Protein AF-0000000066065840 (afdb_homodimer)

Organism: Citrobacter freundii (NCBI:txid546)

InterPro domains:
  IPR003206 Diol/glycerol dehydratase, large subunit [NF011979] (1-553)
  IPR003206 Diol/glycerol dehydratase, large subunit [PF02286] (1-551)
  IPR003206 Diol/glycerol dehydratase, large subunit [PIRSF018507] (1-553)
  IPR003206 Diol/glycerol dehydratase, large subunit [cd03687] (8-552)
  IPR016176 Cobalamin (vitamin B12)-dependent enzyme, catalytic [SSF51703] (1-553)
  IPR036999 Diol/glycerol dehydratase, large subunit superfamily [G3DSA:3.20.20.350] (1-554)

Solvent-accessible surface area (backbone atoms only — not comparable to full-atom values): 52798 Å² total; per-residue (Å²): 135,76,44,46,40,58,55,56,42,59,68,34,44,55,63,72,42,72,37,34,49,72,37,54,78,58,12,46,29,2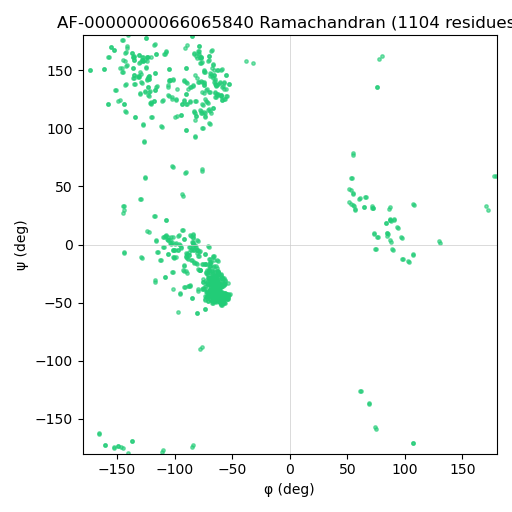0,60,84,32,90,60,46,57,55,62,46,71,40,72,58,96,90,36,61,45,26,52,38,79,34,44,56,92,66,50,52,71,60,51,50,49,28,57,73,50,32,43,44,66,92,44,19,66,62,45,65,68,47,57,44,54,57,54,35,31,45,51,35,24,36,85,49,36,40,86,69,45,39,68,47,52,30,11,37,51,49,43,37,51,48,53,17,53,67,44,41,54,63,62,45,46,29,46,20,29,45,28,32,25,38,23,33,64,47,25,25,22,24,28,42,40,30,66,76,57,48,33,50,44,28,6,8,43,22,5,40,37,24,57,33,37,34,45,30,40,32,28,56,54,71,50,74,59,41,44,55,43,44,26,42,22,34,42,54,3,15,36,57,32,32,50,48,44,38,28,26,48,60,61,59,66,70,60,35,53,50,40,34,69,32,51,40,35,41,38,50,52,75,48,69,54,61,52,37,61,69,67,32,50,74,69,75,45,48,76,66,58,53,29,50,50,51,50,55,39,48,77,60,36,27,28,48,24,33,26,40,33,33,24,50,44,42,76,72,71,55,30,80,17,19,13,24,43,50,32,34,36,41,25,48,31,46,42,50,34,48,65,50,33,23,32,38,25,32,18,36,95,32,33,57,52,27,61,18,22,55,28,11,53,38,34,30,52,47,52,34,40,50,33,13,37,55,72,20,21,28,25,25,31,40,21,42,51,66,61,68,24,52,46,60,50,38,56,59,45,46,59,32,44,70,41,28,26,38,14,30,18,57,17,28,20,53,25,41,48,89,23,32,78,82,64,21,26,55,42,30,45,70,39,53,64,56,53,41,47,50,26,21,25,48,65,41,68,61,34,62,48,57,76,54,72,69,59,45,38,52,39,8,33,50,14,18,50,48,48,33,27,28,27,54,59,68,70,42,79,77,63,50,71,67,52,32,55,28,30,27,31,38,50,49,64,91,52,48,76,88,74,65,60,69,62,48,36,55,53,24,43,43,34,65,76,66,63,58,36,38,64,58,46,28,50,14,19,42,76,57,68,36,50,68,49,19,48,42,52,47,50,53,58,48,43,33,72,72,38,70,53,55,43,36,50,38,43,39,42,80,95,65,44,70,43,18,38,80,83,32,52,34,59,26,50,36,50,83,40,46,70,67,80,49,69,69,62,39,53,48,40,56,54,40,81,77,41,42,51,70,86,68,75,112,136,77,44,46,40,58,54,56,39,58,69,34,44,55,62,74,43,70,37,34,50,72,38,54,79,59,12,45,30,20,60,84,32,92,60,43,55,54,62,45,70,41,70,58,98,88,36,62,45,30,53,38,79,35,44,58,90,66,48,51,70,60,51,50,48,28,56,72,50,32,43,45,67,92,43,19,66,62,46,66,68,46,58,44,52,58,54,36,31,45,50,38,24,35,86,48,34,40,86,70,44,40,68,46,51,30,10,36,51,50,42,37,50,48,53,17,56,68,44,41,53,63,62,45,46,28,46,20,28,46,28,32,25,38,23,32,63,45,26,25,23,24,29,43,40,30,67,78,56,49,35,51,46,30,5,9,41,21,4,39,38,23,58,33,38,34,45,29,40,34,28,55,54,70,49,76,60,41,41,55,42,46,23,42,22,34,43,55,4,15,34,56,31,31,50,48,44,39,26,27,47,61,58,59,67,70,61,35,52,50,39,32,70,32,51,40,34,40,37,50,52,73,48,70,53,63,54,35,60,67,66,32,51,75,70,74,46,47,75,65,57,52,27,50,51,51,50,55,40,47,77,60,34,26,29,48,24,34,25,40,33,34,25,48,44,41,75,72,71,55,29,81,18,19,11,23,42,50,34,32,36,41,24,48,31,46,41,51,34,46,65,51,34,22,32,37,26,33,18,35,94,32,32,56,52,26,61,17,22,56,28,11,52,39,34,31,50,46,51,34,39,51,34,13,36,56,70,20,21,27,25,24,30,40,17,42,50,67,60,66,23,52,46,61,50,38,55,58,46,47,58,34,44,69,41,30,26,38,13,30,19,57,19,29,20,53,24,42,48,91,23,32,77,81,65,22,27,56,42,31,45,71,37,53,64,56,53,39,47,50,24,21,25,48,65,43,69,61,34,64,45,58,75,56,71,69,59,43,38,51,38,8,33,48,14,19,49,47,49,32,28,28,27,54,58,68,69,42,79,76,62,50,72,65,51,30,55,30,31,28,31,37,50,48,63,92,52,50,79,87,74,64,60,68,62,47,37,54,53,23,43,43,33,65,77,67,64,58,35,38,63,57,48,27,52,13,18,42,75,57,69,36,50,69,49,19,50,41,52,47,50,54,56,48,44,33,72,71,38,70,54,56,44,37,51,39,44,39,42,80,94,66,43,68,43,17,38,82,82,31,52,34,60,27,50,38,47,82,40,47,71,70,80,50,68,70,64,39,56,47,40,56,55,41,81,77,39,41,51,69,88,66,74,112

pLDDT: mean 96.15, std 4.25, range [48.22, 98.94]

Structure (mmCIF, N/CA/C/O backbone):
data_AF-0000000066065840-model_v1
#
loop_
_entity.id
_entity.type
_entity.pdbx_description
1 polymer 'Propanediol dehydratase large subunit'
#
loop_
_atom_site.group_PDB
_atom_site.id
_atom_site.type_symbol
_atom_site.label_atom_id
_atom_site.label_alt_id
_atom_site.label_comp_id
_atom_site.label_asym_id
_atom_site.label_entity_id
_atom_site.label_seq_id
_atom_site.pdbx_PDB_ins_code
_atom_site.Cartn_x
_atom_site.Cartn_y
_atom_site.Cartn_z
_atom_site.occupancy
_atom_site.B_iso_or_equiv
_atom_site.auth_seq_id
_atom_site.auth_comp_id
_atom_site.auth_asym_id
_atom_site.auth_atom_id
_atom_site.pdbx_PDB_model_num
ATOM 1 N N . MET A 1 1 ? 10.375 0.311 -36.969 1 78.75 1 MET A N 1
ATOM 2 C CA . MET A 1 1 ? 8.992 0.324 -36.5 1 78.75 1 MET A CA 1
ATOM 3 C C . MET A 1 1 ? 8.938 0.292 -35 1 78.75 1 MET A C 1
ATOM 5 O O . MET A 1 1 ? 9.852 -0.233 -34.344 1 78.75 1 MET A O 1
ATOM 9 N N . ARG A 1 2 ? 8.008 1.043 -34.5 1 90.94 2 ARG A N 1
ATOM 10 C CA . ARG A 1 2 ? 7.82 1.114 -33.062 1 90.94 2 ARG A CA 1
ATOM 11 C C . ARG A 1 2 ? 6.891 0.007 -32.562 1 90.94 2 ARG A C 1
ATOM 13 O O . ARG A 1 2 ? 5.949 -0.371 -33.25 1 90.94 2 ARG A O 1
ATOM 20 N N . SER A 1 3 ? 7.25 -0.641 -31.469 1 97.69 3 SER A N 1
ATOM 21 C CA . SER A 1 3 ? 6.367 -1.6 -30.812 1 97.69 3 SER A CA 1
ATOM 22 C C . SER A 1 3 ? 5.062 -0.941 -30.375 1 97.69 3 SER A C 1
ATOM 24 O O . SER A 1 3 ? 5.078 0.107 -29.734 1 97.69 3 SER A O 1
ATOM 26 N N . LYS A 1 4 ? 3.934 -1.553 -30.766 1 98.44 4 LYS A N 1
ATOM 27 C CA . LYS A 1 4 ? 2.631 -1.009 -30.406 1 98.44 4 LYS A CA 1
ATOM 28 C C . LYS A 1 4 ? 2.42 -1.069 -28.891 1 98.44 4 LYS A C 1
ATOM 30 O O . LYS A 1 4 ? 1.712 -0.234 -28.328 1 98.44 4 LYS A O 1
ATOM 35 N N . ARG A 1 5 ? 3.045 -2.043 -28.25 1 97.81 5 ARG A N 1
ATOM 36 C CA . ARG A 1 5 ? 2.996 -2.131 -26.797 1 97.81 5 ARG A CA 1
ATOM 37 C C . ARG A 1 5 ? 3.717 -0.951 -26.156 1 97.81 5 ARG A C 1
ATOM 39 O O . ARG A 1 5 ? 3.207 -0.343 -25.219 1 97.81 5 ARG A O 1
ATOM 46 N N . PHE A 1 6 ? 4.879 -0.618 -26.625 1 98.06 6 PHE A N 1
ATOM 47 C CA . PHE A 1 6 ? 5.641 0.494 -26.062 1 98.06 6 PHE A CA 1
ATOM 48 C C . PHE A 1 6 ? 4.949 1.821 -26.344 1 98.06 6 PHE A C 1
ATOM 50 O O . PHE A 1 6 ? 5.043 2.762 -25.562 1 98.06 6 PHE A O 1
ATOM 57 N N . GLU A 1 7 ? 4.207 1.891 -27.469 1 98.06 7 GLU A N 1
ATOM 58 C CA . GLU A 1 7 ? 3.395 3.076 -27.734 1 98.06 7 GLU A CA 1
ATOM 59 C C . GLU A 1 7 ? 2.289 3.229 -26.688 1 98.06 7 GLU A C 1
ATOM 61 O O . GLU A 1 7 ? 2.02 4.336 -26.219 1 98.06 7 GLU A O 1
ATOM 66 N N . ALA A 1 8 ? 1.659 2.119 -26.438 1 97.94 8 ALA A N 1
ATOM 67 C CA . ALA A 1 8 ? 0.621 2.133 -25.406 1 97.94 8 ALA A CA 1
ATOM 68 C C . ALA A 1 8 ? 1.2 2.506 -24.047 1 97.94 8 ALA A C 1
ATOM 70 O O . ALA A 1 8 ? 0.603 3.287 -23.297 1 97.94 8 ALA A O 1
ATOM 71 N N . LEU A 1 9 ? 2.363 1.937 -23.672 1 97.94 9 LEU A N 1
ATOM 72 C CA . LEU A 1 9 ? 3.025 2.207 -22.391 1 97.94 9 LEU A CA 1
ATOM 73 C C . LEU A 1 9 ? 3.422 3.676 -22.281 1 97.94 9 LEU A C 1
ATOM 75 O O . LEU A 1 9 ? 3.273 4.289 -21.234 1 97.94 9 LEU A O 1
ATOM 79 N N . ALA A 1 10 ? 3.893 4.25 -23.344 1 97.12 10 ALA A N 1
ATOM 80 C CA . ALA A 1 10 ? 4.348 5.637 -23.359 1 97.12 10 ALA A CA 1
ATOM 81 C C . ALA A 1 10 ? 3.209 6.594 -23.016 1 97.12 10 ALA A C 1
ATOM 83 O O . ALA A 1 10 ? 3.439 7.68 -22.469 1 97.12 10 ALA A O 1
ATOM 84 N N . LYS A 1 11 ? 2.008 6.152 -23.266 1 97.38 11 LYS A N 1
ATOM 85 C CA . LYS A 1 11 ? 0.842 7.008 -23.062 1 97.38 11 LYS A CA 1
ATOM 86 C C . LYS A 1 11 ? 0.333 6.91 -21.625 1 97.38 11 LYS A C 1
ATOM 88 O O . LYS A 1 11 ? -0.51 7.703 -21.203 1 97.38 11 LYS A O 1
ATOM 93 N N . ARG A 1 12 ? 0.861 5.973 -20.844 1 97.69 12 ARG A N 1
ATOM 94 C CA . ARG A 1 12 ? 0.411 5.793 -19.469 1 97.69 12 ARG A CA 1
ATOM 95 C C . ARG A 1 12 ? 0.839 6.969 -18.594 1 97.69 12 ARG A C 1
ATOM 97 O O . ARG A 1 12 ? 1.931 7.516 -18.766 1 97.69 12 ARG A O 1
ATOM 104 N N . PRO A 1 13 ? 0.028 7.348 -17.562 1 97.75 13 PRO A N 1
ATOM 105 C CA . PRO A 1 13 ? 0.287 8.531 -16.75 1 97.75 13 PRO A CA 1
ATOM 106 C C . PRO A 1 13 ? 1.665 8.5 -16.094 1 97.75 13 PRO A C 1
ATOM 108 O O . PRO A 1 13 ? 2.307 9.547 -15.945 1 97.75 13 PRO A O 1
ATOM 111 N N . VAL A 1 14 ? 2.18 7.402 -15.719 1 98 14 VAL A N 1
ATOM 112 C CA . VAL A 1 14 ? 3.443 7.293 -14.992 1 98 14 VAL A CA 1
ATOM 113 C C . VAL A 1 14 ? 4.586 7.781 -15.883 1 98 14 VAL A C 1
ATOM 115 O O . VAL A 1 14 ? 5.59 8.297 -15.383 1 98 14 VAL A O 1
ATOM 118 N N . ASN A 1 15 ? 4.43 7.68 -17.188 1 97.56 15 ASN A N 1
ATOM 119 C CA . ASN A 1 15 ? 5.484 8.055 -18.125 1 97.56 15 ASN A CA 1
ATOM 120 C C . ASN A 1 15 ? 5.465 9.555 -18.406 1 97.56 15 ASN A C 1
ATOM 122 O O . ASN A 1 15 ? 6.258 10.039 -19.219 1 97.56 15 ASN A O 1
ATOM 126 N N . GLN A 1 16 ? 4.559 10.289 -17.781 1 96.62 16 GLN A N 1
ATOM 127 C CA . GLN A 1 16 ? 4.578 11.75 -17.781 1 96.62 16 GLN A CA 1
ATOM 128 C C . GLN A 1 16 ? 5.422 12.297 -16.641 1 96.62 16 GLN A C 1
ATOM 130 O O . GLN A 1 16 ? 5.758 13.484 -16.625 1 96.62 16 GLN A O 1
ATOM 135 N N . ASP A 1 17 ? 5.762 11.422 -15.734 1 96.5 17 ASP A N 1
ATOM 136 C CA . ASP A 1 17 ? 6.539 11.836 -14.57 1 96.5 17 ASP A CA 1
ATOM 137 C C . ASP A 1 17 ? 8.008 12.016 -14.93 1 96.5 17 ASP A C 1
ATOM 139 O O . ASP A 1 17 ? 8.461 11.547 -15.977 1 96.5 17 ASP A O 1
ATOM 143 N N . GLY A 1 18 ? 8.695 12.758 -14.07 1 95 18 GLY A N 1
ATOM 144 C CA . GLY A 1 18 ? 10.133 12.93 -14.234 1 95 18 GLY A CA 1
ATOM 145 C C . GLY A 1 18 ? 10.953 12.008 -13.352 1 95 18 GLY A C 1
ATOM 146 O O . GLY A 1 18 ? 10.711 11.906 -12.148 1 95 18 GLY A O 1
ATOM 147 N N . PHE A 1 19 ? 11.852 11.227 -13.984 1 97.31 19 PHE A N 1
ATOM 148 C CA . PHE A 1 19 ? 12.75 10.336 -13.266 1 97.31 19 PHE A CA 1
ATOM 149 C C . PHE A 1 19 ? 14.203 10.672 -13.586 1 97.31 19 PHE A C 1
ATOM 151 O O . PHE A 1 19 ? 14.523 11.07 -14.711 1 97.31 19 PHE A O 1
ATOM 158 N N . VAL A 1 20 ? 15.039 10.555 -12.562 1 96.69 20 VAL A N 1
ATOM 159 C CA . VAL A 1 20 ? 16.453 10.859 -12.758 1 96.69 20 VAL A CA 1
ATOM 160 C C . VAL A 1 20 ? 17.312 9.781 -12.102 1 96.69 20 VAL A C 1
ATOM 162 O O . VAL A 1 20 ? 16.906 9.172 -11.117 1 96.69 20 VAL A O 1
ATOM 165 N N . LYS A 1 21 ? 18.453 9.492 -12.727 1 96.5 21 LYS A N 1
ATOM 166 C CA . LYS A 1 21 ? 19.453 8.648 -12.07 1 96.5 21 LYS A CA 1
ATOM 167 C C . LYS A 1 21 ? 20.109 9.383 -10.906 1 96.5 21 LYS A C 1
ATOM 169 O O . LYS A 1 21 ? 20.125 10.609 -10.867 1 96.5 21 LYS A O 1
ATOM 174 N N . GLU A 1 22 ? 20.672 8.648 -10.023 1 95.94 22 GLU A N 1
ATOM 175 C CA . GLU A 1 22 ? 21.359 9.25 -8.883 1 95.94 22 GLU A CA 1
ATOM 176 C C . GLU A 1 22 ? 22.562 10.07 -9.328 1 95.94 22 GLU A C 1
ATOM 178 O O . GLU A 1 22 ? 23.266 9.695 -10.266 1 95.94 22 GLU A O 1
ATOM 183 N N . TRP A 1 23 ? 22.703 11.164 -8.773 1 94.81 23 TRP A N 1
ATOM 184 C CA . TRP A 1 23 ? 23.844 12.078 -8.93 1 94.81 23 TRP A CA 1
ATOM 185 C C . TRP A 1 23 ? 24.438 12.445 -7.578 1 94.81 23 TRP A C 1
ATOM 187 O O . TRP A 1 23 ? 24.141 13.508 -7.031 1 94.81 23 TRP A O 1
ATOM 197 N N . ILE A 1 24 ? 25.375 11.664 -7.09 1 94.75 24 ILE A N 1
ATOM 198 C CA . ILE A 1 24 ? 25.875 11.641 -5.719 1 94.75 24 ILE A CA 1
ATOM 199 C C . ILE A 1 24 ? 26.547 12.977 -5.395 1 94.75 24 ILE A C 1
ATOM 201 O O . ILE A 1 24 ? 26.297 13.57 -4.348 1 94.75 24 ILE A O 1
ATOM 205 N N . GLU A 1 25 ? 27.297 13.508 -6.258 1 93.62 25 GLU A N 1
ATOM 206 C CA . GLU A 1 25 ? 28.078 14.711 -6.027 1 93.62 25 GLU A CA 1
ATOM 207 C C . GLU A 1 25 ? 27.172 15.914 -5.762 1 93.62 25 GLU A C 1
ATOM 209 O O . GLU A 1 25 ? 27.531 16.812 -4.992 1 93.62 25 GLU A O 1
ATOM 214 N N . GLU A 1 26 ? 25.984 15.844 -6.312 1 93.5 26 GLU A N 1
ATOM 215 C CA . GLU A 1 26 ? 25.062 16.969 -6.18 1 93.5 26 GLU A CA 1
ATOM 216 C C . GLU A 1 26 ? 23.984 16.656 -5.148 1 93.5 26 GLU A C 1
ATOM 218 O O . GLU A 1 26 ? 23.078 17.469 -4.938 1 93.5 26 GLU A O 1
ATOM 223 N N . GLY A 1 27 ? 24.062 15.5 -4.562 1 95 27 GLY A N 1
ATOM 224 C CA . GLY A 1 27 ? 23.141 15.148 -3.492 1 95 27 GLY A CA 1
ATOM 225 C C . GLY A 1 27 ? 21.828 14.602 -3.998 1 95 27 GLY A C 1
ATOM 226 O O . GLY A 1 27 ? 20.875 14.453 -3.229 1 95 27 GLY A O 1
ATOM 227 N N . PHE A 1 28 ? 21.719 14.305 -5.336 1 95.56 28 PHE A N 1
ATOM 228 C CA . PHE A 1 28 ? 20.531 13.664 -5.891 1 95.56 28 PHE A CA 1
ATOM 229 C C . PHE A 1 28 ? 20.5 12.18 -5.555 1 95.56 28 PHE A C 1
ATOM 231 O O . PHE A 1 28 ? 20.578 11.328 -6.449 1 95.56 28 PHE A O 1
ATOM 238 N N . ILE A 1 29 ? 20.422 11.93 -4.375 1 97.69 29 ILE A N 1
ATOM 239 C CA . ILE A 1 29 ? 20.375 10.578 -3.814 1 97.69 29 ILE A CA 1
ATOM 240 C C . ILE A 1 29 ? 19.516 10.586 -2.545 1 97.69 29 ILE A C 1
ATOM 242 O O . ILE A 1 29 ? 19.75 11.383 -1.636 1 97.69 29 ILE A O 1
ATOM 246 N N . ALA A 1 30 ? 18.516 9.766 -2.51 1 98.12 30 ALA A N 1
ATOM 247 C CA . ALA A 1 30 ? 17.531 9.82 -1.43 1 98.12 30 ALA A CA 1
ATOM 248 C C . ALA A 1 30 ? 18.109 9.273 -0.13 1 98.12 30 ALA A C 1
ATOM 250 O O . ALA A 1 30 ? 17.906 9.852 0.941 1 98.12 30 ALA A O 1
ATOM 251 N N . MET A 1 31 ? 18.828 8.125 -0.226 1 98.06 31 MET A N 1
ATOM 252 C CA . MET A 1 31 ? 19.344 7.449 0.961 1 98.06 31 MET A CA 1
ATOM 253 C C . MET A 1 31 ? 20.719 6.871 0.699 1 98.06 31 MET A C 1
ATOM 255 O O . MET A 1 31 ? 21.094 6.625 -0.451 1 98.06 31 MET A O 1
ATOM 259 N N . GLU A 1 32 ? 21.531 6.707 1.686 1 96.12 32 GLU A N 1
ATOM 260 C CA . GLU A 1 32 ? 22.766 5.934 1.699 1 96.12 32 GLU A CA 1
ATOM 261 C C . GLU A 1 32 ? 23.812 6.562 0.792 1 96.12 32 GLU A C 1
ATOM 263 O O . GLU A 1 32 ? 24.484 5.863 0.033 1 96.12 32 GLU A O 1
ATOM 268 N N . SER A 1 33 ? 23.859 7.766 0.841 1 97.62 33 SER A N 1
ATOM 269 C CA . SER A 1 33 ? 24.953 8.414 0.136 1 97.62 33 SER A CA 1
ATOM 270 C C . SER A 1 33 ? 26.297 8.047 0.758 1 97.62 33 SER A C 1
ATOM 272 O O . SER A 1 33 ? 26.422 7.98 1.982 1 97.62 33 SER A O 1
ATOM 274 N N . PRO A 1 34 ? 27.344 7.762 -0.073 1 96.94 34 PRO A N 1
ATOM 275 C CA . PRO A 1 34 ? 28.672 7.535 0.484 1 96.94 34 PRO A CA 1
ATOM 276 C C . PRO A 1 34 ? 29.234 8.766 1.199 1 96.94 34 PRO A C 1
ATOM 278 O O . PRO A 1 34 ? 30.203 8.648 1.959 1 96.94 34 PRO A O 1
ATOM 281 N N . ASN A 1 35 ? 28.609 9.93 1.007 1 97.19 35 ASN A N 1
ATOM 282 C CA . ASN A 1 35 ? 29.078 11.18 1.604 1 97.19 35 ASN A CA 1
ATOM 283 C C . ASN A 1 35 ? 28.359 11.469 2.922 1 97.19 35 ASN A C 1
ATOM 285 O O . ASN A 1 35 ? 28.672 12.461 3.588 1 97.19 35 ASN A O 1
ATOM 289 N N . ASP A 1 36 ? 27.438 10.648 3.312 1 97.94 36 ASP A N 1
ATOM 290 C CA . ASP A 1 36 ? 26.844 10.781 4.645 1 97.94 36 ASP A CA 1
ATOM 291 C C . ASP A 1 36 ? 27.906 10.555 5.73 1 97.94 36 ASP A C 1
ATOM 293 O O . ASP A 1 36 ? 28.766 9.672 5.594 1 97.94 36 ASP A O 1
ATOM 297 N N . PRO A 1 37 ? 27.891 11.336 6.715 1 97.44 37 PRO A N 1
ATOM 298 C CA . PRO A 1 37 ? 28.875 11.117 7.773 1 97.44 37 PRO A CA 1
ATOM 299 C C . PRO A 1 37 ? 28.656 9.812 8.531 1 97.44 37 PRO A C 1
ATOM 301 O O . PRO A 1 37 ? 27.531 9.305 8.586 1 97.44 37 PRO A O 1
ATOM 304 N N . LYS A 1 38 ? 29.734 9.32 9.086 1 96.75 38 LYS A N 1
ATOM 305 C CA . LYS A 1 38 ? 29.625 8.172 9.977 1 96.75 38 LYS A CA 1
ATOM 306 C C . LYS A 1 38 ? 29.141 8.586 11.359 1 96.75 38 LYS A C 1
ATOM 308 O O . LYS A 1 38 ? 29.547 9.617 11.883 1 96.75 38 LYS A O 1
ATOM 313 N N . PRO A 1 39 ? 28.266 7.797 11.969 1 98.31 39 PRO A N 1
ATOM 314 C CA . PRO A 1 39 ? 27.766 8.125 13.305 1 98.31 39 PRO A CA 1
ATOM 315 C C . PRO A 1 39 ? 28.891 8.203 14.344 1 98.31 39 PRO A C 1
ATOM 317 O O . PRO A 1 39 ? 29.734 7.316 14.406 1 98.31 39 PRO A O 1
ATOM 320 N N . SER A 1 40 ? 28.953 9.273 15.094 1 98.12 40 SER A N 1
ATOM 321 C CA . SER A 1 40 ? 29.891 9.414 16.203 1 98.12 40 SER A CA 1
ATOM 322 C C . SER A 1 40 ? 29.453 10.523 17.156 1 98.12 40 SER A C 1
ATOM 324 O O . SER A 1 40 ? 28.734 11.445 16.766 1 98.12 40 SER A O 1
ATOM 326 N N . ILE A 1 41 ? 29.828 10.367 18.422 1 98.56 41 ILE A N 1
ATOM 327 C CA . ILE A 1 41 ? 29.594 11.43 19.406 1 98.56 41 ILE A CA 1
ATOM 328 C C . ILE A 1 41 ? 30.656 11.352 20.5 1 98.56 41 ILE A C 1
ATOM 330 O O . ILE A 1 41 ? 31.078 10.258 20.875 1 98.56 41 ILE A O 1
ATOM 334 N N . LYS A 1 42 ? 31.25 12.391 20.859 1 98 42 LYS A N 1
ATOM 335 C CA . LYS A 1 42 ? 32.094 12.523 22.031 1 98 42 LYS A CA 1
ATOM 336 C C . LYS A 1 42 ? 31.578 13.609 22.969 1 98 42 LYS A C 1
ATOM 338 O O . LYS A 1 42 ? 31.219 14.703 22.531 1 98 42 LYS A O 1
ATOM 343 N N . ILE A 1 43 ? 31.5 13.289 24.234 1 98.25 43 ILE A N 1
ATOM 344 C CA . ILE A 1 43 ? 31.016 14.219 25.25 1 98.25 43 ILE A CA 1
ATOM 345 C C . ILE A 1 43 ? 32.094 14.422 26.312 1 98.25 43 ILE A C 1
ATOM 347 O O . ILE A 1 43 ? 32.594 13.461 26.906 1 98.25 43 ILE A O 1
ATOM 351 N N . VAL A 1 44 ? 32.531 15.656 26.516 1 97.44 44 VAL A N 1
ATOM 352 C CA . VAL A 1 44 ? 33.5 16.031 27.547 1 97.44 44 VAL A CA 1
ATOM 353 C C . VAL A 1 44 ? 32.875 17.062 28.5 1 97.44 44 VAL A C 1
ATOM 355 O O . VAL A 1 44 ? 32.469 18.141 28.062 1 97.44 44 VAL A O 1
ATOM 358 N N . ASN A 1 45 ? 32.812 16.766 29.797 1 95.56 45 ASN A N 1
ATOM 359 C CA . ASN A 1 45 ? 32.25 17.625 30.812 1 95.56 45 ASN A CA 1
ATOM 360 C C . ASN A 1 45 ? 30.828 18.062 30.453 1 95.56 45 ASN A C 1
ATOM 362 O O . ASN A 1 45 ? 30.516 19.25 30.531 1 95.56 45 ASN A O 1
ATOM 366 N N . GLY A 1 46 ? 30.062 17.172 29.797 1 94.94 46 GLY A N 1
ATOM 367 C CA . GLY A 1 46 ? 28.672 17.422 29.5 1 94.94 46 GLY A CA 1
ATOM 368 C C . GLY A 1 46 ? 28.453 18.156 28.203 1 94.94 46 GLY A C 1
ATOM 369 O O . GLY A 1 46 ? 27.312 18.453 27.828 1 94.94 46 GLY A O 1
ATOM 370 N N . THR A 1 47 ? 29.547 18.391 27.5 1 96.94 47 THR A N 1
ATOM 371 C CA . THR A 1 47 ? 29.469 19.125 26.234 1 96.94 47 THR A CA 1
ATOM 372 C C . THR A 1 47 ? 29.891 18.234 25.078 1 96.94 47 THR A C 1
ATOM 374 O O . THR A 1 47 ? 30.891 17.531 25.172 1 96.94 47 THR A O 1
ATOM 377 N N . VAL A 1 48 ? 29.094 18.328 24.031 1 98.44 48 VAL A N 1
ATOM 378 C CA . VAL A 1 48 ? 29.422 17.547 22.844 1 98.44 48 VAL A CA 1
ATOM 379 C C . VAL A 1 48 ? 30.641 18.172 22.141 1 98.44 48 VAL A C 1
ATOM 381 O O . VAL A 1 48 ? 30.594 19.344 21.75 1 98.44 48 VAL A O 1
ATOM 384 N N . THR A 1 49 ? 31.688 17.391 21.938 1 98.06 49 THR A N 1
ATOM 385 C CA . THR A 1 49 ? 32.906 17.906 21.328 1 98.06 49 THR A CA 1
ATOM 386 C C . THR A 1 49 ? 33.125 17.297 19.938 1 98.06 49 THR A C 1
ATOM 388 O O . THR A 1 49 ? 33.938 17.781 19.156 1 98.06 49 THR A O 1
ATOM 391 N N . GLU A 1 50 ? 32.375 16.266 19.656 1 98 50 GLU A N 1
ATOM 392 C CA . GLU A 1 50 ? 32.344 15.648 18.344 1 98 50 GLU A CA 1
ATOM 393 C C . GLU A 1 50 ? 30.922 15.172 17.984 1 98 50 GLU A C 1
ATOM 395 O O . GLU A 1 50 ? 30.234 14.617 18.844 1 98 50 GLU A O 1
ATOM 400 N N . LEU A 1 51 ? 30.531 15.398 16.781 1 98.44 51 LEU A N 1
ATOM 401 C CA . LEU A 1 51 ? 29.219 14.992 16.297 1 98.44 51 LEU A CA 1
ATOM 402 C C . LEU A 1 51 ? 29.297 14.531 14.852 1 98.44 51 LEU A C 1
ATOM 404 O O . LEU A 1 51 ? 29.609 15.32 13.961 1 98.44 51 LEU A O 1
ATOM 408 N N . ASP A 1 52 ? 29.031 13.234 14.594 1 98.06 52 ASP A N 1
ATOM 409 C CA . ASP A 1 52 ? 28.969 12.641 13.266 1 98.06 52 ASP A CA 1
ATOM 410 C C . ASP A 1 52 ? 30.219 12.969 12.453 1 98.06 52 ASP A C 1
ATOM 412 O O . ASP A 1 52 ? 30.125 13.438 11.32 1 98.06 52 ASP A O 1
ATOM 416 N N . GLY A 1 53 ? 31.328 12.773 13.086 1 95.94 53 GLY A N 1
ATOM 417 C CA . GLY A 1 53 ? 32.625 12.867 12.414 1 95.94 53 GLY A CA 1
ATOM 418 C C . GLY A 1 53 ? 33.188 14.266 12.438 1 95.94 53 GLY A C 1
ATOM 419 O O . GLY A 1 53 ? 34.312 14.477 11.984 1 95.94 53 GLY A O 1
ATOM 420 N N . LYS A 1 54 ? 32.469 15.242 12.953 1 96.69 54 LYS A N 1
ATOM 421 C CA . LYS A 1 54 ? 32.938 16.625 13.008 1 96.69 54 LYS A CA 1
ATOM 422 C C . LYS A 1 54 ? 33.344 17.016 14.422 1 96.69 54 LYS A C 1
ATOM 424 O O . LYS A 1 54 ? 32.594 16.766 15.375 1 96.69 54 LYS A O 1
ATOM 429 N N . SER A 1 55 ? 34.469 17.688 14.531 1 97.5 55 SER A N 1
ATOM 430 C CA . SER A 1 55 ? 34.875 18.234 15.82 1 97.5 55 SER A CA 1
ATOM 431 C C . SER A 1 55 ? 34.156 19.547 16.109 1 97.5 55 SER A C 1
ATOM 433 O O . SER A 1 55 ? 33.625 20.188 15.195 1 97.5 55 SER A O 1
ATOM 435 N N . ALA A 1 56 ? 34.156 19.891 17.406 1 97.25 56 ALA A N 1
ATOM 436 C CA . ALA A 1 56 ? 33.469 21.109 17.828 1 97.25 56 ALA A CA 1
ATOM 437 C C . ALA A 1 56 ? 33.938 22.312 17.031 1 97.25 56 ALA A C 1
ATOM 439 O O . ALA A 1 56 ? 33.156 23.234 16.734 1 97.25 56 ALA A O 1
ATOM 440 N N . SER A 1 57 ? 35.219 22.359 16.625 1 97.5 57 SER A N 1
ATOM 441 C CA . SER A 1 57 ? 35.781 23.469 15.875 1 97.5 57 SER A CA 1
ATOM 442 C C . SER A 1 57 ? 35.219 23.531 14.461 1 97.5 57 SER A C 1
ATOM 444 O O . SER A 1 57 ? 35.312 24.578 13.805 1 97.5 57 SER A O 1
ATOM 446 N N . GLU A 1 58 ? 34.656 22.453 14.016 1 96.94 58 GLU A N 1
ATOM 447 C CA . GLU A 1 58 ? 34.125 22.375 12.648 1 96.94 58 GLU A CA 1
ATOM 448 C C . GLU A 1 58 ? 32.594 22.469 12.625 1 96.94 58 GLU A C 1
ATOM 450 O O . GLU A 1 58 ? 31.984 22.406 11.562 1 96.94 58 GLU A O 1
ATOM 455 N N . PHE A 1 59 ? 31.984 22.672 13.766 1 97.31 59 PHE A N 1
ATOM 456 C CA . PHE A 1 59 ? 30.531 22.75 13.852 1 97.31 59 PHE A CA 1
ATOM 457 C C . PHE A 1 59 ? 30 23.969 13.086 1 97.31 59 PHE A C 1
ATOM 459 O O . PHE A 1 59 ? 30.547 25.062 13.211 1 97.31 59 PHE A O 1
ATOM 466 N N . ASP A 1 60 ? 29.047 23.719 12.281 1 94.81 60 ASP A N 1
ATOM 467 C CA . ASP A 1 60 ? 28.266 24.844 11.781 1 94.81 60 ASP A CA 1
ATOM 468 C C . ASP A 1 60 ? 27.172 25.234 12.766 1 94.81 60 ASP A C 1
ATOM 470 O O . ASP A 1 60 ? 27.125 24.734 13.891 1 94.81 60 ASP A O 1
ATOM 474 N N . LEU A 1 61 ? 26.297 26.141 12.383 1 95.06 61 LEU A N 1
ATOM 475 C CA . LEU A 1 61 ? 25.25 26.625 13.281 1 95.06 61 LEU A CA 1
ATOM 476 C C . LEU A 1 61 ? 24.297 25.5 13.648 1 95.06 61 LEU A C 1
ATOM 478 O O . LEU A 1 61 ? 23.812 25.438 14.781 1 95.06 61 LEU A O 1
ATOM 482 N N . ILE A 1 62 ? 24.031 24.688 12.742 1 96.62 62 ILE A N 1
ATOM 483 C CA . ILE A 1 62 ? 23.078 23.594 12.945 1 96.62 62 ILE A CA 1
ATOM 484 C C . ILE A 1 62 ? 23.672 22.562 13.906 1 96.62 62 ILE A C 1
ATOM 486 O O . ILE A 1 62 ? 23 22.125 14.836 1 96.62 62 ILE A O 1
ATOM 490 N N . ASP A 1 63 ? 24.938 22.234 13.68 1 97.62 63 ASP A N 1
ATOM 491 C CA . ASP A 1 63 ? 25.625 21.297 14.57 1 97.62 63 ASP A CA 1
ATOM 492 C C . ASP A 1 63 ? 25.594 21.797 16.016 1 97.62 63 ASP A C 1
ATOM 494 O O . ASP A 1 63 ? 25.328 21.016 16.938 1 97.62 63 ASP A O 1
ATOM 498 N N . HIS A 1 64 ? 25.922 23.094 16.156 1 97.44 64 HIS A N 1
ATOM 499 C CA . HIS A 1 64 ? 25.922 23.672 17.484 1 97.44 64 HIS A CA 1
ATOM 500 C C . HIS A 1 64 ? 24.547 23.562 18.141 1 97.44 64 HIS A C 1
ATOM 502 O O . HIS A 1 64 ? 24.453 23.219 19.328 1 97.44 64 HIS A O 1
ATOM 508 N N . PHE A 1 65 ? 23.594 23.891 17.422 1 97.75 65 PHE A N 1
ATOM 509 C CA . PHE A 1 65 ? 22.234 23.891 17.938 1 97.75 65 PHE A CA 1
ATOM 510 C C . PHE A 1 65 ? 21.797 22.484 18.328 1 97.75 65 PHE A C 1
ATOM 512 O O . PHE A 1 65 ? 21.219 22.266 19.406 1 97.75 65 PHE A O 1
ATOM 519 N N . ILE A 1 66 ? 22.047 21.438 17.469 1 98.31 66 ILE A N 1
ATOM 520 C CA . ILE A 1 66 ? 21.672 20.047 17.703 1 98.31 66 ILE A CA 1
ATOM 521 C C . ILE A 1 66 ? 22.453 19.484 18.875 1 98.31 66 ILE A C 1
ATOM 523 O O . ILE A 1 66 ? 21.891 18.828 19.766 1 98.31 66 ILE A O 1
ATOM 527 N N . ALA A 1 67 ? 23.75 19.797 18.875 1 98.06 67 ALA A N 1
ATOM 528 C CA . ALA A 1 67 ? 24.625 19.312 19.938 1 98.06 67 ALA A CA 1
ATOM 529 C C . ALA A 1 67 ? 24.172 19.812 21.297 1 98.06 67 ALA A C 1
ATOM 531 O O . ALA A 1 67 ? 24.266 19.109 22.297 1 98.06 67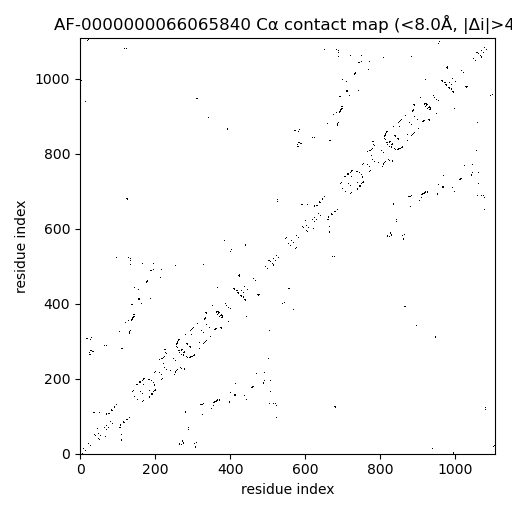 ALA A O 1
ATOM 532 N N . ARG A 1 68 ? 23.688 21 21.312 1 97 68 ARG A N 1
ATOM 533 C CA . ARG A 1 68 ? 23.375 21.641 22.594 1 97 68 ARG A CA 1
ATOM 534 C C . ARG A 1 68 ? 21.969 21.266 23.047 1 97 68 ARG A C 1
ATOM 536 O O . ARG A 1 68 ? 21.719 21.094 24.25 1 97 68 ARG A O 1
ATOM 543 N N . TYR A 1 69 ? 21.031 21.109 22.094 1 97.06 69 TYR A N 1
ATOM 544 C CA . TYR A 1 69 ? 19.641 21.062 22.516 1 97.06 69 TYR A CA 1
ATOM 545 C C . TYR A 1 69 ? 18.922 19.844 21.938 1 97.06 69 TYR A C 1
ATOM 547 O O . TYR A 1 69 ? 17.828 19.5 22.375 1 97.06 69 TYR A O 1
ATOM 555 N N . GLY A 1 70 ? 19.516 19.109 20.984 1 97.69 70 GLY A N 1
ATOM 556 C CA . GLY A 1 70 ? 18.734 18.203 20.156 1 97.69 70 GLY A CA 1
ATOM 557 C C . GLY A 1 70 ? 18.938 16.75 20.516 1 97.69 70 GLY A C 1
ATOM 558 O O . GLY A 1 70 ? 18.25 15.875 19.969 1 97.69 70 GLY A O 1
ATOM 559 N N . ILE A 1 71 ? 19.875 16.406 21.375 1 98.25 71 ILE A N 1
ATOM 560 C CA . ILE A 1 71 ? 20.203 15.023 21.688 1 98.25 71 ILE A CA 1
ATOM 561 C C . ILE A 1 71 ? 20.125 14.797 23.203 1 98.25 71 ILE A C 1
ATOM 563 O O . ILE A 1 71 ? 20.578 15.625 23.984 1 98.25 71 ILE A O 1
ATOM 567 N N . ASN A 1 72 ? 19.422 13.727 23.562 1 97.06 72 ASN A N 1
ATOM 568 C CA . ASN A 1 72 ? 19.5 13.289 24.953 1 97.06 72 ASN A CA 1
ATOM 569 C C . ASN A 1 72 ? 20.859 12.711 25.297 1 97.06 72 ASN A C 1
ATOM 571 O O . ASN A 1 72 ? 21.125 11.531 25.062 1 97.06 72 ASN A O 1
ATOM 575 N N . LEU A 1 73 ? 21.672 13.469 26 1 97.56 73 LEU A N 1
ATOM 576 C CA . LEU A 1 73 ? 23.094 13.148 26.172 1 97.56 73 LEU A CA 1
ATOM 577 C C . LEU A 1 73 ? 23.281 12.055 27.219 1 97.56 73 LEU A C 1
ATOM 579 O O . LEU A 1 73 ? 24.297 11.367 27.234 1 97.56 73 LEU A O 1
ATOM 583 N N . ALA A 1 74 ? 22.328 11.891 28.062 1 95.69 74 ALA A N 1
ATOM 584 C CA . ALA A 1 74 ? 22.438 10.969 29.203 1 95.69 74 ALA A CA 1
ATOM 585 C C . ALA A 1 74 ? 22.781 9.562 28.734 1 95.69 74 ALA A C 1
ATOM 587 O O . ALA A 1 74 ? 23.547 8.844 29.391 1 95.69 74 ALA A O 1
ATOM 588 N N . ARG A 1 75 ? 22.234 9.219 27.516 1 95.94 75 ARG A N 1
ATOM 589 C CA . ARG A 1 75 ? 22.469 7.855 27.047 1 95.94 75 ARG A CA 1
ATOM 590 C C . ARG A 1 75 ? 23.125 7.863 25.672 1 95.94 75 ARG A C 1
ATOM 592 O O . ARG A 1 75 ? 23.188 6.828 25 1 95.94 75 ARG A O 1
ATOM 599 N N . ALA A 1 76 ? 23.578 8.961 25.234 1 98.31 76 ALA A N 1
ATOM 600 C CA . ALA A 1 76 ? 24.031 9.133 23.859 1 98.31 76 ALA A CA 1
ATOM 601 C C . ALA A 1 76 ? 25.203 8.203 23.547 1 98.31 76 ALA A C 1
ATOM 603 O O . ALA A 1 76 ? 25.203 7.523 22.516 1 98.31 76 ALA A O 1
ATOM 604 N N . GLU A 1 77 ? 26.219 8.117 24.453 1 97.44 77 GLU A N 1
ATOM 605 C CA . GLU A 1 77 ? 27.391 7.277 24.203 1 97.44 77 GLU A CA 1
ATOM 606 C C . GLU A 1 77 ? 27 5.801 24.188 1 97.44 77 GLU A C 1
ATOM 608 O O . GLU A 1 77 ? 27.516 5.031 23.359 1 97.44 77 GLU A O 1
ATOM 613 N N . GLU A 1 78 ? 26.156 5.457 25.078 1 97.62 78 GLU A N 1
ATOM 614 C CA . GLU A 1 78 ? 25.656 4.086 25.125 1 97.62 78 GLU A CA 1
ATOM 615 C C . GLU A 1 78 ? 24.953 3.701 23.828 1 97.62 78 GLU A C 1
ATOM 617 O O . GLU A 1 78 ? 25.266 2.66 23.234 1 97.62 78 GLU A O 1
ATOM 622 N N . VAL A 1 79 ? 24.047 4.504 23.375 1 98.56 79 VAL A N 1
ATOM 623 C CA . VAL A 1 79 ? 23.219 4.215 22.219 1 98.56 79 VAL A CA 1
ATOM 624 C C . VAL A 1 79 ? 24.062 4.234 20.953 1 98.56 79 VAL A C 1
ATOM 626 O O . VAL A 1 79 ? 23.891 3.396 20.062 1 98.56 79 VAL A O 1
ATOM 629 N N . MET A 1 80 ? 24.984 5.176 20.906 1 98.5 80 MET A N 1
ATOM 630 C CA . MET A 1 80 ? 25.844 5.281 19.719 1 98.5 80 MET A CA 1
ATOM 631 C C . MET A 1 80 ? 26.75 4.051 19.594 1 98.5 80 MET A C 1
ATOM 633 O O . MET A 1 80 ? 27.172 3.697 18.5 1 98.5 80 MET A O 1
ATOM 637 N N . ALA A 1 81 ? 26.984 3.354 20.719 1 98.06 81 ALA A N 1
ATOM 638 C CA . ALA A 1 81 ? 27.812 2.152 20.734 1 98.06 81 ALA A CA 1
ATOM 639 C C . ALA A 1 81 ? 26.984 0.916 20.375 1 98.06 81 ALA A C 1
ATOM 641 O O . ALA A 1 81 ? 27.547 -0.135 20.047 1 98.06 81 ALA A O 1
ATOM 642 N N . MET A 1 82 ? 25.672 1.024 20.375 1 98.38 82 MET A N 1
ATOM 643 C CA . MET A 1 82 ? 24.797 -0.106 20.047 1 98.38 82 MET A CA 1
ATOM 644 C C . MET A 1 82 ? 24.812 -0.389 18.562 1 98.38 82 MET A C 1
ATOM 646 O O . MET A 1 82 ? 25 0.523 17.75 1 98.38 82 MET A O 1
ATOM 650 N N . ASP A 1 83 ? 24.625 -1.621 18.188 1 98.56 83 ASP A N 1
ATOM 651 C CA . ASP A 1 83 ? 24.484 -2.027 16.797 1 98.56 83 ASP A CA 1
ATOM 652 C C . ASP A 1 83 ? 23.234 -1.424 16.172 1 98.56 83 ASP A C 1
ATOM 654 O O . ASP A 1 83 ? 22.141 -1.52 16.734 1 98.56 83 ASP A O 1
ATOM 658 N N . SER A 1 84 ? 23.375 -0.75 15.023 1 98.62 84 SER A N 1
ATOM 659 C CA . SER A 1 84 ? 22.266 -0.091 14.359 1 98.62 84 SER A CA 1
ATOM 660 C C . SER A 1 84 ? 21.188 -1.097 13.953 1 98.62 84 SER A C 1
ATOM 662 O O . SER A 1 84 ? 20 -0.777 13.961 1 98.62 84 SER A O 1
ATOM 664 N N . VAL A 1 85 ? 21.562 -2.309 13.562 1 98.69 85 VAL A N 1
ATOM 665 C CA . VAL A 1 85 ? 20.609 -3.354 13.195 1 98.69 85 VAL A CA 1
ATOM 666 C C . VAL A 1 85 ? 19.766 -3.738 14.414 1 98.69 85 VAL A C 1
ATOM 668 O O . VAL A 1 85 ? 18.562 -3.986 14.289 1 98.69 85 VAL A O 1
ATOM 671 N N . LYS A 1 86 ? 20.391 -3.816 15.562 1 98.62 86 LYS A N 1
ATOM 672 C CA . LYS A 1 86 ? 19.672 -4.113 16.797 1 98.62 86 LYS A CA 1
ATOM 673 C C . LYS A 1 86 ? 18.641 -3.037 17.094 1 98.62 86 LYS A C 1
ATOM 675 O O . LYS A 1 86 ? 17.516 -3.35 17.484 1 98.62 86 LYS A O 1
ATOM 680 N N . LEU A 1 87 ? 19.031 -1.795 16.953 1 98.81 87 LEU A N 1
ATOM 681 C CA . LEU A 1 87 ? 18.109 -0.688 17.203 1 98.81 87 LEU A CA 1
ATOM 682 C C . LEU A 1 87 ? 16.969 -0.708 16.188 1 98.81 87 LEU A C 1
ATOM 684 O O . LEU A 1 87 ? 15.82 -0.436 16.547 1 98.81 87 LEU A O 1
ATOM 688 N N . ALA A 1 88 ? 17.297 -1.012 14.914 1 98.88 88 ALA A N 1
ATOM 689 C CA . ALA A 1 88 ? 16.266 -1.159 13.891 1 98.88 88 ALA A CA 1
ATOM 690 C C . ALA A 1 88 ? 15.281 -2.258 14.266 1 98.88 88 ALA A C 1
ATOM 692 O O . ALA A 1 88 ? 14.07 -2.102 14.078 1 98.88 88 ALA A O 1
ATOM 693 N N . ASN A 1 89 ? 15.805 -3.359 14.742 1 98.81 89 ASN A N 1
ATOM 694 C CA . ASN A 1 89 ? 14.953 -4.461 15.18 1 98.81 89 ASN A CA 1
ATOM 695 C C . ASN A 1 89 ? 14.047 -4.043 16.328 1 98.81 89 ASN A C 1
ATOM 697 O O . ASN A 1 89 ? 12.859 -4.383 16.359 1 98.81 89 ASN A O 1
ATOM 701 N N . MET A 1 90 ? 14.609 -3.346 17.297 1 98.69 90 MET A N 1
ATOM 702 C CA . MET A 1 90 ? 13.82 -2.873 18.438 1 98.69 90 MET A CA 1
ATOM 703 C C . MET A 1 90 ? 12.664 -1.993 17.969 1 98.69 90 MET A C 1
ATOM 705 O O . MET A 1 90 ? 11.578 -2.041 18.531 1 98.69 90 MET A O 1
ATOM 709 N N . LEU A 1 91 ? 12.906 -1.247 16.953 1 98.81 91 LEU A N 1
ATOM 710 C CA . LEU A 1 91 ? 11.891 -0.344 16.422 1 98.81 91 LEU A CA 1
ATOM 711 C C . LEU A 1 91 ? 10.711 -1.127 15.852 1 98.81 91 LEU A C 1
ATOM 713 O O . LEU A 1 91 ? 9.555 -0.725 16.016 1 98.81 91 LEU A O 1
ATOM 717 N N . CYS A 1 92 ? 10.938 -2.242 15.133 1 98.31 92 CYS A N 1
ATOM 718 C CA . CYS A 1 92 ? 9.828 -2.949 14.5 1 98.31 92 CYS A CA 1
ATOM 719 C C . CYS A 1 92 ? 9.398 -4.152 15.328 1 98.31 92 CYS A C 1
ATOM 721 O O . CYS A 1 92 ? 8.492 -4.891 14.938 1 98.31 92 CYS A O 1
ATOM 723 N N . ASP A 1 93 ? 10.055 -4.426 16.531 1 98.31 93 ASP A N 1
ATOM 724 C CA . ASP A 1 93 ? 9.695 -5.477 17.484 1 98.31 93 ASP A CA 1
ATOM 725 C C . ASP A 1 93 ? 8.477 -5.07 18.312 1 98.31 93 ASP A C 1
ATOM 727 O O . ASP A 1 93 ? 8.547 -4.129 19.094 1 98.31 93 ASP A O 1
ATOM 731 N N . PRO A 1 94 ? 7.395 -5.781 18.156 1 97.81 94 PRO A N 1
ATOM 732 C CA . PRO A 1 94 ? 6.188 -5.383 18.875 1 97.81 94 PRO A CA 1
ATOM 733 C C . PRO A 1 94 ? 6.336 -5.535 20.391 1 97.81 94 PRO A C 1
ATOM 735 O O . PRO A 1 94 ? 5.516 -5.008 21.156 1 97.81 94 PRO A O 1
ATOM 738 N N . ASN A 1 95 ? 7.391 -6.168 20.859 1 97.81 95 ASN A N 1
ATOM 739 C CA . ASN A 1 95 ? 7.59 -6.398 22.281 1 97.81 95 ASN A CA 1
ATOM 740 C C . ASN A 1 95 ? 8.359 -5.258 22.938 1 97.81 95 ASN A C 1
ATOM 742 O O . ASN A 1 95 ? 8.477 -5.199 24.156 1 97.81 95 ASN A O 1
ATOM 746 N N . VAL A 1 96 ? 8.898 -4.398 22.156 1 98 96 VAL A N 1
ATOM 747 C CA . VAL A 1 96 ? 9.57 -3.201 22.656 1 98 96 VAL A CA 1
ATOM 748 C C . VAL A 1 96 ? 8.617 -2.008 22.578 1 98 96 VAL A C 1
ATOM 750 O O . VAL A 1 96 ? 8.398 -1.459 21.5 1 98 96 VAL A O 1
ATOM 753 N N . LYS A 1 97 ? 8.195 -1.542 23.688 1 95.75 97 LYS A N 1
ATOM 754 C CA . LYS A 1 97 ? 7.184 -0.495 23.734 1 95.75 97 LYS A CA 1
ATOM 755 C C . LYS A 1 97 ? 7.785 0.872 23.422 1 95.75 97 LYS A C 1
ATOM 757 O O . LYS A 1 97 ? 8.992 1.069 23.562 1 95.75 97 LYS A O 1
ATOM 762 N N . ARG A 1 98 ? 6.977 1.77 22.969 1 97.5 98 ARG A N 1
ATOM 763 C CA . ARG A 1 98 ? 7.379 3.137 22.656 1 97.5 98 ARG A CA 1
ATOM 764 C C . ARG A 1 98 ? 8.117 3.777 23.828 1 97.5 98 ARG A C 1
ATOM 766 O O . ARG A 1 98 ? 9.141 4.438 23.641 1 97.5 98 ARG A O 1
ATOM 773 N N . LYS A 1 99 ? 7.633 3.582 25.047 1 96 99 LYS A N 1
ATOM 774 C CA . LYS A 1 99 ? 8.211 4.199 26.234 1 96 99 LYS A CA 1
ATOM 775 C C . LYS A 1 99 ? 9.641 3.725 26.469 1 96 99 LYS A C 1
ATOM 777 O O . LYS A 1 99 ? 10.453 4.438 27.062 1 96 99 LYS A O 1
ATOM 782 N N . ASP A 1 100 ? 9.961 2.5 25.969 1 97 100 ASP A N 1
ATOM 783 C CA . ASP A 1 100 ? 11.281 1.915 26.172 1 97 100 ASP A CA 1
ATOM 784 C C . ASP A 1 100 ? 12.242 2.316 25.062 1 97 100 ASP A C 1
ATOM 786 O O . ASP A 1 100 ? 13.453 2.371 25.281 1 97 100 ASP A O 1
ATOM 790 N N . ILE A 1 101 ? 11.703 2.646 23.938 1 97.81 101 ILE A N 1
ATOM 791 C CA . ILE A 1 101 ? 12.594 2.846 22.797 1 97.81 101 ILE A CA 1
ATOM 792 C C . ILE A 1 101 ? 12.812 4.34 22.562 1 97.81 101 ILE A C 1
ATOM 794 O O . ILE A 1 101 ? 13.844 4.75 22.031 1 97.81 101 ILE A O 1
ATOM 798 N N . VAL A 1 102 ? 11.938 5.238 22.984 1 97.75 102 VAL A N 1
ATOM 799 C CA . VAL A 1 102 ? 12.047 6.676 22.766 1 97.75 102 VAL A CA 1
ATOM 800 C C . VAL A 1 102 ? 13.312 7.203 23.438 1 97.75 102 VAL A C 1
ATOM 802 O O . VAL A 1 102 ? 14.055 7.992 22.859 1 97.75 102 VAL A O 1
ATOM 805 N N . PRO A 1 103 ? 13.672 6.719 24.688 1 98 103 PRO A N 1
ATOM 806 C CA . PRO A 1 103 ? 14.914 7.184 25.312 1 98 103 PRO A CA 1
ATOM 807 C C . PRO A 1 103 ? 16.156 6.805 24.5 1 98 103 PRO A C 1
ATOM 809 O O . PRO A 1 103 ? 17.188 7.473 24.609 1 98 103 PRO A O 1
ATOM 812 N N . LEU A 1 104 ? 16.047 5.781 23.672 1 98.75 104 LEU A N 1
ATOM 813 C CA . LEU A 1 104 ? 17.172 5.375 22.844 1 98.75 104 LEU A CA 1
ATOM 814 C C . LEU A 1 104 ? 17.203 6.195 21.562 1 98.75 104 LEU A C 1
ATOM 816 O O . LEU A 1 104 ? 18.266 6.691 21.172 1 98.75 104 LEU A O 1
ATOM 820 N N . THR A 1 105 ? 16.062 6.352 20.906 1 98.81 105 THR A N 1
ATOM 821 C CA . THR A 1 105 ? 16.047 7.051 19.625 1 98.81 105 THR A CA 1
ATOM 822 C C . THR A 1 105 ? 16.406 8.523 19.812 1 98.81 105 THR A C 1
ATOM 824 O O . THR A 1 105 ? 17.047 9.125 18.953 1 98.81 105 THR A O 1
ATOM 827 N N . THR A 1 106 ? 16.047 9.141 20.922 1 98.56 106 THR A N 1
ATOM 828 C CA . THR A 1 106 ? 16.328 10.555 21.172 1 98.56 106 THR A CA 1
ATOM 829 C C . THR A 1 106 ? 17.781 10.75 21.594 1 98.56 106 THR A C 1
ATOM 831 O O . THR A 1 106 ? 18.234 11.883 21.734 1 98.56 106 THR A O 1
ATOM 834 N N . ALA A 1 107 ? 18.516 9.648 21.781 1 98.69 107 ALA A N 1
ATOM 835 C CA . ALA A 1 107 ? 19.906 9.711 22.188 1 98.69 107 ALA A CA 1
ATOM 836 C C . ALA A 1 107 ? 20.828 9.453 21 1 98.69 107 ALA A C 1
ATOM 838 O O . ALA A 1 107 ? 22.047 9.391 21.141 1 98.69 107 ALA A O 1
ATOM 839 N N . MET A 1 108 ? 20.297 9.352 19.828 1 98.88 108 MET A N 1
ATOM 840 C CA . MET A 1 108 ? 21.047 9.117 18.609 1 98.88 108 MET A CA 1
ATOM 841 C C . MET A 1 108 ? 21.469 10.438 17.969 1 98.88 108 MET A C 1
ATOM 843 O O . MET A 1 108 ? 20.828 11.469 18.188 1 98.88 108 MET A O 1
ATOM 847 N N . THR A 1 109 ? 22.562 10.406 17.25 1 98.81 109 THR A N 1
ATOM 848 C CA . THR A 1 109 ? 22.891 11.516 16.344 1 98.81 109 THR A CA 1
ATOM 849 C C . THR A 1 109 ? 22.094 11.414 15.055 1 98.81 109 THR A C 1
ATOM 851 O O . THR A 1 109 ? 21.484 10.383 14.773 1 98.81 109 THR A O 1
ATOM 854 N N . PRO A 1 110 ? 22.047 12.453 14.242 1 98.75 110 PRO A N 1
ATOM 855 C CA . PRO A 1 110 ? 21.359 12.383 12.953 1 98.75 110 PRO A CA 1
ATOM 856 C C . PRO A 1 110 ? 21.875 11.258 12.07 1 98.75 110 PRO A C 1
ATOM 858 O O . PRO A 1 110 ? 21.094 10.516 11.469 1 98.75 110 PRO A O 1
ATOM 861 N N . ALA A 1 111 ? 23.156 11.109 12.023 1 98.75 111 ALA A N 1
ATOM 862 C CA . ALA A 1 111 ? 23.734 10.062 11.188 1 98.75 111 ALA A CA 1
ATOM 863 C C . ALA A 1 111 ? 23.344 8.672 11.695 1 98.75 111 ALA A C 1
ATOM 865 O O . ALA A 1 111 ? 23.109 7.758 10.906 1 98.75 111 ALA A O 1
ATOM 866 N N . LYS A 1 112 ? 23.312 8.5 13.062 1 98.88 112 LYS A N 1
ATOM 867 C CA . LYS A 1 112 ? 23 7.203 13.656 1 98.88 112 LYS A CA 1
ATOM 868 C C . LYS A 1 112 ? 21.578 6.785 13.336 1 98.88 112 LYS A C 1
ATOM 870 O O . LYS A 1 112 ? 21.328 5.637 12.961 1 98.88 112 LYS A O 1
ATOM 875 N N . ILE A 1 113 ? 20.656 7.652 13.523 1 98.88 113 ILE A N 1
ATOM 876 C CA . ILE A 1 113 ? 19.25 7.285 13.312 1 98.88 113 ILE A CA 1
ATOM 877 C C . ILE A 1 113 ? 19.016 6.988 11.828 1 98.88 113 ILE A C 1
ATOM 879 O O . ILE A 1 113 ? 18.203 6.129 11.484 1 98.88 113 ILE A O 1
ATOM 883 N N . VAL A 1 114 ? 19.688 7.715 10.898 1 98.88 114 VAL A N 1
ATOM 884 C CA . VAL A 1 114 ? 19.609 7.457 9.469 1 98.88 114 VAL A CA 1
ATOM 885 C C . VAL A 1 114 ? 20.156 6.066 9.156 1 98.88 114 VAL A C 1
ATOM 887 O O . VAL A 1 114 ? 19.562 5.32 8.367 1 98.88 114 VAL A O 1
ATOM 890 N N . GLU A 1 115 ? 21.266 5.75 9.773 1 98.69 115 GLU A N 1
ATOM 891 C CA . GLU A 1 115 ? 21.828 4.414 9.594 1 98.69 115 GLU A CA 1
ATOM 892 C C . GLU A 1 115 ? 20.859 3.34 10.062 1 98.69 115 GLU A C 1
ATOM 894 O O . GLU A 1 115 ? 20.688 2.312 9.406 1 98.69 115 GLU A O 1
ATOM 899 N N . VAL A 1 116 ? 20.25 3.58 11.211 1 98.88 116 VAL A N 1
ATOM 900 C CA . VAL A 1 116 ? 19.312 2.629 11.789 1 98.88 116 VAL A CA 1
ATOM 901 C C . VAL A 1 116 ? 18.156 2.393 10.82 1 98.88 116 VAL A C 1
ATOM 903 O O . VAL A 1 116 ? 17.875 1.252 10.445 1 98.88 116 VAL A O 1
ATOM 906 N N . VAL A 1 117 ? 17.469 3.408 10.312 1 98.81 117 VAL A N 1
ATOM 907 C CA . VAL A 1 117 ? 16.281 3.254 9.484 1 98.81 117 VAL A CA 1
ATOM 908 C C . VAL A 1 117 ? 16.688 2.74 8.102 1 98.81 117 VAL A C 1
ATOM 910 O O . VAL A 1 117 ? 15.883 2.104 7.414 1 98.81 117 VAL A O 1
ATOM 913 N N . SER A 1 118 ? 17.938 2.975 7.68 1 98.38 118 SER A N 1
ATOM 914 C CA . SER A 1 118 ? 18.406 2.518 6.375 1 98.38 118 SER A CA 1
ATOM 915 C C . SER A 1 118 ? 18.484 0.996 6.32 1 98.38 118 SER A C 1
ATOM 917 O O . SER A 1 118 ? 18.484 0.407 5.238 1 98.38 118 SER A O 1
ATOM 919 N N . HIS A 1 119 ? 18.594 0.338 7.496 1 98.38 119 HIS A N 1
ATOM 920 C CA . HIS A 1 119 ? 18.625 -1.119 7.551 1 98.38 119 HIS A CA 1
ATOM 921 C C . HIS A 1 119 ? 17.219 -1.712 7.445 1 98.38 119 HIS A C 1
ATOM 923 O O . HIS A 1 119 ? 17.078 -2.926 7.297 1 98.38 119 HIS A O 1
ATOM 929 N N . MET A 1 120 ? 16.188 -0.885 7.41 1 98.69 120 MET A N 1
ATOM 930 C CA . MET A 1 120 ? 14.805 -1.356 7.465 1 98.69 120 MET A CA 1
ATOM 931 C C . MET A 1 120 ? 14.156 -1.289 6.086 1 98.69 120 MET A C 1
ATOM 933 O O . MET A 1 120 ? 14.422 -0.369 5.312 1 98.69 120 MET A O 1
ATOM 937 N N . ASN A 1 121 ? 13.352 -2.252 5.746 1 98.44 121 ASN A N 1
ATOM 938 C CA . ASN A 1 121 ? 12.484 -2.125 4.582 1 98.44 121 ASN A CA 1
ATOM 939 C C . ASN A 1 121 ? 11.18 -1.407 4.926 1 98.44 121 ASN A C 1
ATOM 941 O O . ASN A 1 121 ? 10.969 -1.007 6.07 1 98.44 121 ASN A O 1
ATOM 945 N N . VAL A 1 122 ? 10.32 -1.216 3.98 1 98.62 122 VAL A N 1
ATOM 946 C CA . VAL A 1 122 ? 9.172 -0.34 4.176 1 98.62 122 VAL A CA 1
ATOM 947 C C . VAL A 1 122 ? 8.172 -1 5.125 1 98.62 122 VAL A C 1
ATOM 949 O O . VAL A 1 122 ? 7.496 -0.316 5.895 1 98.62 122 VAL A O 1
ATOM 952 N N . VAL A 1 123 ? 8.008 -2.35 5.125 1 98.81 123 VAL A N 1
ATOM 953 C CA . VAL A 1 123 ? 7.086 -3.031 6.027 1 98.81 123 VAL A CA 1
ATOM 954 C C . VAL A 1 123 ? 7.566 -2.883 7.469 1 98.81 123 VAL A C 1
ATOM 956 O O . VAL A 1 123 ? 6.77 -2.607 8.367 1 98.81 123 VAL A O 1
ATOM 959 N N . GLU A 1 124 ? 8.859 -3.035 7.664 1 98.88 124 GLU A N 1
ATOM 960 C CA . GLU A 1 124 ? 9.453 -2.838 8.984 1 98.88 124 GLU A CA 1
ATOM 961 C C . GLU A 1 124 ? 9.25 -1.408 9.477 1 98.88 124 GLU A C 1
ATOM 963 O O . GLU A 1 124 ? 8.922 -1.188 10.641 1 98.88 124 GLU A O 1
ATOM 968 N N . MET A 1 125 ? 9.406 -0.495 8.586 1 98.88 125 MET A N 1
ATOM 969 C CA . MET A 1 125 ? 9.219 0.905 8.953 1 98.88 125 MET A CA 1
ATOM 970 C C . MET A 1 125 ? 7.762 1.18 9.312 1 98.88 125 MET A C 1
ATOM 972 O O . MET A 1 125 ? 7.477 1.958 10.219 1 98.88 125 MET A O 1
ATOM 976 N N . MET A 1 126 ? 6.852 0.603 8.547 1 98.69 126 MET A N 1
ATOM 977 C CA . MET A 1 126 ? 5.438 0.783 8.852 1 98.69 126 MET A CA 1
ATOM 978 C C . MET A 1 126 ? 5.094 0.195 10.219 1 98.69 126 MET A C 1
ATOM 980 O O . MET A 1 126 ? 4.297 0.769 10.961 1 98.69 126 MET A O 1
ATOM 984 N N . MET A 1 127 ? 5.695 -0.97 10.5 1 98.62 127 MET A N 1
ATOM 985 C CA . MET A 1 127 ? 5.5 -1.565 11.812 1 98.62 127 MET A CA 1
ATOM 986 C C . MET A 1 127 ? 6 -0.632 12.914 1 98.62 127 MET A C 1
ATOM 988 O O . MET A 1 127 ? 5.348 -0.483 13.953 1 98.62 127 MET A O 1
ATOM 992 N N . ALA A 1 128 ? 7.121 -0.048 12.688 1 98.81 128 ALA A N 1
ATOM 993 C CA . ALA A 1 128 ?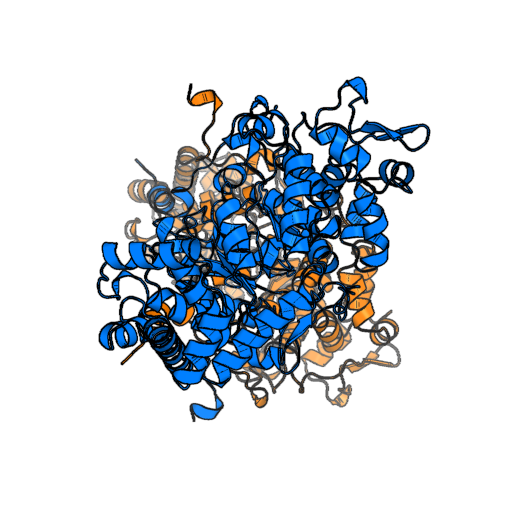 7.691 0.895 13.641 1 98.81 128 ALA A CA 1
ATOM 994 C C . ALA A 1 128 ? 6.82 2.143 13.773 1 98.81 128 ALA A C 1
ATOM 996 O O . ALA A 1 128 ? 6.629 2.66 14.875 1 98.81 128 ALA A O 1
ATOM 997 N N . MET A 1 129 ? 6.301 2.631 12.68 1 98.19 129 MET A N 1
ATOM 998 C CA . MET A 1 129 ? 5.512 3.857 12.656 1 98.19 129 MET A CA 1
ATOM 999 C C . MET A 1 129 ? 4.254 3.709 13.5 1 98.19 129 MET A C 1
ATOM 1001 O O . MET A 1 129 ? 3.867 4.637 14.219 1 98.19 129 MET A O 1
ATOM 1005 N N . GLN A 1 130 ? 3.582 2.549 13.391 1 96.38 130 GLN A N 1
ATOM 1006 C CA . GLN A 1 130 ? 2.352 2.355 14.148 1 96.38 130 GLN A CA 1
ATOM 1007 C C . GLN A 1 130 ? 2.617 2.408 15.648 1 96.38 130 GLN A C 1
ATOM 1009 O O . GLN A 1 130 ? 1.728 2.748 16.438 1 96.38 130 GLN A O 1
ATOM 1014 N N . LYS A 1 131 ? 3.836 2.129 16.016 1 97.81 131 LYS A N 1
ATOM 1015 C CA . LYS A 1 131 ? 4.238 2.16 17.422 1 97.81 131 LYS A CA 1
ATOM 1016 C C . LYS A 1 131 ? 4.707 3.553 17.828 1 97.81 131 LYS A C 1
ATOM 1018 O O . LYS A 1 131 ? 4.391 4.027 18.922 1 97.81 131 LYS A O 1
ATOM 1023 N N . MET A 1 132 ? 5.363 4.262 16.938 1 98.12 132 MET A N 1
ATOM 1024 C CA . MET A 1 132 ? 6.156 5.426 17.328 1 98.12 132 MET A CA 1
ATOM 1025 C C . MET A 1 132 ? 5.324 6.703 17.25 1 98.12 132 MET A C 1
ATOM 1027 O O . MET A 1 132 ? 5.715 7.734 17.797 1 98.12 132 MET A O 1
ATOM 1031 N N . ARG A 1 133 ? 4.215 6.695 16.547 1 97.06 133 ARG A N 1
ATOM 1032 C CA . ARG A 1 133 ? 3.414 7.914 16.531 1 97.06 133 ARG A CA 1
ATOM 1033 C C . ARG A 1 133 ? 3.053 8.352 17.953 1 97.06 133 ARG A C 1
ATOM 1035 O O . ARG A 1 133 ? 2.766 7.512 18.797 1 97.06 133 ARG A O 1
ATOM 1042 N N . ALA A 1 134 ? 2.982 9.562 18.141 1 95.88 134 ALA A N 1
ATOM 1043 C CA . ALA A 1 134 ? 2.871 10.109 19.5 1 95.88 134 ALA A CA 1
ATOM 1044 C C . ALA A 1 134 ? 1.479 9.867 20.078 1 95.88 134 ALA A C 1
ATOM 1046 O O . ALA A 1 134 ? 1.34 9.344 21.172 1 95.88 134 ALA A O 1
ATOM 1047 N N . ARG A 1 135 ? 0.485 10.297 19.391 1 96.94 135 ARG A N 1
ATOM 1048 C CA . ARG A 1 135 ? -0.896 10.086 19.812 1 96.94 135 ARG A CA 1
ATOM 1049 C C . ARG A 1 135 ? -1.398 8.711 19.375 1 96.94 135 ARG A C 1
ATOM 1051 O O . ARG A 1 135 ? -1.136 8.281 18.25 1 96.94 135 ARG A O 1
ATOM 1058 N N . ARG A 1 136 ? -2.084 8.062 20.281 1 97.25 136 ARG A N 1
ATOM 1059 C CA . ARG A 1 136 ? -2.623 6.727 20.031 1 97.25 136 ARG A CA 1
ATOM 1060 C C . ARG A 1 136 ? -3.559 6.734 18.812 1 97.25 136 ARG A C 1
ATOM 1062 O O . ARG A 1 136 ? -3.453 5.875 17.938 1 97.25 136 ARG A O 1
ATOM 1069 N N . THR A 1 137 ? -4.438 7.684 18.734 1 97.19 137 THR A N 1
ATOM 1070 C CA . THR A 1 137 ? -5.473 7.785 17.703 1 97.19 137 THR A CA 1
ATOM 1071 C C . THR A 1 137 ? -4.941 8.508 16.469 1 97.19 137 THR A C 1
ATOM 1073 O O . THR A 1 137 ? -4.461 9.633 16.562 1 97.19 137 THR A O 1
ATOM 1076 N N . PRO A 1 138 ? -5.02 7.852 15.305 1 96.69 138 PRO A N 1
ATOM 1077 C CA . PRO A 1 138 ? -4.621 8.562 14.086 1 96.69 138 PRO A CA 1
ATOM 1078 C C . PRO A 1 138 ? -5.605 9.656 13.695 1 96.69 138 PRO A C 1
ATOM 1080 O O . PRO A 1 138 ? -6.738 9.688 14.188 1 96.69 138 PRO A O 1
ATOM 1083 N N . SER A 1 139 ? -5.137 10.547 12.852 1 96.88 139 SER A N 1
ATOM 1084 C CA . SER A 1 139 ? -5.984 11.648 12.398 1 96.88 139 SER A CA 1
ATOM 1085 C C . SER A 1 139 ? -5.574 12.133 11.016 1 96.88 139 SER A C 1
ATOM 1087 O O . SER A 1 139 ? -4.77 11.492 10.344 1 96.88 139 SER A O 1
ATOM 1089 N N . GLN A 1 140 ? -6.285 13.266 10.578 1 96.5 140 GLN A N 1
ATOM 1090 C CA . GLN A 1 140 ? -6.094 13.789 9.227 1 96.5 140 GLN A CA 1
ATOM 1091 C C . GLN A 1 140 ? -6.203 15.312 9.211 1 96.5 140 GLN A C 1
ATOM 1093 O O . GLN A 1 140 ? -6.898 15.898 10.047 1 96.5 140 GLN A O 1
ATOM 1098 N N . GLN A 1 141 ? -5.453 15.922 8.312 1 97.19 141 GLN A N 1
ATOM 1099 C CA . GLN A 1 141 ? -5.48 17.359 8.078 1 97.19 141 GLN A CA 1
ATOM 1100 C C . GLN A 1 141 ? -5.832 17.672 6.629 1 97.19 141 GLN A C 1
ATOM 1102 O O . GLN A 1 141 ? -5.406 16.969 5.711 1 97.19 141 GLN A O 1
ATOM 1107 N N . ALA A 1 142 ? -6.586 18.797 6.406 1 97.56 142 ALA A N 1
ATOM 1108 C CA . ALA A 1 142 ? -7.008 19.109 5.043 1 97.56 142 ALA A CA 1
ATOM 1109 C C . ALA A 1 142 ? -6.57 20.516 4.637 1 97.56 142 ALA A C 1
ATOM 1111 O O . ALA A 1 142 ? -6.426 21.391 5.488 1 97.56 142 ALA A O 1
ATOM 1112 N N . HIS A 1 143 ? -6.387 20.672 3.385 1 97.19 143 HIS A N 1
ATOM 1113 C CA . HIS A 1 143 ? -6.324 21.984 2.748 1 97.19 143 HIS A CA 1
ATOM 1114 C C . HIS A 1 143 ? -7.707 22.438 2.297 1 97.19 143 HIS A C 1
ATOM 1116 O O . HIS A 1 143 ? -8.422 21.703 1.625 1 97.19 143 HIS A O 1
ATOM 1122 N N . VAL A 1 144 ? -8.062 23.625 2.652 1 98.62 144 VAL A N 1
ATOM 1123 C CA . VAL A 1 144 ? -9.297 24.234 2.186 1 98.62 144 VAL A CA 1
ATOM 1124 C C . VAL A 1 144 ? -9 25.609 1.583 1 98.62 144 VAL A C 1
ATOM 1126 O O . VAL A 1 144 ? -8.766 26.578 2.311 1 98.62 144 VAL A O 1
ATOM 1129 N N . THR A 1 145 ? -9 25.625 0.321 1 98.12 145 THR A N 1
ATOM 1130 C CA . THR A 1 145 ? -8.656 26.844 -0.406 1 98.12 145 THR A CA 1
ATOM 1131 C C . THR A 1 145 ? -9.484 26.953 -1.685 1 98.12 145 THR A C 1
ATOM 1133 O O . THR A 1 145 ? -10.297 26.078 -1.984 1 98.12 145 THR A O 1
ATOM 1136 N N . ASN A 1 146 ? -9.383 27.969 -2.396 1 98.19 146 ASN A N 1
ATOM 1137 C CA . ASN A 1 146 ? -9.828 28.109 -3.779 1 98.19 146 ASN A CA 1
ATOM 1138 C C . ASN A 1 146 ? -9.094 29.234 -4.496 1 98.19 146 ASN A C 1
ATOM 1140 O O . ASN A 1 146 ? -8.562 30.141 -3.855 1 98.19 146 ASN A O 1
ATOM 1144 N N . VAL A 1 147 ? -9.102 29.25 -5.77 1 97.5 147 VAL A N 1
ATOM 1145 C CA . VAL A 1 147 ? -8.242 30.109 -6.574 1 97.5 147 VAL A CA 1
ATOM 1146 C C . VAL A 1 147 ? -8.742 31.547 -6.512 1 97.5 147 VAL A C 1
ATOM 1148 O O . VAL A 1 147 ? -7.977 32.5 -6.723 1 97.5 147 VAL A O 1
ATOM 1151 N N . LYS A 1 148 ? -9.969 31.781 -6.094 1 97.12 148 LYS A N 1
ATOM 1152 C CA . LYS A 1 148 ? -10.562 33.125 -6.07 1 97.12 148 LYS A CA 1
ATOM 1153 C C . LYS A 1 148 ? -10.539 33.719 -4.664 1 97.12 148 LYS A C 1
ATOM 1155 O O . LYS A 1 148 ? -10.969 34.844 -4.453 1 97.12 148 LYS A O 1
ATOM 1160 N N . ASP A 1 149 ? -10.094 32.938 -3.699 1 97.88 149 ASP A N 1
ATOM 1161 C CA . ASP A 1 149 ? -10.141 33.312 -2.291 1 97.88 149 ASP A CA 1
ATOM 1162 C C . ASP A 1 149 ? -11.562 33.688 -1.865 1 97.88 149 ASP A C 1
ATOM 1164 O O . ASP A 1 149 ? -11.766 34.625 -1.086 1 97.88 149 ASP A O 1
ATOM 1168 N N . ASN A 1 150 ? -12.523 33 -2.482 1 98.31 150 ASN A N 1
ATOM 1169 C CA . ASN A 1 150 ? -13.922 33.25 -2.125 1 98.31 150 ASN A CA 1
ATOM 1170 C C . ASN A 1 150 ? -14.227 32.75 -0.713 1 98.31 150 ASN A C 1
ATOM 1172 O O . ASN A 1 150 ? -14.227 31.531 -0.46 1 98.31 150 ASN A O 1
ATOM 1176 N N . PRO A 1 151 ? -14.531 33.625 0.167 1 98.56 151 PRO A N 1
ATOM 1177 C CA . PRO A 1 151 ? -14.688 33.219 1.564 1 98.56 151 PRO A CA 1
ATOM 1178 C C . PRO A 1 151 ? -15.922 32.344 1.789 1 98.56 151 PRO A C 1
ATOM 1180 O O . PRO A 1 151 ? -15.922 31.5 2.674 1 98.56 151 PRO A O 1
ATOM 1183 N N . VAL A 1 152 ? -17 32.562 1.063 1 98.81 152 VAL A N 1
ATOM 1184 C CA . VAL A 1 152 ? -18.219 31.766 1.234 1 98.81 152 VAL A CA 1
ATOM 1185 C C . VAL A 1 152 ? -17.953 30.312 0.866 1 98.81 152 VAL A C 1
ATOM 1187 O O . VAL A 1 152 ? -18.391 29.406 1.569 1 98.81 152 VAL A O 1
ATOM 1190 N N . GLN A 1 153 ? -17.25 30.141 -0.253 1 98.81 153 GLN A N 1
ATOM 1191 C CA . GLN A 1 153 ? -16.875 28.781 -0.647 1 98.81 153 GLN A CA 1
ATOM 1192 C C . GLN A 1 153 ? -15.961 28.141 0.401 1 98.81 153 GLN A C 1
ATOM 1194 O O . GLN A 1 153 ? -16.109 26.969 0.716 1 98.81 153 GLN A O 1
ATOM 1199 N N . ILE A 1 154 ? -15.008 28.891 0.909 1 98.88 154 ILE A N 1
ATOM 1200 C CA . ILE A 1 154 ? -14.094 28.375 1.923 1 98.88 154 ILE A CA 1
ATOM 1201 C C . ILE A 1 154 ? -14.891 27.891 3.137 1 98.88 154 ILE A C 1
ATOM 1203 O O . ILE A 1 154 ? -14.633 26.812 3.672 1 98.88 154 ILE A O 1
ATOM 1207 N N . ALA A 1 155 ? -15.828 28.703 3.564 1 98.94 155 ALA A N 1
ATOM 1208 C CA . ALA A 1 155 ? -16.641 28.328 4.719 1 98.94 155 ALA A CA 1
ATOM 1209 C C . ALA A 1 155 ? -17.406 27.031 4.453 1 98.94 155 ALA A C 1
ATOM 1211 O O . ALA A 1 155 ? -17.469 26.156 5.312 1 98.94 155 ALA A O 1
ATOM 1212 N N . ALA A 1 156 ? -18 26.938 3.316 1 98.94 156 ALA A N 1
ATOM 1213 C CA . ALA A 1 156 ? -18.781 25.766 2.951 1 98.94 156 ALA A CA 1
ATOM 1214 C C . ALA A 1 156 ? -17.891 24.516 2.869 1 98.94 156 ALA A C 1
ATOM 1216 O O . ALA A 1 156 ? -18.234 23.469 3.395 1 98.94 156 ALA A O 1
ATOM 1217 N N . ASP A 1 157 ? -16.766 24.641 2.178 1 98.94 157 ASP A N 1
ATOM 1218 C CA . ASP A 1 157 ? -15.828 23.531 2.045 1 98.94 157 ASP A CA 1
ATOM 1219 C C . ASP A 1 157 ? -15.266 23.125 3.404 1 98.94 157 ASP A C 1
ATOM 1221 O O . ASP A 1 157 ? -15.031 21.938 3.652 1 98.94 157 ASP A O 1
ATOM 1225 N N . ALA A 1 158 ? -14.977 24.094 4.215 1 98.94 158 ALA A N 1
ATOM 1226 C CA . ALA A 1 158 ? -14.469 23.812 5.555 1 98.94 158 ALA A CA 1
ATOM 1227 C C . ALA A 1 158 ? -15.477 23.016 6.375 1 98.94 158 ALA A C 1
ATOM 1229 O O . ALA A 1 158 ? -15.109 22.109 7.117 1 98.94 158 ALA A O 1
ATOM 1230 N N . ALA A 1 159 ? -16.719 23.406 6.289 1 98.94 159 ALA A N 1
ATOM 1231 C CA . ALA A 1 159 ? -17.781 22.703 7.004 1 98.94 159 ALA A CA 1
ATOM 1232 C C . ALA A 1 159 ? -17.875 21.25 6.543 1 98.94 159 ALA A C 1
ATOM 1234 O O . ALA A 1 159 ? -18 20.344 7.363 1 98.94 159 ALA A O 1
ATOM 1235 N N . GLU A 1 160 ? -17.859 21.109 5.242 1 98.88 160 GLU A N 1
ATOM 1236 C CA . GLU A 1 160 ? -17.891 19.75 4.711 1 98.88 160 GLU A CA 1
ATOM 1237 C C . GLU A 1 160 ? -16.688 18.953 5.164 1 98.88 160 GLU A C 1
ATOM 1239 O O . GLU A 1 160 ? -16.812 17.781 5.535 1 98.88 160 GLU A O 1
ATOM 1244 N N . GLY A 1 161 ? -15.469 19.547 5.027 1 98.75 161 GLY A N 1
ATOM 1245 C CA . GLY A 1 161 ? -14.273 18.859 5.5 1 98.75 161 GLY A CA 1
ATOM 1246 C C . GLY A 1 161 ? -14.375 18.422 6.945 1 98.75 161 GLY A C 1
ATOM 1247 O O . GLY A 1 161 ? -14.016 17.281 7.281 1 98.75 161 GLY A O 1
ATOM 1248 N N . ALA A 1 162 ? -14.836 19.281 7.777 1 98.62 162 ALA A N 1
ATOM 1249 C CA . ALA A 1 162 ? -15.008 18.953 9.188 1 98.62 162 ALA A CA 1
ATOM 1250 C C . ALA A 1 162 ? -16.016 17.812 9.359 1 98.62 162 ALA A C 1
ATOM 1252 O O . ALA A 1 162 ? -15.805 16.906 10.18 1 98.62 162 ALA A O 1
ATOM 1253 N N . TRP A 1 163 ? -17.078 17.891 8.609 1 98.56 163 TRP A N 1
ATOM 1254 C CA . TRP A 1 163 ? -18.109 16.875 8.656 1 98.56 163 TRP A CA 1
ATOM 1255 C C . TRP A 1 163 ? -17.578 15.516 8.227 1 98.56 163 TRP A C 1
ATOM 1257 O O . TRP A 1 163 ? -17.984 14.477 8.742 1 98.56 163 TRP A O 1
ATOM 1267 N N . ARG A 1 164 ? -16.672 15.5 7.359 1 98.56 164 ARG A N 1
ATOM 1268 C CA . ARG A 1 164 ? -16.078 14.273 6.824 1 98.56 164 ARG A CA 1
ATOM 1269 C C . ARG A 1 164 ? -15.062 13.688 7.793 1 98.56 164 ARG A C 1
ATOM 1271 O O . ARG A 1 164 ? -14.703 12.516 7.684 1 98.56 164 ARG A O 1
ATOM 1278 N N . GLY A 1 165 ? -14.523 14.523 8.695 1 98.06 165 GLY A N 1
ATOM 1279 C CA . GLY A 1 165 ? -13.734 13.906 9.742 1 98.06 165 GLY A CA 1
ATOM 1280 C C . GLY A 1 165 ? -12.375 14.555 9.93 1 98.06 165 GLY A C 1
ATOM 1281 O O . GLY A 1 165 ? -11.617 14.172 10.828 1 98.06 165 GLY A O 1
ATOM 1282 N N . PHE A 1 166 ? -12.047 15.625 9.164 1 98.44 166 PHE A N 1
ATOM 1283 C CA . PHE A 1 166 ? -10.75 16.281 9.328 1 98.44 166 PHE A CA 1
ATOM 1284 C C . PHE A 1 166 ? -10.68 17.016 10.664 1 98.44 166 PHE A C 1
ATOM 1286 O O . PHE A 1 166 ? -11.547 17.828 10.977 1 98.44 166 PHE A O 1
ATOM 1293 N N . ASP A 1 167 ? -9.609 16.797 11.383 1 98.06 167 ASP A N 1
ATOM 1294 C CA . ASP A 1 167 ? -9.461 17.406 12.703 1 98.06 167 ASP A CA 1
ATOM 1295 C C . ASP A 1 167 ? -8.727 18.75 12.617 1 98.06 167 ASP A C 1
ATOM 1297 O O . ASP A 1 167 ? -8.812 19.578 13.523 1 98.06 167 ASP A O 1
ATOM 1301 N N . GLU A 1 168 ? -7.98 18.891 11.539 1 97.75 168 GLU A N 1
ATOM 1302 C CA . GLU A 1 168 ? -7.293 20.141 11.242 1 97.75 168 GLU A CA 1
ATOM 1303 C C . GLU A 1 168 ? -7.531 20.578 9.805 1 97.75 168 GLU A C 1
ATOM 1305 O O . GLU A 1 168 ? -7.684 19.734 8.906 1 97.75 168 GLU A O 1
ATOM 1310 N N . GLN A 1 169 ? -7.625 21.875 9.641 1 98.38 169 GLN A N 1
ATOM 1311 C CA . GLN A 1 169 ? -7.781 22.438 8.297 1 98.38 169 GLN A CA 1
ATOM 1312 C C . GLN A 1 169 ? -6.879 23.656 8.102 1 98.38 169 GLN A C 1
ATOM 1314 O O . GLN A 1 169 ? -6.668 24.438 9.023 1 98.38 169 GLN A O 1
ATOM 1319 N N . GLU A 1 170 ? -6.391 23.719 6.906 1 97.25 170 GLU A N 1
ATOM 1320 C CA . GLU A 1 170 ? -5.469 24.797 6.551 1 97.25 170 GLU A CA 1
ATOM 1321 C C . GLU A 1 170 ? -5.918 25.5 5.273 1 97.25 170 GLU A C 1
ATOM 1323 O O . GLU A 1 170 ? -6.406 24.859 4.34 1 97.25 170 GLU A O 1
ATOM 1328 N N . THR A 1 171 ? -5.77 26.781 5.297 1 97.94 171 THR A N 1
ATOM 1329 C CA . THR A 1 171 ? -6.012 27.562 4.086 1 97.94 171 THR A CA 1
ATOM 1330 C C . THR A 1 171 ? -4.785 28.391 3.725 1 97.94 171 THR A C 1
ATOM 1332 O O . THR A 1 171 ? -3.805 28.422 4.469 1 97.94 171 THR A O 1
ATOM 1335 N N . THR A 1 172 ? -4.738 28.797 2.578 1 96.56 172 THR A N 1
ATOM 1336 C CA . THR A 1 172 ? -3.799 29.781 2.047 1 96.56 172 THR A CA 1
ATOM 1337 C C . THR A 1 172 ? -4.496 30.719 1.07 1 96.56 172 THR A C 1
ATOM 1339 O O . THR A 1 172 ? -5.727 30.719 0.966 1 96.56 172 THR A O 1
ATOM 1342 N N . VAL A 1 173 ? -3.715 31.688 0.506 1 96.75 173 VAL A N 1
ATOM 1343 C CA . VAL A 1 173 ? -4.367 32.719 -0.284 1 96.75 173 VAL A CA 1
ATOM 1344 C C . VAL A 1 173 ? -3.787 32.75 -1.697 1 96.75 173 VAL A C 1
ATOM 1346 O O . VAL A 1 173 ? -2.631 32.375 -1.904 1 96.75 173 VAL A O 1
ATOM 1349 N N . ALA A 1 174 ? -4.684 33 -2.627 1 95.31 174 ALA A N 1
ATOM 1350 C CA . ALA A 1 174 ? -4.176 33.406 -3.938 1 95.31 174 ALA A CA 1
ATOM 1351 C C . ALA A 1 174 ? -3.57 34.812 -3.895 1 95.31 174 ALA A C 1
ATOM 1353 O O . ALA A 1 174 ? -2.545 35.062 -4.527 1 95.31 174 ALA A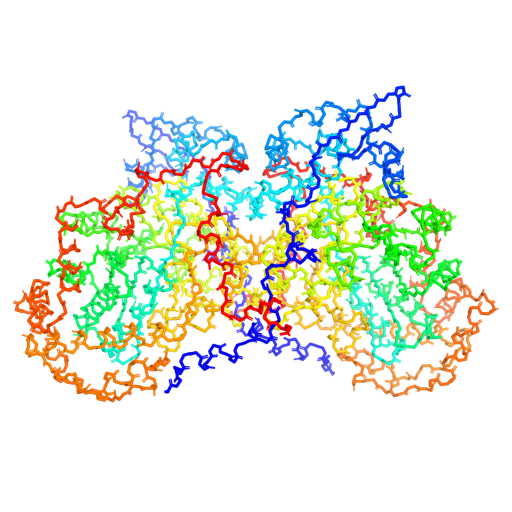 O 1
ATOM 1354 N N . VAL A 1 175 ? -4.258 35.688 -3.191 1 94.88 175 VAL A N 1
ATOM 1355 C CA . VAL A 1 175 ? -3.791 37.062 -2.945 1 94.88 175 VAL A CA 1
ATOM 1356 C C . VAL A 1 175 ? -3.594 37.281 -1.447 1 94.88 175 VAL A C 1
ATOM 1358 O O . VAL A 1 175 ? -4.551 37.188 -0.672 1 94.88 175 VAL A O 1
ATOM 1361 N N . ALA A 1 176 ? -2.447 37.656 -1.055 1 95 176 ALA A N 1
ATOM 1362 C CA . ALA A 1 176 ? -2.021 37.688 0.342 1 95 176 ALA A CA 1
ATOM 1363 C C . ALA A 1 176 ? -2.955 38.562 1.174 1 95 176 ALA A C 1
ATOM 1365 O O . ALA A 1 176 ? -3.227 38.281 2.338 1 95 176 ALA A O 1
ATOM 1366 N N . ARG A 1 177 ? -3.516 39.656 0.635 1 95.69 177 ARG A N 1
ATOM 1367 C CA . ARG A 1 177 ? -4.301 40.656 1.369 1 95.69 177 ARG A CA 1
ATOM 1368 C C . ARG A 1 177 ? -5.676 40.094 1.728 1 95.69 177 ARG A C 1
ATOM 1370 O O . ARG A 1 177 ? -6.379 40.656 2.564 1 95.69 177 ARG A O 1
ATOM 1377 N N . TYR A 1 178 ? -6.02 38.875 1.177 1 96.81 178 TYR A N 1
ATOM 1378 C CA . TYR A 1 178 ? -7.305 38.25 1.46 1 96.81 178 TYR A CA 1
ATOM 1379 C C . TYR A 1 178 ? -7.238 37.438 2.744 1 96.81 178 TYR A C 1
ATOM 1381 O O . TYR A 1 178 ? -8.258 36.938 3.227 1 96.81 178 TYR A O 1
ATOM 1389 N N . ALA A 1 179 ? -6.141 37.312 3.359 1 97.62 179 ALA A N 1
ATOM 1390 C CA . ALA A 1 179 ? -5.828 36.344 4.395 1 97.62 179 ALA A CA 1
ATOM 1391 C C . ALA A 1 179 ? -6.84 36.406 5.535 1 97.62 179 ALA A C 1
ATOM 1393 O O . ALA A 1 179 ? -7.324 35.375 6.004 1 97.62 179 ALA A O 1
ATOM 1394 N N . PRO A 1 180 ? -7.211 37.594 6.012 1 98.19 180 PRO A N 1
ATOM 1395 C CA . PRO A 1 180 ? -8.156 37.625 7.129 1 98.19 180 PRO A CA 1
ATOM 1396 C C . PRO A 1 180 ? -9.508 37 6.785 1 98.19 180 PRO A C 1
ATOM 1398 O O . PRO A 1 180 ? -10.102 36.312 7.613 1 98.19 180 PRO A O 1
ATOM 1401 N N . PHE A 1 181 ? -9.992 37.219 5.586 1 98.69 181 PHE A N 1
ATOM 1402 C CA . PHE A 1 181 ? -11.266 36.656 5.164 1 98.69 181 PHE A CA 1
ATOM 1403 C C . PHE A 1 181 ? -11.18 35.125 5.074 1 98.69 181 PHE A C 1
ATOM 1405 O O . PHE A 1 181 ? -12.094 34.406 5.496 1 98.69 181 PHE A O 1
ATOM 1412 N N . ASN A 1 182 ? -10.047 34.656 4.492 1 98.69 182 ASN A N 1
ATOM 1413 C CA . ASN A 1 182 ? -9.844 33.219 4.398 1 98.69 182 ASN A CA 1
ATOM 1414 C C . ASN A 1 182 ? -9.805 32.562 5.777 1 98.69 182 ASN A C 1
ATOM 1416 O O . ASN A 1 182 ? -10.414 31.516 5.992 1 98.69 182 ASN A O 1
ATOM 1420 N N . ALA A 1 183 ? -9.078 33.188 6.652 1 98.69 183 ALA A N 1
ATOM 1421 C CA . ALA A 1 183 ? -8.914 32.656 8.008 1 98.69 183 ALA A CA 1
ATOM 1422 C C . ALA A 1 183 ? -10.25 32.594 8.742 1 98.69 183 ALA A C 1
ATOM 1424 O O . ALA A 1 183 ? -10.586 31.594 9.352 1 98.69 183 ALA A O 1
ATOM 1425 N N . ILE A 1 184 ? -11.008 33.656 8.688 1 98.81 184 ILE A N 1
ATOM 1426 C CA . ILE A 1 184 ? -12.289 33.75 9.375 1 98.81 184 ILE A CA 1
ATOM 1427 C C . ILE A 1 184 ? -13.266 32.75 8.781 1 98.81 184 ILE A C 1
ATOM 1429 O O . ILE A 1 184 ? -13.953 32.031 9.516 1 98.81 184 ILE A O 1
ATOM 1433 N N . ALA A 1 185 ? -13.312 32.719 7.449 1 98.88 185 ALA A N 1
ATOM 1434 C CA . ALA A 1 185 ? -14.211 31.797 6.758 1 98.88 185 ALA A CA 1
ATOM 1435 C C . ALA A 1 185 ? -13.906 30.344 7.125 1 98.88 185 ALA A C 1
ATOM 1437 O O . ALA A 1 185 ? -14.828 29.547 7.367 1 98.88 185 ALA A O 1
ATOM 1438 N N . LEU A 1 186 ? -12.594 30 7.117 1 98.94 186 LEU A N 1
ATOM 1439 C CA . LEU A 1 186 ? -12.18 28.641 7.441 1 98.94 186 LEU A CA 1
ATOM 1440 C C . LEU A 1 186 ? -12.594 28.266 8.859 1 98.94 186 LEU A C 1
ATOM 1442 O O . LEU A 1 186 ? -13.125 27.172 9.094 1 98.94 186 LEU A O 1
ATOM 1446 N N . LEU A 1 187 ? -12.367 29.141 9.781 1 98.88 187 LEU A N 1
ATOM 1447 C CA . LEU A 1 187 ? -12.656 28.844 11.18 1 98.88 187 LEU A CA 1
ATOM 1448 C C . LEU A 1 187 ? -14.164 28.734 11.406 1 98.88 187 LEU A C 1
ATOM 1450 O O . LEU A 1 187 ? -14.625 27.781 12.039 1 98.88 187 LEU A O 1
ATOM 1454 N N . VAL A 1 188 ? -14.922 29.672 10.906 1 98.88 188 VAL A N 1
ATOM 1455 C CA . VAL A 1 188 ? -16.375 29.641 11.07 1 98.88 188 VAL A CA 1
ATOM 1456 C C . VAL A 1 188 ? -16.938 28.375 10.43 1 98.88 188 VAL A C 1
ATOM 1458 O O . VAL A 1 188 ? -17.719 27.656 11.055 1 98.88 188 VAL A O 1
ATOM 1461 N N . GLY A 1 189 ? -16.547 28.109 9.164 1 98.94 189 GLY A N 1
ATOM 1462 C CA . GLY A 1 189 ? -17.047 26.953 8.461 1 98.94 189 GLY A CA 1
ATOM 1463 C C . GLY A 1 189 ? -16.734 25.641 9.172 1 98.94 189 GLY A C 1
ATOM 1464 O O . GLY A 1 189 ? -17.578 24.75 9.266 1 98.94 189 GLY A O 1
ATOM 1465 N N . SER A 1 190 ? -15.484 25.5 9.609 1 98.81 190 SER A N 1
ATOM 1466 C CA . SER A 1 190 ? -15.062 24.266 10.258 1 98.81 190 SER A CA 1
ATOM 1467 C C . SER A 1 190 ? -15.852 24.016 11.539 1 98.81 190 SER A C 1
ATOM 1469 O O . SER A 1 190 ? -16.25 22.891 11.82 1 98.81 190 SER A O 1
ATOM 1471 N N . GLN A 1 191 ? -16.156 25.094 12.312 1 98.5 191 GLN A N 1
ATOM 1472 C CA . GLN A 1 191 ? -16.906 24.938 13.562 1 98.5 191 GLN A CA 1
ATOM 1473 C C . GLN A 1 191 ? -18.359 24.578 13.289 1 98.5 191 GLN A C 1
ATOM 1475 O O . GLN A 1 191 ? -19.016 23.938 14.109 1 98.5 191 GLN A O 1
ATOM 1480 N N . VAL A 1 192 ? -18.906 25.016 12.117 1 98.69 192 VAL A N 1
ATOM 1481 C CA . VAL A 1 192 ? -20.25 24.625 11.719 1 98.69 192 VAL A CA 1
ATOM 1482 C C . VAL A 1 192 ? -20.266 23.125 11.438 1 98.69 192 VAL A C 1
ATOM 1484 O O . VAL A 1 192 ? -21.203 22.422 11.844 1 98.69 192 VAL A O 1
ATOM 1487 N N . GLY A 1 193 ? -19.234 22.625 10.766 1 98.31 193 GLY A N 1
ATOM 1488 C CA . GLY A 1 193 ? -19.172 21.219 10.414 1 98.31 193 GLY A CA 1
ATOM 1489 C C . GLY A 1 193 ? -19.031 20.312 11.625 1 98.31 193 GLY A C 1
ATOM 1490 O O . GLY A 1 193 ? -19.766 19.328 11.766 1 98.31 193 GLY A O 1
ATOM 1491 N N . ARG A 1 194 ? -18.078 20.641 12.445 1 97.81 194 ARG A N 1
ATOM 1492 C CA . ARG A 1 194 ? -17.812 19.906 13.68 1 97.81 194 ARG A CA 1
ATOM 1493 C C . ARG A 1 194 ? -17.047 20.781 14.672 1 97.81 194 ARG A C 1
ATOM 1495 O O . ARG A 1 194 ? -15.914 21.188 14.398 1 97.81 194 ARG A O 1
ATOM 1502 N N . PRO A 1 195 ? -17.609 21 15.852 1 97.19 195 PRO A N 1
ATOM 1503 C CA . PRO A 1 195 ? -16.922 21.828 16.844 1 97.19 195 PRO A CA 1
ATOM 1504 C C . PRO A 1 195 ? -15.539 21.281 17.219 1 97.19 195 PRO A C 1
ATOM 1506 O O . PRO A 1 195 ? -15.367 20.062 17.359 1 97.19 195 PRO A O 1
ATOM 1509 N N . GLY A 1 196 ? -14.602 22.188 17.281 1 97 196 GLY A N 1
ATOM 1510 C CA . GLY A 1 196 ? -13.305 21.797 17.812 1 97 196 GLY A CA 1
ATOM 1511 C C . GLY A 1 196 ? -12.234 21.688 16.75 1 97 196 GLY A C 1
ATOM 1512 O O . GLY A 1 196 ? -11.039 21.625 17.062 1 97 196 GLY A O 1
ATOM 1513 N N . VAL A 1 197 ? -12.57 21.781 15.438 1 98.12 197 VAL A N 1
ATOM 1514 C CA . VAL A 1 197 ? -11.586 21.672 14.367 1 98.12 197 VAL A CA 1
ATOM 1515 C C . VAL A 1 197 ? -10.586 22.828 14.469 1 98.12 197 VAL A C 1
ATOM 1517 O O . VAL A 1 197 ? -10.969 23.984 14.578 1 98.12 197 VAL A O 1
ATOM 1520 N N . LEU A 1 198 ? -9.32 22.484 14.438 1 97.75 198 LEU A N 1
ATOM 1521 C CA . LEU A 1 198 ? -8.273 23.5 14.516 1 97.75 198 LEU A CA 1
ATOM 1522 C C . LEU A 1 198 ? -7.898 23.984 13.117 1 97.75 198 LEU A C 1
ATOM 1524 O O . LEU A 1 198 ? -7.797 23.203 12.18 1 97.75 198 LEU A O 1
ATOM 1528 N N . THR A 1 199 ? -7.672 25.344 13.023 1 98 199 THR A N 1
ATOM 1529 C CA . THR A 1 199 ? -7.441 25.891 11.688 1 98 199 THR A CA 1
ATOM 1530 C C . THR A 1 199 ? -6.191 26.766 11.672 1 98 199 THR A C 1
ATOM 1532 O O . THR A 1 199 ? -5.762 27.266 12.711 1 98 199 THR A O 1
ATOM 1535 N N . GLN A 1 200 ? -5.625 26.922 10.539 1 96.56 200 GLN A N 1
ATOM 1536 C CA . GLN A 1 200 ? -4.535 27.859 10.32 1 96.56 200 GLN A CA 1
ATOM 1537 C C . GLN A 1 200 ? -4.625 28.484 8.93 1 96.56 200 GLN A C 1
ATOM 1539 O O . GLN A 1 200 ? -5.363 28 8.07 1 96.56 200 GLN A O 1
ATOM 1544 N N . CYS A 1 201 ? -4.027 29.562 8.758 1 96.88 201 CYS A N 1
ATOM 1545 C CA . CYS A 1 201 ? -3.846 30.266 7.492 1 96.88 201 CYS A CA 1
ATOM 1546 C C . CYS A 1 201 ? -2.367 30.438 7.172 1 96.88 201 CYS A C 1
ATOM 1548 O O . CYS A 1 201 ? -1.674 31.234 7.816 1 96.88 201 CYS A O 1
ATOM 1550 N N . SER A 1 202 ? -1.912 29.719 6.18 1 94.38 202 SER A N 1
ATOM 1551 C CA . SER A 1 202 ? -0.491 29.719 5.848 1 94.38 202 SER A CA 1
ATOM 1552 C C . SER A 1 202 ? -0.097 30.984 5.102 1 94.38 202 SER A C 1
ATOM 1554 O O . SER A 1 202 ? -0.581 31.234 3.998 1 94.38 202 SER A O 1
ATOM 1556 N N . LEU A 1 203 ? 0.694 31.812 5.68 1 93.25 203 LEU A N 1
ATOM 1557 C CA . LEU A 1 203 ? 1.185 33.094 5.176 1 93.25 203 LEU A CA 1
ATOM 1558 C C . LEU A 1 203 ? 2.576 33.406 5.723 1 93.25 203 LEU A C 1
ATOM 1560 O O . LEU A 1 203 ? 3.215 32.531 6.32 1 93.25 203 LEU A O 1
ATOM 1564 N N . GLU A 1 204 ? 2.963 34.594 5.406 1 89.06 204 GLU A N 1
ATOM 1565 C CA . GLU A 1 204 ? 4.195 35.062 6.039 1 89.06 204 GLU A CA 1
ATOM 1566 C C . GLU A 1 204 ? 4.035 35.156 7.555 1 89.06 204 GLU A C 1
ATOM 1568 O O . GLU A 1 204 ? 2.938 35.406 8.055 1 89.06 204 GLU A O 1
ATOM 1573 N N . GLU A 1 205 ? 5.094 34.969 8.273 1 88.25 205 GLU A N 1
ATOM 1574 C CA . GLU A 1 205 ? 5.113 34.719 9.711 1 88.25 205 GLU A CA 1
ATOM 1575 C C . GLU A 1 205 ? 4.445 35.875 10.477 1 88.25 205 GLU A C 1
ATOM 1577 O O . GLU A 1 205 ? 3.695 35.625 11.422 1 88.25 205 GLU A O 1
ATOM 1582 N N . ALA A 1 206 ? 4.73 37.062 10.078 1 90.31 206 ALA A N 1
ATOM 1583 C CA . ALA A 1 206 ? 4.188 38.188 10.812 1 90.31 206 ALA A CA 1
ATOM 1584 C C . ALA A 1 206 ? 2.668 38.25 10.703 1 90.31 206 ALA A C 1
ATOM 1586 O O . ALA A 1 206 ? 1.977 38.531 11.688 1 90.31 206 ALA A O 1
ATOM 1587 N N . THR A 1 207 ? 2.205 38.031 9.562 1 93.56 207 THR A N 1
ATOM 1588 C CA . THR A 1 207 ? 0.765 38.031 9.328 1 93.56 207 THR A CA 1
ATOM 1589 C C . THR A 1 207 ? 0.099 36.844 10.023 1 93.56 207 THR A C 1
ATOM 1591 O O . THR A 1 207 ? -0.984 37 10.594 1 93.56 207 THR A O 1
ATOM 1594 N N . GLU A 1 208 ? 0.731 35.781 9.969 1 94.19 208 GLU A N 1
ATOM 1595 C CA . GLU A 1 208 ? 0.202 34.562 10.594 1 94.19 208 GLU A CA 1
ATOM 1596 C C . GLU A 1 208 ? 0.08 34.75 12.102 1 94.19 208 GLU A C 1
ATOM 1598 O O . GLU A 1 208 ? -0.934 34.344 12.695 1 94.19 208 GLU A O 1
ATOM 1603 N N . LEU A 1 209 ? 1.095 35.25 12.688 1 93.94 209 LEU A N 1
ATOM 1604 C CA . LEU A 1 209 ? 1.085 35.469 14.125 1 93.94 209 LEU A CA 1
ATOM 1605 C C . LEU A 1 209 ? -0.004 36.469 14.508 1 93.94 209 LEU A C 1
ATOM 1607 O O . LEU A 1 209 ? -0.691 36.312 15.516 1 93.94 209 LEU A O 1
ATOM 1611 N N . LYS A 1 210 ? -0.169 37.531 13.703 1 95.31 210 LYS A N 1
ATOM 1612 C CA . LYS A 1 210 ? -1.19 38.531 13.953 1 95.31 210 LYS A CA 1
ATOM 1613 C C . LYS A 1 210 ? -2.59 37.938 13.914 1 95.31 210 LYS A C 1
ATOM 1615 O O . LYS A 1 210 ? -3.422 38.219 14.773 1 95.31 210 LYS A O 1
ATOM 1620 N N . LEU A 1 211 ? -2.83 37.125 12.945 1 96.69 211 LEU A N 1
ATOM 1621 C CA . LEU A 1 211 ? -4.129 36.469 12.836 1 96.69 211 LEU A CA 1
ATOM 1622 C C . LEU A 1 211 ? -4.387 35.562 14.039 1 96.69 211 LEU A C 1
ATOM 1624 O O . LEU A 1 211 ? -5.52 35.469 14.523 1 96.69 211 LEU A O 1
ATOM 1628 N N . GLY A 1 212 ? -3.322 34.906 14.469 1 95.19 212 GLY A N 1
ATOM 1629 C CA . GLY A 1 212 ? -3.434 34.094 15.672 1 95.19 212 GLY A CA 1
ATOM 1630 C C . GLY A 1 212 ? -3.76 34.906 16.906 1 95.19 212 GLY A C 1
ATOM 1631 O O . GLY A 1 212 ? -4.609 34.5 17.719 1 95.19 212 GLY A O 1
ATOM 1632 N N . MET A 1 213 ? -3.164 36 17.078 1 95.19 213 MET A N 1
ATOM 1633 C CA . MET A 1 213 ? -3.371 36.875 18.234 1 95.19 213 MET A CA 1
ATOM 1634 C C . MET A 1 213 ? -4.781 37.438 18.234 1 95.19 213 MET A C 1
ATOM 1636 O O . MET A 1 213 ? -5.363 37.688 19.297 1 95.19 213 MET A O 1
ATOM 1640 N N . LEU A 1 214 ? -5.281 37.656 17.016 1 97.12 214 LEU A N 1
ATOM 1641 C CA . LEU A 1 214 ? -6.621 38.219 16.891 1 97.12 214 LEU A CA 1
ATOM 1642 C C . LEU A 1 214 ? -7.684 37.156 17.094 1 97.12 214 LEU A C 1
ATOM 1644 O O . LEU A 1 214 ? -8.875 37.469 17.156 1 97.12 214 LEU A O 1
ATOM 1648 N N . GLY A 1 215 ? -7.273 35.875 17.141 1 96.12 215 GLY A N 1
ATOM 1649 C CA . GLY A 1 215 ? -8.195 34.781 17.422 1 96.12 215 GLY A CA 1
ATOM 1650 C C . GLY A 1 215 ? -8.828 34.188 16.188 1 96.12 215 GLY A C 1
ATOM 1651 O O . GLY A 1 215 ? -9.844 33.5 16.266 1 96.12 215 GLY A O 1
ATOM 1652 N N . HIS A 1 216 ? -8.195 34.375 15 1 97.81 216 HIS A N 1
ATOM 1653 C CA . HIS A 1 216 ? -8.789 33.906 13.758 1 97.81 216 HIS A CA 1
ATOM 1654 C C . HIS A 1 216 ? -8.188 32.562 13.32 1 97.81 216 HIS A C 1
ATOM 1656 O O . HIS A 1 216 ? -8.695 31.922 12.406 1 97.81 216 HIS A O 1
ATOM 1662 N N . THR A 1 217 ? -7.082 32.125 13.969 1 96.88 217 THR A N 1
ATOM 1663 C CA . THR A 1 217 ? -6.449 30.828 13.695 1 96.88 217 THR A CA 1
ATOM 1664 C C . THR A 1 217 ? -6.047 30.141 15 1 96.88 217 THR A C 1
ATOM 1666 O O . THR A 1 217 ? -6.043 30.766 16.062 1 96.88 217 THR A O 1
ATOM 1669 N N . CYS A 1 218 ? -5.75 28.812 14.898 1 95.5 218 CYS A N 1
ATOM 1670 C CA . CYS A 1 218 ? -5.516 28.031 16.094 1 95.5 218 CYS A CA 1
ATOM 1671 C C . CYS A 1 218 ? -4.086 27.484 16.125 1 95.5 218 CYS A C 1
ATOM 1673 O O . CYS A 1 218 ? -3.553 27.188 17.188 1 95.5 218 CYS A O 1
ATOM 1675 N N . TYR A 1 219 ? -3.541 27.234 15.023 1 95.44 219 TYR A N 1
ATOM 1676 C CA . TYR A 1 219 ? -2.191 26.672 14.984 1 95.44 219 TYR A CA 1
ATOM 1677 C C . TYR A 1 219 ? -1.404 27.25 13.812 1 95.44 219 TYR A C 1
ATOM 1679 O O . TYR A 1 219 ? -1.956 27.984 12.984 1 95.44 219 TYR A O 1
ATOM 1687 N N . ALA A 1 220 ? -0.064 27.078 13.812 1 93.5 220 ALA A N 1
ATOM 1688 C CA . ALA A 1 220 ? 0.833 27.484 12.734 1 93.5 220 ALA A CA 1
ATOM 1689 C C . ALA A 1 220 ? 1.772 26.328 12.352 1 93.5 220 ALA A C 1
ATOM 1691 O O . ALA A 1 220 ? 2.184 25.547 13.203 1 93.5 220 ALA A O 1
ATOM 1692 N N . GLU A 1 221 ? 2.131 26.172 11.055 1 87.5 221 GLU A N 1
ATOM 1693 C CA . GLU A 1 221 ? 3.018 25.094 10.594 1 87.5 221 GLU A CA 1
ATOM 1694 C C . GLU A 1 221 ? 3.908 25.578 9.453 1 87.5 221 GLU A C 1
ATOM 1696 O O . GLU A 1 221 ? 4.43 24.766 8.68 1 87.5 221 GLU A O 1
ATOM 1701 N N . THR A 1 222 ? 4.23 26.844 9.352 1 78.94 222 THR A N 1
ATOM 1702 C CA . THR A 1 222 ? 4.855 27.375 8.141 1 78.94 222 THR A CA 1
ATOM 1703 C C . THR A 1 222 ? 6.312 27.734 8.406 1 78.94 222 THR A C 1
ATOM 1705 O O . THR A 1 222 ? 6.988 28.281 7.527 1 78.94 222 THR A O 1
ATOM 1708 N N . ILE A 1 223 ? 6.797 27.391 9.594 1 90.69 223 ILE A N 1
ATOM 1709 C CA . ILE A 1 223 ? 8.195 27.719 9.844 1 90.69 223 ILE A CA 1
ATOM 1710 C C . ILE A 1 223 ? 9.094 26.641 9.25 1 90.69 223 ILE A C 1
ATOM 1712 O O . ILE A 1 223 ? 9.125 25.516 9.742 1 90.69 223 ILE A O 1
ATOM 1716 N N . SER A 1 224 ? 9.836 27.016 8.289 1 92.44 224 SER A N 1
ATOM 1717 C CA . SER A 1 224 ? 10.672 26.047 7.578 1 92.44 224 SER A CA 1
ATOM 1718 C C . SER A 1 224 ? 12.062 25.953 8.203 1 92.44 224 SER A C 1
ATOM 1720 O O . SER A 1 224 ? 12.633 26.969 8.609 1 92.44 224 SER A O 1
ATOM 1722 N N . VAL A 1 225 ? 12.57 24.828 8.266 1 94.81 225 VAL A N 1
ATOM 1723 C CA . VAL A 1 225 ? 13.945 24.609 8.719 1 94.81 225 VAL A CA 1
ATOM 1724 C C . VAL A 1 225 ? 14.703 23.766 7.684 1 94.81 225 VAL A C 1
ATOM 1726 O O . VAL A 1 225 ? 14.094 23.062 6.879 1 94.81 225 VAL A O 1
ATOM 1729 N N . TYR A 1 226 ? 16.047 23.875 7.719 1 94.44 226 TYR A N 1
ATOM 1730 C CA . TYR A 1 226 ? 16.875 23.266 6.68 1 94.44 226 TYR A CA 1
ATOM 1731 C C . TYR A 1 226 ? 18.078 22.547 7.289 1 94.44 226 TYR A C 1
ATOM 1733 O O . TYR A 1 226 ? 18.484 22.844 8.414 1 94.44 226 TYR A O 1
ATOM 1741 N N . GLY A 1 227 ? 18.641 21.656 6.484 1 95.31 227 GLY A N 1
ATOM 1742 C CA . GLY A 1 227 ? 19.656 20.766 6.992 1 95.31 227 GLY A CA 1
ATOM 1743 C C . GLY A 1 227 ? 21.078 21.25 6.711 1 95.31 227 GLY A C 1
ATOM 1744 O O . GLY A 1 227 ? 22.047 20.625 7.137 1 95.31 227 GLY A O 1
ATOM 1745 N N . THR A 1 228 ? 21.172 22.328 5.98 1 95.44 228 THR A N 1
ATOM 1746 C CA . THR A 1 228 ? 22.484 22.906 5.727 1 95.44 228 THR A CA 1
ATOM 1747 C C . THR A 1 228 ? 22.5 24.391 6.051 1 95.44 228 THR A C 1
ATOM 1749 O O . THR A 1 228 ? 21.5 25.078 5.863 1 95.44 228 THR A O 1
ATOM 1752 N N . GLU A 1 229 ? 23.625 24.859 6.504 1 93.44 229 GLU A N 1
ATOM 1753 C CA . GLU A 1 229 ? 23.781 26.219 6.996 1 93.44 229 GLU A CA 1
ATOM 1754 C C . GLU A 1 229 ? 23.562 27.234 5.871 1 93.44 229 GLU A C 1
ATOM 1756 O O . GLU A 1 229 ? 22.891 28.25 6.062 1 93.44 229 GLU A O 1
ATOM 1761 N N . PRO A 1 230 ? 24.094 26.953 4.695 1 91.5 230 PRO A N 1
ATOM 1762 C CA . PRO A 1 230 ? 23.922 27.953 3.646 1 91.5 230 PRO A CA 1
ATOM 1763 C C . PRO A 1 230 ? 22.453 28.219 3.303 1 91.5 230 PRO A C 1
ATOM 1765 O O . PRO A 1 230 ? 22.078 29.344 2.971 1 91.5 230 PRO A O 1
ATOM 1768 N N . VAL A 1 231 ? 21.625 27.25 3.414 1 89.19 231 VAL A N 1
ATOM 1769 C CA . VAL A 1 231 ? 20.203 27.438 3.117 1 89.19 231 VAL A CA 1
ATOM 1770 C C . VAL A 1 231 ? 19.578 28.344 4.176 1 89.19 231 VAL A C 1
ATOM 1772 O O . VAL A 1 231 ? 18.734 29.188 3.859 1 89.19 231 VAL A O 1
ATOM 1775 N N . PHE A 1 232 ? 19.922 28.234 5.426 1 86.19 232 PHE A N 1
ATOM 1776 C CA . PHE A 1 232 ? 19.438 29.094 6.496 1 86.19 232 PHE A CA 1
ATOM 1777 C C . PHE A 1 232 ? 19.875 30.531 6.281 1 86.19 232 PHE A C 1
ATOM 1779 O O . PHE A 1 232 ? 19.062 31.453 6.391 1 86.19 232 PHE A O 1
ATOM 1786 N N . THR A 1 233 ? 21.109 30.641 5.977 1 83.88 233 THR A N 1
ATOM 1787 C CA . THR A 1 233 ? 21.703 31.984 5.957 1 83.88 233 THR A CA 1
ATOM 1788 C C . THR A 1 233 ? 21.219 32.75 4.734 1 83.88 233 THR A C 1
ATOM 1790 O O . THR A 1 233 ? 21.156 34 4.766 1 83.88 233 THR A O 1
ATOM 1793 N N . ASP A 1 234 ? 20.969 32.062 3.727 1 80.81 234 ASP A N 1
ATOM 1794 C CA . ASP A 1 234 ? 20.422 32.719 2.543 1 80.81 234 ASP A CA 1
ATOM 1795 C C . ASP A 1 234 ? 19.094 33.406 2.861 1 80.81 234 ASP A C 1
ATOM 1797 O O . ASP A 1 234 ? 18.75 34.438 2.246 1 80.81 234 ASP A O 1
ATOM 1801 N N . GLY A 1 235 ? 18.359 32.875 3.826 1 74.5 235 GLY A N 1
ATOM 1802 C CA . GLY A 1 235 ? 17.094 33.469 4.23 1 74.5 235 GLY A CA 1
ATOM 1803 C C . GLY A 1 235 ? 17.219 34.375 5.434 1 74.5 235 GLY A C 1
ATOM 1804 O O . GLY A 1 235 ? 16.203 34.812 5.996 1 74.5 235 GLY A O 1
ATOM 1805 N N . ASP A 1 236 ? 18.469 34.625 5.824 1 77.38 236 ASP A N 1
ATOM 1806 C CA . ASP A 1 236 ? 18.766 35.438 6.992 1 77.38 236 ASP A CA 1
ATOM 1807 C C . ASP A 1 236 ? 18.172 34.844 8.258 1 77.38 236 ASP A C 1
ATOM 1809 O O . ASP A 1 236 ? 17.609 35.562 9.086 1 77.38 236 ASP A O 1
ATOM 1813 N N . ASP A 1 237 ? 18.234 33.531 8.352 1 88.19 237 ASP A N 1
ATOM 1814 C CA . ASP A 1 237 ? 17.656 32.812 9.484 1 88.19 237 ASP A CA 1
ATOM 1815 C C . ASP A 1 237 ? 18.719 31.938 10.156 1 88.19 237 ASP A C 1
ATOM 1817 O O . ASP A 1 237 ? 19.797 31.719 9.602 1 88.19 237 ASP A O 1
ATOM 1821 N N . THR A 1 238 ? 18.484 31.609 11.359 1 92.5 238 THR A N 1
ATOM 1822 C CA . THR A 1 238 ? 19.25 30.641 12.141 1 92.5 238 THR A CA 1
ATOM 1823 C C . THR A 1 238 ? 18.328 29.703 12.922 1 92.5 238 THR A C 1
ATOM 1825 O O . THR A 1 238 ? 17.141 30 13.078 1 92.5 238 THR A O 1
ATOM 1828 N N . PRO A 1 239 ? 18.844 28.594 13.352 1 94.94 239 PRO A N 1
ATOM 1829 C CA . PRO A 1 239 ? 18.016 27.734 14.211 1 94.94 239 PRO A CA 1
ATOM 1830 C C . PRO A 1 239 ? 17.5 28.469 15.453 1 94.94 239 PRO A C 1
ATOM 1832 O O . PRO A 1 239 ? 16.375 28.234 15.891 1 94.94 239 PRO A O 1
ATOM 1835 N N . TRP A 1 240 ? 18.297 29.469 15.984 1 95.25 240 TRP A N 1
ATOM 1836 C CA . TRP A 1 240 ? 17.891 30.234 17.172 1 95.25 240 TRP A CA 1
ATOM 1837 C C . TRP A 1 240 ? 16.734 31.172 16.859 1 95.25 240 TRP A C 1
ATOM 1839 O O . TRP A 1 240 ? 15.828 31.328 17.672 1 95.25 240 TRP A O 1
ATOM 1849 N N . SER A 1 241 ? 16.797 31.797 15.703 1 93.38 241 SER A N 1
ATOM 1850 C CA . SER A 1 241 ? 15.703 32.688 15.328 1 93.38 241 SER A CA 1
ATOM 1851 C C . SER A 1 241 ? 14.398 31.906 15.156 1 93.38 241 SER A C 1
ATOM 1853 O O . SER A 1 241 ? 13.328 32.406 15.539 1 93.38 241 SER A O 1
ATOM 1855 N N . LYS A 1 242 ? 14.477 30.719 14.609 1 94.12 242 LYS A N 1
ATOM 1856 C CA . LYS A 1 242 ? 13.297 29.891 14.438 1 94.12 242 LYS A CA 1
ATOM 1857 C C . LYS A 1 242 ? 12.75 29.422 15.789 1 94.12 242 LYS A C 1
ATOM 1859 O O . LYS A 1 242 ? 11.539 29.375 15.992 1 94.12 242 LYS A O 1
ATOM 1864 N N . GLY A 1 243 ? 13.68 29.078 16.688 1 94.38 243 GLY A N 1
ATOM 1865 C CA . GLY A 1 243 ? 13.266 28.734 18.031 1 94.38 243 GLY A CA 1
ATOM 1866 C C . GLY A 1 243 ? 12.562 29.875 18.75 1 94.38 243 GLY A C 1
ATOM 1867 O O . GLY A 1 243 ? 11.578 29.656 19.469 1 94.38 243 GLY A O 1
ATOM 1868 N N . PHE A 1 244 ? 13.078 31.031 18.594 1 94.25 244 PHE A N 1
ATOM 1869 C CA . PHE A 1 244 ? 12.469 32.219 19.188 1 94.25 244 PHE A CA 1
ATOM 1870 C C . PHE A 1 244 ? 11.062 32.438 18.641 1 94.25 244 PHE A C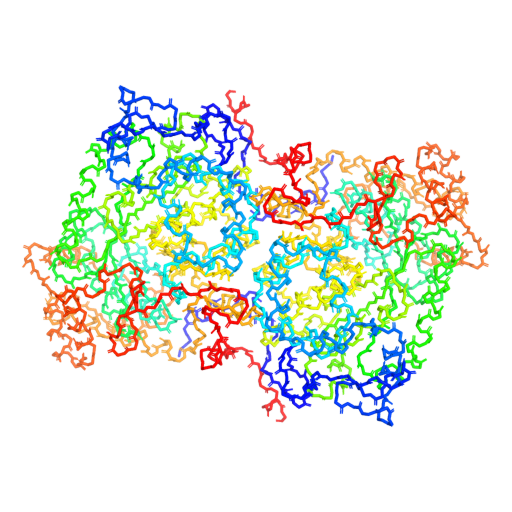 1
ATOM 1872 O O . PHE A 1 244 ? 10.133 32.719 19.391 1 94.25 244 PHE A O 1
ATOM 1879 N N . LEU A 1 245 ? 10.969 32.344 17.375 1 93.06 245 LEU A N 1
ATOM 1880 C CA . LEU A 1 245 ? 9.672 32.5 16.734 1 93.06 245 LEU A CA 1
ATOM 1881 C C . LEU A 1 245 ? 8.672 31.469 17.219 1 93.06 245 LEU A C 1
ATOM 1883 O O . LEU A 1 245 ? 7.496 31.781 17.438 1 93.06 245 LEU A O 1
ATOM 1887 N N . ALA A 1 246 ? 9.125 30.266 17.312 1 93.5 246 ALA A N 1
ATOM 1888 C CA . ALA A 1 246 ? 8.273 29.203 17.828 1 93.5 246 ALA A CA 1
ATOM 1889 C C . ALA A 1 246 ? 7.742 29.547 19.219 1 93.5 246 ALA A C 1
ATOM 1891 O O . ALA A 1 246 ? 6.57 29.312 19.516 1 93.5 246 ALA A O 1
ATOM 1892 N N . SER A 1 247 ? 8.562 30.094 20.047 1 92.88 247 SER A N 1
ATOM 1893 C CA . SER A 1 247 ? 8.172 30.5 21.391 1 92.88 247 SER A CA 1
ATOM 1894 C C . SER A 1 247 ? 7.141 31.625 21.344 1 92.88 247 SER A C 1
ATOM 1896 O O . SER A 1 247 ? 6.277 31.703 22.219 1 92.88 247 SER A O 1
ATOM 1898 N N . SER A 1 248 ? 7.262 32.469 20.375 1 92.69 248 SER A N 1
ATOM 1899 C CA . SER A 1 248 ? 6.305 33.531 20.219 1 92.69 248 SER A CA 1
ATOM 1900 C C . SER A 1 248 ? 4.91 33 19.906 1 92.69 248 SER A C 1
ATOM 1902 O O . SER A 1 248 ? 3.914 33.531 20.422 1 92.69 248 SER A O 1
ATOM 1904 N N . TYR A 1 249 ? 4.812 32.031 19.109 1 92.81 249 TYR A N 1
ATOM 1905 C CA . TYR A 1 249 ? 3.529 31.406 18.797 1 92.81 249 TYR A CA 1
ATOM 1906 C C . TYR A 1 249 ? 2.945 30.719 20.031 1 92.81 249 TYR A C 1
ATOM 1908 O O . TYR A 1 249 ? 1.796 30.969 20.406 1 92.81 249 TYR A O 1
ATOM 1916 N N . ALA A 1 250 ? 3.787 29.922 20.688 1 90.19 250 ALA A N 1
ATOM 1917 C CA . ALA A 1 250 ? 3.326 29.141 21.828 1 90.19 250 ALA A CA 1
ATOM 1918 C C . ALA A 1 250 ? 2.85 30.047 22.953 1 90.19 250 ALA A C 1
ATOM 1920 O O . ALA A 1 250 ? 1.851 29.75 23.625 1 90.19 250 ALA A O 1
ATOM 1921 N N . SER A 1 251 ? 3.537 31.109 23.188 1 91.06 251 SER A N 1
ATOM 1922 C CA . SER A 1 251 ? 3.211 32.031 24.281 1 91.06 251 SER A CA 1
ATOM 1923 C C . SER A 1 251 ? 1.918 32.781 24 1 91.06 251 SER A C 1
ATOM 1925 O O . SER A 1 251 ? 1.328 33.375 24.906 1 91.06 251 SER A O 1
ATOM 1927 N N . ARG A 1 252 ? 1.475 32.688 22.797 1 91.31 252 ARG A N 1
ATOM 1928 C CA . ARG A 1 252 ? 0.238 33.375 22.422 1 91.31 252 ARG A CA 1
ATOM 1929 C C . ARG A 1 252 ? -0.894 32.375 22.219 1 91.31 252 ARG A C 1
ATOM 1931 O O . ARG A 1 252 ? -1.909 32.688 21.594 1 91.31 252 ARG A O 1
ATOM 1938 N N . GLY A 1 253 ? -0.612 31.141 22.562 1 91.31 253 GLY A N 1
ATOM 1939 C CA . GLY A 1 253 ? -1.665 30.141 22.578 1 91.31 253 GLY A CA 1
ATOM 1940 C C . GLY A 1 253 ? -1.863 29.469 21.234 1 91.31 253 GLY A C 1
ATOM 1941 O O . GLY A 1 253 ? -2.945 28.953 20.953 1 91.31 253 GLY A O 1
ATOM 1942 N N . LEU A 1 254 ? -0.883 29.5 20.406 1 93.94 254 LEU A N 1
ATOM 1943 C CA . LEU A 1 254 ? -0.964 28.844 19.109 1 93.94 254 LEU A CA 1
ATOM 1944 C C . LEU A 1 254 ? -0.133 27.562 19.109 1 93.94 254 LEU A C 1
ATOM 1946 O O . LEU A 1 254 ? 1.029 27.562 19.516 1 93.94 254 LEU A O 1
ATOM 1950 N N . LYS A 1 255 ? -0.787 26.469 18.688 1 92.75 255 LYS A N 1
ATOM 1951 C CA . LYS A 1 255 ? -0.021 25.266 18.406 1 92.75 255 LYS A CA 1
ATOM 1952 C C . LYS A 1 255 ? 0.916 25.453 17.219 1 92.75 255 LYS A C 1
ATOM 1954 O O . LYS A 1 255 ? 0.587 26.188 16.281 1 92.75 255 LYS A O 1
ATOM 1959 N N . MET A 1 256 ? 2.076 24.906 17.375 1 91.56 256 MET A N 1
ATOM 1960 C CA . MET A 1 256 ? 3.033 25.203 16.312 1 91.56 256 MET A CA 1
ATOM 1961 C C . MET A 1 256 ? 3.768 23.938 15.867 1 91.56 256 MET A C 1
ATOM 1963 O O . MET A 1 256 ? 4.129 23.109 16.688 1 91.56 256 MET A O 1
ATOM 1967 N N . ARG A 1 257 ? 3.959 23.781 14.555 1 93.12 257 ARG A N 1
ATOM 1968 C CA . ARG A 1 257 ? 4.812 22.797 13.891 1 93.12 257 ARG A CA 1
ATOM 1969 C C . ARG A 1 257 ? 5.816 23.484 12.969 1 93.12 257 ARG A C 1
ATOM 1971 O O . ARG A 1 257 ? 5.496 24.5 12.336 1 93.12 257 ARG A O 1
ATOM 1978 N N . PHE A 1 258 ? 7.008 22.953 12.938 1 95.56 258 PHE A N 1
ATOM 1979 C CA . PHE A 1 258 ? 7.906 23.328 11.859 1 95.56 258 PHE A CA 1
ATOM 1980 C C . PHE A 1 258 ? 7.555 22.578 10.578 1 95.56 258 PHE A C 1
ATOM 1982 O O . PHE A 1 258 ? 6.609 21.797 10.555 1 95.56 258 PHE A O 1
ATOM 1989 N N . THR A 1 259 ? 8.148 22.953 9.492 1 94.88 259 THR A N 1
ATOM 1990 C CA . THR A 1 259 ? 8.008 22.25 8.219 1 94.88 259 THR A CA 1
ATOM 1991 C C . THR A 1 259 ? 9.375 21.969 7.602 1 94.88 259 THR A C 1
ATOM 1993 O O . THR A 1 259 ? 10.258 22.828 7.598 1 94.88 259 THR A O 1
ATOM 1996 N N . SER A 1 260 ? 9.594 20.781 7.215 1 94.81 260 SER A N 1
ATOM 1997 C CA . SER A 1 260 ? 10.797 20.344 6.508 1 94.81 260 SER A CA 1
ATOM 1998 C C . SER A 1 260 ? 10.508 19.141 5.617 1 94.81 260 SER A C 1
ATOM 2000 O O . SER A 1 260 ? 9.422 18.562 5.68 1 94.81 260 SER A O 1
ATOM 2002 N N . GLY A 1 261 ? 11.469 18.828 4.723 1 94.69 261 GLY A N 1
ATOM 2003 C CA . GLY A 1 261 ? 11.281 17.672 3.857 1 94.69 261 GLY A CA 1
ATOM 2004 C C . GLY A 1 261 ? 12.508 17.359 3.012 1 94.69 261 GLY A C 1
ATOM 2005 O O . GLY A 1 261 ? 13.195 18.281 2.551 1 94.69 261 GLY A O 1
ATOM 2006 N N . SER A 1 262 ? 12.625 16.125 2.736 1 95.44 262 SER A N 1
ATOM 2007 C CA . SER A 1 262 ? 13.688 15.672 1.846 1 95.44 262 SER A CA 1
ATOM 2008 C C . SER A 1 262 ? 13.609 16.359 0.489 1 95.44 262 SER A C 1
ATOM 2010 O O . SER A 1 262 ? 12.516 16.547 -0.054 1 95.44 262 SER A O 1
ATOM 2012 N N . GLY A 1 263 ? 14.734 16.734 -0.039 1 94.62 263 GLY A N 1
ATOM 2013 C CA . GLY A 1 263 ? 14.797 17.344 -1.358 1 94.62 263 GLY A CA 1
ATOM 2014 C C . GLY A 1 263 ? 14.992 18.844 -1.313 1 94.62 263 GLY A C 1
ATOM 2015 O O . GLY A 1 263 ? 15.367 19.469 -2.316 1 94.62 263 GLY A O 1
ATOM 2016 N N . SER A 1 264 ? 14.773 19.469 -0.125 1 93.88 264 SER A N 1
ATOM 2017 C CA . SER A 1 264 ? 14.82 20.922 -0.016 1 93.88 264 SER A CA 1
ATOM 2018 C C . SER A 1 264 ? 16.219 21.438 -0.302 1 93.88 264 SER A C 1
ATOM 2020 O O . SER A 1 264 ? 16.391 22.391 -1.078 1 93.88 264 SER A O 1
ATOM 2022 N N . GLU A 1 265 ? 17.266 20.828 0.292 1 95.31 265 GLU A N 1
ATOM 2023 C CA . GLU A 1 265 ? 18.641 21.281 0.115 1 95.31 265 GLU A CA 1
ATOM 2024 C C . GLU A 1 265 ? 19.125 21.047 -1.317 1 95.31 265 GLU A C 1
ATOM 2026 O O . GLU A 1 265 ? 19.906 21.828 -1.846 1 95.31 265 GLU A O 1
ATOM 2031 N N . VAL A 1 266 ? 18.656 19.969 -1.91 1 95.12 266 VAL A N 1
ATOM 2032 C CA . VAL A 1 266 ? 18.984 19.688 -3.303 1 95.12 266 VAL A CA 1
ATOM 2033 C C . VAL A 1 266 ? 18.391 20.766 -4.203 1 95.12 266 VAL A C 1
ATOM 2035 O O . VAL A 1 266 ? 19.062 21.281 -5.094 1 95.12 266 VAL A O 1
ATOM 2038 N N . GLN A 1 267 ? 17.172 21.047 -3.99 1 92.94 267 GLN A N 1
ATOM 2039 C CA . GLN A 1 267 ? 16.484 22.062 -4.785 1 92.94 267 GLN A CA 1
ATOM 2040 C C . GLN A 1 267 ? 17.156 23.422 -4.676 1 92.94 267 GLN A C 1
ATOM 2042 O O . GLN A 1 267 ? 17.188 24.188 -5.637 1 92.94 267 GLN A O 1
ATOM 2047 N N . MET A 1 268 ? 17.703 23.672 -3.5 1 91.94 268 MET A N 1
ATOM 2048 C CA . MET A 1 268 ? 18.328 24.969 -3.27 1 91.94 268 MET A CA 1
ATOM 2049 C C . MET A 1 268 ? 19.797 24.938 -3.68 1 91.94 268 MET A C 1
ATOM 2051 O O . MET A 1 268 ? 20.484 25.953 -3.607 1 91.94 268 MET A O 1
ATOM 2055 N N . GLY A 1 269 ? 20.375 23.75 -4.031 1 90.25 269 GLY A N 1
ATOM 2056 C CA . GLY A 1 269 ? 21.719 23.625 -4.562 1 90.25 269 GLY A CA 1
ATOM 2057 C C . GLY A 1 269 ? 22.766 23.484 -3.482 1 90.25 269 GLY A C 1
ATOM 2058 O O . GLY A 1 269 ? 23.953 23.734 -3.727 1 90.25 269 GLY A O 1
ATOM 2059 N N . TYR A 1 270 ? 22.344 23.062 -2.238 1 92.69 270 TYR A N 1
ATOM 2060 C CA . TYR A 1 270 ? 23.281 23.016 -1.126 1 92.69 270 TYR A CA 1
ATOM 2061 C C . TYR A 1 270 ? 23.25 21.672 -0.423 1 92.69 270 TYR A C 1
ATOM 2063 O O . TYR A 1 270 ? 23.297 21.609 0.808 1 92.69 270 TYR A O 1
ATOM 2071 N N . ALA A 1 271 ? 23.125 20.578 -1.162 1 92.5 271 ALA A N 1
ATOM 2072 C CA . ALA A 1 271 ? 22.984 19.266 -0.546 1 92.5 271 ALA A CA 1
ATOM 2073 C C . ALA A 1 271 ? 24.359 18.719 -0.134 1 92.5 271 ALA A C 1
ATOM 2075 O O . ALA A 1 271 ? 24.438 17.781 0.671 1 92.5 271 ALA A O 1
ATOM 2076 N N . GLU A 1 272 ? 25.438 19.281 -0.647 1 91.88 272 GLU A N 1
ATOM 2077 C CA . GLU A 1 272 ? 26.797 18.938 -0.261 1 91.88 272 GLU A CA 1
ATOM 2078 C C . GLU A 1 272 ? 27.078 17.453 -0.461 1 91.88 272 GLU A C 1
ATOM 2080 O O . GLU A 1 272 ? 27.766 16.828 0.355 1 91.88 272 GLU A O 1
ATOM 2085 N N . GLY A 1 273 ? 26.406 16.812 -1.44 1 95.44 273 GLY A N 1
ATOM 2086 C CA . GLY A 1 273 ? 26.625 15.414 -1.777 1 95.44 273 GLY A CA 1
ATOM 2087 C C . GLY A 1 273 ? 26.031 14.453 -0.77 1 95.44 273 GLY A C 1
ATOM 2088 O O . GLY A 1 273 ? 26.094 13.234 -0.943 1 95.44 273 GLY A O 1
ATOM 2089 N N . LYS A 1 274 ? 25.469 14.945 0.291 1 97.5 274 LYS A N 1
ATOM 2090 C CA . LYS A 1 274 ? 24.828 14.109 1.299 1 97.5 274 LYS A CA 1
ATOM 2091 C C . LYS A 1 274 ? 23.453 13.625 0.822 1 97.5 274 LYS A C 1
ATOM 2093 O O . LYS A 1 274 ? 22.875 14.195 -0.107 1 97.5 274 LYS A O 1
ATOM 2098 N N . SER A 1 275 ? 23.031 12.5 1.409 1 98.38 275 SER A N 1
ATOM 2099 C CA . SER A 1 275 ? 21.703 12.016 1.057 1 98.38 275 SER A CA 1
ATOM 2100 C C . SER A 1 275 ? 20.609 12.977 1.529 1 98.38 275 SER A C 1
ATOM 2102 O O . SER A 1 275 ? 20.797 13.672 2.527 1 98.38 275 SER A O 1
ATOM 2104 N N . MET A 1 276 ? 19.547 13.008 0.841 1 98.38 276 MET A N 1
ATOM 2105 C CA . MET A 1 276 ? 18.406 13.844 1.214 1 98.38 276 MET A CA 1
ATOM 2106 C C . MET A 1 276 ? 17.891 13.469 2.6 1 98.38 276 MET A C 1
ATOM 2108 O O . MET A 1 276 ? 17.484 14.344 3.371 1 98.38 276 MET A O 1
ATOM 2112 N N . LEU A 1 277 ? 17.922 12.156 2.93 1 98.62 277 LEU A N 1
ATOM 2113 C CA . LEU A 1 277 ? 17.422 11.703 4.223 1 98.62 277 LEU A CA 1
ATOM 2114 C C . LEU A 1 277 ? 18.312 12.211 5.355 1 98.62 277 LEU A C 1
ATOM 2116 O O . LEU A 1 277 ? 17.812 12.594 6.414 1 98.62 277 LEU A O 1
ATOM 2120 N N . TYR A 1 278 ? 19.641 12.188 5.203 1 98.5 278 TYR A N 1
ATOM 2121 C CA . TYR A 1 278 ? 20.516 12.688 6.25 1 98.5 278 TYR A CA 1
ATOM 2122 C C . TYR A 1 278 ? 20.266 14.164 6.523 1 98.5 278 TYR A C 1
ATOM 2124 O O . TYR A 1 278 ? 20.172 14.586 7.68 1 98.5 278 TYR A O 1
ATOM 2132 N N . LEU A 1 279 ? 20.156 14.922 5.469 1 98.12 279 LEU A N 1
ATOM 2133 C CA . LEU A 1 279 ? 19.906 16.344 5.629 1 98.12 279 LEU A CA 1
ATOM 2134 C C . LEU A 1 279 ? 18.562 16.594 6.289 1 98.12 279 LEU A C 1
ATOM 2136 O O . LEU A 1 279 ? 18.438 17.5 7.121 1 98.12 279 LEU A O 1
ATOM 2140 N N . GLU A 1 280 ? 17.594 15.82 5.891 1 97.75 280 GLU A N 1
ATOM 2141 C CA . GLU A 1 280 ? 16.281 15.945 6.523 1 97.75 280 GLU A CA 1
ATOM 2142 C C . GLU A 1 280 ? 16.328 15.562 8 1 97.75 280 GLU A C 1
ATOM 2144 O O . GLU A 1 280 ? 15.656 16.156 8.828 1 97.75 280 GLU A O 1
ATOM 2149 N N . ALA A 1 281 ? 17.109 14.539 8.305 1 98.56 281 ALA A N 1
ATOM 2150 C CA . ALA A 1 281 ? 17.266 14.172 9.703 1 98.56 281 ALA A CA 1
ATOM 2151 C C . ALA A 1 281 ? 17.781 15.352 10.523 1 98.56 281 ALA A C 1
ATOM 2153 O O . ALA A 1 281 ? 17.328 15.578 11.648 1 98.56 281 ALA A O 1
ATOM 2154 N N . ARG A 1 282 ? 18.703 16.062 9.984 1 98.25 282 ARG A N 1
ATOM 2155 C CA . ARG A 1 282 ? 19.203 17.25 10.664 1 98.25 282 ARG A CA 1
ATOM 2156 C C . ARG A 1 282 ? 18.078 18.25 10.922 1 98.25 282 ARG A C 1
ATOM 2158 O O . ARG A 1 282 ? 17.984 18.844 12 1 98.25 282 ARG A O 1
ATOM 2165 N N . CYS A 1 283 ? 17.219 18.438 9.953 1 97.44 283 CYS A N 1
ATOM 2166 C CA . CYS A 1 283 ? 16.062 19.328 10.109 1 97.44 283 CYS A CA 1
ATOM 2167 C C . CYS A 1 283 ? 15.172 18.859 11.25 1 97.44 283 CYS A C 1
ATOM 2169 O O . CYS A 1 283 ? 14.695 19.688 12.039 1 97.44 283 CYS A O 1
ATOM 2171 N N . ILE A 1 284 ? 14.953 17.594 11.344 1 98.25 284 ILE A N 1
ATOM 2172 C CA . ILE A 1 284 ? 14.078 17.031 12.375 1 98.25 284 ILE A CA 1
ATOM 2173 C C . ILE A 1 284 ? 14.711 17.234 13.75 1 98.25 284 ILE A C 1
ATOM 2175 O O . ILE A 1 284 ? 14.016 17.547 14.719 1 98.25 284 ILE A O 1
ATOM 2179 N N . TYR A 1 285 ? 15.984 17.141 13.836 1 98.62 285 TYR A N 1
ATOM 2180 C CA . TYR A 1 285 ? 16.672 17.359 15.094 1 98.62 285 TYR A CA 1
ATOM 2181 C C . TYR A 1 285 ? 16.609 18.828 15.508 1 98.62 285 TYR A C 1
ATOM 2183 O O . TYR A 1 285 ? 16.516 19.141 16.688 1 98.62 285 TYR A O 1
ATOM 2191 N N . ILE A 1 286 ? 16.672 19.734 14.508 1 97.94 286 ILE A N 1
ATOM 2192 C CA . ILE A 1 286 ? 16.469 21.141 14.797 1 97.94 286 ILE A CA 1
ATOM 2193 C C . ILE A 1 286 ? 15.086 21.359 15.398 1 97.94 286 ILE A C 1
ATOM 2195 O O . ILE A 1 286 ? 14.93 22.125 16.359 1 97.94 286 ILE A O 1
ATOM 2199 N N . THR A 1 287 ? 14.133 20.688 14.789 1 97.44 287 THR A N 1
ATOM 2200 C CA . THR A 1 287 ? 12.75 20.797 15.258 1 97.44 287 THR A CA 1
ATOM 2201 C C . THR A 1 287 ? 12.641 20.328 16.719 1 97.44 287 THR A C 1
ATOM 2203 O O . THR A 1 287 ? 12.031 21.016 17.531 1 97.44 287 THR A O 1
ATOM 2206 N N . LYS A 1 288 ? 13.234 19.219 17 1 97.31 288 LYS A N 1
ATOM 2207 C CA . LYS A 1 288 ? 13.242 18.703 18.359 1 97.31 288 LYS A CA 1
ATOM 2208 C C . LYS A 1 288 ? 13.953 19.672 19.312 1 97.31 288 LYS A C 1
ATOM 2210 O O . LYS A 1 288 ? 13.461 19.953 20.406 1 97.31 288 LYS A O 1
ATOM 2215 N N . ALA A 1 289 ? 15.039 20.188 18.891 1 97.44 289 ALA A N 1
ATOM 2216 C CA . ALA A 1 289 ? 15.875 21.078 19.703 1 97.44 289 ALA A CA 1
ATOM 2217 C C . ALA A 1 289 ? 15.141 22.375 20.016 1 97.44 289 ALA A C 1
ATOM 2219 O O . ALA A 1 289 ? 15.328 22.953 21.078 1 97.44 289 ALA A O 1
ATOM 2220 N N . ALA A 1 290 ? 14.305 22.797 19.078 1 96.38 290 ALA A N 1
ATOM 2221 C CA . ALA A 1 290 ? 13.594 24.062 19.219 1 96.38 290 ALA A CA 1
ATOM 2222 C C . ALA A 1 290 ? 12.445 23.938 20.203 1 96.38 290 ALA A C 1
ATOM 2224 O O . ALA A 1 290 ? 11.906 24.938 20.672 1 96.38 290 ALA A O 1
ATOM 2225 N N . GLY A 1 291 ? 12.047 22.688 20.5 1 92.94 291 GLY A N 1
ATOM 2226 C CA . GLY A 1 291 ? 11.016 22.453 21.5 1 92.94 291 GLY A CA 1
ATOM 2227 C C . GLY A 1 291 ? 9.609 22.594 20.938 1 92.94 291 GLY A C 1
ATOM 2228 O O . GLY A 1 291 ? 8.656 22.797 21.703 1 92.94 291 GLY A O 1
ATOM 2229 N N . VAL A 1 292 ? 9.508 22.516 19.625 1 93.81 292 VAL A N 1
ATOM 2230 C CA . VAL A 1 292 ? 8.188 22.625 19.016 1 93.81 292 VAL A CA 1
ATOM 2231 C C . VAL A 1 292 ? 7.438 21.297 19.141 1 93.81 292 VAL A C 1
ATOM 2233 O O . VAL A 1 292 ? 8.047 20.266 19.406 1 93.81 292 VAL A O 1
ATOM 2236 N N . GLN A 1 293 ? 6.125 21.297 18.938 1 92.19 293 GLN A N 1
ATOM 2237 C CA . GLN A 1 293 ? 5.27 20.141 19.172 1 92.19 293 GLN A CA 1
ATOM 2238 C C . GLN A 1 293 ? 5.43 19.094 18.078 1 92.19 293 GLN A C 1
ATOM 2240 O O . GLN A 1 293 ? 5.316 17.891 18.328 1 92.19 293 GLN A O 1
ATOM 2245 N N . GLY A 1 294 ? 5.574 19.641 16.891 1 95.25 294 GLY A N 1
ATOM 2246 C CA . GLY A 1 294 ? 5.609 18.672 15.805 1 95.25 294 GLY A CA 1
ATOM 2247 C C . GLY A 1 294 ? 6.234 19.219 14.539 1 95.25 294 GLY A C 1
ATOM 2248 O O . GLY A 1 294 ? 6.832 20.297 14.555 1 95.25 294 GLY A O 1
ATOM 2249 N N . LEU A 1 295 ? 6.125 18.406 13.516 1 96.69 295 LEU A N 1
ATOM 2250 C CA . LEU A 1 295 ? 6.758 18.703 12.234 1 96.69 295 LEU A CA 1
ATOM 2251 C C . LEU A 1 295 ? 5.887 18.234 11.07 1 96.69 295 LEU A C 1
ATOM 2253 O O . LEU A 1 295 ? 5.418 17.094 11.07 1 96.69 295 LEU A O 1
ATOM 2257 N N . GLN A 1 296 ? 5.531 19.188 10.234 1 95.31 296 GLN A N 1
ATOM 2258 C CA . GLN A 1 296 ? 5.098 18.75 8.914 1 95.31 296 GLN A CA 1
ATOM 2259 C C . GLN A 1 296 ? 6.27 18.219 8.094 1 95.31 296 GLN A C 1
ATOM 2261 O O . GLN A 1 296 ? 7.219 18.938 7.812 1 95.31 296 GLN A O 1
ATOM 2266 N N . ASN A 1 297 ? 6.125 16.906 7.82 1 92 297 ASN A N 1
ATOM 2267 C CA . ASN A 1 297 ? 7.254 16.234 7.199 1 92 297 ASN A CA 1
ATOM 2268 C C . ASN A 1 297 ? 6.789 15.227 6.141 1 92 297 ASN A C 1
ATOM 2270 O O . ASN A 1 297 ? 5.59 15.102 5.883 1 92 297 ASN A O 1
ATOM 2274 N N . GLY A 1 298 ? 7.688 14.672 5.355 1 89 298 GLY A N 1
ATOM 2275 C CA . GLY A 1 298 ? 7.375 13.742 4.285 1 89 298 GLY A CA 1
ATOM 2276 C C . GLY A 1 298 ? 7.531 14.352 2.902 1 89 298 GLY A C 1
ATOM 2277 O O . GLY A 1 298 ? 6.707 14.109 2.018 1 89 298 GLY A O 1
ATOM 2278 N N . SER A 1 299 ? 8.422 15.148 2.791 1 84.94 299 SER A N 1
ATOM 2279 C CA . SER A 1 299 ? 8.742 15.836 1.547 1 84.94 299 SER A CA 1
ATOM 2280 C C . SER A 1 299 ? 7.516 16.562 0.993 1 84.94 299 SER A C 1
ATOM 2282 O O . SER A 1 299 ? 6.953 16.156 -0.025 1 84.94 299 SER A O 1
ATOM 2284 N N . VAL A 1 300 ? 7.16 17.578 1.408 1 86.38 300 VAL A N 1
ATOM 2285 C CA . VAL A 1 300 ? 5.973 18.344 1.049 1 86.38 300 VAL A CA 1
ATOM 2286 C C . VAL A 1 300 ? 6.207 19.062 -0.273 1 86.38 300 VAL A C 1
ATOM 2288 O O . VAL A 1 300 ? 6.277 18.438 -1.331 1 86.38 300 VAL A O 1
ATOM 2291 N N . SER A 1 301 ? 6.707 20.234 -0.254 1 82.56 301 SER A N 1
ATOM 2292 C CA . SER A 1 301 ? 6.805 21.062 -1.448 1 82.56 301 SER A CA 1
ATOM 2293 C C . SER A 1 301 ? 7.852 20.516 -2.416 1 82.56 301 SER A C 1
ATOM 2295 O O . SER A 1 301 ? 7.746 20.719 -3.627 1 82.56 301 SER A O 1
ATOM 2297 N N . CYS A 1 302 ? 8.758 19.75 -1.923 1 90.94 302 CYS A N 1
ATOM 2298 C CA . CYS A 1 302 ? 9.867 19.312 -2.771 1 90.94 302 CYS A CA 1
ATOM 2299 C C . CYS A 1 302 ? 9.727 17.844 -3.131 1 90.94 302 CYS A C 1
ATOM 2301 O O . CYS A 1 302 ? 10.703 17.203 -3.539 1 90.94 302 CYS A O 1
ATOM 2303 N N . ILE A 1 303 ? 8.562 17.297 -3.045 1 95.31 303 ILE A N 1
ATOM 2304 C CA . ILE A 1 303 ? 8.336 15.867 -3.207 1 95.31 303 ILE A CA 1
ATOM 2305 C C . ILE A 1 303 ? 8.789 15.422 -4.598 1 95.31 303 ILE A C 1
ATOM 2307 O O . ILE A 1 303 ? 9.18 14.273 -4.793 1 95.31 303 ILE A O 1
ATOM 2311 N N . GLY A 1 304 ? 8.797 16.328 -5.586 1 94.44 304 GLY A N 1
ATOM 2312 C CA . GLY A 1 304 ? 9.242 16.016 -6.93 1 94.44 304 GLY A CA 1
ATOM 2313 C C . GLY A 1 304 ? 10.703 15.594 -6.992 1 94.44 304 GLY A C 1
ATOM 2314 O O . GLY A 1 304 ? 11.102 14.828 -7.867 1 94.44 304 GLY A O 1
ATOM 2315 N N . VAL A 1 305 ? 11.484 16.031 -5.996 1 96.12 305 VAL A N 1
ATOM 2316 C CA . VAL A 1 305 ? 12.922 15.789 -6.012 1 96.12 305 VAL A CA 1
ATOM 2317 C C . VAL A 1 305 ? 13.211 14.367 -5.523 1 96.12 305 VAL A C 1
ATOM 2319 O O . VAL A 1 305 ? 13.742 13.547 -6.273 1 96.12 305 VAL A O 1
ATOM 2322 N N . PRO A 1 306 ? 12.789 14.039 -4.301 1 97 306 PRO A N 1
ATOM 2323 C CA . PRO A 1 306 ? 13.07 12.664 -3.873 1 97 306 PRO A CA 1
ATOM 2324 C C . PRO A 1 306 ? 12.32 11.625 -4.695 1 97 306 PRO A C 1
ATOM 2326 O O . PRO A 1 306 ? 12.828 10.523 -4.926 1 97 306 PRO A O 1
ATOM 2329 N N . SER A 1 307 ? 11.133 11.922 -5.18 1 96.5 307 SER A N 1
ATOM 2330 C CA . SER A 1 307 ? 10.344 10.945 -5.922 1 96.5 307 SER A CA 1
ATOM 2331 C C . SER A 1 307 ? 10.977 10.648 -7.281 1 96.5 307 SER A C 1
ATOM 2333 O O . SER A 1 307 ? 10.625 9.664 -7.93 1 96.5 307 SER A O 1
ATOM 2335 N N . ALA A 1 308 ? 11.875 11.492 -7.707 1 97.06 308 ALA A N 1
ATOM 2336 C CA . ALA A 1 308 ? 12.492 11.328 -9.023 1 97.06 308 ALA A CA 1
ATOM 2337 C C . ALA A 1 308 ? 13.641 10.328 -8.969 1 97.06 308 ALA A C 1
ATOM 2339 O O . ALA A 1 308 ? 14.094 9.844 -10.008 1 97.06 308 ALA A O 1
ATOM 2340 N N . VAL A 1 309 ? 14.133 9.992 -7.781 1 97.81 309 VAL A N 1
ATOM 2341 C CA . VAL A 1 309 ? 15.312 9.141 -7.66 1 97.81 309 VAL A CA 1
ATOM 2342 C C . VAL A 1 309 ? 14.938 7.828 -6.977 1 97.81 309 VAL A C 1
ATOM 2344 O O . VAL A 1 309 ? 13.867 7.723 -6.367 1 97.81 309 VAL A O 1
ATOM 2347 N N . PRO A 1 310 ? 15.836 6.77 -7.082 1 98.06 310 PRO A N 1
ATOM 2348 C CA . PRO A 1 310 ? 15.555 5.488 -6.426 1 98.06 310 PRO A CA 1
ATOM 2349 C C . PRO A 1 310 ? 15.414 5.617 -4.91 1 98.06 310 PRO A C 1
ATOM 2351 O O . PRO A 1 310 ? 16.141 6.398 -4.285 1 98.06 310 PRO A O 1
ATOM 2354 N N . SER A 1 311 ? 14.461 4.91 -4.301 1 98.25 311 SER A N 1
ATOM 2355 C CA . SER A 1 311 ? 14.227 4.84 -2.861 1 98.25 311 SER A CA 1
ATOM 2356 C C . SER A 1 311 ? 13.617 6.137 -2.336 1 98.25 311 SER A C 1
ATOM 2358 O O . SER A 1 311 ? 13.57 6.359 -1.125 1 98.25 311 SER A O 1
ATOM 2360 N N . GLY A 1 312 ? 13.234 7.008 -3.242 1 97.88 312 GLY A N 1
ATOM 2361 C CA . GLY A 1 312 ? 12.742 8.312 -2.822 1 97.88 312 GLY A CA 1
ATOM 2362 C C . GLY A 1 312 ? 11.508 8.234 -1.943 1 97.88 312 GLY A C 1
ATOM 2363 O O . GLY A 1 312 ? 11.414 8.938 -0.936 1 97.88 312 GLY A O 1
ATOM 2364 N N . ILE A 1 313 ? 10.516 7.43 -2.318 1 97.81 313 ILE A N 1
ATOM 2365 C CA . ILE A 1 313 ? 9.289 7.309 -1.538 1 97.81 313 ILE A CA 1
ATOM 2366 C C . ILE A 1 313 ? 9.57 6.539 -0.248 1 97.81 313 ILE A C 1
ATOM 2368 O O . ILE A 1 313 ? 8.977 6.828 0.794 1 97.81 313 ILE A O 1
ATOM 2372 N N . ARG A 1 314 ? 10.492 5.602 -0.29 1 98.31 314 ARG A N 1
ATOM 2373 C CA . ARG A 1 314 ? 10.977 4.941 0.918 1 98.31 314 ARG A CA 1
ATOM 2374 C C . ARG A 1 314 ? 11.578 5.953 1.888 1 98.31 314 ARG A C 1
ATOM 2376 O O . ARG A 1 314 ? 11.359 5.867 3.098 1 98.31 314 ARG A O 1
ATOM 2383 N N . ALA A 1 315 ? 12.344 6.914 1.373 1 98.31 315 ALA A N 1
ATOM 2384 C CA . ALA A 1 315 ? 12.961 7.957 2.188 1 98.31 315 ALA A CA 1
ATOM 2385 C C . ALA A 1 315 ? 11.898 8.828 2.859 1 98.31 315 ALA A C 1
ATOM 2387 O O . ALA A 1 315 ? 12.094 9.297 3.984 1 98.31 315 ALA A O 1
ATOM 2388 N N . VAL A 1 316 ? 10.836 9.047 2.184 1 97.69 316 VAL A N 1
ATOM 2389 C CA . VAL A 1 316 ? 9.742 9.844 2.732 1 97.69 316 VAL A CA 1
ATOM 2390 C C . VAL A 1 316 ? 9.148 9.133 3.949 1 97.69 316 VAL A C 1
ATOM 2392 O O . VAL A 1 316 ? 8.898 9.766 4.98 1 97.69 316 VAL A O 1
ATOM 2395 N N . LEU A 1 317 ? 8.922 7.816 3.84 1 98.06 317 LEU A N 1
ATOM 2396 C CA . LEU A 1 317 ? 8.461 7.043 4.988 1 98.06 317 LEU A CA 1
ATOM 2397 C C . LEU A 1 317 ? 9.484 7.086 6.117 1 98.06 317 LEU A C 1
ATOM 2399 O O . LEU A 1 317 ? 9.117 7.219 7.289 1 98.06 317 LEU A O 1
ATOM 2403 N N . ALA A 1 318 ? 10.75 7.051 5.785 1 98.69 318 ALA A N 1
ATOM 2404 C CA . ALA A 1 318 ? 11.828 7.027 6.77 1 98.69 318 ALA A CA 1
ATOM 2405 C C . ALA A 1 318 ? 11.883 8.336 7.551 1 98.69 318 ALA A C 1
ATOM 2407 O O . ALA A 1 318 ? 12.07 8.336 8.766 1 98.69 318 ALA A O 1
ATOM 2408 N N . GLU A 1 319 ? 11.781 9.438 6.859 1 98.38 319 GLU A N 1
ATOM 2409 C CA . GLU A 1 319 ? 11.859 10.711 7.57 1 98.38 319 GLU A CA 1
ATOM 2410 C C . GLU A 1 319 ? 10.664 10.891 8.508 1 98.38 319 GLU A C 1
ATOM 2412 O O . GLU A 1 319 ? 10.805 11.477 9.586 1 98.38 319 GLU A O 1
ATOM 2417 N N . ASN A 1 320 ? 9.492 10.422 8.109 1 98.31 320 ASN A N 1
ATOM 2418 C CA . ASN A 1 320 ? 8.344 10.461 9.008 1 98.31 320 ASN A CA 1
ATOM 2419 C C . ASN A 1 320 ? 8.57 9.594 10.242 1 98.31 320 ASN A C 1
ATOM 2421 O O . ASN A 1 320 ? 8.18 9.961 11.352 1 98.31 320 ASN A O 1
ATOM 2425 N N . LEU A 1 321 ? 9.156 8.438 10.016 1 98.75 321 LEU A N 1
ATOM 2426 C CA . LEU A 1 321 ? 9.469 7.562 11.148 1 98.75 321 LEU A CA 1
ATOM 2427 C C . LEU A 1 321 ? 10.469 8.219 12.086 1 98.75 321 LEU A C 1
ATOM 2429 O O . LEU A 1 321 ? 10.344 8.125 13.305 1 98.75 321 LEU A O 1
ATOM 2433 N N . ILE A 1 322 ? 11.5 8.906 11.516 1 98.75 322 ILE A N 1
ATOM 2434 C CA . ILE A 1 322 ? 12.484 9.609 12.328 1 98.75 322 ILE A CA 1
ATOM 2435 C C . ILE A 1 322 ? 11.789 10.688 13.156 1 98.75 322 ILE A C 1
ATOM 2437 O O . ILE A 1 322 ? 12.07 10.844 14.344 1 98.75 322 ILE A O 1
ATOM 2441 N N . CYS A 1 323 ? 10.859 11.383 12.531 1 98.38 323 CYS A N 1
ATOM 2442 C CA . CYS A 1 323 ? 10.109 12.422 13.227 1 98.38 323 CYS A CA 1
ATOM 2443 C C . CYS A 1 323 ? 9.398 11.852 14.453 1 98.38 323 CYS A C 1
ATOM 2445 O O . CYS A 1 323 ? 9.555 12.367 15.562 1 98.38 323 CYS A O 1
ATOM 2447 N N . SER A 1 324 ? 8.688 10.789 14.281 1 98.19 324 SER A N 1
ATOM 2448 C CA . SER A 1 324 ? 7.969 10.164 15.383 1 98.19 324 SER A CA 1
ATOM 2449 C C . SER A 1 324 ? 8.93 9.57 16.406 1 98.19 324 SER A C 1
ATOM 2451 O O . SER A 1 324 ? 8.648 9.578 17.609 1 98.19 324 SER A O 1
ATOM 2453 N N . SER A 1 325 ? 10.062 9.109 15.93 1 98.56 325 SER A N 1
ATOM 2454 C CA . SER A 1 325 ? 11.055 8.484 16.812 1 98.56 325 SER A CA 1
ATOM 2455 C C . SER A 1 325 ? 11.711 9.516 17.719 1 98.56 325 SER A C 1
ATOM 2457 O O . SER A 1 325 ? 12.242 9.164 18.781 1 98.56 325 SER A O 1
ATOM 2459 N N . LEU A 1 326 ? 11.664 10.766 17.328 1 98.19 326 LEU A N 1
ATOM 2460 C CA . LEU A 1 326 ? 12.211 11.836 18.156 1 98.19 326 LEU A CA 1
ATOM 2461 C C . LEU A 1 326 ? 11.125 12.438 19.047 1 98.19 326 LEU A C 1
ATOM 2463 O O . LEU A 1 326 ? 11.297 13.531 19.594 1 98.19 326 LEU A O 1
ATOM 2467 N N . ASP A 1 327 ? 9.992 11.727 19.109 1 96.62 327 ASP A N 1
ATOM 2468 C CA . ASP A 1 327 ? 8.898 12.055 20.031 1 96.62 327 ASP A CA 1
ATOM 2469 C C . ASP A 1 327 ? 8.18 13.328 19.578 1 96.62 327 ASP A C 1
ATOM 2471 O O . ASP A 1 327 ? 7.719 14.109 20.422 1 96.62 327 ASP A O 1
ATOM 2475 N N . LEU A 1 328 ? 8.156 13.531 18.297 1 97.25 328 LEU A N 1
ATOM 2476 C CA . LEU A 1 328 ? 7.469 14.68 17.719 1 97.25 328 LEU A CA 1
ATOM 2477 C C . LEU A 1 328 ? 6.148 14.25 17.078 1 97.25 328 LEU A C 1
ATOM 2479 O O . LEU A 1 328 ? 6.008 13.102 16.641 1 97.25 328 LEU A O 1
ATOM 2483 N N . GLU A 1 329 ? 5.203 15.211 17.078 1 96.81 329 GLU A N 1
ATOM 2484 C CA . GLU A 1 329 ? 4.043 15.062 16.203 1 96.81 329 GLU A CA 1
ATOM 2485 C C . GLU A 1 329 ? 4.449 15.05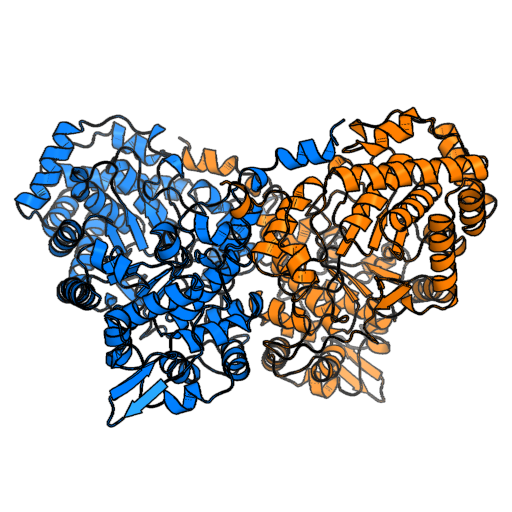5 14.734 1 96.81 329 GLU A C 1
ATOM 2487 O O . GLU A 1 329 ? 5.223 15.906 14.297 1 96.81 329 GLU A O 1
ATOM 2492 N N . CYS A 1 330 ? 3.957 14.031 14.094 1 96.81 330 CYS A N 1
ATOM 2493 C CA . CYS A 1 330 ? 4.309 13.914 12.688 1 96.81 330 CYS A CA 1
ATOM 2494 C C . CYS A 1 330 ? 3.094 14.148 11.797 1 96.81 330 CYS A C 1
ATOM 2496 O O . CYS A 1 330 ? 2.186 13.312 11.75 1 96.81 330 CYS A O 1
ATOM 2498 N N . ALA A 1 331 ? 2.977 15.297 11.219 1 96.44 331 ALA A N 1
ATOM 2499 C CA . ALA A 1 331 ? 2.055 15.516 10.102 1 96.44 331 ALA A CA 1
ATOM 2500 C C . ALA A 1 331 ? 2.672 15.062 8.781 1 96.44 331 ALA A C 1
ATOM 2502 O O . ALA A 1 331 ? 3.328 15.844 8.094 1 96.44 331 ALA A O 1
ATOM 2503 N N . SER A 1 332 ? 2.322 13.789 8.539 1 93.69 332 SER A N 1
ATOM 2504 C CA . SER A 1 332 ? 3.072 13.078 7.508 1 93.69 332 SER A CA 1
ATOM 2505 C C . SER A 1 332 ? 2.549 13.406 6.113 1 93.69 332 SER A C 1
ATOM 2507 O O . SER A 1 332 ? 1.35 13.633 5.934 1 93.69 332 SER A O 1
ATOM 2509 N N . SER A 1 333 ? 3.334 14.141 5.504 1 77.81 333 SER A N 1
ATOM 2510 C CA . SER A 1 333 ? 2.977 14.539 4.148 1 77.81 333 SER A CA 1
ATOM 2511 C C . SER A 1 333 ? 2.18 13.453 3.441 1 77.81 333 SER A C 1
ATOM 2513 O O . SER A 1 333 ? 2.129 12.312 3.908 1 77.81 333 SER A O 1
ATOM 2515 N N . ASN A 1 334 ? 1.471 13.844 2.535 1 80.06 334 ASN A N 1
ATOM 2516 C CA . ASN A 1 334 ? 0.621 13.391 1.439 1 80.06 334 ASN A CA 1
ATOM 2517 C C . ASN A 1 334 ? -0.128 14.555 0.793 1 80.06 334 ASN A C 1
ATOM 2519 O O . ASN A 1 334 ? -1.311 14.43 0.468 1 80.06 334 ASN A O 1
ATOM 2523 N N . ASP A 1 335 ? 0.459 15.641 0.834 1 83.25 335 ASP A N 1
ATOM 2524 C CA . ASP A 1 335 ? -0.212 16.891 0.488 1 83.25 335 ASP A CA 1
ATOM 2525 C C . ASP A 1 335 ? 0.168 17.344 -0.919 1 83.25 335 ASP A C 1
ATOM 2527 O O . ASP A 1 335 ? -0.596 18.062 -1.575 1 83.25 335 ASP A O 1
ATOM 2531 N N . GLN A 1 336 ? 1.446 17.188 -1.371 1 91.5 336 GLN A N 1
ATOM 2532 C CA . GLN A 1 336 ? 1.797 17.672 -2.699 1 91.5 336 GLN A CA 1
ATOM 2533 C C . GLN A 1 336 ? 1.762 16.547 -3.73 1 91.5 336 GLN A C 1
ATOM 2535 O O . GLN A 1 336 ? 2.203 15.438 -3.453 1 91.5 336 GLN A O 1
ATOM 2540 N N . THR A 1 337 ? 1.084 16.969 -4.883 1 92.38 337 THR A N 1
ATOM 2541 C CA . THR A 1 337 ? 1.047 16.031 -6 1 92.38 337 THR A CA 1
ATOM 2542 C C . THR A 1 337 ? 2.432 15.875 -6.625 1 92.38 337 THR A C 1
ATOM 2544 O O . THR A 1 337 ? 3.188 16.844 -6.719 1 92.38 337 THR A O 1
ATOM 2547 N N . PHE A 1 338 ? 2.768 14.648 -7.109 1 94.94 338 PHE A N 1
ATOM 2548 C CA . PHE A 1 338 ? 4.105 14.422 -7.645 1 94.94 338 PHE A CA 1
ATOM 2549 C C . PHE A 1 338 ? 4.066 13.477 -8.836 1 94.94 338 PHE A C 1
ATOM 2551 O O . PHE A 1 338 ? 5.07 13.281 -9.516 1 94.94 338 PHE A O 1
ATOM 2558 N N . THR A 1 339 ? 2.941 12.93 -9.086 1 96.94 339 THR A N 1
ATOM 2559 C CA . THR A 1 339 ? 2.799 11.93 -10.133 1 96.94 339 THR A CA 1
ATOM 2560 C C . THR A 1 339 ? 1.43 12.039 -10.797 1 96.94 339 THR A C 1
ATOM 2562 O O . THR A 1 339 ? 0.473 12.516 -10.188 1 96.94 339 THR A O 1
ATOM 2565 N N . HIS A 1 340 ? 1.375 11.656 -12.016 1 96.06 340 HIS A N 1
ATOM 2566 C CA . HIS A 1 340 ? 0.112 11.555 -12.742 1 96.06 340 HIS A CA 1
ATOM 2567 C C . HIS A 1 340 ? -0.512 10.172 -12.578 1 96.06 340 HIS A C 1
ATOM 2569 O O . HIS A 1 340 ? -1.656 9.953 -12.984 1 96.06 340 HIS A O 1
ATOM 2575 N N . SER A 1 341 ? 0.206 9.242 -11.977 1 98 341 SER A N 1
ATOM 2576 C CA . SER A 1 341 ? -0.226 7.855 -11.844 1 98 341 SER A CA 1
ATOM 2577 C C . SER A 1 341 ? -0.97 7.637 -10.531 1 98 341 SER A C 1
ATOM 2579 O O . SER A 1 341 ? -0.407 7.832 -9.453 1 98 341 SER A O 1
ATOM 2581 N N . ASP A 1 342 ? -2.188 7.129 -10.617 1 97.81 342 ASP A N 1
ATOM 2582 C CA . ASP A 1 342 ? -2.967 6.809 -9.422 1 97.81 342 ASP A CA 1
ATOM 2583 C C . ASP A 1 342 ? -2.334 5.656 -8.648 1 97.81 342 ASP A C 1
ATOM 2585 O O . ASP A 1 342 ? -2.424 5.605 -7.418 1 97.81 342 ASP A O 1
ATOM 2589 N N . MET A 1 343 ? -1.684 4.773 -9.359 1 98.25 343 MET A N 1
ATOM 2590 C CA . MET A 1 343 ? -1.025 3.66 -8.68 1 98.25 343 MET A CA 1
ATOM 2591 C C . MET A 1 343 ? 0.132 4.156 -7.816 1 98.25 343 MET A C 1
ATOM 2593 O O . MET A 1 343 ? 0.26 3.764 -6.652 1 98.25 343 MET A O 1
ATOM 2597 N N . ARG A 1 344 ? 0.893 5.066 -8.391 1 98.06 344 ARG A N 1
ATOM 2598 C CA . ARG A 1 344 ? 2.086 5.57 -7.719 1 98.06 344 ARG A CA 1
ATOM 2599 C C . ARG A 1 344 ? 1.712 6.438 -6.52 1 98.06 344 ARG A C 1
ATOM 2601 O O . ARG A 1 344 ? 2.318 6.324 -5.453 1 98.06 344 ARG A O 1
ATOM 2608 N N . ARG A 1 345 ? 0.76 7.305 -6.617 1 97.56 345 ARG A N 1
ATOM 2609 C CA . ARG A 1 345 ? 0.381 8.156 -5.496 1 97.56 345 ARG A CA 1
ATOM 2610 C C . ARG A 1 345 ? -0.307 7.352 -4.402 1 97.56 345 ARG A C 1
ATOM 2612 O O . ARG A 1 345 ? -0.239 7.707 -3.223 1 97.56 345 ARG A O 1
ATOM 2619 N N . THR A 1 346 ? -1.001 6.215 -4.812 1 98.31 346 THR A N 1
ATOM 2620 C CA . THR A 1 346 ? -1.603 5.336 -3.814 1 98.31 346 THR A CA 1
ATOM 2621 C C . THR A 1 346 ? -0.526 4.625 -3.002 1 98.31 346 THR A C 1
ATOM 2623 O O . THR A 1 346 ? -0.665 4.457 -1.789 1 98.31 346 THR A O 1
ATOM 2626 N N . ALA A 1 347 ? 0.497 4.238 -3.666 1 98.25 347 ALA A N 1
ATOM 2627 C CA . ALA A 1 347 ? 1.603 3.594 -2.965 1 98.25 347 ALA A CA 1
ATOM 2628 C C . ALA A 1 347 ? 2.197 4.52 -1.907 1 98.25 347 ALA A C 1
ATOM 2630 O O . ALA A 1 347 ? 2.496 4.086 -0.791 1 98.25 347 ALA A O 1
ATOM 2631 N N . ARG A 1 348 ? 2.375 5.754 -2.244 1 97.38 348 ARG A N 1
ATOM 2632 C CA . ARG A 1 348 ? 2.873 6.73 -1.281 1 97.38 348 ARG A CA 1
ATOM 2633 C C . ARG A 1 348 ? 1.917 6.875 -0.103 1 97.38 348 ARG A C 1
ATOM 2635 O O . ARG A 1 348 ? 2.346 6.883 1.054 1 97.38 348 ARG A O 1
ATOM 2642 N N . LEU A 1 349 ? 0.655 7 -0.395 1 97.75 349 LEU A N 1
ATOM 2643 C CA . LEU A 1 349 ? -0.362 7.18 0.635 1 97.75 349 LEU A CA 1
ATOM 2644 C C . LEU A 1 349 ? -0.337 6.027 1.632 1 97.75 349 LEU A C 1
ATOM 2646 O O . LEU A 1 349 ? -0.38 6.246 2.844 1 97.75 349 LEU A O 1
ATOM 2650 N N . LEU A 1 350 ? -0.234 4.801 1.145 1 98.25 350 LEU A N 1
ATOM 2651 C CA . LEU A 1 350 ? -0.432 3.617 1.972 1 98.25 350 LEU A CA 1
ATOM 2652 C C . LEU A 1 350 ? 0.708 3.455 2.973 1 98.25 350 LEU A C 1
ATOM 2654 O O . LEU A 1 350 ? 0.544 2.803 4.004 1 98.25 350 LEU A O 1
ATOM 2658 N N . MET A 1 351 ? 1.878 4.137 2.713 1 97.62 351 MET A N 1
ATOM 2659 C CA . MET A 1 351 ? 3.006 4.07 3.637 1 97.62 351 MET A CA 1
ATOM 2660 C C . MET A 1 351 ? 2.662 4.734 4.969 1 97.62 351 MET A C 1
ATOM 2662 O O . MET A 1 351 ? 3.217 4.375 6.008 1 97.62 351 MET A O 1
ATOM 2666 N N . GLN A 1 352 ? 1.717 5.691 4.918 1 97.56 352 GLN A N 1
ATOM 2667 C CA . GLN A 1 352 ? 1.305 6.43 6.105 1 97.56 352 GLN A CA 1
ATOM 2668 C C . GLN A 1 352 ? -0.093 6.016 6.555 1 97.56 352 GLN A C 1
ATOM 2670 O O . GLN A 1 352 ? -0.373 5.957 7.754 1 97.56 352 GLN A O 1
ATOM 2675 N N . PHE A 1 353 ? -0.899 5.57 5.613 1 98.5 353 PHE A N 1
ATOM 2676 C CA . PHE A 1 353 ? -2.301 5.227 5.82 1 98.5 353 PHE A CA 1
ATOM 2677 C C . PHE A 1 353 ? -2.43 3.939 6.625 1 98.5 353 PHE A C 1
ATOM 2679 O O . PHE A 1 353 ? -3.217 3.869 7.57 1 98.5 353 PHE A O 1
ATOM 2686 N N . LEU A 1 354 ? -1.679 2.947 6.316 1 98.62 354 LEU A N 1
ATOM 2687 C CA . LEU A 1 354 ? -1.819 1.621 6.91 1 98.62 354 LEU A CA 1
ATOM 2688 C C . LEU A 1 354 ? -1.366 1.628 8.367 1 98.62 354 LEU A C 1
ATOM 2690 O O . LEU A 1 354 ? -2.102 1.185 9.25 1 98.62 354 LEU A O 1
ATOM 2694 N N . PRO A 1 355 ? -0.168 2.203 8.68 1 97.81 355 PRO A N 1
ATOM 2695 C CA . PRO A 1 355 ? 0.223 2.234 10.086 1 97.81 355 PRO A CA 1
ATOM 2696 C C . PRO A 1 355 ? -0.498 3.326 10.875 1 97.81 355 PRO A C 1
ATOM 2698 O O . PRO A 1 355 ? -0.592 3.248 12.102 1 97.81 355 PRO A O 1
ATOM 2701 N N . GLY A 1 356 ? -0.987 4.34 10.172 1 97.25 356 GLY A N 1
ATOM 2702 C CA . GLY A 1 356 ? -1.514 5.516 10.844 1 97.25 356 GLY A CA 1
ATOM 2703 C C . GLY A 1 356 ? -0.43 6.426 11.391 1 97.25 356 GLY A C 1
ATOM 2704 O O . GLY A 1 356 ? 0.575 5.953 11.922 1 97.25 356 GLY A O 1
ATOM 2705 N N . THR A 1 357 ? -0.593 7.707 11.188 1 97.19 357 THR A N 1
ATOM 2706 C CA . THR A 1 357 ? 0.269 8.727 11.773 1 97.19 357 THR A CA 1
ATOM 2707 C C . THR A 1 357 ? -0.556 9.75 12.555 1 97.19 357 THR A C 1
ATOM 2709 O O . THR A 1 357 ? -1.776 9.609 12.664 1 97.19 357 THR A O 1
ATOM 2712 N N . ASP A 1 358 ? 0.114 10.719 13.195 1 97.25 358 ASP A N 1
ATOM 2713 C CA . ASP A 1 358 ? -0.643 11.734 13.922 1 97.25 358 ASP A CA 1
ATOM 2714 C C . ASP A 1 358 ? -1.609 12.469 13 1 97.25 358 ASP A C 1
ATOM 2716 O O . ASP A 1 358 ? -2.764 12.703 13.359 1 97.25 358 ASP A O 1
ATOM 2720 N N . PHE A 1 359 ? -1.076 12.805 11.867 1 97.12 359 PHE A N 1
ATOM 2721 C CA . PHE A 1 359 ? -1.864 13.273 10.734 1 97.12 359 PHE A CA 1
ATOM 2722 C C . PHE A 1 359 ? -1.408 12.594 9.445 1 97.12 359 PHE A C 1
ATOM 2724 O O . PHE A 1 359 ? -0.348 12.922 8.906 1 97.12 359 PHE A O 1
ATOM 2731 N N . ILE A 1 360 ? -2.178 11.727 8.883 1 97.44 360 ILE A N 1
ATOM 2732 C CA . ILE A 1 360 ? -1.821 10.883 7.75 1 97.44 360 ILE A CA 1
ATOM 2733 C C . ILE A 1 360 ? -1.482 11.75 6.539 1 97.44 360 ILE A C 1
ATOM 2735 O O . ILE A 1 360 ? -0.518 11.477 5.824 1 97.44 360 ILE A O 1
ATOM 2739 N N . SER A 1 361 ? -2.332 12.758 6.348 1 95.56 361 SER A N 1
ATOM 2740 C CA . SER A 1 361 ? -2.018 13.82 5.398 1 95.56 361 SER A CA 1
ATOM 2741 C C . SER A 1 361 ? -1.896 15.172 6.098 1 95.56 361 SER A C 1
ATOM 2743 O O . SER A 1 361 ? -2.723 15.508 6.945 1 95.56 361 SER A O 1
ATOM 2745 N N . SER A 1 362 ? -0.877 15.875 5.789 1 93.12 362 SER A N 1
ATOM 2746 C CA . SER A 1 362 ? -0.742 17.219 6.328 1 93.12 362 SER A CA 1
ATOM 2747 C C . SER A 1 362 ? -1.479 18.25 5.465 1 93.12 362 SER A C 1
ATOM 2749 O O . SER A 1 362 ? -1.42 19.438 5.73 1 93.12 362 SER A O 1
ATOM 2751 N N . GLY A 1 363 ? -2.197 17.703 4.516 1 94.69 363 GLY A N 1
ATOM 2752 C CA . GLY A 1 363 ? -2.949 18.578 3.623 1 94.69 363 GLY A CA 1
ATOM 2753 C C . GLY A 1 363 ? -3.711 17.812 2.555 1 94.69 363 GLY A C 1
ATOM 2754 O O . GLY A 1 363 ? -3.469 18 1.36 1 94.69 363 GLY A O 1
ATOM 2755 N N . TYR A 1 364 ? -4.605 16.922 2.996 1 97.31 364 TYR A N 1
ATOM 2756 C CA . TYR A 1 364 ? -5.594 16.359 2.074 1 97.31 364 TYR A CA 1
ATOM 2757 C C . TYR A 1 364 ? -6.441 17.469 1.456 1 97.31 364 TYR A C 1
ATOM 2759 O O . TYR A 1 364 ? -7.043 18.266 2.172 1 97.31 364 TYR A O 1
ATOM 2767 N N . SER A 1 365 ? -6.5 17.547 0.168 1 97.81 365 SER A N 1
ATOM 2768 C CA . SER A 1 365 ? -7.273 18.641 -0.408 1 97.81 365 SER A CA 1
ATOM 2769 C C . SER A 1 365 ? -8.773 18.406 -0.269 1 97.81 365 SER A C 1
ATOM 2771 O O . SER A 1 365 ? -9.312 17.484 -0.883 1 97.81 365 SER A O 1
ATOM 2773 N N . ALA A 1 366 ? -9.383 19.172 0.481 1 98.19 366 ALA A N 1
ATOM 2774 C CA . ALA A 1 366 ? -10.836 19.062 0.632 1 98.19 366 ALA A CA 1
ATOM 2775 C C . ALA A 1 366 ? -11.562 19.719 -0.535 1 98.19 366 ALA A C 1
ATOM 2777 O O . ALA A 1 366 ? -12.789 19.828 -0.533 1 98.19 366 ALA A O 1
ATOM 2778 N N . VAL A 1 367 ? -10.836 20.219 -1.498 1 98.56 367 VAL A N 1
ATOM 2779 C CA . VAL A 1 367 ? -11.32 20.844 -2.727 1 98.56 367 VAL A CA 1
ATOM 2780 C C . VAL A 1 367 ? -10.648 20.188 -3.934 1 98.56 367 VAL A C 1
ATOM 2782 O O . VAL A 1 367 ? -9.688 19.438 -3.785 1 98.56 367 VAL A O 1
ATOM 2785 N N . PRO A 1 368 ? -11.242 20.359 -5.125 1 98.19 368 PRO A N 1
ATOM 2786 C CA . PRO A 1 368 ? -10.492 19.844 -6.277 1 98.19 368 PRO A CA 1
ATOM 2787 C C . PRO A 1 368 ? -9.117 20.484 -6.418 1 98.19 368 PRO A C 1
ATOM 2789 O O . PRO A 1 368 ? -8.945 21.672 -6.109 1 98.19 368 PRO A O 1
ATOM 2792 N N . ASN A 1 369 ? -8.188 19.797 -6.965 1 97.25 369 ASN A N 1
ATOM 2793 C CA . ASN A 1 369 ? -6.793 20.234 -6.977 1 97.25 369 ASN A CA 1
ATOM 2794 C C . ASN A 1 369 ? -6.617 21.531 -7.742 1 97.25 369 ASN A C 1
ATOM 2796 O O . ASN A 1 369 ? -5.699 22.312 -7.461 1 97.25 369 ASN A O 1
ATOM 2800 N N . TYR A 1 370 ? -7.461 21.781 -8.703 1 97.06 370 TYR A N 1
ATOM 2801 C CA . TYR A 1 370 ? -7.297 23.047 -9.414 1 97.06 370 TYR A CA 1
ATOM 2802 C C . TYR A 1 370 ? -7.574 24.234 -8.5 1 97.06 370 TYR A C 1
ATOM 2804 O O . TYR A 1 370 ? -7.16 25.359 -8.789 1 97.06 370 TYR A O 1
ATOM 2812 N N . ASP A 1 371 ? -8.266 24 -7.367 1 97.88 371 ASP A N 1
ATOM 2813 C CA . ASP A 1 371 ? -8.594 25.047 -6.395 1 97.88 371 ASP A CA 1
ATOM 2814 C C . ASP A 1 371 ? -7.633 25 -5.207 1 97.88 371 ASP A C 1
ATOM 2816 O O . ASP A 1 371 ? -7.766 25.781 -4.27 1 97.88 371 ASP A O 1
ATOM 2820 N N . ASN A 1 372 ? -6.734 24.031 -5.137 1 96.94 372 ASN A N 1
ATOM 2821 C CA . ASN A 1 372 ? -5.758 23.938 -4.059 1 96.94 372 ASN A CA 1
ATOM 2822 C C . ASN A 1 372 ? -4.562 24.844 -4.301 1 96.94 372 ASN A C 1
ATOM 2824 O O . ASN A 1 372 ? -3.707 24.547 -5.133 1 96.94 372 ASN A O 1
ATOM 2828 N N . MET A 1 373 ? -4.445 25.828 -3.547 1 94.94 373 MET A N 1
ATOM 2829 C CA . MET A 1 373 ? -3.467 26.891 -3.773 1 94.94 373 MET A CA 1
ATOM 2830 C C . MET A 1 373 ? -2.105 26.5 -3.205 1 94.94 373 MET A C 1
ATOM 2832 O O . MET A 1 373 ? -1.126 27.234 -3.373 1 94.94 373 MET A O 1
ATOM 2836 N N . PHE A 1 374 ? -1.913 25.312 -2.486 1 90.94 374 PHE A N 1
ATOM 2837 C CA . PHE A 1 374 ? -0.642 24.766 -2.025 1 90.94 374 PHE A CA 1
ATOM 2838 C C . PHE A 1 374 ? 0.041 23.969 -3.131 1 90.94 374 PHE A C 1
ATOM 2840 O O . PHE A 1 374 ? 0.996 23.234 -2.873 1 90.94 374 PHE A O 1
ATOM 2847 N N . ALA A 1 375 ? -0.378 23.953 -4.328 1 86.31 375 ALA A N 1
ATOM 2848 C CA . ALA A 1 375 ? 0.158 23.234 -5.48 1 86.31 375 ALA A CA 1
ATOM 2849 C C . ALA A 1 375 ? -0.417 21.812 -5.562 1 86.31 375 ALA A C 1
ATOM 2851 O O . ALA A 1 375 ? 0.292 20.875 -5.91 1 86.31 375 ALA A O 1
ATOM 2852 N N . GLY A 1 376 ? -1.599 21.672 -5.133 1 92.19 376 GLY A N 1
ATOM 2853 C CA . GLY A 1 376 ? -2.283 20.391 -5.215 1 92.19 376 GLY A CA 1
ATOM 2854 C C . GLY A 1 376 ? -1.842 19.406 -4.148 1 92.19 376 GLY A C 1
ATOM 2855 O O . GLY A 1 376 ? -0.778 19.578 -3.547 1 92.19 376 GLY A O 1
ATOM 2856 N N . SER A 1 377 ? -2.715 18.422 -3.924 1 96.12 377 SER A N 1
ATOM 2857 C CA . SER A 1 377 ? -2.428 17.391 -2.922 1 96.12 377 SER A CA 1
ATOM 2858 C C . SER A 1 377 ? -2.404 16 -3.545 1 96.12 377 SER A C 1
ATOM 2860 O O . SER A 1 377 ? -2.904 15.805 -4.656 1 96.12 377 SER A O 1
ATOM 2862 N N . ASN A 1 378 ? -1.8 15.062 -2.871 1 96.81 378 ASN A N 1
ATOM 2863 C CA . ASN A 1 378 ? -1.789 13.664 -3.287 1 96.81 378 ASN A CA 1
ATOM 2864 C C . ASN A 1 378 ? -3.203 13.109 -3.43 1 96.81 378 ASN A C 1
ATOM 2866 O O . ASN A 1 378 ? -3.49 12.359 -4.363 1 96.81 378 ASN A O 1
ATOM 2870 N N . GLU A 1 379 ? -4.098 13.422 -2.496 1 97.25 379 GLU A N 1
ATOM 2871 C CA . GLU A 1 379 ? -5.531 13.164 -2.572 1 97.25 379 GLU A CA 1
ATOM 2872 C C . GLU A 1 379 ? -6.324 14.469 -2.559 1 97.25 379 GLU A C 1
ATOM 2874 O O . GLU A 1 379 ? -5.906 15.453 -1.942 1 97.25 379 GLU A O 1
ATOM 2879 N N . ASP A 1 380 ? -7.41 14.445 -3.234 1 97.62 380 ASP A N 1
ATOM 2880 C CA . ASP A 1 380 ? -8.25 15.633 -3.213 1 97.62 380 ASP A CA 1
ATOM 2881 C C . ASP A 1 380 ? -9.727 15.266 -3.055 1 97.62 380 ASP A C 1
ATOM 2883 O O . ASP A 1 380 ? -10.055 14.133 -2.684 1 97.62 380 ASP A O 1
ATOM 2887 N N . ALA A 1 381 ? -10.602 16.203 -3.238 1 98.31 381 ALA A N 1
ATOM 2888 C CA . ALA A 1 381 ? -12.023 16.062 -2.93 1 98.31 381 ALA A CA 1
ATOM 2889 C C . ALA A 1 381 ? -12.664 14.977 -3.801 1 98.31 381 ALA A C 1
ATOM 2891 O O . ALA A 1 381 ? -13.727 14.445 -3.459 1 98.31 381 ALA A O 1
ATOM 2892 N N . GLU A 1 382 ? -12.078 14.633 -4.883 1 97.81 382 GLU A N 1
ATOM 2893 C CA . GLU A 1 382 ? -12.641 13.617 -5.77 1 97.81 382 GLU A CA 1
ATOM 2894 C C . GLU A 1 382 ? -12.211 12.219 -5.34 1 97.81 382 GLU A C 1
ATOM 2896 O O . GLU A 1 382 ? -12.703 11.219 -5.879 1 97.81 382 GLU A O 1
ATOM 2901 N N . ASP A 1 383 ? -11.406 12.125 -4.316 1 98 383 ASP A N 1
ATOM 2902 C CA . ASP A 1 383 ? -10.898 10.836 -3.859 1 98 383 ASP A CA 1
ATOM 2903 C C . ASP A 1 383 ? -11.586 10.406 -2.564 1 98 383 ASP A C 1
ATOM 2905 O O . ASP A 1 383 ? -11.227 9.383 -1.973 1 98 383 ASP A O 1
ATOM 2909 N N . PHE A 1 384 ? -12.539 11.109 -2.051 1 98.62 384 PHE A N 1
ATOM 2910 C CA . PHE A 1 384 ? -13.172 10.82 -0.771 1 98.62 384 PHE A CA 1
ATOM 2911 C C . PHE A 1 384 ? -13.703 9.391 -0.736 1 98.62 384 PHE A C 1
ATOM 2913 O O . PHE A 1 384 ? -13.516 8.68 0.25 1 98.62 384 PHE A O 1
ATOM 2920 N N . ASP A 1 385 ? -14.367 9.023 -1.812 1 98.38 385 ASP A N 1
ATOM 2921 C CA . ASP A 1 385 ? -15 7.703 -1.817 1 98.38 385 ASP A CA 1
ATOM 2922 C C . ASP A 1 385 ? -13.945 6.598 -1.862 1 98.38 385 ASP A C 1
ATOM 2924 O O . ASP A 1 385 ? -14.078 5.578 -1.18 1 98.38 385 ASP A O 1
ATOM 2928 N N . ASP A 1 386 ? -12.922 6.773 -2.703 1 98.5 386 ASP A N 1
ATOM 2929 C CA . ASP A 1 386 ? -11.82 5.809 -2.711 1 98.5 386 ASP A CA 1
ATOM 2930 C C . ASP A 1 386 ? -11.242 5.633 -1.311 1 98.5 386 ASP A C 1
ATOM 2932 O O . ASP A 1 386 ? -10.984 4.508 -0.876 1 98.5 386 ASP A O 1
ATOM 2936 N N . TYR A 1 387 ? -11.016 6.742 -0.682 1 98.5 387 TYR A N 1
ATOM 2937 C CA . TYR A 1 387 ? -10.422 6.734 0.652 1 98.5 387 TYR A CA 1
ATOM 2938 C C . TYR A 1 387 ? -11.305 5.977 1.636 1 98.5 387 TYR A C 1
ATOM 2940 O O . TYR A 1 387 ? -10.812 5.176 2.432 1 98.5 387 TYR A O 1
ATOM 2948 N N . ASN A 1 388 ? -12.602 6.195 1.634 1 98.69 388 ASN A N 1
ATOM 2949 C CA . ASN A 1 388 ? -13.547 5.496 2.502 1 98.69 388 ASN A CA 1
ATOM 2950 C C . ASN A 1 388 ? -13.562 3.996 2.221 1 98.69 388 ASN A C 1
ATOM 2952 O O . ASN A 1 388 ? -13.633 3.188 3.148 1 98.69 388 ASN A O 1
ATOM 2956 N N . VAL A 1 389 ? -13.516 3.678 0.981 1 98.62 389 VAL A N 1
ATOM 2957 C CA . VAL A 1 389 ? -13.539 2.271 0.594 1 98.62 389 VAL A CA 1
ATOM 2958 C C . VAL A 1 389 ? -12.273 1.575 1.086 1 98.62 389 VAL A C 1
ATOM 2960 O O . VAL A 1 389 ? -12.328 0.438 1.56 1 98.62 389 VAL A O 1
ATOM 2963 N N . LEU A 1 390 ? -11.133 2.232 0.971 1 98.75 390 LEU A N 1
ATOM 2964 C CA . LEU A 1 390 ? -9.891 1.646 1.453 1 98.75 390 LEU A CA 1
ATOM 2965 C C . LEU A 1 390 ? -9.953 1.387 2.955 1 98.75 390 LEU A C 1
ATOM 2967 O O . LEU A 1 390 ? -9.508 0.341 3.428 1 98.75 390 LEU A O 1
ATOM 2971 N N . GLN A 1 391 ? -10.516 2.395 3.732 1 98.75 391 GLN A N 1
ATOM 2972 C CA . GLN A 1 391 ? -10.711 2.186 5.164 1 98.75 391 GLN A CA 1
ATOM 2973 C C . GLN A 1 391 ? -11.547 0.935 5.426 1 98.75 391 GLN A C 1
ATOM 2975 O O . GLN A 1 391 ? -11.211 0.134 6.305 1 98.75 391 GLN A O 1
ATOM 2980 N N . ARG A 1 392 ? -12.586 0.772 4.676 1 98.62 392 ARG A N 1
ATOM 2981 C CA . ARG A 1 392 ? -13.555 -0.314 4.812 1 98.62 392 ARG A CA 1
ATOM 2982 C C . ARG A 1 392 ? -12.93 -1.649 4.414 1 98.62 392 ARG A C 1
ATOM 2984 O O . ARG A 1 392 ? -13.086 -2.648 5.117 1 98.62 392 ARG A O 1
ATOM 2991 N N . ASP A 1 393 ? -12.234 -1.699 3.268 1 98.38 393 ASP A N 1
ATOM 2992 C CA . ASP A 1 393 ? -11.641 -2.912 2.711 1 98.38 393 ASP A CA 1
ATOM 2993 C C . ASP A 1 393 ? -10.578 -3.488 3.648 1 98.38 393 ASP A C 1
ATOM 2995 O O . ASP A 1 393 ? -10.461 -4.707 3.781 1 98.38 393 ASP A O 1
ATOM 2999 N N . LEU A 1 394 ? -9.812 -2.562 4.293 1 98.81 394 LEU A N 1
ATOM 3000 C CA . LEU A 1 394 ? -8.594 -2.988 4.977 1 98.81 394 LEU A CA 1
ATOM 3001 C C . LEU A 1 394 ? -8.758 -2.895 6.492 1 98.81 394 LEU A C 1
ATOM 3003 O O . LEU A 1 394 ? -7.859 -3.285 7.242 1 98.81 394 LEU A O 1
ATOM 3007 N N . LYS A 1 395 ? -9.977 -2.387 6.941 1 98.5 395 LYS A N 1
ATOM 3008 C CA . LYS A 1 395 ? -10.25 -2.141 8.352 1 98.5 395 LYS A CA 1
ATOM 3009 C C . LYS A 1 395 ? -9.18 -1.252 8.977 1 98.5 395 LYS A C 1
ATOM 3011 O O . LYS A 1 395 ? -8.523 -1.646 9.945 1 98.5 395 LYS A O 1
ATOM 3016 N N . VAL A 1 396 ? -9.016 -0.042 8.359 1 98.56 396 VAL A N 1
ATOM 3017 C CA . VAL A 1 396 ? -8.055 0.965 8.789 1 98.56 396 VAL A CA 1
ATOM 3018 C C . VAL A 1 396 ? -8.773 2.281 9.078 1 98.56 396 VAL A C 1
ATOM 3020 O O . VAL A 1 396 ? -9.695 2.662 8.352 1 98.56 396 VAL A O 1
ATOM 3023 N N . ASP A 1 397 ? -8.422 2.875 10.148 1 98.19 397 ASP A N 1
ATOM 3024 C CA . ASP A 1 397 ? -8.969 4.191 10.469 1 98.19 397 ASP A CA 1
ATOM 3025 C C . ASP A 1 397 ? -8.094 5.305 9.898 1 98.19 397 ASP A C 1
ATOM 3027 O O . ASP A 1 397 ? -7.109 5.711 10.523 1 98.19 397 ASP A O 1
ATOM 3031 N N . GLY A 1 398 ? -8.5 5.816 8.773 1 97.62 398 GLY A N 1
ATOM 3032 C CA . GLY A 1 398 ? -7.773 6.895 8.125 1 97.62 398 GLY A CA 1
ATOM 3033 C C . GLY A 1 398 ? -8.266 8.273 8.516 1 97.62 398 GLY A C 1
ATOM 3034 O O . GLY A 1 398 ? -7.816 9.281 7.969 1 97.62 398 GLY A O 1
ATOM 3035 N N . GLY A 1 399 ? -9.172 8.305 9.414 1 97.5 399 GLY A N 1
ATOM 3036 C CA . GLY A 1 399 ? -9.602 9.578 9.969 1 97.5 399 GLY A CA 1
ATOM 3037 C C . GLY A 1 399 ? -10.875 10.109 9.328 1 97.5 399 GLY A C 1
ATOM 3038 O O . GLY A 1 399 ? -11.523 11.008 9.867 1 97.5 399 GLY A O 1
ATOM 3039 N N . LEU A 1 400 ? -11.312 9.539 8.203 1 98.31 400 LEU A N 1
ATOM 3040 C CA . LEU A 1 400 ? -12.484 10.07 7.504 1 98.31 400 LEU A CA 1
ATOM 3041 C C . LEU A 1 400 ? -13.68 9.141 7.668 1 98.31 400 LEU A C 1
ATOM 3043 O O . LEU A 1 400 ? -13.539 8.016 8.141 1 98.31 400 LEU A O 1
ATOM 3047 N N . ARG A 1 401 ? -14.836 9.641 7.344 1 98 401 ARG A N 1
ATOM 3048 C CA . ARG A 1 401 ? -16.062 8.852 7.426 1 98 401 ARG A CA 1
ATOM 3049 C C . ARG A 1 401 ? -16.922 9.055 6.188 1 98 401 ARG A C 1
ATOM 3051 O O . ARG A 1 401 ? -16.844 10.102 5.539 1 98 401 ARG A O 1
ATOM 3058 N N . PRO A 1 402 ? -17.703 8.062 5.844 1 97.88 402 PRO A N 1
ATOM 3059 C CA . PRO A 1 402 ? -18.703 8.258 4.789 1 97.88 402 PRO A CA 1
ATOM 3060 C C . PRO A 1 402 ? -19.797 9.266 5.18 1 97.88 402 PRO A C 1
ATOM 3062 O O . PRO A 1 402 ? -20.172 9.344 6.352 1 97.88 402 PRO A O 1
ATOM 3065 N N . VAL A 1 403 ? -20.234 9.977 4.18 1 98 403 VAL A N 1
ATOM 3066 C CA . VAL A 1 403 ? -21.25 10.992 4.461 1 98 403 VAL A CA 1
ATOM 3067 C C . VAL A 1 403 ? -22.406 10.859 3.467 1 98 403 VAL A C 1
ATOM 3069 O O . VAL A 1 403 ? -22.25 10.219 2.422 1 98 403 VAL A O 1
ATOM 3072 N N . ARG A 1 404 ? -23.641 11.461 3.73 1 97.06 404 ARG A N 1
ATOM 3073 C CA . ARG A 1 404 ? -24.781 11.523 2.838 1 97.06 404 ARG A CA 1
ATOM 3074 C C . ARG A 1 404 ? -24.891 12.891 2.178 1 97.06 404 ARG A C 1
ATOM 3076 O O . ARG A 1 404 ? -24.578 13.914 2.795 1 97.06 404 ARG A O 1
ATOM 3083 N N . GLU A 1 405 ? -25.266 12.914 0.941 1 97.88 405 GLU A N 1
ATOM 3084 C CA . GLU A 1 405 ? -25.375 14.141 0.156 1 97.88 405 GLU A CA 1
ATOM 3085 C C . GLU A 1 405 ? -26.266 15.172 0.858 1 97.88 405 GLU A C 1
ATOM 3087 O O . GLU A 1 405 ? -25.906 16.344 0.928 1 97.88 405 GLU A O 1
ATOM 3092 N N . GLU A 1 406 ? -27.375 14.742 1.421 1 97.81 406 GLU A N 1
ATOM 3093 C CA . GLU A 1 406 ? -28.312 15.656 2.059 1 97.81 406 GLU A CA 1
ATOM 3094 C C . GLU A 1 406 ? -27.703 16.328 3.281 1 97.81 406 GLU A C 1
ATOM 3096 O O . GLU A 1 406 ? -27.938 17.516 3.539 1 97.81 406 GLU A O 1
ATOM 3101 N N . ASP A 1 407 ? -26.938 15.555 4.035 1 98.06 407 ASP A N 1
ATOM 3102 C CA . ASP A 1 407 ? -26.266 16.109 5.203 1 98.06 407 ASP A CA 1
ATOM 3103 C C . ASP A 1 407 ? -25.219 17.141 4.797 1 98.06 407 ASP A C 1
ATOM 3105 O O . ASP A 1 407 ? -25.062 18.172 5.449 1 98.06 407 ASP A O 1
ATOM 3109 N N . VAL A 1 408 ? -24.5 16.875 3.75 1 98.5 408 VAL A N 1
ATOM 3110 C CA . VAL A 1 408 ? -23.453 17.766 3.27 1 98.5 408 VAL A CA 1
ATOM 3111 C C . VAL A 1 408 ? -24.062 19.062 2.754 1 98.5 408 VAL A C 1
ATOM 3113 O O . VAL A 1 408 ? -23.562 20.156 3.027 1 98.5 408 VAL A O 1
ATOM 3116 N N . ILE A 1 409 ? -25.156 18.953 2.004 1 98.69 409 ILE A N 1
ATOM 3117 C CA . ILE A 1 409 ? -25.859 20.125 1.505 1 98.69 409 ILE A CA 1
ATOM 3118 C C . ILE A 1 409 ? -26.297 21 2.678 1 98.69 409 ILE A C 1
ATOM 3120 O O . ILE A 1 409 ? -26.109 22.219 2.658 1 98.69 409 ILE A O 1
ATOM 3124 N N . ALA A 1 410 ? -26.812 20.359 3.689 1 98.69 410 ALA A N 1
ATOM 3125 C CA . ALA A 1 410 ? -27.312 21.094 4.852 1 98.69 410 ALA A CA 1
ATOM 3126 C C . ALA A 1 410 ? -26.188 21.812 5.578 1 98.69 410 ALA A C 1
ATOM 3128 O O . ALA A 1 410 ? -26.344 22.984 5.965 1 98.69 410 ALA A O 1
ATOM 3129 N N . ILE A 1 411 ? -25.109 21.172 5.809 1 98.69 411 ILE A N 1
ATOM 3130 C CA . ILE A 1 411 ? -24.031 21.75 6.598 1 98.69 411 ILE A CA 1
ATOM 3131 C C . ILE A 1 411 ? -23.328 22.844 5.785 1 98.69 411 ILE A C 1
ATOM 3133 O O . ILE A 1 411 ? -22.875 23.844 6.344 1 98.69 411 ILE A O 1
ATOM 3137 N N . ARG A 1 412 ? -23.109 22.641 4.5 1 98.88 412 ARG A N 1
ATOM 3138 C CA . ARG A 1 412 ? -22.531 23.672 3.645 1 98.88 412 ARG A CA 1
ATOM 3139 C C . ARG A 1 412 ? -23.406 24.922 3.627 1 98.88 412 ARG A C 1
ATOM 3141 O O . ARG A 1 412 ? -22.891 26.047 3.697 1 98.88 412 ARG A O 1
ATOM 3148 N N . ASN A 1 413 ? -24.703 24.719 3.477 1 98.88 413 ASN A N 1
ATOM 3149 C CA . ASN A 1 413 ? -25.641 25.844 3.506 1 98.88 413 ASN A CA 1
ATOM 3150 C C . ASN A 1 413 ? -25.547 26.609 4.824 1 98.88 413 ASN A C 1
ATOM 3152 O O . ASN A 1 413 ? -25.5 27.828 4.832 1 98.88 413 ASN A O 1
ATOM 3156 N N . LYS A 1 414 ? -25.562 25.875 5.887 1 98.94 414 LYS A N 1
ATOM 3157 C CA . LYS A 1 414 ? -25.484 26.516 7.199 1 98.94 414 LYS A CA 1
ATOM 3158 C C . LYS A 1 414 ? -24.203 27.328 7.336 1 98.94 414 LYS A C 1
ATOM 3160 O O . LYS A 1 414 ? -24.203 28.422 7.891 1 98.94 414 LYS A O 1
ATOM 3165 N N . ALA A 1 415 ? -23.125 26.812 6.871 1 98.94 415 ALA A N 1
ATOM 3166 C CA . ALA A 1 415 ? -21.859 27.516 6.953 1 98.94 415 ALA A CA 1
ATOM 3167 C C . ALA A 1 415 ? -21.875 28.797 6.141 1 98.94 415 ALA A C 1
ATOM 3169 O O . ALA A 1 415 ? -21.391 29.828 6.594 1 98.94 415 ALA A O 1
ATOM 3170 N N . ALA A 1 416 ? -22.406 28.703 4.934 1 98.94 416 ALA A N 1
ATOM 3171 C CA . ALA A 1 416 ? -22.531 29.891 4.09 1 98.94 416 ALA A CA 1
ATOM 3172 C C . ALA A 1 416 ? -23.391 30.953 4.75 1 98.94 416 ALA A C 1
ATOM 3174 O O . ALA A 1 416 ? -23.047 32.125 4.738 1 98.94 416 ALA A O 1
ATOM 3175 N N . ARG A 1 417 ? -24.469 30.547 5.34 1 98.94 417 ARG A N 1
ATOM 3176 C CA . ARG A 1 417 ? -25.375 31.469 6.012 1 98.94 417 ARG A CA 1
ATOM 3177 C C . ARG A 1 417 ? -24.734 32.062 7.262 1 98.94 417 ARG A C 1
ATOM 3179 O O . ARG A 1 417 ? -24.938 33.219 7.586 1 98.94 417 ARG A O 1
ATOM 3186 N N . ALA A 1 418 ? -24.062 31.234 7.973 1 98.94 418 ALA A N 1
ATOM 3187 C CA . ALA A 1 418 ? -23.344 31.719 9.148 1 98.94 418 ALA A CA 1
ATOM 3188 C C . ALA A 1 418 ? -22.344 32.812 8.766 1 98.94 418 ALA A C 1
ATOM 3190 O O . ALA A 1 418 ? -22.234 33.844 9.445 1 98.94 418 ALA A O 1
ATOM 3191 N N . LEU A 1 419 ? -21.609 32.531 7.719 1 98.94 419 LEU A N 1
ATOM 3192 C CA . LEU A 1 419 ? -20.641 33.531 7.285 1 98.94 419 LEU A CA 1
ATOM 3193 C C . LEU A 1 419 ? -21.344 34.812 6.797 1 98.94 419 LEU A C 1
ATOM 3195 O O . LEU A 1 419 ? -20.828 35.906 6.984 1 98.94 419 LEU A O 1
ATOM 3199 N N . GLN A 1 420 ? -22.453 34.594 6.105 1 98.81 420 GLN A N 1
ATOM 3200 C CA . GLN A 1 420 ? -23.281 35.75 5.715 1 98.81 420 GLN A CA 1
ATOM 3201 C C . GLN A 1 420 ? -23.625 36.625 6.918 1 98.81 420 GLN A C 1
ATOM 3203 O O . GLN A 1 420 ? -23.547 37.844 6.844 1 98.81 420 GLN A O 1
ATOM 3208 N N . ALA A 1 421 ? -23.984 36.031 8 1 98.81 421 ALA A N 1
ATOM 3209 C CA . ALA A 1 421 ? -24.312 36.75 9.234 1 98.81 421 ALA A CA 1
ATOM 3210 C C . ALA A 1 421 ? -23.078 37.469 9.805 1 98.81 421 ALA A C 1
ATOM 3212 O O . ALA A 1 421 ? -23.172 38.562 10.32 1 98.81 421 ALA A O 1
ATOM 3213 N N . VAL A 1 422 ? -21.953 36.812 9.781 1 98.88 422 VAL A N 1
ATOM 3214 C CA . VAL A 1 422 ? -20.719 37.375 10.273 1 98.88 422 VAL A CA 1
ATOM 3215 C C . VAL A 1 422 ? -20.375 38.656 9.477 1 98.88 422 VAL A C 1
ATOM 3217 O O . VAL A 1 422 ? -20.078 39.688 10.047 1 98.88 422 VAL A O 1
ATOM 3220 N N . PHE A 1 423 ? -20.422 38.5 8.141 1 98.75 423 PHE A N 1
ATOM 3221 C CA . PHE A 1 423 ? -20.109 39.625 7.285 1 98.75 423 PHE A CA 1
ATOM 3222 C C . PHE A 1 423 ? -21.062 40.812 7.555 1 98.75 423 PHE A C 1
ATOM 3224 O O . PHE A 1 423 ? -20.625 41.938 7.637 1 98.75 423 PHE A O 1
ATOM 3231 N N . ALA A 1 424 ? -22.312 40.5 7.66 1 98.5 424 ALA A N 1
ATOM 3232 C CA . ALA A 1 424 ? -23.297 41.531 7.949 1 98.5 424 ALA A CA 1
ATOM 3233 C C . ALA A 1 424 ? -23.047 42.188 9.305 1 98.5 424 ALA A C 1
ATOM 3235 O O . ALA A 1 424 ? -23.062 43.406 9.43 1 98.5 424 ALA A O 1
ATOM 3236 N N . GLY A 1 425 ? -22.844 41.375 10.305 1 98.44 425 GLY A N 1
ATOM 3237 C CA . GLY A 1 425 ? -22.656 41.875 11.664 1 98.44 425 GLY A CA 1
ATOM 3238 C C . GLY A 1 425 ? -21.391 42.688 11.836 1 98.44 425 GLY A C 1
ATOM 3239 O O . GLY A 1 425 ? -21.328 43.594 12.672 1 98.44 425 GLY A O 1
ATOM 3240 N N . MET A 1 426 ? -20.406 42.375 11.062 1 98.25 426 MET A N 1
ATOM 3241 C CA . MET A 1 426 ? -19.125 43.062 11.18 1 98.25 426 MET A CA 1
ATOM 3242 C C . MET A 1 426 ? -19.031 44.219 10.188 1 98.25 426 MET A C 1
ATOM 3244 O O . MET A 1 426 ? -18.031 44.938 10.148 1 98.25 426 MET A O 1
ATOM 3248 N N . GLY A 1 427 ? -20.047 44.438 9.398 1 97.88 427 GLY A N 1
ATOM 3249 C CA . GLY A 1 427 ? -20.062 45.531 8.43 1 97.88 427 GLY A CA 1
ATOM 3250 C C . GLY A 1 427 ? -19.141 45.281 7.258 1 97.88 427 GLY A C 1
ATOM 3251 O O . GLY A 1 427 ? -18.5 46.219 6.77 1 97.88 427 GLY A O 1
ATOM 3252 N N . LEU A 1 428 ? -18.969 44.094 6.895 1 98.44 428 LEU A N 1
ATOM 3253 C CA . LEU A 1 428 ? -18.141 43.719 5.75 1 98.44 428 LEU A CA 1
ATOM 3254 C C . LEU A 1 428 ? -18.969 43.688 4.473 1 98.44 428 LEU A C 1
ATOM 3256 O O . LEU A 1 428 ? -20.188 43.781 4.52 1 98.44 428 LEU A O 1
ATOM 3260 N N . PRO A 1 429 ? -18.281 43.531 3.299 1 98.12 429 PRO A N 1
ATOM 3261 C CA . PRO A 1 429 ? -19.062 43.469 2.064 1 98.12 429 PRO A CA 1
ATOM 3262 C C . PRO A 1 429 ? -20.109 42.344 2.104 1 98.12 429 PRO A C 1
ATOM 3264 O O . PRO A 1 429 ? -19.797 41.219 2.463 1 98.12 429 PRO A O 1
ATOM 3267 N N . PRO A 1 430 ? -21.312 42.656 1.704 1 97.56 430 PRO A N 1
ATOM 3268 C CA . PRO A 1 430 ? -22.406 41.688 1.903 1 97.56 430 PRO A CA 1
ATOM 3269 C C . PRO A 1 430 ? -22.219 40.406 1.087 1 97.56 430 PRO A C 1
ATOM 3271 O O . PRO A 1 430 ? -21.75 40.469 -0.049 1 97.56 430 PRO A O 1
ATOM 3274 N N . ILE A 1 431 ? -22.562 39.344 1.636 1 98.5 431 ILE A N 1
ATOM 3275 C CA . ILE A 1 431 ? -22.703 38.031 0.963 1 98.5 431 ILE A CA 1
ATOM 3276 C C . ILE A 1 431 ? -24.156 37.844 0.518 1 98.5 431 ILE A C 1
ATOM 3278 O O . ILE A 1 431 ? -25.062 37.844 1.343 1 98.5 431 ILE A O 1
ATOM 3282 N N . THR A 1 432 ? -24.406 37.656 -0.765 1 98.12 432 THR A N 1
ATOM 3283 C CA . THR A 1 432 ? -25.766 37.594 -1.309 1 98.12 432 THR A CA 1
ATOM 3284 C C . THR A 1 432 ? -26.344 36.188 -1.137 1 98.12 432 THR A C 1
ATOM 3286 O O . THR A 1 432 ? -25.594 35.219 -0.897 1 98.12 432 THR A O 1
ATOM 3289 N N . ASP A 1 433 ? -27.641 36.094 -1.289 1 98.31 433 ASP A N 1
ATOM 3290 C CA . ASP A 1 433 ? -28.297 34.781 -1.259 1 98.31 433 ASP A CA 1
ATOM 3291 C C . ASP A 1 433 ? -27.844 33.938 -2.432 1 98.31 433 ASP A C 1
ATOM 3293 O O . ASP A 1 433 ? -27.781 32.688 -2.316 1 98.31 433 ASP A O 1
ATOM 3297 N N . GLU A 1 434 ? -27.531 34.531 -3.459 1 98.12 434 GLU A N 1
ATOM 3298 C CA . GLU A 1 434 ? -27.016 33.812 -4.621 1 98.12 434 GLU A CA 1
ATOM 3299 C C . GLU A 1 434 ? -25.688 33.156 -4.305 1 98.12 434 GLU A C 1
ATOM 3301 O O . GLU A 1 434 ? -25.453 32 -4.703 1 98.12 434 GLU A O 1
ATOM 3306 N N . GLU A 1 435 ? -24.812 33.844 -3.643 1 98.38 435 GLU A N 1
ATOM 3307 C CA . GLU A 1 435 ? -23.531 33.281 -3.225 1 98.38 435 GLU A CA 1
ATOM 3308 C C . GLU A 1 435 ? -23.734 32.094 -2.271 1 98.38 435 GLU A C 1
ATOM 3310 O O . GLU A 1 435 ? -23.031 31.094 -2.373 1 98.38 435 GLU A O 1
ATOM 3315 N N . VAL A 1 436 ? -24.656 32.281 -1.39 1 98.75 436 VAL A N 1
ATOM 3316 C CA . VAL A 1 436 ? -24.953 31.234 -0.421 1 98.75 436 VAL A CA 1
ATOM 3317 C C . VAL A 1 436 ? -25.438 29.969 -1.148 1 98.75 436 VAL A C 1
ATOM 3319 O O . VAL A 1 436 ? -24.969 28.875 -0.86 1 98.75 436 VAL A O 1
ATOM 3322 N N . GLU A 1 437 ? -26.359 30.141 -2.045 1 98.56 437 GLU A N 1
ATOM 3323 C CA . GLU A 1 437 ? -26.875 29.016 -2.812 1 98.56 437 GLU A CA 1
ATOM 3324 C C . GLU A 1 437 ? -25.781 28.344 -3.627 1 98.56 437 GLU A C 1
ATOM 3326 O O . GLU A 1 437 ? -25.688 27.109 -3.664 1 98.56 437 GLU A O 1
ATOM 3331 N N . ALA A 1 438 ? -25 29.109 -4.262 1 98.62 438 ALA A N 1
ATOM 3332 C CA . ALA A 1 438 ? -23.906 28.578 -5.07 1 98.62 438 ALA A CA 1
ATOM 3333 C C . ALA A 1 438 ? -22.938 27.766 -4.219 1 98.62 438 ALA A C 1
ATOM 3335 O O . ALA A 1 438 ? -22.562 26.641 -4.59 1 98.62 438 ALA A O 1
ATOM 3336 N N . ALA A 1 439 ? -22.5 28.266 -3.086 1 98.81 439 ALA A N 1
ATOM 3337 C CA . ALA A 1 439 ? -21.547 27.594 -2.205 1 98.81 439 ALA A CA 1
ATOM 3338 C C . ALA A 1 439 ? -22.141 26.297 -1.645 1 98.81 439 ALA A C 1
ATOM 3340 O O . ALA A 1 439 ? -21.406 25.328 -1.412 1 98.81 439 ALA A O 1
ATOM 3341 N N . THR A 1 440 ? -23.453 26.312 -1.438 1 98.88 440 THR A N 1
ATOM 3342 C CA . THR A 1 440 ? -24.156 25.156 -0.905 1 98.88 440 THR A CA 1
ATOM 3343 C C . THR A 1 440 ? -23.969 23.938 -1.815 1 98.88 440 THR A C 1
ATOM 3345 O O . THR A 1 440 ? -23.797 22.812 -1.337 1 98.88 440 THR A O 1
ATOM 3348 N N . TYR A 1 441 ? -23.906 24.188 -3.135 1 98.69 441 TYR A N 1
ATOM 3349 C CA . TYR A 1 441 ? -23.938 23.078 -4.082 1 98.69 441 TYR A CA 1
ATOM 3350 C C . TYR A 1 441 ? -22.641 22.984 -4.859 1 98.69 441 TYR A C 1
ATOM 3352 O O . TYR A 1 441 ? -22.453 22.062 -5.668 1 98.69 441 TYR A O 1
ATOM 3360 N N . ALA A 1 442 ? -21.656 23.766 -4.633 1 98.69 442 ALA A N 1
ATOM 3361 C CA . ALA A 1 442 ? -20.453 23.922 -5.461 1 98.69 442 ALA A CA 1
ATOM 3362 C C . ALA A 1 442 ? -19.531 22.719 -5.312 1 98.69 442 ALA A C 1
ATOM 3364 O O . ALA A 1 442 ? -19.406 22.156 -4.223 1 98.69 442 ALA A O 1
ATOM 3365 N N . HIS A 1 443 ? -18.844 22.438 -6.402 1 98.56 443 HIS A N 1
ATOM 3366 C CA . HIS A 1 443 ? -17.672 21.578 -6.383 1 98.56 443 HIS A CA 1
ATOM 3367 C C . HIS A 1 443 ? -16.391 22.375 -6.176 1 98.56 443 HIS A C 1
ATOM 3369 O O . HIS A 1 443 ? -15.477 21.922 -5.492 1 98.56 443 HIS A O 1
ATOM 3375 N N . GLY A 1 444 ? -16.375 23.516 -6.754 1 98.44 444 GLY A N 1
ATOM 3376 C CA . GLY A 1 444 ? -15.219 24.391 -6.656 1 98.44 444 GLY A CA 1
ATOM 3377 C C . GLY A 1 444 ? -15.508 25.812 -7.105 1 98.44 444 GLY A C 1
ATOM 3378 O O . GLY A 1 444 ? -16.672 26.203 -7.25 1 98.44 444 GLY A O 1
ATOM 3379 N N . SER A 1 445 ? -14.461 26.516 -7.363 1 98.38 445 SER A N 1
ATOM 3380 C CA . SER A 1 445 ? -14.555 27.953 -7.617 1 98.38 445 SER A CA 1
ATOM 3381 C C . SER A 1 445 ? -15.25 28.234 -8.945 1 98.38 445 SER A C 1
ATOM 3383 O O . SER A 1 445 ? -15.812 29.312 -9.141 1 98.38 445 SER A O 1
ATOM 3385 N N . LYS A 1 446 ? -15.234 27.266 -9.898 1 98.19 446 LYS A N 1
ATOM 3386 C CA . LYS A 1 446 ? -15.891 27.438 -11.195 1 98.19 446 LYS A CA 1
ATOM 3387 C C . LYS A 1 446 ? -17.406 27.516 -11.047 1 98.19 446 LYS A C 1
ATOM 3389 O O . LYS A 1 446 ? -18.094 27.969 -11.961 1 98.19 446 LYS A O 1
ATOM 3394 N N . ASP A 1 447 ? -17.891 27.203 -9.883 1 98.38 447 ASP A N 1
ATOM 3395 C CA . ASP A 1 447 ? -19.328 27.188 -9.633 1 98.38 447 ASP A CA 1
ATOM 3396 C C . ASP A 1 447 ? -19.766 28.422 -8.844 1 98.38 447 ASP A C 1
ATOM 3398 O O . ASP A 1 447 ? -20.938 28.562 -8.508 1 98.38 447 ASP A O 1
ATOM 3402 N N . MET A 1 448 ? -18.891 29.344 -8.5 1 98.38 448 MET A N 1
ATOM 3403 C CA . MET A 1 448 ? -19.172 30.484 -7.637 1 98.38 448 MET A CA 1
ATOM 3404 C C . MET A 1 448 ? -19.281 31.766 -8.445 1 98.38 448 MET A C 1
ATOM 3406 O O . MET A 1 448 ? -18.547 31.953 -9.422 1 98.38 448 MET A O 1
ATOM 3410 N N . PRO A 1 449 ? -20.203 32.625 -8.094 1 97.44 449 PRO A N 1
ATOM 3411 C CA . PRO A 1 449 ? -20.234 33.938 -8.734 1 97.44 449 PRO A CA 1
ATOM 3412 C C . PRO A 1 449 ? -19.047 34.812 -8.359 1 97.44 449 PRO A C 1
ATOM 3414 O O . PRO A 1 449 ? -18.359 34.531 -7.375 1 97.44 449 PRO A O 1
ATOM 3417 N N . GLU A 1 450 ? -18.844 35.875 -9.078 1 95.5 450 GLU A N 1
ATOM 3418 C CA . GLU A 1 450 ? -17.75 36.781 -8.82 1 95.5 450 GLU A CA 1
ATOM 3419 C C . GLU A 1 450 ? -18.078 37.75 -7.668 1 95.5 450 GLU A C 1
ATOM 3421 O O . GLU A 1 450 ? -19.219 38.156 -7.512 1 95.5 450 GLU A O 1
ATOM 3426 N N . ARG A 1 451 ? -17.031 38.031 -6.902 1 95.75 451 ARG A N 1
ATOM 3427 C CA . ARG A 1 451 ? -17.141 39.062 -5.859 1 95.75 451 ARG A CA 1
ATOM 3428 C C . ARG A 1 451 ? -16.375 40.312 -6.227 1 95.75 451 ARG A C 1
ATOM 3430 O O . ARG A 1 451 ? -15.555 40.281 -7.152 1 95.75 451 ARG A O 1
ATOM 3437 N N . ASN A 1 452 ? -16.688 41.375 -5.516 1 94.88 452 ASN A N 1
ATOM 3438 C CA . ASN A 1 452 ? -15.914 42.594 -5.656 1 94.88 452 ASN A CA 1
ATOM 3439 C C . ASN A 1 452 ? -14.57 42.5 -4.938 1 94.88 452 ASN A C 1
ATOM 3441 O O . ASN A 1 452 ? -14.461 42.875 -3.768 1 94.88 452 ASN A O 1
ATOM 3445 N N . ILE A 1 453 ? -13.586 42.25 -5.625 1 94.69 453 ILE A N 1
ATOM 3446 C CA . ILE A 1 453 ? -12.266 41.938 -5.086 1 94.69 453 ILE A CA 1
ATOM 3447 C C . ILE A 1 453 ? -11.688 43.156 -4.398 1 94.69 453 ILE A C 1
ATOM 3449 O O . ILE A 1 453 ? -11.078 43.062 -3.326 1 94.69 453 ILE A O 1
ATOM 3453 N N . VAL A 1 454 ? -11.891 44.25 -5.008 1 95.62 454 VAL A N 1
ATOM 3454 C CA . VAL A 1 454 ? -11.32 45.5 -4.488 1 95.62 454 VAL A CA 1
ATOM 3455 C C . VAL A 1 454 ? -11.93 45.812 -3.121 1 95.62 454 VAL A C 1
ATOM 3457 O O . VAL A 1 454 ? -11.203 46.125 -2.176 1 95.62 454 VAL A O 1
ATOM 3460 N N . GLU A 1 455 ? -13.18 45.75 -3.064 1 96.94 455 GLU A N 1
ATOM 3461 C CA . GLU A 1 455 ? -13.867 46 -1.804 1 96.94 455 GLU A CA 1
ATOM 3462 C C . GLU A 1 455 ? -13.508 44.969 -0.749 1 96.94 455 GLU A C 1
ATOM 3464 O O . GLU A 1 455 ? -13.297 45.312 0.418 1 96.94 455 GLU A O 1
ATOM 3469 N N . ASP A 1 456 ? -13.484 43.781 -1.135 1 97.5 456 ASP A N 1
ATOM 3470 C CA . ASP A 1 456 ? -13.133 42.688 -0.214 1 97.5 456 ASP A CA 1
ATOM 3471 C C . ASP A 1 456 ? -11.742 42.906 0.384 1 97.5 456 ASP A C 1
ATOM 3473 O O . ASP A 1 456 ? -11.562 42.781 1.598 1 97.5 456 ASP A O 1
ATOM 3477 N N . ILE A 1 457 ? -10.812 43.156 -0.451 1 96.94 457 ILE A N 1
ATOM 3478 C CA . ILE A 1 457 ? -9.43 43.312 -0.011 1 96.94 457 ILE A CA 1
ATOM 3479 C C . ILE A 1 457 ? -9.328 44.5 0.968 1 96.94 457 ILE A C 1
ATOM 3481 O O . ILE A 1 457 ? -8.633 44.406 1.981 1 96.94 457 ILE A O 1
ATOM 3485 N N . LYS A 1 458 ? -10.031 45.562 0.626 1 97.38 458 LYS A N 1
ATOM 3486 C CA . LYS A 1 458 ? -10.031 46.719 1.502 1 97.38 458 LYS A CA 1
ATOM 3487 C C . LYS A 1 458 ? -10.508 46.375 2.904 1 97.38 458 LYS A C 1
ATOM 3489 O O . LYS A 1 458 ? -9.852 46.688 3.895 1 97.38 458 LYS A O 1
ATOM 3494 N N . PHE A 1 459 ? -11.578 45.719 3.012 1 97.69 459 PHE A N 1
ATOM 3495 C CA . PHE A 1 459 ? -12.172 45.406 4.309 1 97.69 459 PHE A CA 1
ATOM 3496 C C . PHE A 1 459 ? -11.406 44.281 5.004 1 97.69 459 PHE A C 1
ATOM 3498 O O . PHE A 1 459 ? -11.359 44.219 6.234 1 97.69 459 PHE A O 1
ATOM 3505 N N . ALA A 1 460 ? -10.844 43.344 4.215 1 97.69 460 ALA A N 1
ATOM 3506 C CA . ALA A 1 460 ? -9.992 42.312 4.816 1 97.69 460 ALA A CA 1
ATOM 3507 C C . ALA A 1 460 ? -8.812 42.938 5.555 1 97.69 460 ALA A C 1
ATOM 3509 O O . ALA A 1 460 ? -8.484 42.531 6.668 1 97.69 460 ALA A O 1
ATOM 3510 N N . GLN A 1 461 ? -8.227 43.906 4.98 1 96.81 461 GLN A N 1
ATOM 3511 C CA . GLN A 1 461 ? -7.082 44.594 5.586 1 96.81 461 GLN A CA 1
ATOM 3512 C C . GLN A 1 461 ? -7.508 45.406 6.801 1 96.81 461 GLN A C 1
ATOM 3514 O O . GLN A 1 461 ? -6.727 45.594 7.734 1 96.81 461 GLN A O 1
ATOM 3519 N N . GLU A 1 462 ? -8.664 45.844 6.805 1 97.06 462 GLU A N 1
ATOM 3520 C CA . GLU A 1 462 ? -9.18 46.594 7.953 1 97.06 462 GLU A CA 1
ATOM 3521 C C . GLU A 1 462 ? -9.227 45.719 9.203 1 97.06 462 GLU A C 1
ATOM 3523 O O . GLU A 1 462 ? -9.062 46.219 10.32 1 97.06 462 GLU A O 1
ATOM 3528 N N . ILE A 1 463 ? -9.445 44.469 9 1 97.5 463 ILE A N 1
ATOM 3529 C CA . ILE A 1 463 ? -9.477 43.531 10.117 1 97.5 463 ILE A CA 1
ATOM 3530 C C . ILE A 1 463 ? -8.125 43.562 10.836 1 97.5 463 ILE A C 1
ATOM 3532 O O . ILE A 1 463 ? -8.07 43.594 12.062 1 97.5 463 ILE A O 1
ATOM 3536 N N . ILE A 1 464 ? -7.121 43.531 10.086 1 95.94 464 ILE A N 1
ATOM 3537 C CA . ILE A 1 464 ? -5.773 43.5 10.641 1 95.94 464 ILE A CA 1
ATOM 3538 C C . ILE A 1 464 ? -5.438 44.875 11.203 1 95.94 464 ILE A C 1
ATOM 3540 O O . ILE A 1 464 ? -4.977 45 12.344 1 95.94 464 ILE A O 1
ATOM 3544 N N . ASN A 1 465 ? -5.715 45.938 10.422 1 96.75 465 ASN A N 1
ATOM 3545 C CA . ASN A 1 465 ? -5.301 47.281 10.758 1 96.75 465 ASN A CA 1
ATOM 3546 C C . ASN A 1 465 ? -6.023 47.812 12 1 96.75 465 ASN A C 1
ATOM 3548 O O . ASN A 1 465 ? -5.465 48.594 12.773 1 96.75 465 ASN A O 1
ATOM 3552 N N . LYS A 1 466 ? -7.215 47.344 12.211 1 97.94 466 LYS A N 1
ATOM 3553 C CA . LYS A 1 466 ? -8.016 47.844 13.328 1 97.94 466 LYS A CA 1
ATOM 3554 C C . LYS A 1 466 ? -8.094 46.781 14.438 1 97.94 466 LYS A C 1
ATOM 3556 O O . LYS A 1 466 ? -8.859 46.938 15.391 1 97.94 466 LYS A O 1
ATOM 3561 N N . ASN A 1 467 ? -7.383 45.719 14.336 1 97.81 467 ASN A N 1
ATOM 3562 C CA . ASN A 1 467 ? -7.309 44.625 15.32 1 97.81 467 ASN A CA 1
ATOM 3563 C C . ASN A 1 467 ? -8.688 44.062 15.648 1 97.81 467 ASN A C 1
ATOM 3565 O O . ASN A 1 467 ? -9.047 43.938 16.812 1 97.81 467 ASN A O 1
ATOM 3569 N N . ARG A 1 468 ? -9.438 43.906 14.562 1 97.94 468 ARG A N 1
ATOM 3570 C CA . ARG A 1 468 ? -10.742 43.281 14.773 1 97.94 468 ARG A CA 1
ATOM 3571 C C . ARG A 1 468 ? -10.594 41.781 15.109 1 97.94 468 ARG A C 1
ATOM 3573 O O . ARG A 1 468 ? -9.992 41.031 14.344 1 97.94 468 ARG A O 1
ATOM 3580 N N . ASN A 1 469 ? -11.102 41.344 16.25 1 97.19 469 ASN A N 1
ATOM 3581 C CA . ASN A 1 469 ? -10.703 40.062 16.812 1 97.19 469 ASN A CA 1
ATOM 3582 C C . ASN A 1 469 ? -11.844 39.031 16.734 1 97.19 469 ASN A C 1
ATOM 3584 O O . ASN A 1 469 ? -12.922 39.344 16.234 1 97.19 469 ASN A O 1
ATOM 3588 N N . GLY A 1 470 ? -11.602 37.906 17.25 1 97.31 470 GLY A N 1
ATOM 3589 C CA . GLY A 1 470 ? -12.516 36.781 17.156 1 97.31 470 GLY A CA 1
ATOM 3590 C C . GLY A 1 470 ? -13.805 37 17.938 1 97.31 470 GLY A C 1
ATOM 3591 O O . GLY A 1 470 ? -14.836 36.406 17.594 1 97.31 470 GLY A O 1
ATOM 3592 N N . LEU A 1 471 ? -13.805 37.75 18.922 1 97.56 471 LEU A N 1
ATOM 3593 C CA . LEU A 1 471 ? -15 38.031 19.703 1 97.56 471 LEU A CA 1
ATOM 3594 C C . LEU A 1 471 ? -16.047 38.781 18.891 1 97.56 471 LEU A C 1
ATOM 3596 O O . LEU A 1 471 ? -17.25 38.594 19.094 1 97.56 471 LEU A O 1
ATOM 3600 N N . GLU A 1 472 ? -15.531 39.625 18.016 1 98.38 472 GLU A N 1
ATOM 3601 C CA . GLU A 1 472 ? -16.453 40.312 17.109 1 98.38 472 GLU A CA 1
ATOM 3602 C C . GLU A 1 472 ? -17.219 39.312 16.25 1 98.38 472 GLU A C 1
ATOM 3604 O O . GLU A 1 472 ? -18.406 39.469 15.984 1 98.38 472 GLU A O 1
ATOM 3609 N N . VAL A 1 473 ? -16.531 38.281 15.797 1 98.81 473 VAL A N 1
ATOM 3610 C CA . VAL A 1 473 ? -17.141 37.219 15.016 1 98.81 473 VAL A CA 1
ATOM 3611 C C . VAL A 1 473 ? -18.188 36.5 15.867 1 98.81 473 VAL A C 1
ATOM 3613 O O . VAL A 1 473 ? -19.297 36.25 15.398 1 98.81 473 VAL A O 1
ATOM 3616 N N . VAL A 1 474 ? -17.875 36.188 17.109 1 98.75 474 VAL A N 1
ATOM 3617 C CA . VAL A 1 474 ? -18.766 35.5 18.031 1 98.75 474 VAL A CA 1
ATOM 3618 C C . VAL A 1 474 ? -20.047 36.344 18.219 1 98.75 474 VAL A C 1
ATOM 3620 O O . VAL A 1 474 ? -21.141 35.781 18.141 1 98.75 474 VAL A O 1
ATOM 3623 N N . LYS A 1 475 ? -19.875 37.562 18.406 1 98.69 475 LYS A N 1
ATOM 3624 C CA . LYS A 1 475 ? -21.016 38.469 18.609 1 98.69 475 LYS A CA 1
ATOM 3625 C C . LYS A 1 475 ? -21.891 38.531 17.359 1 98.69 475 LYS A C 1
ATOM 3627 O O . LYS A 1 475 ? -23.109 38.5 17.453 1 98.69 475 LYS A O 1
ATOM 3632 N N . ALA A 1 476 ? -21.234 38.656 16.219 1 98.81 476 ALA A N 1
ATOM 3633 C CA . ALA A 1 476 ? -21.969 38.719 14.953 1 98.81 476 ALA A CA 1
ATOM 3634 C C . ALA A 1 476 ? -22.797 37.469 14.742 1 98.81 476 ALA A C 1
ATOM 3636 O O . ALA A 1 476 ? -23.938 37.531 14.281 1 98.81 476 ALA A O 1
ATOM 3637 N N . LEU A 1 477 ? -22.219 36.312 15.023 1 98.94 477 LEU A N 1
ATOM 3638 C CA . LEU A 1 477 ? -22.922 35.031 14.898 1 98.94 477 LEU A CA 1
ATOM 3639 C C . LEU A 1 477 ? -24.109 34.969 15.852 1 98.94 477 LEU A C 1
ATOM 3641 O O . LEU A 1 477 ? -25.203 34.562 15.461 1 98.94 477 LEU A O 1
ATOM 3645 N N . ALA A 1 478 ? -23.891 35.344 17.062 1 98.62 478 ALA A N 1
ATOM 3646 C CA . ALA A 1 478 ? -24.953 35.312 18.078 1 98.62 478 ALA A CA 1
ATOM 3647 C C . ALA A 1 478 ? -26.109 36.219 17.672 1 98.62 478 ALA A C 1
ATOM 3649 O O . ALA A 1 478 ? -27.266 35.844 17.781 1 98.62 478 ALA A O 1
ATOM 3650 N N . GLN A 1 479 ? -25.828 37.375 17.234 1 98.38 479 GLN A N 1
ATOM 3651 C CA . GLN A 1 479 ? -26.844 38.344 16.828 1 98.38 479 GLN A CA 1
ATOM 3652 C C . GLN A 1 479 ? -27.547 37.875 15.547 1 98.38 479 GLN A C 1
ATOM 3654 O O . GLN A 1 479 ? -28.719 38.219 15.336 1 98.38 479 GLN A O 1
ATOM 3659 N N . GLY A 1 480 ? -26.797 37.188 14.781 1 98.25 480 GLY A N 1
ATOM 3660 C CA . GLY A 1 480 ? -27.344 36.688 13.523 1 98.25 480 GLY A CA 1
ATOM 3661 C C . GLY A 1 480 ? -28.156 35.438 13.68 1 98.25 480 GLY A C 1
ATOM 3662 O O . GLY A 1 480 ? -28.656 34.875 12.688 1 98.25 480 GLY A O 1
ATOM 3663 N N . GLY A 1 481 ? -28.297 34.875 14.836 1 98.06 481 GLY A N 1
ATOM 3664 C CA . GLY A 1 481 ? -29.141 33.719 15.094 1 98.06 481 GLY A CA 1
ATOM 3665 C C . GLY A 1 481 ? -28.391 32.406 15.078 1 98.06 481 GLY A C 1
ATOM 3666 O O . GLY A 1 481 ? -29 31.328 15.133 1 98.06 481 GLY A O 1
ATOM 3667 N N . PHE A 1 482 ? -27.156 32.438 14.977 1 98.75 482 PHE A N 1
ATOM 3668 C CA . PHE A 1 482 ? -26.328 31.234 15 1 98.75 482 PHE A CA 1
ATOM 3669 C C . PHE A 1 482 ? -25.672 31.062 16.359 1 98.75 482 PHE A C 1
ATOM 3671 O O . PHE A 1 482 ? -24.453 30.984 16.469 1 98.75 482 PHE A O 1
ATOM 3678 N N . THR A 1 483 ? -26.422 30.797 17.391 1 98.5 483 THR A N 1
ATOM 3679 C CA . THR A 1 483 ? -25.953 30.781 18.766 1 98.5 483 THR A CA 1
ATOM 3680 C C . THR A 1 483 ? -25.094 29.547 19.031 1 98.5 483 THR A C 1
ATOM 3682 O O . THR A 1 483 ? -24.141 29.609 19.812 1 98.5 483 THR A O 1
ATOM 3685 N N . ASP A 1 484 ? -25.438 28.453 18.438 1 98 484 ASP A N 1
ATOM 3686 C CA . ASP A 1 484 ? -24.641 27.25 18.594 1 98 484 ASP A CA 1
ATOM 3687 C C . ASP A 1 484 ? -23.234 27.438 18.031 1 98 484 ASP A C 1
ATOM 3689 O O . ASP A 1 484 ? -22.234 27.125 18.688 1 98 484 ASP A O 1
ATOM 3693 N N . VAL A 1 485 ? -23.188 28.062 16.859 1 98.44 485 VAL A N 1
ATOM 3694 C CA . VAL A 1 485 ? -21.906 28.297 16.219 1 98.44 485 VAL A CA 1
ATOM 3695 C C . VAL A 1 485 ? -21.109 29.328 17.016 1 98.44 485 VAL A C 1
ATOM 3697 O O . VAL A 1 485 ? -19.891 29.219 17.156 1 98.44 485 VAL A O 1
ATOM 3700 N N . ALA A 1 486 ? -21.781 30.359 17.469 1 98.69 486 ALA A N 1
ATOM 3701 C CA . ALA A 1 486 ? -21.156 31.375 18.312 1 98.69 486 ALA A CA 1
ATOM 3702 C C . ALA A 1 486 ? -20.5 30.734 19.531 1 98.69 486 ALA A C 1
ATOM 3704 O O . ALA A 1 486 ? -19.375 31.109 19.906 1 98.69 486 ALA A O 1
ATOM 3705 N N . GLN A 1 487 ? -21.203 29.812 20.125 1 98.06 487 GLN A N 1
ATOM 3706 C CA . GLN A 1 487 ? -20.672 29.125 21.297 1 98.06 487 GLN A CA 1
ATOM 3707 C C . GLN A 1 487 ? -19.438 28.297 20.938 1 98.06 487 GLN A C 1
ATOM 3709 O O . GLN A 1 487 ? -18.453 28.266 21.688 1 98.06 487 GLN A O 1
ATOM 3714 N N . ASP A 1 488 ? -19.516 27.625 19.859 1 97.19 488 ASP A N 1
ATOM 3715 C CA . ASP A 1 488 ? -18.375 26.812 19.422 1 97.19 488 ASP A CA 1
ATOM 3716 C C . ASP A 1 488 ? -17.156 27.703 19.141 1 97.19 488 ASP A C 1
ATOM 3718 O O . ASP A 1 488 ? -16.031 27.344 19.5 1 97.19 488 ASP A O 1
ATOM 3722 N N . MET A 1 489 ? -17.391 28.875 18.516 1 97.25 489 MET A N 1
ATOM 3723 C CA . MET A 1 489 ? -16.312 29.844 18.266 1 97.25 489 MET A CA 1
ATOM 3724 C C . MET A 1 489 ? -15.727 30.344 19.578 1 97.25 489 MET A C 1
ATOM 3726 O O . MET A 1 489 ? -14.508 30.516 19.688 1 97.25 489 MET A O 1
ATOM 3730 N N . LEU A 1 490 ? -16.562 30.594 20.484 1 97.38 490 LEU A N 1
ATOM 3731 C CA . LEU A 1 490 ? -16.109 31.062 21.797 1 97.38 490 LEU A CA 1
ATOM 3732 C C . LEU A 1 490 ? -15.281 29.984 22.5 1 97.38 490 LEU A C 1
ATOM 3734 O O . LEU A 1 490 ? -14.289 30.297 23.156 1 97.38 490 LEU A O 1
ATOM 3738 N N . ASN A 1 491 ? -15.719 28.766 22.391 1 96.31 491 ASN A N 1
ATOM 3739 C CA . ASN A 1 491 ? -14.984 27.641 23 1 96.31 491 ASN A CA 1
ATOM 3740 C C . ASN A 1 491 ? -13.57 27.531 22.438 1 96.31 491 ASN A C 1
ATOM 3742 O O . ASN A 1 491 ? -12.641 27.172 23.141 1 96.31 491 ASN A O 1
ATOM 3746 N N . ILE A 1 492 ? -13.414 27.828 21.172 1 94.88 492 ILE A N 1
ATOM 3747 C CA . ILE A 1 492 ? -12.086 27.828 20.562 1 94.88 492 ILE A CA 1
ATOM 3748 C C . ILE A 1 492 ? -11.227 28.922 21.188 1 94.88 492 ILE A C 1
ATOM 3750 O O . ILE A 1 492 ? -10.039 28.703 21.438 1 94.88 492 ILE A O 1
ATOM 3754 N N . GLN A 1 493 ? -11.852 30.109 21.438 1 94.56 493 GLN A N 1
ATOM 3755 C CA . GLN A 1 493 ? -11.117 31.188 22.078 1 94.56 493 GLN A CA 1
ATOM 3756 C C . GLN A 1 493 ? -10.695 30.797 23.5 1 94.56 493 GLN A C 1
ATOM 3758 O O . GLN A 1 493 ? -9.586 31.109 23.938 1 94.56 493 GLN A O 1
ATOM 3763 N N . LYS A 1 494 ? -11.555 30.094 24.125 1 94.12 494 LYS A N 1
ATOM 3764 C CA . LYS A 1 494 ? -11.25 29.641 25.484 1 94.12 494 LYS A CA 1
ATOM 3765 C C . LYS A 1 494 ? -10.133 28.594 25.469 1 94.12 494 LYS A C 1
ATOM 3767 O O . LYS A 1 494 ? -9.289 28.562 26.375 1 94.12 494 LYS A O 1
ATOM 3772 N N . ALA A 1 495 ? -10.18 27.75 24.5 1 92.38 495 ALA A N 1
ATOM 3773 C CA . ALA A 1 495 ? -9.141 26.719 24.375 1 92.38 495 ALA A CA 1
ATOM 3774 C C . ALA A 1 495 ? -7.762 27.344 24.203 1 92.38 495 ALA A C 1
ATOM 3776 O O . ALA A 1 495 ? -6.766 26.812 24.703 1 92.38 495 ALA A O 1
ATOM 3777 N N . LYS A 1 496 ? -7.711 28.453 23.547 1 90.81 496 LYS A N 1
ATOM 3778 C CA . LYS A 1 496 ? -6.449 29.156 23.359 1 90.81 496 LYS A CA 1
ATOM 3779 C C . LYS A 1 496 ? -5.906 29.688 24.688 1 90.81 496 LYS A C 1
ATOM 3781 O O . LYS A 1 496 ? -4.688 29.734 24.891 1 90.81 496 LYS A O 1
ATOM 3786 N N . LEU A 1 497 ? -6.789 30.031 25.594 1 88.88 497 LEU A N 1
ATOM 3787 C CA . LEU A 1 497 ? -6.406 30.594 26.891 1 88.88 497 LEU A CA 1
ATOM 3788 C C . LEU A 1 497 ? -5.965 29.484 27.844 1 88.88 497 LEU A C 1
ATOM 3790 O O . LEU A 1 497 ? -5.012 29.656 28.609 1 88.88 497 LEU A O 1
ATOM 3794 N N . THR A 1 498 ? -6.68 28.375 27.781 1 88.5 498 THR A N 1
ATOM 3795 C CA . THR A 1 498 ? -6.348 27.281 28.672 1 88.5 498 THR A CA 1
ATOM 3796 C C . THR A 1 498 ? -5.07 26.578 28.219 1 88.5 498 THR A C 1
ATOM 3798 O O . THR A 1 498 ? -4.293 26.094 29.047 1 88.5 498 THR A O 1
ATOM 3801 N N . GLY A 1 499 ? -4.898 26.438 26.922 1 88.88 499 GLY A N 1
ATOM 3802 C CA . GLY A 1 499 ? -3.631 25.984 26.359 1 88.88 499 GLY A CA 1
ATOM 3803 C C . GLY A 1 499 ? -3.506 24.469 26.328 1 88.88 499 GLY A C 1
ATOM 3804 O O . GLY A 1 499 ? -2.445 23.938 26 1 88.88 499 GLY A O 1
ATOM 3805 N N . ASP A 1 500 ? -4.48 23.719 26.594 1 87.12 500 ASP A N 1
ATOM 3806 C CA . ASP A 1 500 ? -4.418 22.25 26.641 1 87.12 500 ASP A CA 1
ATOM 3807 C C . ASP A 1 500 ? -4.078 21.688 25.266 1 87.12 500 ASP A C 1
ATOM 3809 O O . ASP A 1 500 ? -3.453 20.625 25.156 1 87.12 500 ASP A O 1
ATOM 3813 N N . TYR A 1 501 ? -4.477 22.359 24.266 1 89.94 501 TYR A N 1
ATOM 3814 C CA . TYR A 1 501 ? -4.266 21.828 22.922 1 89.94 501 TYR A CA 1
ATOM 3815 C C . TYR A 1 501 ? -2.865 22.156 22.422 1 89.94 501 TYR A C 1
ATOM 3817 O O . TYR A 1 501 ? -2.523 21.859 21.266 1 89.94 501 TYR A O 1
ATOM 3825 N N . LEU A 1 502 ? -2.021 22.75 23.312 1 91.69 502 LEU A N 1
ATOM 3826 C CA . LEU A 1 502 ? -0.638 23.047 22.938 1 91.69 502 LEU A CA 1
ATOM 3827 C C . LEU A 1 502 ? 0.25 21.828 23.156 1 91.69 502 LEU A C 1
ATOM 3829 O O . LEU A 1 502 ? 1.433 21.844 22.797 1 91.69 502 LEU A O 1
ATOM 3833 N N . HIS A 1 503 ? -0.281 20.75 23.562 1 91.31 503 HIS A N 1
ATOM 3834 C CA . HIS A 1 503 ? 0.48 19.516 23.734 1 91.31 503 HIS A CA 1
ATOM 3835 C C . HIS A 1 503 ? 0.722 18.828 22.391 1 91.31 503 HIS A C 1
ATOM 3837 O O . HIS A 1 503 ? -0.001 19.078 21.422 1 91.31 503 HIS A O 1
ATOM 3843 N N . THR A 1 504 ? 1.657 17.969 22.359 1 94.19 504 THR A N 1
ATOM 3844 C CA . THR A 1 504 ? 2.043 17.219 21.172 1 94.19 504 THR A CA 1
ATOM 3845 C C . THR A 1 504 ? 0.855 16.438 20.609 1 94.19 504 THR A C 1
ATOM 3847 O O . THR A 1 504 ? 0.157 15.75 21.359 1 94.19 504 THR A O 1
ATOM 3850 N N . SER A 1 505 ? 0.579 16.656 19.344 1 95.62 505 SER A N 1
ATOM 3851 C CA . SER A 1 505 ? -0.412 15.938 18.547 1 95.62 505 SER A CA 1
ATOM 3852 C C . SER A 1 505 ? -1.823 16.188 19.078 1 95.62 505 SER A C 1
ATOM 3854 O O . SER A 1 505 ? -2.678 15.297 19.016 1 95.62 505 SER A O 1
ATOM 3856 N N . ALA A 1 506 ? -2.096 17.312 19.609 1 96.25 506 ALA A N 1
ATOM 3857 C CA . ALA A 1 506 ? -3.393 17.609 20.203 1 96.25 506 ALA A CA 1
ATOM 3858 C C . ALA A 1 506 ? -4.453 17.828 19.141 1 96.25 506 ALA A C 1
ATOM 3860 O O . ALA A 1 506 ? -4.188 18.469 18.109 1 96.25 506 ALA A O 1
ATOM 3861 N N . ILE A 1 507 ? -5.605 17.266 19.375 1 96.88 507 ILE A N 1
ATOM 3862 C CA . ILE A 1 507 ? -6.836 17.531 18.625 1 96.88 507 ILE A CA 1
ATOM 3863 C C . ILE A 1 507 ? -7.996 17.703 19.609 1 96.88 507 ILE A C 1
ATOM 3865 O O . ILE A 1 507 ? -7.895 17.344 20.781 1 96.88 507 ILE A O 1
ATOM 3869 N N . ILE A 1 508 ? -9.031 18.344 19.172 1 96.62 508 ILE A N 1
ATOM 3870 C CA . ILE A 1 508 ? -10.219 18.516 19.984 1 96.62 508 ILE A CA 1
ATOM 3871 C C . ILE A 1 508 ? -11.367 17.688 19.422 1 96.62 508 ILE A C 1
ATOM 3873 O O . ILE A 1 508 ? -11.727 17.828 18.25 1 96.62 508 ILE A O 1
ATOM 3877 N N . VAL A 1 509 ? -11.922 16.828 20.281 1 92.56 509 VAL A N 1
ATOM 3878 C CA . VAL A 1 509 ? -12.969 15.922 19.812 1 92.56 509 VAL A CA 1
ATOM 3879 C C . VAL A 1 509 ? -14.188 16.016 20.734 1 92.56 509 VAL A C 1
ATOM 3881 O O . VAL A 1 509 ? -14.086 16.531 21.844 1 92.56 509 VAL A O 1
ATOM 3884 N N . GLY A 1 510 ? -15.336 15.617 20.234 1 88.31 510 GLY A N 1
ATOM 3885 C CA . GLY A 1 510 ? -16.547 15.539 21.031 1 88.31 510 GLY A CA 1
ATOM 3886 C C . GLY A 1 510 ? -16.984 16.875 21.594 1 88.31 510 GLY A C 1
ATOM 3887 O O . GLY A 1 510 ? -17.109 17.859 20.859 1 88.31 510 GLY A O 1
ATOM 3888 N N . ASP A 1 511 ? -17.156 16.844 22.922 1 86.44 511 ASP A N 1
ATOM 3889 C CA . ASP A 1 511 ? -17.625 18.031 23.609 1 86.44 511 ASP A CA 1
ATOM 3890 C C . ASP A 1 511 ? -16.453 18.875 24.125 1 86.44 511 ASP A C 1
ATOM 3892 O O . ASP A 1 511 ? -16.391 19.219 25.312 1 86.44 511 ASP A O 1
ATOM 3896 N N . GLY A 1 512 ? -15.422 18.969 23.234 1 90 512 GLY A N 1
ATOM 3897 C CA . GLY A 1 512 ? -14.312 19.859 23.562 1 90 512 GLY A CA 1
ATOM 3898 C C . GLY A 1 512 ? -13.172 19.141 24.25 1 90 512 GLY A C 1
ATOM 3899 O O . GLY A 1 512 ? -12.305 19.781 24.859 1 90 512 GLY A O 1
ATOM 3900 N N . GLN A 1 513 ? -13.188 17.875 24.203 1 93.25 513 GLN A N 1
ATOM 3901 C CA . GLN A 1 513 ? -12.109 17.109 24.812 1 93.25 513 GLN A CA 1
ATOM 3902 C C . GLN A 1 513 ? -10.836 17.172 23.984 1 93.25 513 GLN A C 1
ATOM 3904 O O . GLN A 1 513 ? -10.875 16.984 22.766 1 93.25 513 GLN A O 1
ATOM 3909 N N . VAL A 1 514 ? -9.758 17.484 24.688 1 95.38 514 VAL A N 1
ATOM 3910 C CA . VAL A 1 514 ? -8.461 17.5 24.016 1 95.38 514 VAL A CA 1
ATOM 3911 C C . VAL A 1 514 ? -7.82 16.109 24.109 1 95.38 514 VAL A C 1
ATOM 3913 O O . VAL A 1 514 ? -7.672 15.555 25.188 1 95.38 514 VAL A O 1
ATOM 3916 N N . LEU A 1 515 ? -7.543 15.508 22.969 1 96.12 515 LEU A N 1
ATOM 3917 C CA . LEU A 1 515 ? -6.73 14.297 22.875 1 96.12 515 LEU A CA 1
ATOM 3918 C C . LEU A 1 515 ? -5.316 14.633 22.406 1 96.12 515 LEU A C 1
ATOM 3920 O O . LEU A 1 515 ? -5.145 15.359 21.422 1 96.12 515 LEU A O 1
ATOM 3924 N N . SER A 1 516 ? -4.355 14.203 23.141 1 96.31 516 SER A N 1
ATOM 3925 C CA . SER A 1 516 ? -2.965 14.492 22.797 1 96.31 516 SER A CA 1
ATOM 3926 C C . SER A 1 516 ? -2.049 13.344 23.188 1 96.31 516 SER A C 1
ATOM 3928 O O . SER A 1 516 ? -2.516 12.297 23.641 1 96.31 516 SER A O 1
ATOM 3930 N N . ALA A 1 517 ? -0.792 13.508 23.047 1 95.62 517 ALA A N 1
ATOM 3931 C CA . ALA A 1 517 ? 0.211 12.508 23.406 1 95.62 517 ALA A CA 1
ATOM 3932 C C . ALA A 1 517 ? 0.329 12.367 24.922 1 95.62 517 ALA A C 1
ATOM 3934 O O . ALA A 1 517 ? 1.019 11.469 25.422 1 95.62 517 ALA A O 1
ATOM 3935 N N . VAL A 1 518 ? -0.419 13.125 25.641 1 95.12 518 VAL A N 1
ATOM 3936 C CA . VAL A 1 518 ? -0.359 13.086 27.094 1 95.12 518 VAL A CA 1
ATOM 3937 C C . VAL A 1 518 ? -1.447 12.156 27.641 1 95.12 518 VAL A C 1
ATOM 3939 O O . VAL A 1 518 ? -1.196 11.352 28.531 1 95.12 518 VAL A O 1
ATOM 3942 N N . ASN A 1 519 ? -2.654 12.203 27.094 1 96.31 519 ASN A N 1
ATOM 3943 C CA . ASN A 1 519 ? -3.77 11.43 27.625 1 96.31 519 ASN A CA 1
ATOM 3944 C C . ASN A 1 519 ? -4.254 10.375 26.641 1 96.31 519 ASN A C 1
ATOM 3946 O O . ASN A 1 519 ? -5.109 9.555 26.984 1 96.31 519 ASN A O 1
ATOM 3950 N N . ASP A 1 520 ? -3.783 10.359 25.531 1 97.06 520 ASP A N 1
ATOM 3951 C CA . ASP A 1 520 ? -4.012 9.336 24.516 1 97.06 520 ASP A CA 1
ATOM 3952 C C . ASP A 1 520 ? -2.691 8.766 24 1 97.06 520 ASP A C 1
ATOM 3954 O O . ASP A 1 520 ? -2.439 8.758 22.797 1 97.06 520 ASP A O 1
ATOM 3958 N N . VAL A 1 521 ? -1.94 8.258 24.891 1 96.25 521 VAL A N 1
ATOM 3959 C CA . VAL A 1 521 ? -0.572 7.809 24.656 1 96.25 521 VAL A CA 1
ATOM 3960 C C . VAL A 1 521 ? -0.582 6.527 23.828 1 96.25 521 VAL A C 1
ATOM 3962 O O . VAL A 1 521 ? -1.352 5.605 24.109 1 96.25 521 VAL A O 1
ATOM 3965 N N . ASN A 1 522 ? 0.244 6.461 22.812 1 97.5 522 ASN A N 1
ATOM 3966 C CA . ASN A 1 522 ? 0.361 5.254 22 1 97.5 522 ASN A CA 1
ATOM 3967 C C . ASN A 1 522 ? 0.957 4.098 22.797 1 97.5 522 ASN A C 1
ATOM 3969 O O . ASN A 1 522 ? 2.1 4.176 23.25 1 97.5 522 ASN A O 1
ATOM 3973 N N . ASP A 1 523 ? 0.212 3.066 22.969 1 97.31 523 ASP A N 1
ATOM 3974 C CA . ASP A 1 523 ? 0.608 1.92 23.797 1 97.31 523 ASP A CA 1
ATOM 3975 C C . ASP A 1 523 ? 0.706 0.653 22.938 1 97.31 523 ASP A C 1
ATOM 3977 O O . ASP A 1 523 ? 0.519 -0.455 23.453 1 97.31 523 ASP A O 1
ATOM 3981 N N . TYR A 1 524 ? 0.924 0.831 21.672 1 97.88 524 TYR A N 1
ATOM 3982 C CA . TYR A 1 524 ? 1.042 -0.317 20.781 1 97.88 524 TYR A CA 1
ATOM 3983 C C . TYR A 1 524 ? 2.121 -1.277 21.266 1 97.88 524 TYR A C 1
ATOM 3985 O O . TYR A 1 524 ? 3.26 -0.87 21.5 1 97.88 524 TYR A O 1
ATOM 3993 N N . ALA A 1 525 ? 1.768 -2.521 21.391 1 97.44 525 ALA A N 1
ATOM 3994 C CA . ALA A 1 525 ? 2.666 -3.586 21.828 1 97.44 525 ALA A CA 1
ATOM 3995 C C . ALA A 1 525 ? 2.367 -4.895 21.109 1 97.44 525 ALA A C 1
ATOM 3997 O O . ALA A 1 525 ? 2.453 -5.973 21.703 1 97.44 525 ALA A O 1
ATOM 3998 N N . GLY A 1 526 ? 1.934 -4.77 19.844 1 97.62 526 GLY A N 1
ATOM 3999 C CA . GLY A 1 526 ? 1.632 -5.953 19.047 1 97.62 526 GLY A CA 1
ATOM 4000 C C . GLY A 1 526 ? 0.144 -6.172 18.844 1 97.62 526 GLY A C 1
ATOM 4001 O O . GLY A 1 526 ? -0.667 -5.312 19.203 1 97.62 526 GLY A O 1
ATOM 4002 N N . PRO A 1 527 ? -0.222 -7.305 18.297 1 98.12 527 PRO A N 1
ATOM 4003 C CA . PRO A 1 527 ? -1.618 -7.602 17.969 1 98.12 527 PRO A CA 1
ATOM 4004 C C . PRO A 1 527 ? -2.559 -7.406 19.156 1 98.12 527 PRO A C 1
ATOM 4006 O O . PRO A 1 527 ? -2.217 -7.766 20.281 1 98.12 527 PRO A O 1
ATOM 4009 N N . ALA A 1 528 ? -3.709 -6.82 18.938 1 97.19 528 ALA A N 1
ATOM 4010 C CA . ALA A 1 528 ? -4.797 -6.617 19.891 1 97.19 528 ALA A CA 1
ATOM 4011 C C . ALA A 1 528 ? -4.477 -5.477 20.844 1 97.19 528 ALA A C 1
ATOM 4013 O O . ALA A 1 528 ? -5.23 -5.223 21.797 1 97.19 528 ALA A O 1
ATOM 4014 N N . THR A 1 529 ? -3.369 -4.738 20.641 1 97.62 529 THR A N 1
ATOM 4015 C CA . THR A 1 529 ? -3.016 -3.592 21.469 1 97.62 529 THR A CA 1
ATOM 4016 C C . THR A 1 529 ? -2.99 -2.311 20.641 1 97.62 529 THR A C 1
ATOM 4018 O O . THR A 1 529 ? -3.143 -2.355 19.406 1 97.62 529 THR A O 1
ATOM 4021 N N . GLY A 1 530 ? -2.844 -1.178 21.328 1 96.38 530 GLY A N 1
ATOM 4022 C CA . GLY A 1 530 ? -2.832 0.092 20.609 1 96.38 530 GLY A CA 1
ATOM 4023 C C . GLY A 1 530 ? -4.207 0.519 20.141 1 96.38 530 GLY A C 1
ATOM 4024 O O . GLY A 1 530 ? -5.223 0.132 20.719 1 96.38 530 GLY A O 1
ATOM 4025 N N . TYR A 1 531 ? -4.211 1.356 19.172 1 97 531 TYR A N 1
ATOM 4026 C CA . TYR A 1 531 ? -5.473 1.765 18.562 1 97 531 TYR A CA 1
ATOM 4027 C C . TYR A 1 531 ? -6.035 0.666 17.672 1 97 531 TYR A C 1
ATOM 4029 O O . TYR A 1 531 ? -5.375 0.233 16.719 1 97 531 TYR A O 1
ATOM 4037 N N . ARG A 1 532 ? -7.164 0.218 17.969 1 96.31 532 ARG A N 1
ATOM 4038 C CA . ARG A 1 532 ? -7.852 -0.791 17.172 1 96.31 532 ARG A CA 1
ATOM 4039 C C . ARG A 1 532 ? -9.219 -0.286 16.719 1 96.31 532 ARG A C 1
ATOM 4041 O O . ARG A 1 532 ? -10.031 0.159 17.531 1 96.31 532 ARG A O 1
ATOM 4048 N N . LEU A 1 533 ? -9.453 -0.392 15.445 1 97.19 533 LEU A N 1
ATOM 4049 C CA . LEU A 1 533 ? -10.734 0.014 14.883 1 97.19 533 LEU A CA 1
ATOM 4050 C C . LEU A 1 533 ? -11.82 -0.996 15.227 1 97.19 533 LEU A C 1
ATOM 4052 O O . LEU A 1 533 ? -11.812 -2.121 14.719 1 97.19 533 LEU A O 1
ATOM 4056 N N . GLN A 1 534 ? -12.734 -0.659 16.047 1 95.69 534 GLN A N 1
ATOM 4057 C CA . GLN A 1 534 ? -13.805 -1.537 16.531 1 95.69 534 GLN A CA 1
ATOM 4058 C C . GLN A 1 534 ? -15.016 -0.733 16.984 1 95.69 534 GLN A C 1
ATOM 4060 O O . GLN A 1 534 ? -14.992 0.5 16.969 1 95.69 534 GLN A O 1
ATOM 4065 N N . GLY A 1 535 ? -16.078 -1.41 17.234 1 96.19 535 GLY A N 1
ATOM 4066 C CA . GLY A 1 535 ? -17.25 -0.798 17.812 1 96.19 535 GLY A CA 1
ATOM 4067 C C . GLY A 1 535 ? -17.953 0.173 16.875 1 96.19 535 GLY A C 1
ATOM 4068 O O . GLY A 1 535 ? -18.109 -0.106 15.688 1 96.19 535 GLY A O 1
ATOM 4069 N N . GLU A 1 536 ? -18.344 1.295 17.438 1 97 536 GLU A N 1
ATOM 4070 C CA . GLU A 1 536 ? -19.156 2.27 16.719 1 97 536 GLU A CA 1
ATOM 4071 C C . GLU A 1 536 ? -18.375 2.885 15.555 1 97 536 GLU A C 1
ATOM 4073 O O . GLU A 1 536 ? -18.953 3.148 14.5 1 97 536 GLU A O 1
ATOM 4078 N N . ARG A 1 537 ? -17.141 3.098 15.82 1 97.62 537 ARG A N 1
ATOM 4079 C CA . ARG A 1 537 ? -16.312 3.693 14.781 1 97.62 537 ARG A CA 1
ATOM 4080 C C . ARG A 1 537 ? -16.203 2.77 13.57 1 97.62 537 ARG A C 1
ATOM 4082 O O . ARG A 1 537 ? -16.25 3.225 12.43 1 97.62 537 ARG A O 1
ATOM 4089 N N . TRP A 1 538 ? -16.062 1.482 13.789 1 97.94 538 TRP A N 1
ATOM 4090 C CA . TRP A 1 538 ? -16 0.512 12.695 1 97.94 538 TRP A CA 1
ATOM 4091 C C . TRP A 1 538 ? -17.328 0.437 11.953 1 97.94 538 TRP A C 1
ATOM 4093 O O . TRP A 1 538 ? -17.359 0.365 10.727 1 97.94 538 TRP A O 1
ATOM 4103 N N . GLU A 1 539 ? -18.422 0.505 12.641 1 97.5 539 GLU A N 1
ATOM 4104 C CA . GLU A 1 539 ? -19.734 0.501 12.008 1 97.5 539 GLU A CA 1
ATOM 4105 C C . GLU A 1 539 ? -19.922 1.728 11.117 1 97.5 539 GLU A C 1
ATOM 4107 O O . GLU A 1 539 ? -20.516 1.633 10.039 1 97.5 539 GLU A O 1
ATOM 4112 N N . GLU A 1 540 ? -19.406 2.783 11.625 1 97.75 540 GLU A N 1
ATOM 4113 C CA . GLU A 1 540 ? -19.484 4.023 10.859 1 97.75 540 GLU A CA 1
ATOM 4114 C C . GLU A 1 540 ? -18.719 3.9 9.547 1 97.75 540 GLU A C 1
ATOM 4116 O O . GLU A 1 540 ? -19.219 4.262 8.484 1 97.75 540 GLU A O 1
ATOM 4121 N N . ILE A 1 541 ? -17.531 3.391 9.602 1 97.88 541 ILE A N 1
ATOM 4122 C CA . ILE A 1 541 ? -16.641 3.297 8.453 1 97.88 541 ILE A CA 1
ATOM 4123 C C . ILE A 1 541 ? -17.188 2.281 7.453 1 97.88 541 ILE A C 1
ATOM 4125 O O . ILE A 1 541 ? -17.078 2.473 6.238 1 97.88 541 ILE A O 1
ATOM 4129 N N . LYS A 1 542 ? -17.906 1.269 7.883 1 96.69 542 LYS A N 1
ATOM 4130 C CA . LYS A 1 542 ? -18.469 0.22 7.035 1 96.69 542 LYS A CA 1
ATOM 4131 C C . LYS A 1 542 ? -19.625 0.752 6.191 1 96.69 542 LYS A C 1
ATOM 4133 O O . LYS A 1 542 ? -19.891 0.247 5.098 1 96.69 542 LYS A O 1
ATOM 4138 N N . ASN A 1 543 ? -20.203 1.745 6.73 1 96.25 543 ASN A N 1
ATOM 4139 C CA . ASN A 1 543 ? -21.5 2.135 6.203 1 96.25 543 ASN A CA 1
ATOM 4140 C C . ASN A 1 543 ? -21.375 3.158 5.078 1 96.25 543 ASN A C 1
ATOM 4142 O O . ASN A 1 543 ? -21.969 4.238 5.145 1 96.25 543 ASN A O 1
ATOM 4146 N N . ILE A 1 544 ? -20.734 2.762 4.008 1 97.06 544 ILE A N 1
ATOM 4147 C CA . ILE A 1 544 ? -20.625 3.654 2.859 1 97.06 544 ILE A CA 1
ATOM 4148 C C . ILE A 1 544 ? -21.953 3.715 2.127 1 97.06 544 ILE A C 1
ATOM 4150 O O . ILE A 1 544 ? -22.672 2.715 2.051 1 97.06 544 ILE A O 1
ATOM 4154 N N . PRO A 1 545 ? -22.438 4.855 1.629 1 91.56 545 PRO A N 1
ATOM 4155 C CA . PRO A 1 545 ? -23.766 5.023 1.015 1 91.56 545 PRO A CA 1
ATOM 4156 C C . PRO A 1 545 ? -23.969 4.109 -0.189 1 91.56 545 PRO A C 1
ATOM 4158 O O . PRO A 1 545 ? -25.109 3.697 -0.465 1 91.56 545 PRO A O 1
ATOM 4161 N N . GLY A 1 546 ? -23.047 3.697 -0.952 1 88.06 546 GLY A N 1
ATOM 4162 C CA . GLY A 1 546 ? -23.203 2.889 -2.15 1 88.06 546 GLY A CA 1
ATOM 4163 C C . GLY A 1 546 ? -23.328 1.404 -1.857 1 88.06 546 GLY A C 1
ATOM 4164 O O . GLY A 1 546 ? -23.594 0.609 -2.758 1 88.06 546 GLY A O 1
ATOM 4165 N N . ALA A 1 547 ? -23.234 1.036 -0.614 1 94.25 547 ALA A N 1
ATOM 4166 C CA . ALA A 1 547 ? -23.328 -0.381 -0.271 1 94.25 547 ALA A CA 1
ATOM 4167 C C . ALA A 1 547 ? -24.781 -0.834 -0.202 1 94.25 547 ALA A C 1
ATOM 4169 O O . ALA A 1 547 ? -25.578 -0.287 0.569 1 94.25 547 ALA A O 1
ATOM 4170 N N . LEU A 1 548 ? -25.094 -1.829 -0.98 1 93.88 548 LEU A N 1
ATOM 4171 C CA . LEU A 1 548 ? -26.469 -2.352 -1.046 1 93.88 548 LEU A CA 1
ATOM 4172 C C . LEU A 1 548 ? -26.766 -3.217 0.171 1 93.88 548 LEU A C 1
ATOM 4174 O O . LEU A 1 548 ? -25.906 -3.971 0.637 1 93.88 548 LEU A O 1
ATOM 4178 N N . ASP A 1 549 ? -27.922 -3.076 0.637 1 90.38 549 ASP A N 1
ATOM 4179 C CA . ASP A 1 549 ? -28.406 -3.934 1.714 1 90.38 549 ASP A CA 1
ATOM 4180 C C . ASP A 1 549 ? -29.188 -5.121 1.159 1 90.38 549 ASP A C 1
ATOM 4182 O O . ASP A 1 549 ? -30.297 -4.953 0.625 1 90.38 549 ASP A O 1
ATOM 4186 N N . PRO A 1 550 ? -28.625 -6.238 1.31 1 85 550 PRO A N 1
ATOM 4187 C CA . PRO A 1 550 ? -29.328 -7.398 0.748 1 85 550 PRO A CA 1
ATOM 4188 C C . PRO A 1 550 ? -30.734 -7.582 1.324 1 85 550 PRO A C 1
ATOM 4190 O O . PRO A 1 550 ? -31.609 -8.141 0.658 1 85 550 PRO A O 1
ATOM 4193 N N . ASN A 1 551 ? -30.938 -7.188 2.492 1 81.06 551 ASN A N 1
ATOM 4194 C CA . ASN A 1 551 ? -32.25 -7.328 3.127 1 81.06 551 ASN A CA 1
ATOM 4195 C C . ASN A 1 551 ? -33.281 -6.418 2.477 1 81.06 551 ASN A C 1
ATOM 4197 O O . ASN A 1 551 ? -34.5 -6.605 2.668 1 81.06 551 ASN A O 1
ATOM 4201 N N . GLU A 1 552 ? -32.844 -5.484 1.729 1 77.94 552 GLU A N 1
ATOM 4202 C CA . GLU A 1 552 ? -33.781 -4.555 1.09 1 77.94 552 GLU A CA 1
ATOM 4203 C C . GLU A 1 552 ? -34 -4.922 -0.374 1 77.94 552 GLU A C 1
ATOM 4205 O O . GLU A 1 552 ? -34.812 -4.297 -1.056 1 77.94 552 GLU A O 1
ATOM 4210 N N . LEU A 1 553 ? -33.25 -5.816 -1.018 1 68.12 553 LEU A N 1
ATOM 4211 C CA . LEU A 1 553 ? -33.375 -6.203 -2.416 1 68.12 553 LEU A CA 1
ATOM 4212 C C . LEU A 1 553 ? -34.5 -7.215 -2.588 1 68.12 553 LEU A C 1
ATOM 4214 O O . LEU A 1 553 ? -35.031 -7.402 -3.695 1 68.12 553 LEU A O 1
ATOM 4218 N N . GLY A 1 554 ? -35.188 -7.797 -1.559 1 48.22 554 GLY A N 1
ATOM 4219 C CA . GLY A 1 554 ? -36.375 -8.656 -1.72 1 48.22 554 GLY A CA 1
ATOM 4220 C C . GLY A 1 554 ? -37.656 -7.883 -1.899 1 48.22 554 GLY A C 1
ATOM 4221 O O . GLY A 1 554 ? -37.75 -6.715 -1.513 1 48.22 554 GLY A O 1
ATOM 4222 N N . MET B 1 1 ? -31.984 20.109 -5.754 1 79.06 1 MET B N 1
ATOM 4223 C CA . MET B 1 1 ? -30.766 20.266 -6.543 1 79.06 1 MET B CA 1
ATOM 4224 C C . MET B 1 1 ? -29.672 19.328 -6.035 1 79.06 1 MET B C 1
ATOM 4226 O O . MET B 1 1 ? -29.656 18.953 -4.859 1 79.06 1 MET B O 1
ATOM 4230 N N . ARG B 1 2 ? -28.984 18.781 -6.996 1 91.06 2 ARG B N 1
ATOM 4231 C CA . ARG B 1 2 ? -27.891 17.859 -6.684 1 91.06 2 ARG B CA 1
ATOM 4232 C C . ARG B 1 2 ? -26.594 18.625 -6.441 1 91.06 2 ARG B C 1
ATOM 4234 O O . ARG B 1 2 ? -26.344 19.641 -7.078 1 91.06 2 ARG B O 1
ATOM 4241 N N . SER B 1 3 ? -25.859 18.25 -5.402 1 97.75 3 SER B N 1
ATOM 4242 C CA . SER B 1 3 ? -24.516 18.781 -5.172 1 97.75 3 SER B CA 1
ATOM 4243 C C . SER B 1 3 ? -23.594 18.469 -6.348 1 97.75 3 SER B C 1
ATOM 4245 O O . SER B 1 3 ? -23.5 17.328 -6.797 1 97.75 3 SER B O 1
ATOM 4247 N N . LYS B 1 4 ? -22.922 19.531 -6.867 1 98.5 4 LYS B N 1
ATOM 4248 C CA . LYS B 1 4 ? -22.016 19.344 -7.984 1 98.5 4 LYS B CA 1
ATOM 4249 C C . LYS B 1 4 ? -20.812 18.484 -7.582 1 98.5 4 LYS B C 1
ATOM 4251 O O . LYS B 1 4 ? -20.234 17.781 -8.414 1 98.5 4 LYS B O 1
ATOM 4256 N N . ARG B 1 5 ? -20.469 18.531 -6.312 1 97.81 5 ARG B N 1
ATOM 4257 C CA . ARG B 1 5 ? -19.406 17.672 -5.797 1 97.81 5 ARG B CA 1
ATOM 4258 C C . ARG B 1 5 ? -19.812 16.203 -5.84 1 97.81 5 ARG B C 1
ATOM 4260 O O . ARG B 1 5 ? -19.047 15.352 -6.266 1 97.81 5 ARG B O 1
ATOM 4267 N N . PHE B 1 6 ? -21 15.891 -5.414 1 98.12 6 PHE B N 1
ATOM 4268 C CA . PHE B 1 6 ? -21.469 14.516 -5.418 1 98.12 6 PHE B CA 1
ATOM 4269 C C . PHE B 1 6 ? -21.672 14.016 -6.844 1 98.12 6 PHE B C 1
ATOM 4271 O O . PHE B 1 6 ? -21.5 12.82 -7.117 1 98.12 6 PHE B O 1
ATOM 4278 N N . GLU B 1 7 ? -21.984 14.938 -7.777 1 98.12 7 GLU B N 1
ATOM 4279 C CA . GLU B 1 7 ? -22.031 14.555 -9.188 1 98.12 7 GLU B CA 1
ATOM 4280 C C . GLU B 1 7 ? -20.641 14.141 -9.688 1 98.12 7 GLU B C 1
ATOM 4282 O O . GLU B 1 7 ? -20.516 13.164 -10.43 1 98.12 7 GLU B O 1
ATOM 4287 N N . ALA B 1 8 ? -19.688 14.945 -9.32 1 97.94 8 ALA B N 1
ATOM 4288 C CA . ALA B 1 8 ? -18.312 14.617 -9.695 1 97.94 8 ALA B CA 1
ATOM 4289 C C . ALA B 1 8 ? -17.875 13.289 -9.078 1 97.94 8 ALA B C 1
ATOM 4291 O O . ALA B 1 8 ? -17.234 12.469 -9.734 1 97.94 8 ALA B O 1
ATOM 4292 N N . LEU B 1 9 ? -18.188 13.055 -7.789 1 98 9 LEU B N 1
ATOM 4293 C CA . LEU B 1 9 ? -17.828 11.836 -7.078 1 98 9 LEU B CA 1
ATOM 4294 C C . LEU B 1 9 ? -18.5 10.617 -7.711 1 98 9 LEU B C 1
ATOM 4296 O O . LEU B 1 9 ? -17.891 9.562 -7.848 1 98 9 LEU B O 1
ATOM 4300 N N . ALA B 1 10 ? -19.719 10.742 -8.109 1 97.19 10 ALA B N 1
ATOM 4301 C CA . ALA B 1 10 ? -20.484 9.641 -8.695 1 97.19 10 ALA B CA 1
ATOM 4302 C C . ALA B 1 10 ? -19.828 9.133 -9.977 1 97.19 10 ALA B C 1
ATOM 4304 O O . ALA B 1 10 ? -19.953 7.957 -10.328 1 97.19 10 ALA B O 1
ATOM 4305 N N . LYS B 1 11 ? -19.078 9.992 -10.609 1 97.44 11 LYS B N 1
ATOM 4306 C CA . LYS B 1 11 ? -18.469 9.648 -11.891 1 97.44 11 LYS B CA 1
ATOM 4307 C C . LYS B 1 11 ? -17.125 8.961 -11.688 1 97.44 11 LYS B C 1
ATOM 4309 O O . LYS B 1 11 ? -16.547 8.414 -12.633 1 97.44 11 LYS B O 1
ATOM 4314 N N . ARG B 1 12 ? -16.609 8.938 -10.461 1 97.69 12 ARG B N 1
ATOM 4315 C CA . ARG B 1 12 ? -15.32 8.328 -10.188 1 97.69 12 ARG B CA 1
ATOM 4316 C C . ARG B 1 12 ? -15.383 6.812 -10.352 1 97.69 12 ARG B C 1
ATOM 4318 O O . ARG B 1 12 ? -16.391 6.188 -10.016 1 97.69 12 ARG B O 1
ATOM 4325 N N . PRO B 1 13 ? -14.273 6.156 -10.805 1 97.75 13 PRO B N 1
ATOM 4326 C CA . PRO B 1 13 ? -14.266 4.723 -11.117 1 97.75 13 PRO B CA 1
ATOM 4327 C C . PRO B 1 13 ? -14.695 3.863 -9.93 1 97.75 13 PRO B C 1
ATOM 4329 O O . PRO B 1 13 ? -15.359 2.84 -10.109 1 97.75 13 PRO B O 1
ATOM 4332 N N . VAL B 1 14 ? -14.414 4.215 -8.742 1 98 14 VAL B N 1
ATOM 4333 C CA . VAL B 1 14 ? -14.695 3.41 -7.559 1 98 14 VAL B CA 1
ATOM 4334 C C . VAL B 1 14 ? -16.203 3.264 -7.391 1 98 14 VAL B C 1
ATOM 4336 O O . VAL B 1 14 ? -16.688 2.254 -6.867 1 98 14 VAL B O 1
ATOM 4339 N N . ASN B 1 15 ? -16.969 4.223 -7.871 1 97.56 15 ASN B N 1
ATOM 4340 C CA . ASN B 1 15 ? -18.422 4.211 -7.707 1 97.56 15 ASN B CA 1
ATOM 4341 C C . ASN B 1 15 ? -19.094 3.373 -8.789 1 97.56 15 ASN B C 1
ATOM 4343 O O . ASN B 1 15 ? -20.328 3.289 -8.828 1 97.56 15 ASN B O 1
ATOM 4347 N N . GLN B 1 16 ? -18.312 2.76 -9.672 1 96.62 16 GLN B N 1
ATOM 4348 C CA . GLN B 1 16 ? -18.812 1.754 -10.602 1 96.62 16 GLN B CA 1
ATOM 4349 C C . GLN B 1 16 ? -18.75 0.358 -9.992 1 96.62 16 GLN B C 1
ATOM 4351 O O . GLN B 1 16 ? -19.344 -0.586 -10.523 1 96.62 16 GLN B O 1
ATOM 4356 N N . ASP B 1 17 ? -18.062 0.271 -8.891 1 96.56 17 ASP B N 1
ATOM 4357 C CA . ASP B 1 17 ? -17.906 -1.021 -8.227 1 96.56 17 ASP B CA 1
ATOM 4358 C C . ASP B 1 17 ? -19.172 -1.404 -7.461 1 96.56 17 ASP B C 1
ATOM 4360 O O . ASP B 1 17 ? -20.031 -0.555 -7.199 1 96.56 17 ASP B O 1
ATOM 4364 N N . GLY B 1 18 ? -19.266 -2.697 -7.168 1 95 18 GLY B N 1
ATOM 4365 C CA . GLY B 1 18 ? -20.359 -3.186 -6.352 1 95 18 GLY B CA 1
ATOM 4366 C C . GLY B 1 18 ? -19.984 -3.381 -4.895 1 95 18 GLY B C 1
ATOM 4367 O O . GLY B 1 18 ? -18.969 -4.004 -4.59 1 95 18 GLY B O 1
ATOM 4368 N N . PHE B 1 19 ? -20.75 -2.744 -3.994 1 97.31 19 PHE B N 1
ATOM 4369 C CA . PHE B 1 19 ? -20.562 -2.887 -2.557 1 97.31 19 PHE B CA 1
ATOM 4370 C C . PHE B 1 19 ? -21.828 -3.391 -1.883 1 97.31 19 PHE B C 1
ATOM 4372 O O . PHE B 1 19 ? -22.938 -3.047 -2.301 1 97.31 19 PHE B O 1
ATOM 4379 N N . VAL B 1 20 ? -21.625 -4.238 -0.893 1 96.69 20 VAL B N 1
ATOM 4380 C CA . VAL B 1 20 ? -22.781 -4.793 -0.187 1 96.69 20 VAL B CA 1
ATOM 4381 C C . VAL B 1 20 ? -22.531 -4.754 1.319 1 96.69 20 VAL B C 1
ATOM 4383 O O . VAL B 1 20 ? -21.391 -4.828 1.766 1 96.69 20 VAL B O 1
ATOM 4386 N N . LYS B 1 21 ? -23.594 -4.539 2.086 1 96.56 21 LYS B N 1
ATOM 4387 C CA . LYS B 1 21 ? -23.516 -4.707 3.533 1 96.56 21 LYS B CA 1
ATOM 4388 C C . LYS B 1 21 ? -23.406 -6.18 3.91 1 96.56 21 LYS B C 1
ATOM 4390 O O . LYS B 1 21 ? -23.797 -7.059 3.139 1 96.56 21 LYS B O 1
ATOM 4395 N N . GLU B 1 22 ? -22.906 -6.441 5.062 1 96 22 GLU B N 1
ATOM 4396 C CA . GLU B 1 22 ? -22.766 -7.82 5.52 1 96 22 GLU B CA 1
ATOM 4397 C C . GLU B 1 22 ? -24.125 -8.492 5.676 1 96 22 GLU B C 1
ATOM 4399 O O . GLU B 1 22 ? -25.094 -7.855 6.082 1 96 22 GLU B O 1
ATOM 4404 N N . TRP B 1 23 ? -24.203 -9.648 5.254 1 94.94 23 TRP B N 1
ATOM 4405 C CA . TRP B 1 23 ? -25.344 -10.547 5.391 1 94.94 23 TRP B CA 1
ATOM 4406 C C . TRP B 1 23 ? -24.922 -11.875 6.016 1 94.94 23 TRP B C 1
ATOM 4408 O O . TRP B 1 23 ? -24.688 -12.859 5.309 1 94.94 23 TRP B O 1
ATOM 4418 N N . ILE B 1 24 ? -24.953 -11.969 7.328 1 94.75 24 ILE B N 1
ATOM 4419 C CA . ILE B 1 24 ? -24.328 -13.008 8.141 1 94.75 24 ILE B CA 1
ATOM 4420 C C . ILE B 1 24 ? -24.969 -14.359 7.852 1 94.75 24 ILE B C 1
ATOM 4422 O O . ILE B 1 24 ? -24.281 -15.359 7.641 1 94.75 24 ILE B O 1
ATOM 4426 N N . GLU B 1 25 ? -26.219 -14.414 7.727 1 93.56 25 GLU B N 1
ATOM 4427 C CA . GLU B 1 25 ? -26.969 -15.656 7.555 1 93.56 25 GLU B CA 1
ATOM 4428 C C . GLU B 1 25 ? -26.594 -16.344 6.25 1 93.56 25 GLU B C 1
ATOM 4430 O O . GLU B 1 25 ? -26.594 -17.578 6.176 1 93.56 25 GLU B O 1
ATOM 4435 N N . GLU B 1 26 ? -26.188 -15.555 5.297 1 93.44 26 GLU B N 1
ATOM 4436 C CA . GLU B 1 26 ? -25.859 -16.109 3.986 1 93.44 26 GLU B CA 1
ATOM 4437 C C . GLU B 1 26 ? -24.344 -16.203 3.791 1 93.44 26 GLU B C 1
ATOM 4439 O O . GLU B 1 26 ? -23.875 -16.594 2.719 1 93.44 26 GLU B O 1
ATOM 4444 N N . GLY B 1 27 ? -23.625 -15.805 4.797 1 95 27 GLY B N 1
ATOM 4445 C CA . GLY B 1 27 ? -22.172 -15.945 4.762 1 95 27 GLY B CA 1
ATOM 4446 C C . GLY B 1 27 ? -21.484 -14.805 4.043 1 95 27 GLY B C 1
ATOM 4447 O O . GLY B 1 27 ? -20.281 -14.875 3.752 1 95 27 GLY B O 1
ATOM 4448 N N . PHE B 1 28 ? -22.234 -13.695 3.699 1 95.62 28 PHE B N 1
ATOM 4449 C CA . PHE B 1 28 ? -21.625 -12.508 3.115 1 95.62 28 PHE B CA 1
ATOM 4450 C C . PHE B 1 28 ? -20.906 -11.688 4.176 1 95.62 28 PHE B C 1
ATOM 4452 O O . PHE B 1 28 ? -21.281 -10.555 4.465 1 95.62 28 PHE B O 1
ATOM 4459 N N . ILE B 1 29 ? -19.953 -12.242 4.676 1 97.69 29 ILE B N 1
ATOM 4460 C CA . ILE B 1 29 ? -19.094 -11.656 5.699 1 97.69 29 ILE B CA 1
ATOM 4461 C C . ILE B 1 29 ? -17.672 -12.203 5.547 1 97.69 29 ILE B C 1
ATOM 4463 O O . ILE B 1 29 ? -17.469 -13.414 5.496 1 97.69 29 ILE B O 1
ATOM 4467 N N . ALA B 1 30 ? -16.719 -11.328 5.391 1 98.12 30 ALA B N 1
ATOM 4468 C CA . ALA B 1 30 ? -15.359 -11.734 5.047 1 98.12 30 ALA B CA 1
ATOM 4469 C C . ALA B 1 30 ? -14.672 -12.391 6.238 1 98.12 30 ALA B C 1
ATOM 4471 O O . ALA B 1 30 ? -13.984 -13.406 6.086 1 98.12 30 ALA B O 1
ATOM 4472 N N . MET B 1 31 ? -14.82 -11.773 7.438 1 98.06 31 MET B N 1
ATOM 4473 C CA . MET B 1 31 ? -14.117 -12.234 8.625 1 98.06 31 MET B CA 1
ATOM 4474 C C . MET B 1 31 ? -15.008 -12.133 9.859 1 98.06 31 MET B C 1
ATOM 4476 O O . MET B 1 31 ? -15.953 -11.344 9.883 1 98.06 31 MET B O 1
ATOM 4480 N N . GLU B 1 32 ? -14.789 -12.914 10.852 1 96.12 32 GLU B N 1
ATOM 4481 C CA . GLU B 1 32 ? -15.328 -12.805 12.203 1 96.12 32 GLU B CA 1
ATOM 4482 C C . GLU B 1 32 ? -16.844 -13 12.211 1 96.12 32 GLU B C 1
ATOM 4484 O O . GLU B 1 32 ? -17.562 -12.25 12.867 1 96.12 32 GLU B O 1
ATOM 4489 N N . SER B 1 33 ? -17.234 -13.875 11.484 1 97.62 33 SER B N 1
ATOM 4490 C CA . SER B 1 33 ? -18.641 -14.234 11.586 1 97.62 33 SER B CA 1
ATOM 4491 C C . SER B 1 33 ? -18.969 -14.82 12.953 1 97.62 33 SER B C 1
ATOM 4493 O O . SER B 1 33 ? -18.188 -15.602 13.5 1 97.62 33 SER B O 1
ATOM 4495 N N . PRO B 1 34 ? -20.109 -14.43 13.57 1 96.94 34 PRO B N 1
ATOM 4496 C CA . PRO B 1 34 ? -20.516 -15.062 14.82 1 96.94 34 PRO B CA 1
ATOM 4497 C C . PRO B 1 34 ? -20.797 -16.562 14.656 1 96.94 34 PRO B C 1
ATOM 4499 O O . PRO B 1 34 ? -20.859 -17.281 15.656 1 96.94 34 PRO B O 1
ATOM 4502 N N . ASN B 1 35 ? -20.922 -17.047 13.406 1 97.12 35 ASN B N 1
ATOM 4503 C CA . ASN B 1 35 ? -21.234 -18.438 13.133 1 97.12 35 ASN B CA 1
ATOM 4504 C C . ASN B 1 35 ? -19.953 -19.266 12.906 1 97.12 35 ASN B C 1
ATOM 4506 O O . ASN B 1 35 ? -20.031 -20.469 12.695 1 97.12 35 ASN B O 1
ATOM 4510 N N . ASP B 1 36 ? -18.812 -18.641 12.922 1 97.88 36 ASP B N 1
ATOM 4511 C CA . ASP B 1 36 ? -17.562 -19.391 12.891 1 97.88 36 ASP B CA 1
ATOM 4512 C C . ASP B 1 36 ? -17.438 -20.281 14.117 1 97.88 36 ASP B C 1
ATOM 4514 O O . ASP B 1 36 ? -17.781 -19.875 15.227 1 97.88 36 ASP B O 1
ATOM 4518 N N . PRO B 1 37 ? -17 -21.453 13.938 1 97.44 37 PRO B N 1
ATOM 4519 C CA . PRO B 1 37 ? -16.844 -22.312 15.109 1 97.44 37 PRO B CA 1
ATOM 4520 C C . PRO B 1 37 ? -15.75 -21.812 16.062 1 97.44 37 PRO B C 1
ATOM 4522 O O . PRO B 1 37 ? -14.82 -21.141 15.633 1 97.44 37 PRO B O 1
ATOM 4525 N N . LYS B 1 38 ? -15.898 -22.203 17.297 1 96.69 38 LYS B N 1
ATOM 4526 C CA . LYS B 1 38 ? -14.844 -21.938 18.266 1 96.69 38 LYS B CA 1
ATOM 4527 C C . LYS B 1 38 ? -13.711 -22.953 18.141 1 96.69 38 LYS B C 1
ATOM 4529 O O . LYS B 1 38 ? -13.961 -24.141 17.938 1 96.69 38 LYS B O 1
ATOM 4534 N N . PRO B 1 39 ? -12.477 -22.516 18.25 1 98.25 39 PRO B N 1
ATOM 4535 C CA . PRO B 1 39 ? -11.344 -23.438 18.156 1 98.25 39 PRO B CA 1
ATOM 4536 C C . PRO B 1 39 ? -11.367 -24.531 19.219 1 98.25 39 PRO B C 1
ATOM 4538 O O . PRO B 1 39 ? -11.586 -24.234 20.406 1 98.25 39 PRO B O 1
ATOM 4541 N N . SER B 1 40 ? -11.258 -25.766 18.828 1 98.12 40 SER B N 1
ATOM 4542 C CA . SER B 1 40 ? -11.148 -26.891 19.766 1 98.12 40 SER B CA 1
ATOM 4543 C C . SER B 1 40 ? -10.578 -28.125 19.078 1 98.12 40 SER B C 1
ATOM 4545 O O . SER B 1 40 ? -10.695 -28.281 17.859 1 98.12 40 SER B O 1
ATOM 4547 N N . ILE B 1 41 ? -9.898 -28.969 19.844 1 98.56 41 ILE B N 1
ATOM 4548 C CA . ILE B 1 41 ? -9.43 -30.25 19.344 1 98.56 41 ILE B CA 1
ATOM 4549 C C . ILE B 1 41 ? -9.344 -31.266 20.484 1 98.56 41 ILE B C 1
ATOM 4551 O O . ILE B 1 41 ? -9 -30.891 21.625 1 98.56 41 ILE B O 1
ATOM 4555 N N . LYS B 1 42 ? -9.82 -32.406 20.344 1 98 42 LYS B N 1
ATOM 4556 C CA . LYS B 1 42 ? -9.617 -33.531 21.25 1 98 42 LYS B CA 1
ATOM 4557 C C . LYS B 1 42 ? -8.992 -34.719 20.516 1 98 42 LYS B C 1
ATOM 4559 O O . LYS B 1 42 ? -9.422 -35.062 19.406 1 98 42 LYS B O 1
ATOM 4564 N N . ILE B 1 43 ? -7.973 -35.281 21.078 1 98.25 43 ILE B N 1
ATOM 4565 C CA . ILE B 1 43 ? -7.266 -36.406 20.5 1 98.25 43 ILE B CA 1
ATOM 4566 C C . ILE B 1 43 ? -7.305 -37.594 21.453 1 98.25 43 ILE B C 1
ATOM 4568 O O . ILE B 1 43 ? -6.887 -37.469 22.609 1 98.25 43 ILE B O 1
ATOM 4572 N N . VAL B 1 44 ? -7.844 -38.719 21.031 1 97.44 44 VAL B N 1
ATOM 4573 C CA . VAL B 1 44 ? -7.895 -39.969 21.797 1 97.44 44 VAL B CA 1
ATOM 4574 C C . VAL B 1 44 ? -7.172 -41.062 21.031 1 97.44 44 VAL B C 1
ATOM 4576 O O . VAL B 1 44 ? -7.551 -41.406 19.906 1 97.44 44 VAL B O 1
ATOM 4579 N N . ASN B 1 45 ? -6.148 -41.688 21.625 1 95.62 45 ASN B N 1
ATOM 4580 C CA . ASN B 1 45 ? -5.348 -42.75 21.031 1 95.62 45 ASN B CA 1
ATOM 4581 C C . ASN B 1 45 ? -4.832 -42.344 19.641 1 95.62 45 ASN B C 1
ATOM 4583 O O . ASN B 1 45 ? -4.961 -43.125 18.688 1 95.62 45 ASN B O 1
ATOM 4587 N N . GLY B 1 46 ? -4.492 -41.062 19.484 1 94.94 46 GLY B N 1
ATOM 4588 C CA . GLY B 1 46 ? -3.867 -40.594 18.266 1 94.94 46 GLY B CA 1
ATOM 4589 C C . GLY B 1 46 ? -4.867 -40.188 17.203 1 94.94 46 GLY B C 1
ATOM 4590 O O . GLY B 1 46 ? -4.484 -39.781 16.094 1 94.94 46 GLY B O 1
ATOM 4591 N N . THR B 1 47 ? -6.137 -40.281 17.562 1 96.94 47 THR B N 1
ATOM 4592 C CA . THR B 1 47 ? -7.188 -39.938 16.609 1 96.94 47 THR B CA 1
ATOM 4593 C C . THR B 1 47 ? -7.969 -38.719 17.078 1 96.94 47 THR B C 1
ATOM 4595 O O . THR B 1 47 ? -8.328 -38.625 18.25 1 96.94 47 THR B O 1
ATOM 4598 N N . VAL B 1 48 ? -8.211 -37.844 16.125 1 98.44 48 VAL B N 1
ATOM 4599 C CA . VAL B 1 48 ? -8.984 -36.656 16.453 1 98.44 48 VAL B CA 1
ATOM 4600 C C . VAL B 1 48 ? -10.453 -37.031 16.641 1 98.44 48 VAL B C 1
ATOM 4602 O O . VAL B 1 48 ? -11.086 -37.562 15.719 1 98.44 48 VAL B O 1
ATOM 4605 N N . THR B 1 49 ? -11.023 -36.688 17.797 1 98.06 49 THR B N 1
ATOM 4606 C CA . THR B 1 49 ? -12.406 -37.062 18.094 1 98.06 49 THR B CA 1
ATOM 4607 C C . THR B 1 49 ? -13.289 -35.812 18.156 1 98.06 49 THR B C 1
ATOM 4609 O O . THR B 1 49 ? -14.516 -35.906 18.141 1 98.06 49 THR B O 1
ATOM 4612 N N . GLU B 1 50 ? -12.648 -34.688 18.219 1 97.94 50 GLU B N 1
ATOM 4613 C CA . GLU B 1 50 ? -13.336 -33.375 18.141 1 97.94 50 GLU B CA 1
ATOM 4614 C C . GLU B 1 50 ? -12.508 -32.375 17.359 1 97.94 50 GLU B C 1
ATOM 4616 O O . GLU B 1 50 ? -11.289 -32.312 17.531 1 97.94 50 GLU B O 1
ATOM 4621 N N . LEU B 1 51 ? -13.141 -31.625 16.531 1 98.44 51 LEU B N 1
ATOM 4622 C CA . LEU B 1 51 ? -12.492 -30.594 15.734 1 98.44 51 LEU B CA 1
ATOM 4623 C C . LEU B 1 51 ? -13.383 -29.359 15.594 1 98.44 51 LEU B C 1
ATOM 4625 O O . LEU B 1 51 ? -14.461 -29.438 15 1 98.44 51 LEU B O 1
ATOM 4629 N N . ASP B 1 52 ? -12.961 -28.219 16.172 1 98.12 52 ASP B N 1
ATOM 4630 C CA . ASP B 1 52 ? -13.633 -26.922 16.047 1 98.12 52 ASP B CA 1
ATOM 4631 C C . ASP B 1 52 ? -15.109 -27.031 16.422 1 98.12 52 ASP B C 1
ATOM 4633 O O . ASP B 1 52 ? -15.977 -26.594 15.664 1 98.12 52 ASP B O 1
ATOM 4637 N N . GLY B 1 53 ? -15.328 -27.672 17.516 1 95.88 53 GLY B N 1
ATOM 4638 C CA . GLY B 1 53 ? -16.656 -27.734 18.109 1 95.88 53 GLY B CA 1
ATOM 4639 C C . GLY B 1 53 ? -17.484 -28.906 17.625 1 95.88 53 GLY B C 1
ATOM 4640 O O . GLY B 1 53 ? -18.594 -29.141 18.109 1 95.88 53 GLY B O 1
ATOM 4641 N N . LYS B 1 54 ? -16.984 -29.672 16.672 1 96.69 54 LYS B N 1
ATOM 4642 C CA . LYS B 1 54 ? -17.703 -30.828 16.125 1 96.69 54 LYS B CA 1
ATOM 4643 C C . LYS B 1 54 ? -17.109 -32.125 16.625 1 96.69 54 LYS B C 1
ATOM 4645 O O . LYS B 1 54 ? -15.898 -32.344 16.578 1 96.69 54 LYS B O 1
ATOM 4650 N N . SER B 1 55 ? -17.984 -33.031 16.984 1 97.56 55 SER B N 1
ATOM 4651 C CA . SER B 1 55 ? -17.547 -34.375 17.344 1 97.56 55 SER B CA 1
ATOM 4652 C C . SER B 1 55 ? -17.312 -35.25 16.109 1 97.56 55 SER B C 1
ATOM 4654 O O . SER B 1 55 ? -17.812 -34.938 15.023 1 97.56 55 SER B O 1
ATOM 4656 N N . ALA B 1 56 ? -16.562 -36.344 16.344 1 97.25 56 ALA B N 1
ATOM 4657 C CA . ALA B 1 56 ? -16.234 -37.188 15.219 1 97.25 56 ALA B CA 1
ATOM 4658 C C . ALA B 1 56 ? -17.484 -37.688 14.5 1 97.25 56 ALA B C 1
ATOM 4660 O O . ALA B 1 56 ? -17.469 -37.875 13.281 1 97.25 56 ALA B O 1
ATOM 4661 N N . SER B 1 57 ? -18.594 -37.844 15.203 1 97.5 57 SER B N 1
ATOM 4662 C CA . SER B 1 57 ? -19.844 -38.344 14.633 1 97.5 57 SER B CA 1
ATOM 4663 C C . SER B 1 57 ? -20.484 -37.281 13.734 1 97.5 57 SER B C 1
ATOM 4665 O O . SER B 1 57 ? -21.312 -37.594 12.883 1 97.5 57 SER B O 1
ATOM 4667 N N . GLU B 1 58 ? -20.047 -36.062 13.875 1 96.94 58 GLU B N 1
ATOM 4668 C CA . GLU B 1 58 ? -20.625 -34.969 13.109 1 96.94 58 GLU B CA 1
ATOM 4669 C C . GLU B 1 58 ? -19.688 -34.5 12 1 96.94 58 GLU B C 1
ATOM 4671 O O . GLU B 1 58 ? -20 -33.562 11.25 1 96.94 58 GLU B O 1
ATOM 4676 N N . PHE B 1 59 ? -18.562 -35.188 11.828 1 97.31 59 PHE B N 1
ATOM 4677 C CA . PHE B 1 59 ? -17.594 -34.812 10.805 1 97.31 59 PHE B CA 1
ATOM 4678 C C . PHE B 1 59 ? -18.172 -34.969 9.406 1 97.31 59 PHE B C 1
ATOM 4680 O O . PHE B 1 59 ? -18.797 -36 9.117 1 97.31 59 PHE B O 1
ATOM 4687 N N . ASP B 1 60 ? -18.016 -33.969 8.625 1 94.81 60 ASP B N 1
ATOM 4688 C CA . ASP B 1 60 ? -18.234 -34.156 7.195 1 94.81 60 ASP B CA 1
ATOM 4689 C C . ASP B 1 60 ? -16.969 -34.688 6.523 1 94.81 60 ASP B C 1
ATOM 4691 O O . ASP B 1 60 ? -16 -35.062 7.203 1 94.81 60 ASP B O 1
ATOM 4695 N N . LEU B 1 61 ? -16.953 -34.812 5.219 1 95.12 61 LEU B N 1
ATOM 4696 C CA . LEU B 1 61 ? -15.828 -35.375 4.496 1 95.12 61 LEU B CA 1
ATOM 4697 C C . LEU B 1 61 ? -14.578 -34.5 4.684 1 95.12 61 LEU B C 1
ATOM 4699 O O . LEU B 1 61 ? -13.469 -35.031 4.785 1 95.12 61 LEU B O 1
ATOM 4703 N N . ILE B 1 62 ? -14.766 -33.281 4.73 1 96.56 62 ILE B N 1
ATOM 4704 C CA . ILE B 1 62 ? -13.648 -32.344 4.852 1 96.56 62 ILE B CA 1
ATOM 4705 C C . ILE B 1 62 ? -13.039 -32.438 6.246 1 96.56 62 ILE B C 1
ATOM 4707 O O . ILE B 1 62 ? -11.812 -32.5 6.391 1 96.56 62 ILE B O 1
ATOM 4711 N N . ASP B 1 63 ? -13.906 -32.469 7.25 1 97.56 63 ASP B N 1
ATOM 4712 C CA . ASP B 1 63 ? -13.43 -32.625 8.625 1 97.56 63 ASP B CA 1
ATOM 4713 C C . ASP B 1 63 ? -12.586 -33.906 8.773 1 97.56 63 ASP B C 1
ATOM 4715 O O . ASP B 1 63 ? -11.523 -33.875 9.406 1 97.56 63 ASP B O 1
ATOM 4719 N N . HIS B 1 64 ? -13.125 -35 8.203 1 97.38 64 HIS B N 1
ATOM 4720 C CA . HIS B 1 64 ? -12.406 -36.25 8.281 1 97.38 64 HIS B CA 1
ATOM 4721 C C . HIS B 1 64 ? -11.031 -36.156 7.637 1 97.38 64 HIS B C 1
ATOM 4723 O O . HIS B 1 64 ? -10.039 -36.625 8.188 1 97.38 64 HIS B O 1
ATOM 4729 N N . PHE B 1 65 ? -10.992 -35.594 6.531 1 97.69 65 PHE B N 1
ATOM 4730 C CA . PHE B 1 65 ? -9.758 -35.5 5.773 1 97.69 65 PHE B CA 1
ATOM 4731 C C . PHE B 1 65 ? -8.75 -34.625 6.512 1 97.69 65 PHE B C 1
ATOM 4733 O O . PHE B 1 65 ? -7.574 -34.969 6.625 1 97.69 65 PHE B O 1
ATOM 4740 N N . ILE B 1 66 ? -9.172 -33.438 7.07 1 98.31 66 ILE B N 1
ATOM 4741 C CA . ILE B 1 66 ? -8.305 -32.5 7.781 1 98.31 66 ILE B CA 1
ATOM 4742 C C . ILE B 1 66 ? -7.828 -33.125 9.086 1 98.31 66 ILE B C 1
ATOM 4744 O O . ILE B 1 66 ? -6.641 -33.031 9.422 1 98.31 66 ILE B O 1
ATOM 4748 N N . ALA B 1 67 ? -8.766 -33.75 9.766 1 98.06 67 ALA B N 1
ATOM 4749 C CA . ALA B 1 67 ? -8.438 -34.375 11.047 1 98.06 67 ALA B CA 1
ATOM 4750 C C . ALA B 1 67 ? -7.383 -35.469 10.875 1 98.06 67 ALA B C 1
ATOM 4752 O O . ALA B 1 67 ? -6.52 -35.625 11.742 1 98.06 67 ALA B O 1
ATOM 4753 N N . ARG B 1 68 ? -7.441 -36.125 9.789 1 97 68 ARG B N 1
ATOM 4754 C CA . ARG B 1 68 ? -6.57 -37.281 9.586 1 97 68 ARG B CA 1
ATOM 4755 C C . ARG B 1 68 ? -5.219 -36.844 9.023 1 97 68 ARG B C 1
ATOM 4757 O O . ARG B 1 68 ? -4.188 -37.438 9.367 1 97 68 ARG B O 1
ATOM 4764 N N . TYR B 1 69 ? -5.223 -35.812 8.164 1 97.06 69 TYR B N 1
ATOM 4765 C CA . TYR B 1 69 ? -4.012 -35.594 7.375 1 97.06 69 TYR B CA 1
ATOM 4766 C C . TYR B 1 69 ? -3.541 -34.156 7.48 1 97.06 69 TYR B C 1
ATOM 4768 O O . TYR B 1 69 ? -2.414 -33.844 7.098 1 97.06 69 TYR B O 1
ATOM 4776 N N . GLY B 1 70 ? -4.34 -33.25 8.031 1 97.69 70 GLY B N 1
ATOM 4777 C CA . GLY B 1 70 ? -4.109 -31.828 7.789 1 97.69 70 GLY B CA 1
ATOM 4778 C C . GLY B 1 70 ? -3.512 -31.109 8.984 1 97.69 70 GLY B C 1
ATOM 4779 O O . GLY B 1 70 ? -3.148 -29.938 8.898 1 97.69 70 GLY B O 1
ATOM 4780 N N . ILE B 1 71 ? -3.414 -31.75 10.148 1 98.31 71 ILE B N 1
ATOM 4781 C CA . ILE B 1 71 ? -2.949 -31.094 11.359 1 98.31 71 ILE B CA 1
ATOM 4782 C C . ILE B 1 71 ? -1.788 -31.875 11.961 1 98.31 71 ILE B C 1
ATOM 4784 O O . ILE B 1 71 ? -1.827 -33.125 12.008 1 98.31 71 ILE B O 1
ATOM 4788 N N . ASN B 1 72 ? -0.729 -31.156 12.297 1 97.12 72 ASN B N 1
ATOM 4789 C CA . AS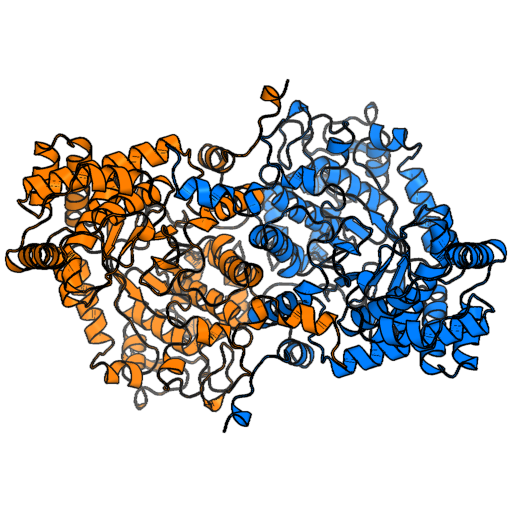N B 1 72 ? 0.325 -31.766 13.094 1 97.12 72 ASN B CA 1
ATOM 4790 C C . ASN B 1 72 ? -0.138 -32.031 14.523 1 97.12 72 ASN B C 1
ATOM 4792 O O . ASN B 1 72 ? -0.069 -31.172 15.383 1 97.12 72 ASN B O 1
ATOM 4796 N N . LEU B 1 73 ? -0.42 -33.281 14.828 1 97.56 73 LEU B N 1
ATOM 4797 C CA . LEU B 1 73 ? -1.115 -33.656 16.062 1 97.56 73 LEU B CA 1
ATOM 4798 C C . LEU B 1 73 ? -0.157 -33.625 17.25 1 97.56 73 LEU B C 1
ATOM 4800 O O . LEU B 1 73 ? -0.587 -33.5 18.406 1 97.56 73 LEU B O 1
ATOM 4804 N N . ALA B 1 74 ? 1.097 -33.719 16.984 1 95.69 74 ALA B N 1
ATOM 4805 C CA . ALA B 1 74 ? 2.096 -33.875 18.047 1 95.69 74 ALA B CA 1
ATOM 4806 C C . ALA B 1 74 ? 2.012 -32.719 19.031 1 95.69 74 ALA B C 1
ATOM 4808 O O . ALA B 1 74 ? 2.211 -32.875 20.234 1 95.69 74 ALA B O 1
ATOM 4809 N N . ARG B 1 75 ? 1.664 -31.5 18.453 1 95.88 75 ARG B N 1
ATOM 4810 C CA . ARG B 1 75 ? 1.634 -30.328 19.328 1 95.88 75 ARG B CA 1
ATOM 4811 C C . ARG B 1 75 ? 0.259 -29.672 19.312 1 95.88 75 ARG B C 1
ATOM 4813 O O . ARG B 1 75 ? 0.099 -28.547 19.797 1 95.88 75 ARG B O 1
ATOM 4820 N N . ALA B 1 76 ? -0.698 -30.297 18.766 1 98.31 76 ALA B N 1
ATOM 4821 C CA . ALA B 1 76 ? -2 -29.688 18.516 1 98.31 76 ALA B CA 1
ATOM 4822 C C . ALA B 1 76 ? -2.658 -29.234 19.812 1 98.31 76 ALA B C 1
ATOM 4824 O O . ALA B 1 76 ? -3.143 -28.094 19.891 1 98.31 76 ALA B O 1
ATOM 4825 N N . GLU B 1 77 ? -2.678 -30.094 20.875 1 97.44 77 GLU B N 1
ATOM 4826 C CA . GLU B 1 77 ? -3.322 -29.734 22.141 1 97.44 77 GLU B CA 1
ATOM 4827 C C . GLU B 1 77 ? -2.602 -28.578 22.812 1 97.44 77 GLU B C 1
ATOM 4829 O O . GLU B 1 77 ? -3.242 -27.688 23.375 1 97.44 77 GLU B O 1
ATOM 4834 N N . GLU B 1 78 ? -1.328 -28.625 22.75 1 97.56 78 GLU B N 1
ATOM 4835 C CA . GLU B 1 78 ? -0.519 -27.547 23.312 1 97.56 78 GLU B CA 1
ATOM 4836 C C . GLU B 1 78 ? -0.838 -26.219 22.641 1 97.56 78 GLU B C 1
ATOM 4838 O O . GLU B 1 78 ? -1.095 -25.219 23.312 1 97.56 78 GLU B O 1
ATOM 4843 N N . VAL B 1 79 ? -0.809 -26.188 21.344 1 98.56 79 VAL B N 1
ATOM 4844 C CA . VAL B 1 79 ? -0.974 -24.969 20.562 1 98.56 79 VAL B CA 1
ATOM 4845 C C . VAL B 1 79 ? -2.404 -24.453 20.719 1 98.56 79 VAL B C 1
ATOM 4847 O O . VAL B 1 79 ? -2.625 -23.25 20.828 1 98.56 79 VAL B O 1
ATOM 4850 N N . MET B 1 80 ? -3.346 -25.359 20.719 1 98.5 80 MET B N 1
ATOM 4851 C CA . MET B 1 80 ? -4.746 -24.969 20.844 1 98.5 80 MET B CA 1
ATOM 4852 C C . MET B 1 80 ? -5.004 -24.328 22.219 1 98.5 80 MET B C 1
ATOM 4854 O O . MET B 1 80 ? -5.918 -23.516 22.359 1 98.5 80 MET B O 1
ATOM 4858 N N . ALA B 1 81 ? -4.16 -24.656 23.203 1 98.06 81 ALA B N 1
ATOM 4859 C CA . ALA B 1 81 ? -4.293 -24.109 24.547 1 98.06 81 ALA B CA 1
ATOM 4860 C C . ALA B 1 81 ? -3.6 -22.75 24.656 1 98.06 81 ALA B C 1
ATOM 4862 O O . ALA B 1 81 ? -3.84 -22 25.609 1 98.06 81 ALA B O 1
ATOM 4863 N N . MET B 1 82 ? -2.781 -22.391 23.688 1 98.38 82 MET B N 1
ATOM 4864 C CA . MET B 1 82 ? -2.072 -21.109 23.719 1 98.38 82 MET B CA 1
ATOM 4865 C C . MET B 1 82 ? -3.018 -19.969 23.391 1 98.38 82 MET B C 1
ATOM 4867 O O . MET B 1 82 ? -3.99 -20.141 22.656 1 98.38 82 MET B O 1
ATOM 4871 N N . ASP B 1 83 ? -2.736 -18.812 23.938 1 98.56 83 ASP B N 1
ATOM 4872 C CA . ASP B 1 83 ? -3.475 -17.594 23.641 1 98.56 83 ASP B CA 1
ATOM 4873 C C . ASP B 1 83 ? -3.293 -17.188 22.172 1 98.56 83 ASP B C 1
ATOM 4875 O O . ASP B 1 83 ? -2.168 -17.125 21.672 1 98.56 83 ASP B O 1
ATOM 4879 N N . SER B 1 84 ? -4.387 -16.969 21.453 1 98.62 84 SER B N 1
ATOM 4880 C CA . SER B 1 84 ? -4.34 -16.625 20.031 1 98.62 84 SER B CA 1
ATOM 4881 C C . SER B 1 84 ? -3.59 -15.312 19.812 1 98.62 84 SER B C 1
ATOM 4883 O O . SER B 1 84 ? -2.918 -15.148 18.781 1 98.62 84 SER B O 1
ATOM 4885 N N . VAL B 1 85 ? -3.691 -14.344 20.703 1 98.69 85 VAL B N 1
ATOM 4886 C CA . VAL B 1 85 ? -2.982 -13.07 20.594 1 98.69 85 VAL B CA 1
ATOM 4887 C C . VAL B 1 85 ? -1.477 -13.312 20.688 1 98.69 85 VAL B C 1
ATOM 4889 O O . VAL B 1 85 ? -0.699 -12.664 19.969 1 98.69 85 VAL B O 1
ATOM 4892 N N . LYS B 1 86 ? -1.079 -14.203 21.562 1 98.62 86 LYS B N 1
ATOM 4893 C CA . LYS B 1 86 ? 0.334 -14.555 21.672 1 98.62 86 LYS B CA 1
ATOM 4894 C C . LYS B 1 86 ? 0.862 -15.148 20.375 1 98.62 86 LYS B C 1
ATOM 4896 O O . LYS B 1 86 ? 1.964 -14.812 19.938 1 98.62 86 LYS B O 1
ATOM 4901 N N . LEU B 1 87 ? 0.097 -16.047 19.797 1 98.81 87 LEU B N 1
ATOM 4902 C CA . LEU B 1 87 ? 0.491 -16.656 18.531 1 98.81 87 LEU B CA 1
ATOM 4903 C C . LEU B 1 87 ? 0.547 -15.617 17.422 1 98.81 87 LEU B C 1
ATOM 4905 O O . LEU B 1 87 ? 1.446 -15.656 16.578 1 98.81 87 LEU B O 1
ATOM 4909 N N . ALA B 1 88 ? -0.438 -14.695 17.406 1 98.88 88 ALA B N 1
ATOM 4910 C CA . ALA B 1 88 ? -0.421 -13.594 16.453 1 98.88 88 ALA B CA 1
ATOM 4911 C C . ALA B 1 88 ? 0.84 -12.75 16.609 1 98.88 88 ALA B C 1
ATOM 4913 O O . ALA B 1 88 ? 1.447 -12.336 15.617 1 98.88 88 ALA B O 1
ATOM 4914 N N . ASN B 1 89 ? 1.19 -12.469 17.828 1 98.81 89 ASN B N 1
ATOM 4915 C CA . ASN B 1 89 ? 2.404 -11.711 18.109 1 98.81 89 ASN B CA 1
ATOM 4916 C C . ASN B 1 89 ? 3.648 -12.445 17.625 1 98.81 89 ASN B C 1
ATOM 4918 O O . ASN B 1 89 ? 4.543 -11.828 17.031 1 98.81 89 ASN B O 1
ATOM 4922 N N . MET B 1 90 ? 3.711 -13.734 17.875 1 98.69 90 MET B N 1
ATOM 4923 C CA . MET B 1 90 ? 4.848 -14.531 17.422 1 98.69 90 MET B CA 1
ATOM 4924 C C . MET B 1 90 ? 4.988 -14.453 15.898 1 98.69 90 MET B C 1
ATOM 4926 O O . MET B 1 90 ? 6.102 -14.414 15.375 1 98.69 90 MET B O 1
ATOM 4930 N N . LEU B 1 91 ? 3.895 -14.398 15.234 1 98.81 91 LEU B N 1
ATOM 4931 C CA . LEU B 1 91 ? 3.893 -14.344 13.773 1 98.81 91 LEU B CA 1
ATOM 4932 C C . LEU B 1 91 ? 4.531 -13.047 13.281 1 98.81 91 LEU B C 1
ATOM 4934 O O . LEU B 1 91 ? 5.262 -13.055 12.289 1 98.81 91 LEU B O 1
ATOM 4938 N N . CYS B 1 92 ? 4.246 -11.883 13.914 1 98.38 92 CYS B N 1
ATOM 4939 C CA . CYS B 1 92 ? 4.762 -10.625 13.398 1 98.38 92 CYS B CA 1
ATOM 4940 C C . CYS B 1 92 ? 6.004 -10.188 14.164 1 98.38 92 CYS B C 1
ATOM 4942 O O . CYS B 1 92 ? 6.566 -9.125 13.891 1 98.38 92 CYS B O 1
ATOM 4944 N N . ASP B 1 93 ? 6.508 -10.992 15.188 1 98.31 93 ASP B N 1
ATOM 4945 C CA . ASP B 1 93 ? 7.738 -10.758 15.938 1 98.31 93 ASP B CA 1
ATOM 4946 C C . ASP B 1 93 ? 8.961 -11.164 15.125 1 98.31 93 ASP B C 1
ATOM 4948 O O . ASP B 1 93 ? 9.156 -12.344 14.828 1 98.31 93 ASP B O 1
ATOM 4952 N N . PRO B 1 94 ? 9.789 -10.211 14.789 1 97.88 94 PRO B N 1
ATOM 4953 C CA . PRO B 1 94 ? 10.945 -10.555 13.953 1 97.88 94 PRO B CA 1
ATOM 4954 C C . PRO B 1 94 ? 11.938 -11.469 14.664 1 97.88 94 PRO B C 1
ATOM 4956 O O . PRO B 1 94 ? 12.82 -12.047 14.023 1 97.88 94 PRO B O 1
ATOM 4959 N N . ASN B 1 95 ? 11.773 -11.688 15.961 1 97.88 95 ASN B N 1
ATOM 4960 C CA . ASN B 1 95 ? 12.695 -12.516 16.734 1 97.88 95 ASN B CA 1
ATOM 4961 C C . ASN B 1 95 ? 12.266 -13.977 16.75 1 97.88 95 ASN B C 1
ATOM 4963 O O . ASN B 1 95 ? 13.008 -14.844 17.219 1 97.88 95 ASN B O 1
ATOM 4967 N N . VAL B 1 96 ? 11.117 -14.25 16.281 1 98.06 96 VAL B N 1
ATOM 4968 C CA . VAL B 1 96 ? 10.625 -15.617 16.141 1 98.06 96 VAL B CA 1
ATOM 4969 C C . VAL B 1 96 ? 10.789 -16.062 14.688 1 98.06 96 VAL B C 1
ATOM 4971 O O . VAL B 1 96 ? 10.016 -15.656 13.812 1 98.06 96 VAL B O 1
ATOM 4974 N N . LYS B 1 97 ? 11.648 -16.922 14.453 1 96.19 97 LYS B N 1
ATOM 4975 C CA . LYS B 1 97 ? 11.984 -17.328 13.094 1 96.19 97 LYS B CA 1
ATOM 4976 C C . LYS B 1 97 ? 10.93 -18.266 12.523 1 96.19 97 LYS B C 1
ATOM 4978 O O . LYS B 1 97 ? 10.172 -18.891 13.273 1 96.19 97 LYS B O 1
ATOM 4983 N N . ARG B 1 98 ? 10.883 -18.391 11.258 1 97.62 98 ARG B N 1
ATOM 4984 C CA . ARG B 1 98 ? 9.953 -19.266 10.547 1 97.62 98 ARG B CA 1
ATOM 4985 C C . ARG B 1 98 ? 10.07 -20.719 11.039 1 97.62 98 ARG B C 1
ATOM 4987 O O . ARG B 1 98 ? 9.062 -21.391 11.258 1 97.62 98 ARG B O 1
ATOM 4994 N N . LYS B 1 99 ? 11.281 -21.188 11.242 1 95.94 99 LYS B N 1
ATOM 4995 C CA . LYS B 1 99 ? 11.523 -22.578 11.648 1 95.94 99 LYS B CA 1
ATOM 4996 C C . LYS B 1 99 ? 10.914 -22.859 13.016 1 95.94 99 LYS B C 1
ATOM 4998 O O . LYS B 1 99 ? 10.57 -24.016 13.312 1 95.94 99 LYS B O 1
ATOM 5003 N N . ASP B 1 100 ? 10.758 -21.797 13.844 1 97 100 ASP B N 1
ATOM 5004 C CA . ASP B 1 100 ? 10.242 -21.969 15.195 1 97 100 ASP B CA 1
ATOM 5005 C C . ASP B 1 100 ? 8.727 -21.844 15.227 1 97 100 ASP B C 1
ATOM 5007 O O . ASP B 1 100 ? 8.07 -22.422 16.094 1 97 100 ASP B O 1
ATOM 5011 N N . ILE B 1 101 ? 8.18 -21.188 14.266 1 97.75 101 ILE B N 1
ATOM 5012 C CA . ILE B 1 101 ? 6.754 -20.891 14.367 1 97.75 101 ILE B CA 1
ATOM 5013 C C . ILE B 1 101 ? 5.965 -21.844 13.477 1 97.75 101 ILE B C 1
ATOM 5015 O O . ILE B 1 101 ? 4.789 -22.109 13.734 1 97.75 101 ILE B O 1
ATOM 5019 N N . VAL B 1 102 ? 6.516 -22.438 12.43 1 97.69 102 VAL B N 1
ATOM 5020 C CA . VAL B 1 102 ? 5.82 -23.328 11.508 1 97.69 102 VAL B CA 1
ATOM 5021 C C . VAL B 1 102 ? 5.297 -24.547 12.266 1 97.69 102 VAL B C 1
ATOM 5023 O O . VAL B 1 102 ? 4.152 -24.969 12.07 1 97.69 102 VAL B O 1
ATOM 5026 N N . PRO B 1 103 ? 6.074 -25.125 13.242 1 98 103 PRO B N 1
ATOM 5027 C CA . PRO B 1 103 ? 5.543 -26.266 14.008 1 98 103 PRO B CA 1
ATOM 5028 C C . PRO B 1 103 ? 4.309 -25.891 14.828 1 98 103 PRO B C 1
ATOM 5030 O O . PRO B 1 103 ? 3.49 -26.766 15.141 1 98 103 PRO B O 1
ATOM 5033 N N . LEU B 1 104 ? 4.156 -24.625 15.133 1 98.69 104 LEU B N 1
ATOM 5034 C CA . LEU B 1 104 ? 2.986 -24.172 15.883 1 98.69 104 LEU B CA 1
ATOM 5035 C C . LEU B 1 104 ? 1.808 -23.922 14.945 1 98.69 104 LEU B C 1
ATOM 5037 O O . LEU B 1 104 ? 0.688 -24.359 15.219 1 98.69 104 LEU B O 1
ATOM 5041 N N . THR B 1 105 ? 2.055 -23.234 13.844 1 98.81 105 THR B N 1
ATOM 5042 C CA . THR B 1 105 ? 0.962 -22.891 12.945 1 98.81 105 THR B CA 1
ATOM 5043 C C . THR B 1 105 ? 0.369 -24.141 12.305 1 98.81 105 THR B C 1
ATOM 5045 O O . THR B 1 105 ? -0.839 -24.203 12.062 1 98.81 105 THR B O 1
ATOM 5048 N N . THR B 1 106 ? 1.164 -25.172 12.047 1 98.56 106 THR B N 1
ATOM 5049 C CA . THR B 1 106 ? 0.686 -26.406 11.414 1 98.56 106 THR B CA 1
ATOM 5050 C C . THR B 1 106 ? -0.03 -27.281 12.422 1 98.56 106 THR B C 1
ATOM 5052 O O . THR B 1 106 ? -0.607 -28.312 12.055 1 98.56 106 THR B O 1
ATOM 5055 N N . ALA B 1 107 ? -0.015 -26.891 13.703 1 98.69 107 ALA B N 1
ATOM 5056 C CA . ALA B 1 107 ? -0.672 -27.641 14.766 1 98.69 107 ALA B CA 1
ATOM 5057 C C . ALA B 1 107 ? -2.002 -27 15.156 1 98.69 107 ALA B C 1
ATOM 5059 O O . ALA B 1 107 ? -2.666 -27.453 16.094 1 98.69 107 ALA B O 1
ATOM 5060 N N . MET B 1 108 ? -2.408 -26.016 14.453 1 98.88 108 MET B N 1
ATOM 5061 C CA . MET B 1 108 ? -3.666 -25.328 14.703 1 98.88 108 MET B CA 1
ATOM 5062 C C . MET B 1 108 ? -4.809 -25.953 13.922 1 98.88 108 MET B C 1
ATOM 5064 O O . MET B 1 108 ? -4.578 -26.594 12.891 1 98.88 108 MET B O 1
ATOM 5068 N N . THR B 1 109 ? -6.012 -25.828 14.453 1 98.81 109 THR B N 1
ATOM 5069 C CA . THR B 1 109 ? -7.199 -26.125 13.656 1 98.81 109 THR B CA 1
ATOM 5070 C C . THR B 1 109 ? -7.531 -24.953 12.734 1 98.81 109 THR B C 1
ATOM 5072 O O . THR B 1 109 ? -6.988 -23.859 12.883 1 98.81 109 THR B O 1
ATOM 5075 N N . PRO B 1 110 ? -8.398 -25.141 11.75 1 98.75 110 PRO B N 1
ATOM 5076 C CA . PRO B 1 110 ? -8.812 -24.031 10.891 1 98.75 110 PRO B CA 1
ATOM 5077 C C . PRO B 1 110 ? -9.398 -22.859 11.672 1 98.75 110 PRO B C 1
ATOM 5079 O O . PRO B 1 110 ? -9.055 -21.703 11.406 1 98.75 110 PRO B O 1
ATOM 5082 N N . ALA B 1 111 ? -10.219 -23.141 12.641 1 98.75 111 ALA B N 1
ATOM 5083 C CA . ALA B 1 111 ? -10.82 -22.078 13.43 1 98.75 111 ALA B CA 1
ATOM 5084 C C . ALA B 1 111 ? -9.758 -21.328 14.227 1 98.75 111 ALA B C 1
ATOM 5086 O O . ALA B 1 111 ? -9.852 -20.109 14.391 1 98.75 111 ALA B O 1
ATOM 5087 N N . LYS B 1 112 ? -8.75 -22.062 14.773 1 98.88 112 LYS B N 1
ATOM 5088 C CA . LYS B 1 112 ? -7.711 -21.453 15.602 1 98.88 112 LYS B CA 1
ATOM 5089 C C . LYS B 1 112 ? -6.859 -20.484 14.781 1 98.88 112 LYS B C 1
ATOM 5091 O O . LYS B 1 112 ? -6.574 -19.375 15.227 1 98.88 112 LYS B O 1
ATOM 5096 N N . ILE B 1 113 ? -6.422 -20.906 13.648 1 98.88 113 ILE B N 1
ATOM 5097 C CA . ILE B 1 113 ? -5.539 -20.062 12.859 1 98.88 113 ILE B CA 1
ATOM 5098 C C . ILE B 1 113 ? -6.301 -18.828 12.383 1 98.88 113 ILE B C 1
ATOM 5100 O O . ILE B 1 113 ? -5.73 -17.734 12.273 1 98.88 113 ILE B O 1
ATOM 5104 N N . VAL B 1 114 ? -7.613 -18.938 12.062 1 98.88 114 VAL B N 1
ATOM 5105 C CA . VAL B 1 114 ? -8.461 -17.812 11.688 1 98.88 114 VAL B CA 1
ATOM 5106 C C . VAL B 1 114 ? -8.57 -16.828 12.852 1 98.88 114 VAL B C 1
ATOM 5108 O O . VAL B 1 114 ? -8.484 -15.617 12.664 1 98.88 114 VAL B O 1
ATOM 5111 N N . GLU B 1 115 ? -8.766 -17.375 14.031 1 98.69 115 GLU B N 1
ATOM 5112 C CA . GLU B 1 115 ? -8.812 -16.531 15.211 1 98.69 115 GLU B CA 1
ATOM 5113 C C . GLU B 1 115 ? -7.5 -15.758 15.391 1 98.69 115 GLU B C 1
ATOM 5115 O O . GLU B 1 115 ? -7.512 -14.57 15.711 1 98.69 115 GLU B O 1
ATOM 5120 N N . VAL B 1 116 ? -6.406 -16.453 15.227 1 98.88 116 VAL B N 1
ATOM 5121 C CA . VAL B 1 116 ? -5.082 -15.859 15.383 1 98.88 116 VAL B CA 1
ATOM 5122 C C . VAL B 1 116 ? -4.918 -14.695 14.414 1 98.88 116 VAL B C 1
ATOM 5124 O O . VAL B 1 116 ? -4.621 -13.57 14.828 1 98.88 116 VAL B O 1
ATOM 5127 N N . VAL B 1 117 ? -5.164 -14.859 13.125 1 98.81 117 VAL B N 1
ATOM 5128 C CA . VAL B 1 117 ? -4.91 -13.82 12.125 1 98.81 117 VAL B CA 1
ATOM 5129 C C . VAL B 1 117 ? -5.949 -12.711 12.258 1 98.81 117 VAL B C 1
ATOM 5131 O O . VAL B 1 117 ? -5.691 -11.562 11.875 1 98.81 117 VAL B O 1
ATOM 5134 N N . SER B 1 118 ? -7.121 -13.008 12.82 1 98.38 118 SER B N 1
ATOM 5135 C CA . SER B 1 118 ? -8.172 -12.008 13 1 98.38 118 SER B CA 1
ATOM 5136 C C . SER B 1 118 ? -7.758 -10.953 14.016 1 98.38 118 SER B C 1
ATOM 5138 O O . SER B 1 118 ? -8.305 -9.844 14.031 1 98.38 118 SER B O 1
ATOM 5140 N N . HIS B 1 119 ? -6.805 -11.281 14.914 1 98.38 119 HIS B N 1
ATOM 5141 C CA . HIS B 1 119 ? -6.312 -10.328 15.898 1 98.38 119 HIS B CA 1
ATOM 5142 C C . HIS B 1 119 ? -5.281 -9.383 15.281 1 98.38 119 HIS B C 1
ATOM 5144 O O . HIS B 1 119 ? -4.883 -8.398 15.906 1 98.38 119 HIS B O 1
ATOM 5150 N N . MET B 1 120 ? -4.902 -9.594 14.016 1 98.69 120 MET B N 1
ATOM 5151 C CA . MET B 1 120 ? -3.816 -8.844 13.391 1 98.69 120 MET B CA 1
ATOM 5152 C C . MET B 1 120 ? -4.363 -7.789 12.438 1 98.69 120 MET B C 1
ATOM 5154 O O . MET B 1 120 ? -5.371 -8.016 11.766 1 98.69 120 MET B O 1
ATOM 5158 N N . ASN B 1 121 ? -3.758 -6.637 12.391 1 98.44 121 ASN B N 1
ATOM 5159 C CA . ASN B 1 121 ? -4.039 -5.691 11.32 1 98.44 121 ASN B CA 1
ATOM 5160 C C . ASN B 1 121 ? -3.193 -5.98 10.078 1 98.44 121 ASN B C 1
ATOM 5162 O O . ASN B 1 121 ? -2.404 -6.926 10.07 1 98.44 121 ASN B O 1
ATOM 5166 N N . VAL B 1 122 ? -3.348 -5.223 9.047 1 98.62 122 VAL B N 1
ATOM 5167 C CA . VAL B 1 122 ? -2.754 -5.57 7.762 1 98.62 122 VAL B CA 1
ATOM 5168 C C . VAL B 1 122 ? -1.238 -5.402 7.828 1 98.62 122 VAL B C 1
ATOM 5170 O O . VAL B 1 122 ? -0.496 -6.148 7.184 1 98.62 122 VAL B O 1
ATOM 5173 N N . VAL B 1 123 ? -0.681 -4.41 8.586 1 98.81 123 VAL B N 1
ATOM 5174 C CA . VAL B 1 123 ? 0.761 -4.215 8.695 1 98.81 123 VAL B CA 1
ATOM 5175 C C . VAL B 1 123 ? 1.389 -5.402 9.414 1 98.81 123 VAL B C 1
ATOM 5177 O O . VAL B 1 123 ? 2.432 -5.914 9 1 98.81 123 VAL B O 1
ATOM 5180 N N . GLU B 1 124 ? 0.731 -5.852 10.469 1 98.88 124 GLU B N 1
ATOM 5181 C CA . GLU B 1 124 ? 1.187 -7.031 11.195 1 98.88 124 GLU B CA 1
ATOM 5182 C C . GLU B 1 124 ? 1.184 -8.266 10.297 1 98.88 124 GLU B C 1
ATOM 5184 O O . GLU B 1 124 ? 2.127 -9.062 10.328 1 98.88 124 GLU B O 1
ATOM 5189 N N . MET B 1 125 ? 0.167 -8.383 9.516 1 98.88 125 MET B N 1
ATOM 5190 C CA . MET B 1 125 ? 0.082 -9.523 8.609 1 98.88 125 MET B CA 1
ATOM 5191 C C . MET B 1 125 ? 1.182 -9.461 7.555 1 98.88 125 MET B C 1
ATOM 5193 O O . MET B 1 125 ? 1.732 -10.492 7.168 1 98.88 125 MET B O 1
ATOM 5197 N N . MET B 1 126 ? 1.439 -8.266 7.047 1 98.69 126 MET B N 1
ATOM 5198 C CA . MET B 1 126 ? 2.506 -8.117 6.062 1 98.69 126 MET B CA 1
ATOM 5199 C C . MET B 1 126 ? 3.859 -8.484 6.664 1 98.69 126 MET B C 1
ATOM 5201 O O . MET B 1 126 ? 4.695 -9.094 6 1 98.69 126 MET B O 1
ATOM 5205 N N . MET B 1 127 ? 4.055 -8.055 7.93 1 98.62 127 MET B N 1
ATOM 5206 C CA . MET B 1 127 ? 5.281 -8.43 8.625 1 98.62 127 MET B CA 1
ATOM 5207 C C . MET B 1 127 ? 5.402 -9.953 8.734 1 98.62 127 MET B C 1
ATOM 5209 O O . MET B 1 127 ? 6.48 -10.508 8.547 1 98.62 127 MET B O 1
ATOM 5213 N N . ALA B 1 128 ? 4.32 -10.578 9.047 1 98.81 128 ALA B N 1
ATOM 5214 C CA . ALA B 1 128 ? 4.293 -12.031 9.156 1 98.81 128 ALA B CA 1
ATOM 5215 C C . ALA B 1 128 ? 4.531 -12.688 7.801 1 98.81 128 ALA B C 1
ATOM 5217 O O . ALA B 1 128 ? 5.238 -13.695 7.703 1 98.81 128 ALA B O 1
ATOM 5218 N N . MET B 1 129 ? 3.955 -12.148 6.758 1 98.25 129 MET B N 1
ATOM 5219 C CA . MET B 1 129 ? 4.043 -12.719 5.418 1 98.25 129 MET B CA 1
ATOM 5220 C C . MET B 1 129 ? 5.488 -12.75 4.934 1 98.25 129 MET B C 1
ATOM 5222 O O . MET B 1 129 ? 5.918 -13.727 4.316 1 98.25 129 MET B O 1
ATOM 5226 N N . GLN B 1 130 ? 6.23 -11.656 5.172 1 96.44 130 GLN B N 1
ATOM 5227 C CA . GLN B 1 130 ? 7.613 -11.609 4.707 1 96.44 130 GLN B CA 1
ATOM 5228 C C . GLN B 1 130 ? 8.453 -12.695 5.371 1 96.44 130 GLN B C 1
ATOM 5230 O O . GLN B 1 130 ? 9.461 -13.141 4.809 1 96.44 130 GLN B O 1
ATOM 5235 N N . LYS B 1 131 ? 8.008 -13.133 6.52 1 97.81 131 LYS B N 1
ATOM 5236 C CA . LYS B 1 131 ? 8.703 -14.188 7.25 1 97.81 131 LYS B CA 1
ATOM 5237 C C . LYS B 1 131 ? 8.227 -15.57 6.816 1 97.81 131 LYS B C 1
ATOM 5239 O O . LYS B 1 131 ? 9.023 -16.484 6.664 1 97.81 131 LYS B O 1
ATOM 5244 N N . MET B 1 132 ? 6.949 -15.703 6.508 1 98.12 132 MET B N 1
ATOM 5245 C CA . MET B 1 132 ? 6.32 -17.016 6.434 1 98.12 132 MET B CA 1
ATOM 5246 C C . MET B 1 132 ? 6.387 -17.578 5.016 1 98.12 132 MET B C 1
ATOM 5248 O O . MET B 1 132 ? 6.172 -18.766 4.805 1 98.12 132 MET B O 1
ATOM 5252 N N . ARG B 1 133 ? 6.621 -16.75 4.023 1 97.19 133 ARG B N 1
ATOM 5253 C CA . ARG B 1 133 ? 6.734 -17.312 2.682 1 97.19 133 ARG B CA 1
ATOM 5254 C C . ARG B 1 133 ? 7.797 -18.406 2.637 1 97.19 133 ARG B C 1
ATOM 5256 O O . ARG B 1 133 ? 8.852 -18.281 3.268 1 97.19 133 ARG B O 1
ATOM 5263 N N . ALA B 1 134 ? 7.59 -19.359 1.875 1 95.94 134 ALA B N 1
ATOM 5264 C CA . ALA B 1 134 ? 8.414 -20.562 1.906 1 95.94 134 ALA B CA 1
ATOM 5265 C C . ALA B 1 134 ? 9.789 -20.297 1.299 1 95.94 134 ALA B C 1
ATOM 5267 O O . ALA B 1 134 ? 10.812 -20.609 1.915 1 95.94 134 ALA B O 1
ATOM 5268 N N . ARG B 1 135 ? 9.82 -19.828 0.108 1 97 135 ARG B N 1
ATOM 5269 C CA . ARG B 1 135 ? 11.078 -19.5 -0.561 1 97 135 ARG B CA 1
ATOM 5270 C C . ARG B 1 135 ? 11.555 -18.109 -0.167 1 97 135 ARG B C 1
ATOM 5272 O O . ARG B 1 135 ? 10.758 -17.172 -0.084 1 97 135 ARG B O 1
ATOM 5279 N N . ARG B 1 136 ? 12.836 -18 0.085 1 97.25 136 ARG B N 1
ATOM 5280 C CA . ARG B 1 136 ? 13.453 -16.734 0.487 1 97.25 136 ARG B CA 1
ATOM 5281 C C . ARG B 1 136 ? 13.227 -15.656 -0.566 1 97.25 136 ARG B C 1
ATOM 5283 O O . ARG B 1 136 ? 12.836 -14.539 -0.239 1 97.25 136 ARG B O 1
ATOM 5290 N N . THR B 1 137 ? 13.422 -15.969 -1.814 1 97.25 137 THR B N 1
ATOM 5291 C CA . THR B 1 137 ? 13.359 -15.039 -2.936 1 97.25 137 THR B CA 1
ATOM 5292 C C . THR B 1 137 ? 11.93 -14.914 -3.453 1 97.25 137 THR B C 1
ATOM 5294 O O . THR B 1 137 ? 11.305 -15.914 -3.822 1 97.25 137 THR B O 1
ATOM 5297 N N . PRO B 1 138 ? 11.391 -13.695 -3.475 1 96.81 138 PRO B N 1
ATOM 5298 C CA . PRO B 1 138 ? 10.062 -13.531 -4.07 1 96.81 138 PRO B CA 1
ATOM 5299 C C . PRO B 1 138 ? 10.07 -13.719 -5.586 1 96.81 138 PRO B C 1
ATOM 5301 O O . PRO B 1 138 ? 11.133 -13.672 -6.215 1 96.81 138 PRO B O 1
ATOM 5304 N N . SER B 1 139 ? 8.898 -13.938 -6.125 1 97 139 SER B N 1
ATOM 5305 C CA . SER B 1 139 ? 8.781 -14.133 -7.566 1 97 139 SER B CA 1
ATOM 5306 C C . SER B 1 139 ? 7.402 -13.711 -8.07 1 97 139 SER B C 1
ATOM 5308 O O . SER B 1 139 ? 6.629 -13.094 -7.336 1 97 139 SER B O 1
ATOM 5310 N N . GLN B 1 140 ? 7.176 -13.984 -9.438 1 96.62 140 GLN B N 1
ATOM 5311 C CA . GLN B 1 140 ? 5.957 -13.539 -10.102 1 96.62 140 GLN B CA 1
ATOM 5312 C C . GLN B 1 140 ? 5.512 -14.547 -11.156 1 96.62 140 GLN B C 1
ATOM 5314 O O . GLN B 1 140 ? 6.34 -15.258 -11.734 1 96.62 140 GLN B O 1
ATOM 5319 N N . GLN B 1 141 ? 4.215 -14.625 -11.336 1 97.31 141 GLN B N 1
ATOM 5320 C CA . GLN B 1 141 ? 3.592 -15.461 -12.359 1 97.31 141 GLN B CA 1
ATOM 5321 C C . GLN B 1 141 ? 2.719 -14.633 -13.289 1 97.31 141 GLN B C 1
ATOM 5323 O O . GLN B 1 141 ? 2.045 -13.695 -12.852 1 97.31 141 GLN B O 1
ATOM 5328 N N . ALA B 1 142 ? 2.678 -15.016 -14.609 1 97.62 142 ALA B N 1
ATOM 5329 C CA . ALA B 1 142 ? 1.907 -14.211 -15.555 1 97.62 142 ALA B CA 1
ATOM 5330 C C . ALA B 1 142 ? 0.888 -15.062 -16.297 1 97.62 142 ALA B C 1
ATOM 5332 O O . ALA B 1 142 ? 1.087 -16.266 -16.469 1 97.62 142 ALA B O 1
ATOM 5333 N N . HIS B 1 143 ? -0.136 -14.43 -16.703 1 97.25 143 HIS B N 1
ATOM 5334 C CA . HIS B 1 143 ? -1.042 -14.945 -17.719 1 97.25 143 HIS B CA 1
ATOM 5335 C C . HIS B 1 143 ? -0.604 -14.508 -19.125 1 97.25 143 HIS B C 1
ATOM 5337 O O . HIS B 1 143 ? -0.351 -13.328 -19.359 1 97.25 143 HIS B O 1
ATOM 5343 N N . VAL B 1 144 ? -0.52 -15.438 -20 1 98.69 144 VAL B N 1
ATOM 5344 C CA . VAL B 1 144 ? -0.244 -15.148 -21.406 1 98.69 144 VAL B CA 1
ATOM 5345 C C . VAL B 1 144 ? -1.303 -15.812 -22.281 1 98.69 144 VAL B C 1
ATOM 5347 O O . VAL B 1 144 ? -1.27 -17.031 -22.5 1 98.69 144 VAL B O 1
ATOM 5350 N N . THR B 1 145 ? -2.172 -15.016 -22.734 1 98.19 145 THR B N 1
ATOM 5351 C CA . THR B 1 145 ? -3.293 -15.5 -23.531 1 98.19 145 THR B CA 1
ATOM 5352 C C . THR B 1 145 ? -3.672 -14.484 -24.594 1 98.19 145 THR B C 1
ATOM 5354 O O . THR B 1 145 ? -3.062 -13.414 -24.688 1 98.19 145 THR B O 1
ATOM 5357 N N . ASN B 1 146 ? -4.559 -14.758 -25.422 1 98.25 146 ASN B N 1
ATOM 5358 C CA . ASN B 1 146 ? -5.262 -13.812 -26.281 1 98.25 146 ASN B CA 1
ATOM 5359 C C . ASN B 1 146 ? -6.605 -14.367 -26.734 1 98.25 146 ASN B C 1
ATOM 5361 O O . ASN B 1 146 ? -6.812 -15.586 -26.734 1 98.25 146 ASN B O 1
ATOM 5365 N N . VAL B 1 147 ? -7.484 -13.562 -27.172 1 97.56 147 VAL B N 1
ATOM 5366 C CA . VAL B 1 147 ? -8.883 -13.914 -27.406 1 97.56 147 VAL B CA 1
ATOM 5367 C C . VAL B 1 147 ? -8.984 -14.781 -28.672 1 97.56 147 VAL B C 1
ATOM 5369 O O . VAL B 1 147 ? -9.945 -15.547 -28.812 1 97.56 147 VAL B O 1
ATOM 5372 N N . LYS B 1 148 ? -7.984 -14.812 -29.531 1 97.12 148 LYS B N 1
ATOM 5373 C CA . LYS B 1 148 ? -8.031 -15.555 -30.781 1 97.12 148 LYS B CA 1
ATOM 5374 C C . LYS B 1 148 ? -7.277 -16.875 -30.672 1 97.12 148 LYS B C 1
ATOM 5376 O O . LYS B 1 148 ? -7.23 -17.656 -31.641 1 97.12 148 LYS B O 1
ATOM 5381 N N . ASP B 1 149 ? -6.641 -17.109 -29.547 1 97.88 149 ASP B N 1
ATOM 5382 C CA . ASP B 1 149 ? -5.77 -18.266 -29.359 1 97.88 149 ASP B CA 1
ATOM 5383 C C . ASP B 1 149 ? -4.68 -18.312 -30.422 1 97.88 149 ASP B C 1
ATOM 5385 O O . ASP B 1 149 ? -4.328 -19.391 -30.906 1 97.88 149 ASP B O 1
ATOM 5389 N N . ASN B 1 150 ? -4.254 -17.141 -30.844 1 98.31 150 ASN B N 1
ATOM 5390 C CA . ASN B 1 150 ? -3.178 -17.062 -31.828 1 98.31 150 ASN B CA 1
ATOM 5391 C C . ASN B 1 150 ? -1.849 -17.516 -31.25 1 98.31 150 ASN B C 1
ATOM 5393 O O . ASN B 1 150 ? -1.276 -16.844 -30.375 1 98.31 150 ASN B O 1
ATOM 5397 N N . PRO B 1 151 ? -1.338 -18.609 -31.734 1 98.56 151 PRO B N 1
ATOM 5398 C CA . PRO B 1 151 ? -0.142 -19.172 -31.109 1 98.56 151 PRO B CA 1
ATOM 5399 C C . PRO B 1 151 ? 1.1 -18.312 -31.312 1 98.56 151 PRO B C 1
ATOM 5401 O O . PRO B 1 151 ? 1.993 -18.281 -30.469 1 98.56 151 PRO B O 1
ATOM 5404 N N . VAL B 1 152 ? 1.229 -17.625 -32.438 1 98.81 152 VAL B N 1
ATOM 5405 C CA . VAL B 1 152 ? 2.395 -16.797 -32.688 1 98.81 152 VAL B CA 1
ATOM 5406 C C . VAL B 1 152 ? 2.455 -15.633 -31.703 1 98.81 152 VAL B C 1
ATOM 5408 O O . VAL B 1 152 ? 3.523 -15.312 -31.188 1 98.81 152 VAL B O 1
ATOM 5411 N N . GLN B 1 153 ? 1.292 -15.023 -31.484 1 98.81 153 GLN B N 1
ATOM 5412 C CA . GLN B 1 153 ? 1.219 -13.969 -30.484 1 98.81 153 GLN B CA 1
ATOM 5413 C C . GLN B 1 153 ? 1.565 -14.5 -29.094 1 98.81 153 GLN B C 1
ATOM 5415 O O . GLN B 1 153 ? 2.27 -13.836 -28.328 1 98.81 153 GLN B O 1
ATOM 5420 N N . ILE B 1 154 ? 1.048 -15.656 -28.75 1 98.88 154 ILE B N 1
ATOM 5421 C CA . ILE B 1 154 ? 1.324 -16.25 -27.453 1 98.88 154 ILE B CA 1
ATOM 5422 C C . ILE B 1 154 ? 2.83 -16.438 -27.281 1 98.88 154 ILE B C 1
ATOM 5424 O O . ILE B 1 154 ? 3.387 -16.125 -26.219 1 98.88 154 ILE B O 1
ATOM 5428 N N . ALA B 1 155 ? 3.465 -16.969 -28.297 1 98.94 155 ALA B N 1
ATOM 5429 C CA . ALA B 1 155 ? 4.906 -17.172 -28.203 1 98.94 155 ALA B CA 1
ATOM 5430 C C . ALA B 1 155 ? 5.652 -15.867 -28 1 98.94 155 ALA B C 1
ATOM 5432 O O . ALA B 1 155 ? 6.57 -15.789 -27.172 1 98.94 155 ALA B O 1
ATOM 5433 N N . ALA B 1 156 ? 5.285 -14.867 -28.734 1 98.94 156 ALA B N 1
ATOM 5434 C CA . ALA B 1 156 ? 5.93 -13.562 -28.625 1 98.94 156 ALA B CA 1
ATOM 5435 C C . ALA B 1 156 ? 5.703 -12.945 -27.25 1 98.94 156 ALA B C 1
ATOM 5437 O O . ALA B 1 156 ? 6.637 -12.438 -26.625 1 98.94 156 ALA B O 1
ATOM 5438 N N . ASP B 1 157 ? 4.461 -12.953 -26.781 1 98.94 157 ASP B N 1
ATOM 5439 C CA . ASP B 1 157 ? 4.129 -12.414 -25.469 1 98.94 157 ASP B CA 1
ATOM 5440 C C . ASP B 1 157 ? 4.832 -13.188 -24.359 1 98.94 157 ASP B C 1
ATOM 5442 O O . ASP B 1 157 ? 5.242 -12.609 -23.359 1 98.94 157 ASP B O 1
ATOM 5446 N N . ALA B 1 158 ? 4.879 -14.477 -24.516 1 98.94 158 ALA B N 1
ATOM 5447 C CA . ALA B 1 158 ? 5.559 -15.312 -23.531 1 98.94 158 ALA B CA 1
ATOM 5448 C C . ALA B 1 158 ? 7.039 -14.961 -23.438 1 98.94 158 ALA B C 1
ATOM 5450 O O . ALA B 1 158 ? 7.609 -14.93 -22.344 1 98.94 158 ALA B O 1
ATOM 5451 N N . ALA B 1 159 ? 7.656 -14.773 -24.562 1 98.94 159 ALA B N 1
ATOM 5452 C CA . ALA B 1 159 ? 9.062 -14.391 -24.594 1 98.94 159 ALA B CA 1
ATOM 5453 C C . ALA B 1 159 ? 9.289 -13.062 -23.891 1 98.94 159 ALA B C 1
ATOM 5455 O O . ALA B 1 159 ? 10.234 -12.922 -23.109 1 98.94 159 ALA B O 1
ATOM 5456 N N . GLU B 1 160 ? 8.438 -12.133 -24.219 1 98.88 160 GLU B N 1
ATOM 5457 C CA . GLU B 1 160 ? 8.539 -10.836 -23.562 1 98.88 160 GLU B CA 1
ATOM 5458 C C . GLU B 1 160 ? 8.336 -10.977 -22.047 1 98.88 160 GLU B C 1
ATOM 5460 O O . GLU B 1 160 ? 9.055 -10.367 -21.266 1 98.88 160 GLU B O 1
ATOM 5465 N N . GLY B 1 161 ? 7.27 -11.711 -21.656 1 98.75 161 GLY B N 1
ATOM 5466 C CA . GLY B 1 161 ? 7.043 -11.938 -20.234 1 98.75 161 GLY B CA 1
ATOM 5467 C C . GLY B 1 161 ? 8.242 -12.523 -19.531 1 98.75 161 GLY B C 1
ATOM 5468 O O . GLY B 1 161 ? 8.617 -12.07 -18.438 1 98.75 161 GLY B O 1
ATOM 5469 N N . ALA B 1 162 ? 8.828 -13.5 -20.109 1 98.62 162 ALA B N 1
ATOM 5470 C CA . ALA B 1 162 ? 10.023 -14.117 -19.531 1 98.62 162 ALA B CA 1
ATOM 5471 C C . ALA B 1 162 ? 11.164 -13.109 -19.438 1 98.62 162 ALA B C 1
ATOM 5473 O O . ALA B 1 162 ? 11.883 -13.078 -18.438 1 98.62 162 ALA B O 1
ATOM 5474 N N . TRP B 1 163 ? 11.305 -12.336 -20.469 1 98.56 163 TRP B N 1
ATOM 5475 C CA . TRP B 1 163 ? 12.352 -11.32 -20.516 1 98.56 163 TRP B CA 1
ATOM 5476 C C . TRP B 1 163 ? 12.148 -10.281 -19.422 1 98.56 163 TRP B C 1
ATOM 5478 O O . TRP B 1 163 ? 13.117 -9.758 -18.859 1 98.56 163 TRP B O 1
ATOM 5488 N N . ARG B 1 164 ? 10.961 -10.016 -19.078 1 98.56 164 ARG B N 1
ATOM 5489 C CA . ARG B 1 164 ? 10.625 -9.016 -18.062 1 98.56 164 ARG B CA 1
ATOM 5490 C C . ARG B 1 164 ? 10.82 -9.578 -16.656 1 98.56 164 ARG B C 1
ATOM 5492 O O . ARG B 1 164 ? 10.898 -8.812 -15.695 1 98.56 164 ARG B O 1
ATOM 5499 N N . GLY B 1 165 ? 10.82 -10.906 -16.516 1 98.12 165 GLY B N 1
ATOM 5500 C CA . GLY B 1 165 ? 11.234 -11.422 -15.227 1 98.12 165 GLY B CA 1
ATOM 5501 C C . GLY B 1 165 ? 10.258 -12.43 -14.648 1 98.12 165 GLY B C 1
ATOM 5502 O O . GLY B 1 165 ? 10.508 -12.992 -13.578 1 98.12 165 GLY B O 1
ATOM 5503 N N . PHE B 1 166 ? 9.172 -12.797 -15.383 1 98.44 166 PHE B N 1
ATOM 5504 C CA . PHE B 1 166 ? 8.227 -13.773 -14.859 1 98.44 166 PHE B CA 1
ATOM 5505 C C . PHE B 1 166 ? 8.852 -15.164 -14.828 1 98.44 166 PHE B C 1
ATOM 5507 O O . PHE B 1 166 ? 9.359 -15.648 -15.852 1 98.44 166 PHE B O 1
ATOM 5514 N N . ASP B 1 167 ? 8.727 -15.836 -13.711 1 98.12 167 ASP B N 1
ATOM 5515 C CA . ASP B 1 167 ? 9.336 -17.156 -13.562 1 98.12 167 ASP B CA 1
ATOM 5516 C C . ASP B 1 167 ? 8.352 -18.266 -13.945 1 98.12 167 ASP B C 1
ATOM 5518 O O . ASP B 1 167 ? 8.766 -19.391 -14.227 1 98.12 167 ASP B O 1
ATOM 5522 N N . GLU B 1 168 ? 7.086 -17.906 -13.891 1 97.81 168 GLU B N 1
ATOM 5523 C CA . GLU B 1 168 ? 6.023 -18.812 -14.328 1 97.81 168 GLU B CA 1
ATOM 5524 C C . GLU B 1 168 ? 5.047 -18.109 -15.258 1 97.81 168 GLU B C 1
ATOM 5526 O O . GLU B 1 168 ? 4.805 -16.906 -15.125 1 97.81 168 GLU B O 1
ATOM 5531 N N . GLN B 1 169 ? 4.566 -18.875 -16.219 1 98.44 169 GLN B N 1
ATOM 5532 C CA . GLN B 1 169 ? 3.562 -18.344 -17.141 1 98.44 169 GLN B CA 1
ATOM 5533 C C . GLN B 1 169 ? 2.439 -19.359 -17.359 1 98.44 169 GLN B C 1
ATOM 5535 O O . GLN B 1 169 ? 2.684 -20.562 -17.406 1 98.44 169 GLN B O 1
ATOM 5540 N N . GLU B 1 170 ? 1.281 -18.797 -17.469 1 97.31 170 GLU B N 1
ATOM 5541 C CA . GLU B 1 170 ? 0.084 -19.609 -17.641 1 97.31 170 GLU B CA 1
ATOM 5542 C C . GLU B 1 170 ? -0.734 -19.141 -18.844 1 97.31 170 GLU B C 1
ATOM 5544 O O . GLU B 1 170 ? -0.859 -17.938 -19.078 1 97.31 170 GLU B O 1
ATOM 5549 N N . THR B 1 171 ? -1.234 -20.078 -19.562 1 97.94 171 THR B N 1
ATOM 5550 C CA . THR B 1 171 ? -2.166 -19.766 -20.641 1 97.94 171 THR B CA 1
ATOM 5551 C C . THR B 1 171 ? -3.482 -20.516 -20.453 1 97.94 171 THR B C 1
ATOM 5553 O O . THR B 1 171 ? -3.617 -21.328 -19.547 1 97.94 171 THR B O 1
ATOM 5556 N N . THR B 1 172 ? -4.43 -20.078 -21.078 1 96.69 172 THR B N 1
ATOM 5557 C CA . THR B 1 172 ? -5.727 -20.719 -21.25 1 96.69 172 THR B CA 1
ATOM 5558 C C . THR B 1 172 ? -6.254 -20.516 -22.672 1 96.69 172 THR B C 1
ATOM 5560 O O . THR B 1 172 ? -5.516 -20.078 -23.562 1 96.69 172 THR B O 1
ATOM 5563 N N . VAL B 1 173 ? -7.473 -21.062 -22.938 1 96.75 173 VAL B N 1
ATOM 5564 C CA . VAL B 1 173 ? -7.938 -21.047 -24.328 1 96.75 173 VAL B CA 1
ATOM 5565 C C . VAL B 1 173 ? -9.281 -20.344 -24.422 1 96.75 173 VAL B C 1
ATOM 5567 O O . VAL B 1 173 ? -10.055 -20.344 -23.453 1 96.75 173 VAL B O 1
ATOM 5570 N N . ALA B 1 174 ? -9.438 -19.641 -25.516 1 95.44 174 ALA B N 1
ATOM 5571 C CA . ALA B 1 174 ? -10.797 -19.234 -25.859 1 95.44 174 ALA B CA 1
ATOM 5572 C C . ALA B 1 174 ? -11.617 -20.438 -26.344 1 95.44 174 ALA B C 1
ATOM 5574 O O . ALA B 1 174 ? -12.805 -20.547 -26.016 1 95.44 174 ALA B O 1
ATOM 5575 N N . VAL B 1 175 ? -10.992 -21.281 -27.141 1 94.94 175 VAL B N 1
ATOM 5576 C CA . VAL B 1 175 ? -11.57 -22.531 -27.625 1 94.94 175 VAL B CA 1
ATOM 5577 C C . VAL B 1 175 ? -10.742 -23.719 -27.125 1 94.94 175 VAL B C 1
ATOM 5579 O O . VAL B 1 175 ? -9.562 -23.844 -27.469 1 94.94 175 VAL B O 1
ATOM 5582 N N . ALA B 1 176 ? -11.336 -24.609 -26.453 1 95 176 ALA B N 1
ATOM 5583 C CA . ALA B 1 176 ? -10.664 -25.688 -25.719 1 95 176 ALA B CA 1
ATOM 5584 C C . ALA B 1 176 ? -9.773 -26.516 -26.641 1 95 176 ALA B C 1
ATOM 5586 O O . ALA B 1 176 ? -8.695 -26.953 -26.234 1 95 176 ALA B O 1
ATOM 5587 N N . ARG B 1 177 ? -10.141 -26.734 -27.891 1 95.75 177 ARG B N 1
ATOM 5588 C CA . ARG B 1 177 ? -9.453 -27.625 -28.812 1 95.75 177 ARG B CA 1
ATOM 5589 C C . ARG B 1 177 ? -8.133 -27.016 -29.297 1 95.75 177 ARG B C 1
ATOM 5591 O O . ARG B 1 177 ? -7.293 -27.719 -29.859 1 95.75 177 ARG B O 1
ATOM 5598 N N . TYR B 1 178 ? -7.891 -25.703 -28.938 1 96.81 178 TYR B N 1
ATOM 5599 C CA . TYR B 1 178 ? -6.656 -25.031 -29.312 1 96.81 178 TYR B CA 1
ATOM 5600 C C . TYR B 1 178 ? -5.547 -25.312 -28.312 1 96.81 178 TYR B C 1
ATOM 5602 O O . TYR B 1 178 ? -4.391 -24.938 -28.531 1 96.81 178 TYR B O 1
ATOM 5610 N N . ALA B 1 179 ? -5.801 -25.984 -27.281 1 97.69 179 ALA B N 1
ATOM 5611 C CA . ALA B 1 179 ? -4.969 -26.078 -26.078 1 97.69 179 ALA B CA 1
ATOM 5612 C C . ALA B 1 179 ? -3.553 -26.516 -26.422 1 97.69 179 ALA B C 1
ATOM 5614 O O . ALA B 1 179 ? -2.576 -25.953 -25.938 1 97.69 179 ALA B O 1
ATOM 5615 N N . PRO B 1 180 ? -3.371 -27.531 -27.297 1 98.19 180 PRO B N 1
ATOM 5616 C CA . PRO B 1 180 ? -2.004 -27.969 -27.578 1 98.19 180 PRO B CA 1
ATOM 5617 C C . PRO B 1 180 ? -1.161 -26.875 -28.219 1 98.19 180 PRO B C 1
ATOM 5619 O O . PRO B 1 180 ? 0.022 -26.719 -27.906 1 98.19 180 PRO B O 1
ATOM 5622 N N . PHE B 1 181 ? -1.732 -26.062 -29.094 1 98.69 181 PHE B N 1
ATOM 5623 C CA . PHE B 1 181 ? -1.01 -24.984 -29.75 1 98.69 181 PHE B CA 1
ATOM 5624 C C . PHE B 1 181 ? -0.63 -23.906 -28.734 1 98.69 181 PHE B C 1
ATOM 5626 O O . PHE B 1 181 ? 0.488 -23.391 -28.766 1 98.69 181 PHE B O 1
ATOM 5633 N N . ASN B 1 182 ? -1.616 -23.578 -27.859 1 98.69 182 ASN B N 1
ATOM 5634 C CA . ASN B 1 182 ? -1.341 -22.594 -26.812 1 98.69 182 ASN B CA 1
ATOM 5635 C C . ASN B 1 182 ? -0.205 -23.047 -25.906 1 98.69 182 ASN B C 1
ATOM 5637 O O . ASN B 1 182 ? 0.684 -22.25 -25.578 1 98.69 182 ASN B O 1
ATOM 5641 N N . ALA B 1 183 ? -0.279 -24.281 -25.516 1 98.69 183 ALA B N 1
ATOM 5642 C CA . ALA B 1 183 ? 0.716 -24.844 -24.594 1 98.69 183 ALA B CA 1
ATOM 5643 C C . ALA B 1 183 ? 2.105 -24.828 -25.234 1 98.69 183 ALA B C 1
ATOM 5645 O O . ALA B 1 183 ? 3.08 -24.422 -24.594 1 98.69 183 ALA B O 1
ATOM 5646 N N . ILE B 1 184 ? 2.215 -25.281 -26.453 1 98.81 184 ILE B N 1
ATOM 5647 C CA . ILE B 1 184 ? 3.49 -25.359 -27.156 1 98.81 184 ILE B CA 1
ATOM 5648 C C . ILE B 1 184 ? 4.047 -23.953 -27.375 1 98.81 184 ILE B C 1
ATOM 5650 O O . ILE B 1 184 ? 5.23 -23.703 -27.141 1 98.81 184 ILE B O 1
ATOM 5654 N N . ALA B 1 185 ? 3.168 -23.062 -27.828 1 98.88 185 ALA B N 1
ATOM 5655 C CA . ALA B 1 185 ? 3.584 -21.688 -28.094 1 98.88 185 ALA B CA 1
ATOM 5656 C C . ALA B 1 185 ? 4.113 -21.016 -26.828 1 98.88 185 ALA B C 1
ATOM 5658 O O . ALA B 1 185 ? 5.137 -20.328 -26.875 1 98.88 185 ALA B O 1
ATOM 5659 N N . LEU B 1 186 ? 3.367 -21.219 -25.703 1 98.94 186 LEU B N 1
ATOM 5660 C CA . LEU B 1 186 ? 3.771 -20.625 -24.438 1 98.94 186 LEU B CA 1
ATOM 5661 C C . LEU B 1 186 ? 5.137 -21.141 -24 1 98.94 186 LEU B C 1
ATOM 5663 O O . LEU B 1 186 ? 6 -20.359 -23.594 1 98.94 186 LEU B O 1
ATOM 5667 N N . LEU B 1 187 ? 5.336 -22.406 -24.094 1 98.88 187 LEU B N 1
ATOM 5668 C CA . LEU B 1 187 ? 6.578 -23.016 -23.641 1 98.88 187 LEU B CA 1
ATOM 5669 C C . LEU B 1 187 ? 7.75 -22.578 -24.516 1 98.88 187 LEU B C 1
ATOM 5671 O O . LEU B 1 187 ? 8.797 -22.172 -24.016 1 98.88 187 LEU B O 1
ATOM 5675 N N . VAL B 1 188 ? 7.594 -22.656 -25.812 1 98.88 188 VAL B N 1
ATOM 5676 C CA . VAL B 1 188 ? 8.656 -22.266 -26.734 1 98.88 188 VAL B CA 1
ATOM 5677 C C . VAL B 1 188 ? 9 -20.797 -26.531 1 98.88 188 VAL B C 1
ATOM 5679 O O . VAL B 1 188 ? 10.172 -20.438 -26.375 1 98.88 188 VAL B O 1
ATOM 5682 N N . GLY B 1 189 ? 7.969 -19.938 -26.516 1 98.94 189 GLY B N 1
ATOM 5683 C CA . GLY B 1 189 ? 8.195 -18.5 -26.344 1 98.94 189 GLY B CA 1
ATOM 5684 C C . GLY B 1 189 ? 8.898 -18.172 -25.047 1 98.94 189 GLY B C 1
ATOM 5685 O O . GLY B 1 189 ? 9.812 -17.344 -25.031 1 98.94 189 GLY B O 1
ATOM 5686 N N . SER B 1 190 ? 8.438 -18.766 -23.953 1 98.81 190 SER B N 1
ATOM 5687 C CA . SER B 1 190 ? 9.023 -18.469 -22.656 1 98.81 190 SER B CA 1
ATOM 5688 C C . SER B 1 190 ? 10.492 -18.859 -22.594 1 98.81 190 SER B C 1
ATOM 5690 O O . SER B 1 190 ? 11.32 -18.141 -22.047 1 98.81 190 SER B O 1
ATOM 5692 N N . GLN B 1 191 ? 10.867 -19.984 -23.234 1 98.5 191 GLN B N 1
ATOM 5693 C CA . GLN B 1 191 ? 12.258 -20.438 -23.234 1 98.5 191 GLN B CA 1
ATOM 5694 C C . GLN B 1 191 ? 13.133 -19.531 -24.094 1 98.5 191 GLN B C 1
ATOM 5696 O O . GLN B 1 191 ? 14.328 -19.406 -23.844 1 98.5 191 GLN B O 1
ATOM 5701 N N . VAL B 1 192 ? 12.539 -18.906 -25.141 1 98.69 192 VAL B N 1
ATOM 5702 C CA . VAL B 1 192 ? 13.266 -17.922 -25.938 1 98.69 192 VAL B CA 1
ATOM 5703 C C . VAL B 1 192 ? 13.578 -16.703 -25.078 1 98.69 192 VAL B C 1
ATOM 5705 O O . VAL B 1 192 ? 14.695 -16.172 -25.141 1 98.69 192 VAL B O 1
ATOM 5708 N N . GLY B 1 193 ? 12.609 -16.281 -24.281 1 98.38 193 GLY B N 1
ATOM 5709 C CA . GLY B 1 193 ? 12.805 -15.102 -23.453 1 98.38 193 GLY B CA 1
ATOM 5710 C C . GLY B 1 193 ? 13.836 -15.305 -22.359 1 98.38 193 GLY B C 1
ATOM 5711 O O . GLY B 1 193 ? 14.727 -14.469 -22.188 1 98.38 193 GLY B O 1
ATOM 5712 N N . ARG B 1 194 ? 13.68 -16.359 -21.641 1 97.88 194 ARG B N 1
ATOM 5713 C CA . ARG B 1 194 ? 14.586 -16.75 -20.578 1 97.88 194 ARG B CA 1
ATOM 5714 C C . ARG B 1 194 ? 14.484 -18.234 -20.266 1 97.88 194 ARG B C 1
ATOM 5716 O O . ARG B 1 194 ? 13.43 -18.719 -19.859 1 97.88 194 ARG B O 1
ATOM 5723 N N . PRO B 1 195 ? 15.594 -18.969 -20.391 1 97.19 195 PRO B N 1
ATOM 5724 C CA . PRO B 1 195 ? 15.555 -20.406 -20.109 1 97.19 195 PRO B CA 1
ATOM 5725 C C . PRO B 1 195 ? 15.094 -20.719 -18.688 1 97.19 195 PRO B C 1
ATOM 5727 O O . PRO B 1 195 ? 15.484 -20.031 -17.75 1 97.19 195 PRO B O 1
ATOM 5730 N N . GLY B 1 196 ? 14.234 -21.703 -18.609 1 97.06 196 GLY B N 1
ATOM 5731 C CA . GLY B 1 196 ? 13.883 -22.203 -17.297 1 97.06 196 GLY B CA 1
ATOM 5732 C C . GLY B 1 196 ? 12.484 -21.797 -16.859 1 97.06 196 GLY B C 1
ATOM 5733 O O . GLY B 1 196 ? 11.953 -22.344 -15.891 1 97.06 196 GLY B O 1
ATOM 5734 N N . VAL B 1 197 ? 11.781 -20.906 -17.578 1 98.12 197 VAL B N 1
ATOM 5735 C CA . VAL B 1 197 ? 10.438 -20.469 -17.203 1 98.12 197 VAL B CA 1
ATOM 5736 C C . VAL B 1 197 ? 9.484 -21.656 -17.219 1 98.12 197 VAL B C 1
ATOM 5738 O O . VAL B 1 197 ? 9.422 -22.406 -18.203 1 98.12 197 VAL B O 1
ATOM 5741 N N . LEU B 1 198 ? 8.758 -21.812 -16.141 1 97.88 198 LEU B N 1
ATOM 5742 C CA . LEU B 1 198 ? 7.797 -22.906 -16.047 1 97.88 198 LEU B CA 1
ATOM 5743 C C . LEU B 1 198 ? 6.438 -22.484 -16.578 1 97.88 198 LEU B C 1
ATOM 5745 O O . LEU B 1 198 ? 5.988 -21.359 -16.328 1 97.88 198 LEU B O 1
ATOM 5749 N N . THR B 1 199 ? 5.77 -23.438 -17.344 1 98.06 199 THR B N 1
ATOM 5750 C CA . THR B 1 199 ? 4.527 -23.016 -17.984 1 98.06 199 THR B CA 1
ATOM 5751 C C . THR B 1 199 ? 3.414 -24.031 -17.703 1 98.06 199 THR B C 1
ATOM 5753 O O . THR B 1 199 ? 3.686 -25.188 -17.375 1 98.06 199 THR B O 1
ATOM 5756 N N . GLN B 1 200 ? 2.223 -23.594 -17.781 1 96.62 200 GLN B N 1
ATOM 5757 C CA . GLN B 1 200 ? 1.049 -24.453 -17.719 1 96.62 200 GLN B CA 1
ATOM 5758 C C . GLN B 1 200 ? -0.049 -23.969 -18.656 1 96.62 200 GLN B C 1
ATOM 5760 O O . GLN B 1 200 ? -0.008 -22.828 -19.141 1 96.62 200 GLN B O 1
ATOM 5765 N N . CYS B 1 201 ? -0.896 -24.812 -19.016 1 97 201 CYS B N 1
ATOM 5766 C CA . CYS B 1 201 ? -2.115 -24.531 -19.781 1 97 201 CYS B CA 1
ATOM 5767 C C . CYS B 1 201 ? -3.35 -24.938 -18.969 1 97 201 CYS B C 1
ATOM 5769 O O . CYS B 1 201 ? -3.619 -26.125 -18.797 1 97 201 CYS B O 1
ATOM 5771 N N . SER B 1 202 ? -4.094 -23.953 -18.516 1 94.5 202 SER B N 1
ATOM 5772 C CA . SER B 1 202 ? -5.238 -24.203 -17.656 1 94.5 202 SER B CA 1
ATOM 5773 C C . SER B 1 202 ? -6.426 -24.734 -18.453 1 94.5 202 SER B C 1
ATOM 5775 O O . SER B 1 202 ? -6.957 -24.047 -19.312 1 94.5 202 SER B O 1
ATOM 5777 N N . LEU B 1 203 ? -6.812 -25.938 -18.25 1 93.31 203 LEU B N 1
ATOM 5778 C CA . LEU B 1 203 ? -7.898 -26.656 -18.906 1 93.31 203 LEU B CA 1
ATOM 5779 C C . LEU B 1 203 ? -8.523 -27.688 -17.953 1 93.31 203 LEU B C 1
ATOM 5781 O O . LEU B 1 203 ? -8.234 -27.688 -16.766 1 93.31 203 LEU B O 1
ATOM 5785 N N . GLU B 1 204 ? -9.391 -28.438 -18.562 1 89 204 GLU B N 1
ATOM 5786 C CA . GLU B 1 204 ? -9.898 -29.578 -17.812 1 89 204 GLU B CA 1
ATOM 5787 C C . GLU B 1 204 ? -8.789 -30.562 -17.469 1 89 204 GLU B C 1
ATOM 5789 O O . GLU B 1 204 ? -7.82 -30.703 -18.219 1 89 204 GLU B O 1
ATOM 5794 N N . GLU B 1 205 ? -8.922 -31.25 -16.391 1 88.38 205 GLU B N 1
ATOM 5795 C CA . GLU B 1 205 ? -7.863 -32 -15.734 1 88.38 205 GLU B CA 1
ATOM 5796 C C . GLU B 1 205 ? -7.277 -33.062 -16.672 1 88.38 205 GLU B C 1
ATOM 5798 O O . GLU B 1 205 ? -6.062 -33.25 -16.719 1 88.38 205 GLU B O 1
ATOM 5803 N N . ALA B 1 206 ? -8.133 -33.719 -17.375 1 90.31 206 ALA B N 1
ATOM 5804 C CA . ALA B 1 206 ? -7.652 -34.812 -18.234 1 90.31 206 ALA B CA 1
ATOM 5805 C C . ALA B 1 206 ? -6.758 -34.25 -19.344 1 90.31 206 ALA B C 1
ATOM 5807 O O . ALA B 1 206 ? -5.727 -34.844 -19.672 1 90.31 206 ALA B O 1
ATOM 5808 N N . THR B 1 207 ? -7.172 -33.219 -19.906 1 93.5 207 THR B N 1
ATOM 5809 C CA . THR B 1 207 ? -6.402 -32.594 -20.984 1 93.5 207 THR B CA 1
ATOM 5810 C C . THR B 1 207 ? -5.105 -32 -20.438 1 93.5 207 THR B C 1
ATOM 5812 O O . THR B 1 207 ? -4.055 -32.125 -21.078 1 93.5 207 THR B O 1
ATOM 5815 N N . GLU B 1 208 ? -5.191 -31.453 -19.328 1 94.19 208 GLU B N 1
ATOM 5816 C CA . GLU B 1 208 ? -4.02 -30.844 -18.703 1 94.19 208 GLU B CA 1
ATOM 5817 C C . GLU B 1 208 ? -2.957 -31.891 -18.391 1 94.19 208 GLU B C 1
ATOM 5819 O O . GLU B 1 208 ? -1.77 -31.672 -18.641 1 94.19 208 GLU B O 1
ATOM 5824 N N . LEU B 1 209 ? -3.385 -32.969 -17.828 1 93.88 209 LEU B N 1
ATOM 5825 C CA . LEU B 1 209 ? -2.469 -34.031 -17.5 1 93.88 209 LEU B CA 1
ATOM 5826 C C . LEU B 1 209 ? -1.831 -34.625 -18.766 1 93.88 209 LEU B C 1
ATOM 5828 O O . LEU B 1 209 ? -0.635 -34.906 -18.781 1 93.88 209 LEU B O 1
ATOM 5832 N N . LYS B 1 210 ? -2.625 -34.75 -19.828 1 95.31 210 LYS B N 1
ATOM 5833 C CA . LYS B 1 210 ? -2.125 -35.281 -21.094 1 95.31 210 LYS B CA 1
ATOM 5834 C C . LYS B 1 210 ? -1.045 -34.375 -21.672 1 95.31 210 LYS B C 1
ATOM 5836 O O . LYS B 1 210 ? -0.007 -34.844 -22.141 1 95.31 210 LYS B O 1
ATOM 5841 N N . LEU B 1 211 ? -1.288 -33.125 -21.641 1 96.69 211 LEU B N 1
ATOM 5842 C CA . LEU B 1 211 ? -0.306 -32.156 -22.141 1 96.69 211 LEU B CA 1
ATOM 5843 C C . LEU B 1 211 ? 0.984 -32.219 -21.328 1 96.69 211 LEU B C 1
ATOM 5845 O O . LEU B 1 211 ? 2.078 -32.094 -21.891 1 96.69 211 LEU B O 1
ATOM 5849 N N . GLY B 1 212 ? 0.808 -32.375 -20.031 1 95.19 212 GLY B N 1
ATOM 5850 C CA . GLY B 1 212 ? 1.972 -32.562 -19.172 1 95.19 212 GLY B CA 1
ATOM 5851 C C . GLY B 1 212 ? 2.766 -33.812 -19.5 1 95.19 212 GLY B C 1
ATOM 5852 O O . GLY B 1 212 ? 3.996 -33.781 -19.562 1 95.19 212 GLY B O 1
ATOM 5853 N N . MET B 1 213 ? 2.137 -34.875 -19.75 1 95.25 213 MET B N 1
ATOM 5854 C CA . MET B 1 213 ? 2.781 -36.156 -20.062 1 95.25 213 MET B CA 1
ATOM 5855 C C . MET B 1 213 ? 3.496 -36.094 -21.406 1 95.25 213 MET B C 1
ATOM 5857 O O . MET B 1 213 ? 4.523 -36.75 -21.594 1 95.25 213 MET B O 1
ATOM 5861 N N . LEU B 1 214 ? 2.924 -35.312 -22.297 1 97.19 214 LEU B N 1
ATOM 5862 C CA . LEU B 1 214 ? 3.518 -35.156 -23.609 1 97.19 214 LEU B CA 1
ATOM 5863 C C . LEU B 1 214 ? 4.695 -34.188 -23.594 1 97.19 214 LEU B C 1
ATOM 5865 O O . LEU B 1 214 ? 5.406 -34.062 -24.594 1 97.19 214 LEU B O 1
ATOM 5869 N N . GLY B 1 215 ? 4.887 -33.469 -22.453 1 96.19 215 GLY B N 1
ATOM 5870 C CA . GLY B 1 215 ? 6.043 -32.594 -22.297 1 96.19 215 GLY B CA 1
ATOM 5871 C C . GLY B 1 215 ? 5.789 -31.188 -22.766 1 96.19 215 GLY B C 1
ATOM 5872 O O . GLY B 1 215 ? 6.73 -30.422 -23 1 96.19 215 GLY B O 1
ATOM 5873 N N . HIS B 1 216 ? 4.508 -30.75 -22.844 1 97.81 216 HIS B N 1
ATOM 5874 C CA . HIS B 1 216 ? 4.191 -29.438 -23.375 1 97.81 216 HIS B CA 1
ATOM 5875 C C . HIS B 1 216 ? 3.936 -28.438 -22.25 1 97.81 216 HIS B C 1
ATOM 5877 O O . HIS B 1 216 ? 3.844 -27.234 -22.484 1 97.81 216 HIS B O 1
ATOM 5883 N N . THR B 1 217 ? 3.811 -28.922 -20.984 1 96.94 217 THR B N 1
ATOM 5884 C CA . THR B 1 217 ? 3.637 -28.062 -19.812 1 96.94 217 THR B CA 1
ATOM 5885 C C . THR B 1 217 ? 4.496 -28.547 -18.656 1 96.94 217 THR B C 1
ATOM 5887 O O . THR B 1 217 ? 5.016 -29.672 -18.688 1 96.94 217 THR B O 1
ATOM 5890 N N . CYS B 1 218 ? 4.668 -27.672 -17.625 1 95.62 218 CYS B N 1
ATOM 5891 C CA . CYS B 1 218 ? 5.598 -27.969 -16.547 1 95.62 218 CYS B CA 1
ATOM 5892 C C . CYS B 1 218 ? 4.871 -28.094 -15.211 1 95.62 218 CYS B C 1
ATOM 5894 O O . CYS B 1 218 ? 5.352 -28.75 -14.289 1 95.62 218 CYS B O 1
ATOM 5896 N N . TYR B 1 219 ? 3.852 -27.391 -15.039 1 95.62 219 TYR B N 1
ATOM 5897 C CA . TYR B 1 219 ? 3.129 -27.422 -13.773 1 95.62 219 TYR B CA 1
ATOM 5898 C C . TYR B 1 219 ? 1.624 -27.328 -14 1 95.62 219 TYR B C 1
ATOM 5900 O O . TYR B 1 219 ? 1.173 -27.109 -15.133 1 95.62 219 TYR B O 1
ATOM 5908 N N . ALA B 1 220 ? 0.819 -27.641 -12.969 1 93.62 220 ALA B N 1
ATOM 5909 C CA . ALA B 1 220 ? -0.636 -27.516 -12.977 1 93.62 220 ALA B CA 1
ATOM 5910 C C . ALA B 1 220 ? -1.133 -26.797 -11.727 1 93.62 220 ALA B C 1
ATOM 5912 O O . ALA B 1 220 ? -0.554 -26.938 -10.648 1 93.62 220 ALA B O 1
ATOM 5913 N N . GLU B 1 221 ? -2.203 -25.953 -11.812 1 87.56 221 GLU B N 1
ATOM 5914 C CA . GLU B 1 221 ? -2.756 -25.234 -10.672 1 87.56 221 GLU B CA 1
ATOM 5915 C C . GLU B 1 221 ? -4.273 -25.125 -10.773 1 87.56 221 GLU B C 1
ATOM 5917 O O . GLU B 1 221 ? -4.875 -24.219 -10.195 1 87.56 221 GLU B O 1
ATOM 5922 N N . THR B 1 222 ? -4.957 -26.062 -11.391 1 79.19 222 THR B N 1
ATOM 5923 C CA . THR B 1 222 ? -6.363 -25.859 -11.719 1 79.19 222 THR B CA 1
ATOM 5924 C C . THR B 1 222 ? -7.254 -26.75 -10.859 1 79.19 222 THR B C 1
ATOM 5926 O O . THR B 1 222 ? -8.477 -26.781 -11.031 1 79.19 222 THR B O 1
ATOM 5929 N N . ILE B 1 223 ? -6.641 -27.438 -9.898 1 90.81 223 ILE B N 1
ATOM 5930 C CA . ILE B 1 223 ? -7.484 -28.281 -9.055 1 90.81 223 ILE B CA 1
ATOM 5931 C C . ILE B 1 223 ? -8.117 -27.438 -7.949 1 90.81 223 ILE B C 1
ATOM 5933 O O . ILE B 1 223 ? -7.422 -27 -7.035 1 90.81 223 ILE B O 1
ATOM 5937 N N . SER B 1 224 ? -9.375 -27.328 -8.008 1 92.44 224 SER B N 1
ATOM 5938 C CA . SER B 1 224 ? -10.086 -26.484 -7.055 1 92.44 224 SER B CA 1
ATOM 5939 C C . SER B 1 224 ? -10.531 -27.281 -5.828 1 92.44 224 SER B C 1
ATOM 5941 O O . SER B 1 224 ? -10.953 -28.422 -5.949 1 92.44 224 SER B O 1
ATOM 5943 N N . VAL B 1 225 ? -10.438 -26.703 -4.727 1 94.81 225 VAL B N 1
ATOM 5944 C CA . VAL B 1 225 ? -10.945 -27.297 -3.494 1 94.81 225 VAL B CA 1
ATOM 5945 C C . VAL B 1 225 ? -11.867 -26.297 -2.785 1 94.81 225 VAL B C 1
ATOM 5947 O O . VAL B 1 225 ? -11.781 -25.094 -3.018 1 94.81 225 VAL B O 1
ATOM 5950 N N . TYR B 1 226 ? -12.75 -26.844 -1.917 1 94.44 226 TYR B N 1
ATOM 5951 C CA . TYR B 1 226 ? -13.797 -26.016 -1.311 1 94.44 226 TYR B CA 1
ATOM 5952 C C . TYR B 1 226 ? -13.93 -26.312 0.179 1 94.44 226 TYR B C 1
ATOM 5954 O O . TYR B 1 226 ? -13.516 -27.391 0.644 1 94.44 226 TYR B O 1
ATOM 5962 N N . GLY B 1 227 ? -14.555 -25.375 0.859 1 95.25 227 GLY B N 1
ATOM 5963 C CA . GLY B 1 227 ? -14.578 -25.422 2.312 1 95.25 227 GLY B CA 1
ATOM 5964 C C . GLY B 1 227 ? -15.844 -26.047 2.869 1 95.25 227 GLY B C 1
ATOM 5965 O O . GLY B 1 227 ? -15.977 -26.219 4.082 1 95.25 227 GLY B O 1
ATOM 5966 N N . THR B 1 228 ? -16.75 -26.359 2.002 1 95.31 228 THR B N 1
ATOM 5967 C CA . THR B 1 228 ? -17.969 -27.031 2.445 1 95.31 228 THR B CA 1
ATOM 5968 C C . THR B 1 228 ? -18.25 -28.266 1.597 1 95.31 228 THR B C 1
ATOM 5970 O O . THR B 1 228 ? -17.938 -28.281 0.402 1 95.31 228 THR B O 1
ATOM 5973 N N . GLU B 1 229 ? -18.844 -29.25 2.221 1 93.25 229 GLU B N 1
ATOM 5974 C CA . GLU B 1 229 ? -19.047 -30.562 1.603 1 93.25 229 GLU B CA 1
ATOM 5975 C C . GLU B 1 229 ? -20.016 -30.469 0.425 1 93.25 229 GLU B C 1
ATOM 5977 O O . GLU B 1 229 ? -19.781 -31.062 -0.628 1 93.25 229 GLU B O 1
ATOM 5982 N N . PRO B 1 230 ? -21.062 -29.688 0.563 1 91.31 230 PRO B N 1
ATOM 5983 C CA . PRO B 1 230 ? -22 -29.641 -0.559 1 91.31 230 PRO B CA 1
ATOM 5984 C C . PRO B 1 230 ? -21.375 -29.109 -1.842 1 91.31 230 PRO B C 1
ATOM 5986 O O . PRO B 1 230 ? -21.719 -29.547 -2.939 1 91.31 230 PRO B O 1
ATOM 5989 N N . VAL B 1 231 ? -20.438 -28.25 -1.743 1 89 231 VAL B N 1
ATOM 5990 C CA . VAL B 1 231 ? -19.781 -27.719 -2.936 1 89 231 VAL B CA 1
ATOM 5991 C C . VAL B 1 231 ? -18.938 -28.812 -3.592 1 89 231 VAL B C 1
ATOM 5993 O O . VAL B 1 231 ? -18.891 -28.906 -4.82 1 89 231 VAL B O 1
ATOM 5996 N N . PHE B 1 232 ? -18.281 -29.656 -2.863 1 86.25 232 PHE B N 1
ATOM 5997 C CA . PHE B 1 232 ? -17.5 -30.766 -3.395 1 86.25 232 PHE B CA 1
ATOM 5998 C C . PHE B 1 232 ? -18.406 -31.781 -4.098 1 86.25 232 PHE B C 1
ATOM 6000 O O . PHE B 1 232 ? -18.109 -32.219 -5.211 1 86.25 232 PHE B O 1
ATOM 6007 N N . THR B 1 233 ? -19.469 -32.062 -3.426 1 83.94 233 THR B N 1
ATOM 6008 C CA . THR B 1 233 ? -20.297 -33.188 -3.885 1 83.94 233 THR B CA 1
ATOM 6009 C C . THR B 1 233 ? -21.094 -32.781 -5.125 1 83.94 233 THR B C 1
ATOM 6011 O O . THR B 1 233 ? -21.438 -33.625 -5.941 1 83.94 233 THR B O 1
ATOM 6014 N N . ASP B 1 234 ? -21.391 -31.547 -5.199 1 81 234 ASP B N 1
ATOM 6015 C CA . ASP B 1 234 ? -22.062 -31.062 -6.398 1 81 234 ASP B CA 1
ATOM 6016 C C . ASP B 1 234 ? -21.219 -31.312 -7.645 1 81 234 ASP B C 1
ATOM 6018 O O . ASP B 1 234 ? -21.75 -31.5 -8.734 1 81 234 ASP B O 1
ATOM 6022 N N . GLY B 1 235 ? -19.906 -31.344 -7.488 1 74.44 235 GLY B N 1
ATOM 6023 C CA . GLY B 1 235 ? -19 -31.594 -8.602 1 74.44 235 GLY B CA 1
ATOM 6024 C C . GLY B 1 235 ? -18.562 -33.031 -8.695 1 74.44 235 GLY B C 1
ATOM 6025 O O . GLY B 1 235 ? -17.656 -33.375 -9.469 1 74.44 235 GLY B O 1
ATOM 6026 N N . ASP B 1 236 ? -19.172 -33.875 -7.852 1 77.31 236 ASP B N 1
ATOM 6027 C CA . ASP B 1 236 ? -18.844 -35.281 -7.77 1 77.31 236 ASP B CA 1
ATOM 6028 C C . ASP B 1 236 ? -17.375 -35.469 -7.363 1 77.31 236 ASP B C 1
ATOM 6030 O O . ASP B 1 236 ? -16.688 -36.312 -7.926 1 77.31 236 ASP B O 1
ATOM 6034 N N . ASP B 1 237 ? -16.922 -34.656 -6.449 1 88 237 ASP B N 1
ATOM 6035 C CA . ASP B 1 237 ? -15.539 -34.719 -5.992 1 88 237 ASP B CA 1
ATOM 6036 C C . ASP B 1 237 ? -15.469 -34.875 -4.477 1 88 237 ASP B C 1
ATOM 6038 O O . ASP B 1 237 ? -16.469 -34.688 -3.779 1 88 237 ASP B O 1
ATOM 6042 N N . THR B 1 238 ? -14.383 -35.344 -4 1 92.44 238 THR B N 1
ATOM 6043 C CA . THR B 1 238 ? -14.031 -35.438 -2.588 1 92.44 238 THR B CA 1
ATOM 6044 C C . THR B 1 238 ? -12.594 -34.969 -2.361 1 92.44 238 THR B C 1
ATOM 6046 O O . THR B 1 238 ? -11.805 -34.906 -3.307 1 92.44 238 THR B O 1
ATOM 6049 N N . PRO B 1 239 ? -12.266 -34.656 -1.146 1 94.88 239 PRO B N 1
ATOM 6050 C CA . PRO B 1 239 ? -10.859 -34.344 -0.873 1 94.88 239 PRO B CA 1
ATOM 6051 C C . PRO B 1 239 ? -9.914 -35.469 -1.267 1 94.88 239 PRO B C 1
ATOM 6053 O O . PRO B 1 239 ? -8.805 -35.219 -1.733 1 94.88 239 PRO B O 1
ATOM 6056 N N . TRP B 1 240 ? -10.391 -36.781 -1.201 1 95.25 240 TRP B N 1
ATOM 6057 C CA . TRP B 1 240 ? -9.562 -37.938 -1.549 1 95.25 240 TRP B CA 1
ATOM 6058 C C . TRP B 1 240 ? -9.336 -38 -3.055 1 95.25 240 TRP B C 1
ATOM 6060 O O . TRP B 1 240 ? -8.234 -38.312 -3.504 1 95.25 240 TRP B O 1
ATOM 6070 N N . SER B 1 241 ? -10.375 -37.688 -3.809 1 93.31 241 SER B N 1
ATOM 6071 C CA . SER B 1 241 ? -10.211 -37.719 -5.258 1 93.31 241 SER B CA 1
ATOM 6072 C C . SER B 1 241 ? -9.227 -36.625 -5.711 1 93.31 241 SER B C 1
ATOM 6074 O O . SER B 1 241 ? -8.43 -36.875 -6.625 1 93.31 241 SER B O 1
ATOM 6076 N N . LYS B 1 242 ? -9.266 -35.5 -5.078 1 94.12 242 LYS B N 1
ATOM 6077 C CA . LYS B 1 242 ? -8.336 -34.406 -5.41 1 94.12 242 LYS B CA 1
ATOM 6078 C C . LYS B 1 242 ? -6.91 -34.781 -5.02 1 94.12 242 LYS B C 1
ATOM 6080 O O . LYS B 1 242 ? -5.965 -34.469 -5.746 1 94.12 242 LYS B O 1
ATOM 6085 N N . GLY B 1 243 ? -6.781 -35.438 -3.857 1 94.31 243 GLY B N 1
ATOM 6086 C CA . GLY B 1 243 ? -5.469 -35.906 -3.461 1 94.31 243 GLY B CA 1
ATOM 6087 C C . GLY B 1 243 ? -4.895 -36.938 -4.43 1 94.31 243 GLY B C 1
ATOM 6088 O O . GLY B 1 243 ? -3.695 -36.906 -4.719 1 94.31 243 GLY B O 1
ATOM 6089 N N . PHE B 1 244 ? -5.723 -37.781 -4.883 1 94.19 244 PHE B N 1
ATOM 6090 C CA . PHE B 1 244 ? -5.305 -38.781 -5.859 1 94.19 244 PHE B CA 1
ATOM 6091 C C . PHE B 1 244 ? -4.844 -38.125 -7.152 1 94.19 244 PHE B C 1
ATOM 6093 O O . PHE B 1 244 ? -3.814 -38.5 -7.715 1 94.19 244 PHE B O 1
ATOM 6100 N N . LEU B 1 245 ? -5.609 -37.219 -7.574 1 93 245 LEU B N 1
ATOM 6101 C CA . LEU B 1 245 ? -5.27 -36.5 -8.805 1 93 245 LEU B CA 1
ATOM 6102 C C . LEU B 1 245 ? -3.947 -35.75 -8.648 1 93 245 LEU B C 1
ATOM 6104 O O . LEU B 1 245 ? -3.137 -35.719 -9.578 1 93 245 LEU B O 1
ATOM 6108 N N . ALA B 1 246 ? -3.791 -35.156 -7.531 1 93.56 246 ALA B N 1
ATOM 6109 C CA . ALA B 1 246 ? -2.529 -34.469 -7.258 1 93.56 246 ALA B CA 1
ATOM 6110 C C . ALA B 1 246 ? -1.351 -35.438 -7.375 1 93.56 246 ALA B C 1
ATOM 6112 O O . ALA B 1 246 ? -0.304 -35.062 -7.922 1 93.56 246 ALA B O 1
ATOM 6113 N N . SER B 1 247 ? -1.478 -36.594 -6.875 1 92.94 247 SER B N 1
ATOM 6114 C CA . SER B 1 247 ? -0.434 -37.625 -6.949 1 92.94 247 SER B CA 1
ATOM 6115 C C . SER B 1 247 ? -0.166 -38.031 -8.391 1 92.94 247 SER B C 1
ATOM 6117 O O . SER B 1 247 ? 0.964 -38.375 -8.75 1 92.94 247 SER B O 1
ATOM 6119 N N . SER B 1 248 ? -1.19 -38 -9.18 1 92.62 248 SER B N 1
ATOM 6120 C CA . SER B 1 248 ? -1.041 -38.344 -10.594 1 92.62 248 SER B CA 1
ATOM 6121 C C . SER B 1 248 ? -0.172 -37.312 -11.312 1 92.62 248 SER B C 1
ATOM 6123 O O . SER B 1 248 ? 0.656 -37.688 -12.148 1 92.62 248 SER B O 1
ATOM 6125 N N . TYR B 1 249 ? -0.342 -36.094 -11.008 1 92.75 249 TYR B N 1
ATOM 6126 C CA . TYR B 1 249 ? 0.481 -35.031 -11.602 1 92.75 249 TYR B CA 1
ATOM 6127 C C . TYR B 1 249 ? 1.931 -35.156 -11.148 1 92.75 249 TYR B C 1
ATOM 6129 O O . TYR B 1 249 ? 2.846 -35.188 -11.969 1 92.75 249 TYR B O 1
ATOM 6137 N N . ALA B 1 250 ? 2.1 -35.312 -9.844 1 90.19 250 ALA B N 1
ATOM 6138 C CA . ALA B 1 250 ? 3.443 -35.375 -9.266 1 90.19 250 ALA B CA 1
ATOM 6139 C C . ALA B 1 250 ? 4.23 -36.562 -9.805 1 90.19 250 ALA B C 1
ATOM 6141 O O . ALA B 1 250 ? 5.426 -36.438 -10.078 1 90.19 250 ALA B O 1
ATOM 6142 N N . SER B 1 251 ? 3.598 -37.656 -9.938 1 91.06 251 SER B N 1
ATOM 6143 C CA . SER B 1 251 ? 4.258 -38.875 -10.383 1 91.06 251 SER B CA 1
ATOM 6144 C C . SER B 1 251 ? 4.648 -38.781 -11.852 1 91.06 251 SER B C 1
ATOM 6146 O O . SER B 1 251 ? 5.461 -39.594 -12.336 1 91.06 251 SER B O 1
ATOM 6148 N N . ARG B 1 252 ? 4.141 -37.812 -12.5 1 91.38 252 ARG B N 1
ATOM 6149 C CA . ARG B 1 252 ? 4.461 -37.625 -13.914 1 91.38 252 ARG B CA 1
ATOM 6150 C C . ARG B 1 252 ? 5.371 -36.438 -14.109 1 91.38 252 ARG B C 1
ATOM 6152 O O . ARG B 1 252 ? 5.496 -35.906 -15.227 1 91.38 252 ARG B O 1
ATOM 6159 N N . GLY B 1 253 ? 5.844 -35.906 -13.008 1 91.44 253 GLY B N 1
ATOM 6160 C CA . GLY B 1 253 ? 6.867 -34.875 -13.078 1 91.44 253 GLY B CA 1
ATOM 6161 C C . GLY B 1 253 ? 6.293 -33.469 -13.227 1 91.44 253 GLY B C 1
ATOM 6162 O O . GLY B 1 253 ? 6.965 -32.562 -13.734 1 91.44 253 GLY B O 1
ATOM 6163 N N . LEU B 1 254 ? 5.074 -33.281 -12.859 1 94.06 254 LEU B N 1
ATOM 6164 C CA . LEU B 1 254 ? 4.453 -31.969 -12.922 1 94.06 254 LEU B CA 1
ATOM 6165 C C . LEU B 1 254 ? 4.332 -31.359 -11.531 1 94.06 254 LEU B C 1
ATOM 6167 O O . LEU B 1 254 ? 3.861 -32 -10.602 1 94.06 254 LEU B O 1
ATOM 6171 N N . LYS B 1 255 ? 4.832 -30.125 -11.406 1 92.88 255 LYS B N 1
ATOM 6172 C CA . LYS B 1 255 ? 4.547 -29.359 -10.195 1 92.88 255 LYS B CA 1
ATOM 6173 C C . LYS B 1 255 ? 3.059 -29.047 -10.086 1 92.88 255 LYS B C 1
ATOM 6175 O O . LYS B 1 255 ? 2.387 -28.812 -11.094 1 92.88 255 LYS B O 1
ATOM 6180 N N . MET B 1 256 ? 2.598 -29.141 -8.883 1 91.81 256 MET B N 1
ATOM 6181 C CA . MET B 1 256 ? 1.15 -28.984 -8.781 1 91.81 256 MET B CA 1
ATOM 6182 C C . MET B 1 256 ? 0.783 -28.062 -7.613 1 91.81 256 MET B C 1
ATOM 6184 O O . MET B 1 256 ? 1.396 -28.141 -6.547 1 91.81 256 MET B O 1
ATOM 6188 N N . ARG B 1 257 ? -0.188 -27.172 -7.824 1 93.25 257 ARG B N 1
ATOM 6189 C CA . ARG B 1 257 ? -0.881 -26.359 -6.836 1 93.25 257 ARG B CA 1
ATOM 6190 C C . ARG B 1 257 ? -2.389 -26.578 -6.902 1 93.25 257 ARG B C 1
ATOM 6192 O O . ARG B 1 257 ? -2.945 -26.766 -7.988 1 93.25 257 ARG B O 1
ATOM 6199 N N . PHE B 1 258 ? -3 -26.578 -5.75 1 95.62 258 PHE B N 1
ATOM 6200 C CA . PHE B 1 258 ? -4.449 -26.438 -5.742 1 95.62 258 PHE B CA 1
ATOM 6201 C C . PHE B 1 258 ? -4.855 -24.984 -5.934 1 95.62 258 PHE B C 1
ATOM 6203 O O . PHE B 1 258 ? -3.996 -24.109 -6.074 1 95.62 258 PHE B O 1
ATOM 6210 N N . THR B 1 259 ? -6.117 -24.75 -6.137 1 94.94 259 THR B N 1
ATOM 6211 C CA . THR B 1 259 ? -6.664 -23.406 -6.219 1 94.94 259 THR B CA 1
ATOM 6212 C C . THR B 1 259 ? -7.879 -23.25 -5.305 1 94.94 259 THR B C 1
ATOM 6214 O O . THR B 1 259 ? -8.727 -24.141 -5.246 1 94.94 259 THR B O 1
ATOM 6217 N N . SER B 1 260 ? -7.898 -22.25 -4.512 1 95.06 260 SER B N 1
ATOM 6218 C CA . SER B 1 260 ? -9.023 -21.891 -3.656 1 95.06 260 SER B CA 1
ATOM 6219 C C . SER B 1 260 ? -9.047 -20.391 -3.371 1 95.06 260 SER B C 1
ATOM 6221 O O . SER B 1 260 ? -8.109 -19.672 -3.717 1 95.06 260 SER B O 1
ATOM 6223 N N . GLY B 1 261 ? -10.164 -19.922 -2.83 1 94.81 261 GLY B N 1
ATOM 6224 C CA . GLY B 1 261 ? -10.258 -18.5 -2.502 1 94.81 261 GLY B CA 1
ATOM 6225 C C . GLY B 1 261 ? -11.531 -18.141 -1.756 1 94.81 261 GLY B C 1
ATOM 6226 O O . GLY B 1 261 ? -12.594 -18.703 -2.027 1 94.81 261 GLY B O 1
ATOM 6227 N N . SER B 1 262 ? -11.398 -17.156 -0.964 1 95.56 262 SER B N 1
ATOM 6228 C CA . SER B 1 262 ? -12.547 -16.625 -0.244 1 95.56 262 SER B CA 1
ATOM 6229 C C . SER B 1 262 ? -13.656 -16.203 -1.205 1 95.56 262 SER B C 1
ATOM 6231 O O . SER B 1 262 ? -13.383 -15.625 -2.258 1 95.56 262 SER B O 1
ATOM 6233 N N . GLY B 1 263 ? -14.875 -16.484 -0.85 1 94.62 263 GLY B N 1
ATOM 6234 C CA . GLY B 1 263 ? -16.016 -16.078 -1.644 1 94.62 263 GLY B CA 1
ATOM 6235 C C . GLY B 1 263 ? -16.609 -17.203 -2.467 1 94.62 263 GLY B C 1
ATOM 6236 O O . GLY B 1 263 ? -17.734 -17.109 -2.949 1 94.62 263 GLY B O 1
ATOM 6237 N N . SER B 1 264 ? -15.859 -18.328 -2.611 1 93.94 264 SER B N 1
ATOM 6238 C CA . SER B 1 264 ? -16.297 -19.406 -3.477 1 93.94 264 SER B CA 1
ATOM 6239 C C . SER B 1 264 ? -17.578 -20.047 -2.955 1 93.94 264 SER B C 1
ATOM 6241 O O . SER B 1 264 ? -18.531 -20.25 -3.711 1 93.94 264 SER B O 1
ATOM 6243 N N . GLU B 1 265 ? -17.641 -20.344 -1.624 1 95.31 265 GLU B N 1
ATOM 6244 C CA . GLU B 1 265 ? -18.812 -21 -1.036 1 95.31 265 GLU B CA 1
ATOM 6245 C C . GLU B 1 265 ? -20.031 -20.078 -1.053 1 95.31 265 GLU B C 1
ATOM 6247 O O . GLU B 1 265 ? -21.156 -20.547 -1.198 1 95.31 265 GLU B O 1
ATOM 6252 N N . VAL B 1 266 ? -19.766 -18.797 -0.874 1 95.19 266 VAL B N 1
ATOM 6253 C CA . VAL B 1 266 ? -20.844 -17.828 -0.939 1 95.19 266 VAL B CA 1
ATOM 6254 C C . VAL B 1 266 ? -21.422 -17.797 -2.352 1 95.19 266 VAL B C 1
ATOM 6256 O O . VAL B 1 266 ? -22.656 -17.797 -2.529 1 95.19 266 VAL B O 1
ATOM 6259 N N . GLN B 1 267 ? -20.578 -17.719 -3.301 1 93 267 GLN B N 1
ATOM 6260 C CA . GLN B 1 267 ? -21 -17.672 -4.695 1 93 267 GLN B CA 1
ATOM 6261 C C . GLN B 1 267 ? -21.812 -18.906 -5.07 1 93 267 GLN B C 1
ATOM 6263 O O . GLN B 1 267 ? -22.75 -18.828 -5.875 1 93 267 GLN B O 1
ATOM 6268 N N . MET B 1 268 ? -21.438 -20.031 -4.477 1 92 268 MET B N 1
ATOM 6269 C CA . MET B 1 268 ? -22.125 -21.281 -4.801 1 92 268 MET B CA 1
ATOM 6270 C C . MET B 1 268 ? -23.344 -21.484 -3.912 1 92 268 MET B C 1
ATOM 6272 O O . MET B 1 268 ? -24.078 -22.469 -4.07 1 92 268 MET B O 1
ATOM 6276 N N . GLY B 1 269 ? -23.578 -20.625 -2.883 1 90.25 269 GLY B N 1
ATOM 6277 C CA . GLY B 1 269 ? -24.766 -20.641 -2.059 1 90.25 269 GLY B CA 1
ATOM 6278 C C . GLY B 1 269 ? -24.672 -21.578 -0.875 1 90.25 269 GLY B C 1
ATOM 6279 O O . GLY B 1 269 ? -25.688 -21.984 -0.304 1 90.25 269 GLY B O 1
ATOM 6280 N N . TYR B 1 270 ? -23.406 -21.938 -0.465 1 92.69 270 TYR B N 1
ATOM 6281 C CA . TYR B 1 270 ? -23.234 -22.938 0.584 1 92.69 270 TYR B CA 1
ATOM 6282 C C . TYR B 1 270 ? -22.281 -22.453 1.664 1 92.69 270 TYR B C 1
ATOM 6284 O O . TYR B 1 270 ? -21.438 -23.219 2.148 1 92.69 270 TYR B O 1
ATOM 6292 N N . ALA B 1 271 ? -22.344 -21.188 2.027 1 92.44 271 ALA B N 1
ATOM 6293 C CA . ALA B 1 271 ? -21.406 -20.625 2.998 1 92.44 271 ALA B CA 1
ATOM 6294 C C . ALA B 1 271 ? -21.828 -20.969 4.426 1 92.44 271 ALA B C 1
ATOM 6296 O O . ALA B 1 271 ? -21.016 -20.875 5.355 1 92.44 271 ALA B O 1
ATOM 6297 N N . GLU B 1 272 ? -23.062 -21.391 4.633 1 91.75 272 GLU B N 1
ATOM 6298 C CA . GLU B 1 272 ? -23.578 -21.859 5.914 1 91.75 272 GLU B CA 1
ATOM 6299 C C . GLU B 1 272 ? -23.406 -20.797 7 1 91.75 272 GLU B C 1
ATOM 6301 O O . GLU B 1 272 ? -23.094 -21.125 8.148 1 91.75 272 GLU B O 1
ATOM 6306 N N . GLY B 1 273 ? -23.438 -19.5 6.637 1 95.31 273 GLY B N 1
ATOM 6307 C CA . GLY B 1 273 ? -23.344 -18.391 7.574 1 95.31 273 GLY B CA 1
ATOM 6308 C C . GLY B 1 273 ? -21.953 -18.172 8.117 1 95.31 273 GLY B C 1
ATOM 6309 O O . GLY B 1 273 ? -21.719 -17.25 8.898 1 95.31 273 GLY B O 1
ATOM 6310 N N . LYS B 1 274 ? -21.016 -19.016 7.773 1 97.44 274 LYS B N 1
ATOM 6311 C CA . LYS B 1 274 ? -19.625 -18.859 8.219 1 97.44 274 LYS B CA 1
ATOM 6312 C C . LYS B 1 274 ? -18.922 -17.766 7.43 1 97.44 274 LYS B C 1
ATOM 6314 O O . LYS B 1 274 ? -19.359 -17.375 6.352 1 97.44 274 LYS B O 1
ATOM 6319 N N . SER B 1 275 ? -17.859 -17.234 8.055 1 98.38 275 SER B N 1
ATOM 6320 C CA . SER B 1 275 ? -17.094 -16.234 7.336 1 98.38 275 SER B CA 1
ATOM 6321 C C . SER B 1 275 ? -16.375 -16.844 6.137 1 98.38 275 SER B C 1
ATOM 6323 O O . SER B 1 275 ? -16.031 -18.031 6.145 1 98.38 275 SER B O 1
ATOM 6325 N N . MET B 1 276 ? -16.156 -16.062 5.148 1 98.38 276 MET B N 1
ATOM 6326 C CA . MET B 1 276 ? -15.445 -16.5 3.955 1 98.38 276 MET B CA 1
ATOM 6327 C C . MET B 1 276 ? -14.031 -16.969 4.312 1 98.38 276 MET B C 1
ATOM 6329 O O . MET B 1 276 ? -13.531 -17.938 3.734 1 98.38 276 MET B O 1
ATOM 6333 N N . LEU B 1 277 ? -13.398 -16.281 5.293 1 98.69 277 LEU B N 1
ATOM 6334 C CA . LEU B 1 277 ? -12.039 -16.641 5.684 1 98.69 277 LEU B CA 1
ATOM 6335 C C . LEU B 1 277 ? -12 -18.016 6.344 1 98.69 277 LEU B C 1
ATOM 6337 O O . LEU B 1 277 ? -11.078 -18.797 6.109 1 98.69 277 LEU B O 1
ATOM 6341 N N . TYR B 1 278 ? -12.953 -18.328 7.211 1 98.5 278 TYR B N 1
ATOM 6342 C CA . TYR B 1 278 ? -12.977 -19.641 7.852 1 98.5 278 TYR B CA 1
ATOM 6343 C C . TYR B 1 278 ? -13.109 -20.75 6.816 1 98.5 278 TYR B C 1
ATOM 6345 O O . TYR B 1 278 ? -12.398 -21.766 6.879 1 98.5 278 TYR B O 1
ATOM 6353 N N . LEU B 1 279 ? -14.008 -20.562 5.902 1 98.12 279 LEU B N 1
ATOM 6354 C CA . LEU B 1 279 ? -14.211 -21.578 4.871 1 98.12 279 LEU B CA 1
ATOM 6355 C C . LEU B 1 279 ? -12.969 -21.734 4.004 1 98.12 279 LEU B C 1
ATOM 6357 O O . LEU B 1 279 ? -12.609 -22.844 3.617 1 98.12 279 LEU B O 1
ATOM 6361 N N . GLU B 1 280 ? -12.344 -20.609 3.703 1 97.81 280 GLU B N 1
ATOM 6362 C CA . GLU B 1 280 ? -11.102 -20.672 2.938 1 97.81 280 GLU B CA 1
ATOM 6363 C C . GLU B 1 280 ? -10.008 -21.375 3.729 1 97.81 280 GLU B C 1
ATOM 6365 O O . GLU B 1 280 ? -9.195 -22.109 3.156 1 97.81 280 GLU B O 1
ATOM 6370 N N . ALA B 1 281 ? -9.961 -21.109 5.016 1 98.56 281 ALA B N 1
ATOM 6371 C CA . ALA B 1 281 ? -8.984 -21.812 5.84 1 98.56 281 ALA B CA 1
ATOM 6372 C C . ALA B 1 281 ? -9.148 -23.328 5.707 1 98.56 281 ALA B C 1
ATOM 6374 O O . ALA B 1 281 ? -8.156 -24.062 5.641 1 98.56 281 ALA B O 1
ATOM 6375 N N . ARG B 1 282 ? -10.344 -23.781 5.695 1 98.25 282 ARG B N 1
ATOM 6376 C CA . ARG B 1 282 ? -10.594 -25.219 5.5 1 98.25 282 ARG B CA 1
ATOM 6377 C C . ARG B 1 282 ? -10.016 -25.688 4.172 1 98.25 282 ARG B C 1
ATOM 6379 O O . ARG B 1 282 ? -9.414 -26.766 4.102 1 98.25 282 ARG B O 1
ATOM 6386 N N . CYS B 1 283 ? -10.18 -24.922 3.139 1 97.44 283 CYS B N 1
ATOM 6387 C CA . CYS B 1 283 ? -9.625 -25.25 1.832 1 97.44 283 CYS B CA 1
ATOM 6388 C C . CYS B 1 283 ? -8.109 -25.375 1.901 1 97.44 283 CYS B C 1
ATOM 6390 O O . CYS B 1 283 ? -7.531 -26.281 1.31 1 97.44 283 CYS B O 1
ATOM 6392 N N . ILE B 1 284 ? -7.492 -24.484 2.602 1 98.25 284 ILE B N 1
ATOM 6393 C CA . ILE B 1 284 ? -6.035 -24.469 2.719 1 98.25 284 ILE B CA 1
ATOM 6394 C C . ILE B 1 284 ? -5.57 -25.703 3.484 1 98.25 284 ILE B C 1
ATOM 6396 O O . ILE B 1 284 ? -4.555 -26.312 3.135 1 98.25 284 ILE B O 1
ATOM 6400 N N . TYR B 1 285 ? -6.301 -26.109 4.449 1 98.62 285 TYR B N 1
ATOM 6401 C CA . TYR B 1 285 ? -5.961 -27.312 5.211 1 98.62 285 TYR B CA 1
ATOM 6402 C C . TYR B 1 285 ? -6.117 -28.562 4.355 1 98.62 285 TYR B C 1
ATOM 6404 O O . TYR B 1 285 ? -5.355 -29.516 4.504 1 98.62 285 TYR B O 1
ATOM 6412 N N . ILE B 1 286 ? -7.141 -28.562 3.475 1 97.94 286 ILE B N 1
ATOM 6413 C CA . ILE B 1 286 ? -7.277 -29.656 2.527 1 97.94 286 ILE B CA 1
ATOM 6414 C C . ILE B 1 286 ? -6.035 -29.734 1.642 1 97.94 286 ILE B C 1
ATOM 6416 O O . ILE B 1 286 ? -5.523 -30.828 1.374 1 97.94 286 ILE B O 1
ATOM 6420 N N . THR B 1 287 ? -5.609 -28.562 1.217 1 97.5 287 THR B N 1
ATOM 6421 C CA . THR B 1 287 ? -4.426 -28.484 0.363 1 97.5 287 THR B CA 1
ATOM 6422 C C . THR B 1 287 ? -3.207 -29.062 1.07 1 97.5 287 THR B C 1
ATOM 6424 O O . THR B 1 287 ? -2.473 -29.875 0.492 1 97.5 287 THR B O 1
ATOM 6427 N N . LYS B 1 288 ? -3.031 -28.672 2.307 1 97.31 288 LYS B N 1
ATOM 6428 C CA . LYS B 1 288 ? -1.932 -29.203 3.107 1 97.31 288 LYS B CA 1
ATOM 6429 C C . LYS B 1 288 ? -2.062 -30.703 3.289 1 97.31 288 LYS B C 1
ATOM 6431 O O . LYS B 1 288 ? -1.086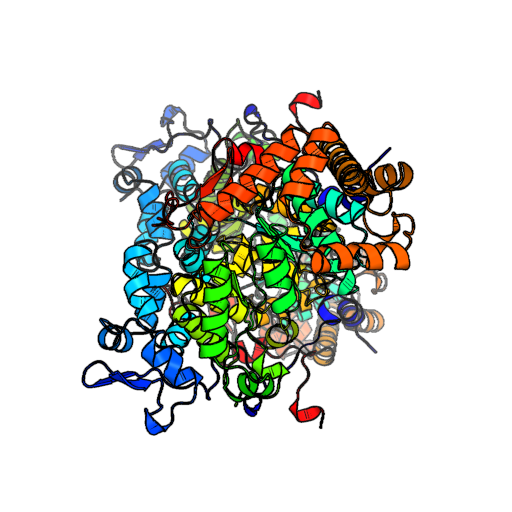 -31.438 3.135 1 97.31 288 LYS B O 1
ATOM 6436 N N . ALA B 1 289 ? -3.229 -31.156 3.562 1 97.5 289 ALA B N 1
ATOM 6437 C CA . ALA B 1 289 ? -3.51 -32.562 3.828 1 97.5 289 ALA B CA 1
ATOM 6438 C C . ALA B 1 289 ? -3.248 -33.406 2.592 1 97.5 289 ALA B C 1
ATOM 6440 O O . ALA B 1 289 ? -2.82 -34.562 2.703 1 97.5 289 ALA B O 1
ATOM 6441 N N . ALA B 1 290 ? -3.49 -32.844 1.429 1 96.38 290 ALA B N 1
ATOM 6442 C CA . ALA B 1 290 ? -3.346 -33.562 0.173 1 96.38 290 ALA B CA 1
ATOM 6443 C C . ALA B 1 290 ? -1.875 -33.719 -0.199 1 96.38 290 ALA B C 1
ATOM 6445 O O . ALA B 1 290 ? -1.533 -34.531 -1.059 1 96.38 290 ALA B O 1
ATOM 6446 N N . GLY B 1 291 ? -0.999 -32.906 0.442 1 93 291 GLY B N 1
ATOM 6447 C CA . GLY B 1 291 ? 0.432 -33.062 0.221 1 93 291 GLY B CA 1
ATOM 6448 C C . GLY B 1 291 ? 0.916 -32.344 -1.024 1 93 291 GLY B C 1
ATOM 6449 O O . GLY B 1 291 ? 1.989 -32.656 -1.547 1 93 291 GLY B O 1
ATOM 6450 N N . VAL B 1 292 ? 0.109 -31.391 -1.497 1 93.94 292 VAL B N 1
ATOM 6451 C CA . VAL B 1 292 ? 0.513 -30.656 -2.684 1 93.94 292 VAL B CA 1
ATOM 6452 C C . VAL B 1 292 ? 1.521 -29.578 -2.295 1 93.94 292 VAL B C 1
ATOM 6454 O O . VAL B 1 292 ? 1.647 -29.219 -1.119 1 93.94 292 VAL B O 1
ATOM 6457 N N . GLN B 1 293 ? 2.236 -29 -3.27 1 92.5 293 GLN B N 1
ATOM 6458 C CA . GLN B 1 293 ? 3.34 -28.078 -3.021 1 92.5 293 GLN B CA 1
ATOM 6459 C C . GLN B 1 293 ? 2.824 -26.703 -2.605 1 92.5 293 GLN B C 1
ATOM 6461 O O . GLN B 1 293 ? 3.465 -26 -1.816 1 92.5 293 GLN B O 1
ATOM 6466 N N . GLY B 1 294 ? 1.739 -26.359 -3.26 1 95.44 294 GLY B N 1
ATOM 6467 C CA . GLY B 1 294 ? 1.285 -25 -2.984 1 95.44 294 GLY B CA 1
ATOM 6468 C C . GLY B 1 294 ? -0.172 -24.781 -3.342 1 95.44 294 GLY B C 1
ATOM 6469 O O . GLY B 1 294 ? -0.903 -25.734 -3.617 1 95.44 294 GLY B O 1
ATOM 6470 N N . LEU B 1 295 ? -0.528 -23.516 -3.234 1 96.88 295 LEU B N 1
ATOM 6471 C CA . LEU B 1 295 ? -1.915 -23.109 -3.424 1 96.88 295 LEU B CA 1
ATOM 6472 C C . LEU B 1 295 ? -1.993 -21.75 -4.113 1 96.88 295 LEU B C 1
ATOM 6474 O O . LEU B 1 295 ? -1.315 -20.797 -3.705 1 96.88 295 LEU B O 1
ATOM 6478 N N . GLN B 1 296 ? -2.656 -21.75 -5.262 1 95.5 296 GLN B N 1
ATOM 6479 C CA . GLN B 1 296 ? -3.141 -20.453 -5.723 1 95.5 296 GLN B CA 1
ATOM 6480 C C . GLN B 1 296 ? -4.277 -19.953 -4.844 1 95.5 296 GLN B C 1
ATOM 6482 O O . GLN B 1 296 ? -5.328 -20.594 -4.75 1 95.5 296 GLN B O 1
ATOM 6487 N N . ASN B 1 297 ? -3.955 -18.812 -4.203 1 92.62 297 ASN B N 1
ATOM 6488 C CA . ASN B 1 297 ? -4.879 -18.312 -3.193 1 92.62 297 ASN B CA 1
ATOM 6489 C C . ASN B 1 297 ? -4.98 -16.797 -3.23 1 92.62 297 ASN B C 1
ATOM 6491 O O . ASN B 1 297 ? -4.336 -16.141 -4.055 1 92.62 297 ASN B O 1
ATOM 6495 N N . GLY B 1 298 ? -5.93 -16.219 -2.529 1 89.88 298 GLY B N 1
ATOM 6496 C CA . GLY B 1 298 ? -6.156 -14.773 -2.506 1 89.88 298 GLY B CA 1
ATOM 6497 C C . GLY B 1 298 ? -7.402 -14.359 -3.264 1 89.88 298 GLY B C 1
ATOM 6498 O O . GLY B 1 298 ? -7.391 -13.352 -3.979 1 89.88 298 GLY B O 1
ATOM 6499 N N . SER B 1 299 ? -8.305 -15.133 -3.211 1 86.25 299 SER B N 1
ATOM 6500 C CA . SER B 1 299 ? -9.594 -14.914 -3.857 1 86.25 299 SER B CA 1
ATOM 6501 C C . SER B 1 299 ? -9.43 -14.641 -5.352 1 86.25 299 SER B C 1
ATOM 6503 O O . SER B 1 299 ? -9.664 -13.523 -5.816 1 86.25 299 SER B O 1
ATOM 6505 N N . VAL B 1 300 ? -9.211 -15.469 -6.109 1 87 300 VAL B N 1
ATOM 6506 C CA . VAL B 1 300 ? -8.93 -15.367 -7.539 1 87 300 VAL B CA 1
ATOM 6507 C C . VAL B 1 300 ? -10.227 -15.094 -8.297 1 87 300 VAL B C 1
ATOM 6509 O O . VAL B 1 300 ? -10.789 -14 -8.219 1 87 300 VAL B O 1
ATOM 6512 N N . SER B 1 301 ? -10.93 -16.094 -8.68 1 83.25 301 SER B N 1
ATOM 6513 C CA . SER B 1 301 ? -12.086 -15.93 -9.555 1 83.25 301 SER B CA 1
ATOM 6514 C C . SER B 1 301 ? -13.258 -15.281 -8.82 1 83.25 301 SER B C 1
ATOM 6516 O O . SER B 1 301 ? -14.094 -14.617 -9.43 1 83.25 301 SER B O 1
ATOM 6518 N N . CYS B 1 302 ? -13.266 -15.375 -7.531 1 91 302 CYS B N 1
ATOM 6519 C CA . CYS B 1 302 ? -14.422 -14.898 -6.785 1 91 302 CYS B CA 1
ATOM 6520 C C . CYS B 1 302 ? -14.102 -13.602 -6.047 1 91 302 CYS B C 1
ATOM 6522 O O . CYS B 1 302 ? -14.805 -13.227 -5.109 1 91 302 CYS B O 1
ATOM 6524 N N . ILE B 1 303 ? -13.109 -12.891 -6.465 1 95.38 303 ILE B N 1
ATOM 6525 C CA . ILE B 1 303 ? -12.602 -11.719 -5.754 1 95.38 303 ILE B CA 1
ATOM 6526 C C . ILE B 1 303 ? -13.711 -10.672 -5.629 1 95.38 303 ILE B C 1
ATOM 6528 O O . ILE B 1 303 ? -13.727 -9.891 -4.684 1 95.38 303 ILE B O 1
ATOM 6532 N N . GLY B 1 304 ? -14.695 -10.68 -6.547 1 94.56 304 GLY B N 1
ATOM 6533 C CA . GLY B 1 304 ? -15.805 -9.742 -6.488 1 94.56 304 GLY B CA 1
ATOM 6534 C C . GLY B 1 304 ? -16.656 -9.898 -5.242 1 94.56 304 GLY B C 1
ATOM 6535 O O . GLY B 1 304 ? -17.266 -8.938 -4.777 1 94.56 304 GLY B O 1
ATOM 6536 N N . VAL B 1 305 ? -16.625 -11.102 -4.645 1 96.19 305 VAL B N 1
ATOM 6537 C CA . VAL B 1 305 ? -17.484 -11.391 -3.504 1 96.19 305 VAL B CA 1
ATOM 6538 C C . VAL B 1 305 ? -16.859 -10.812 -2.23 1 96.19 305 VAL B C 1
ATOM 6540 O O . VAL B 1 305 ? -17.453 -9.938 -1.593 1 96.19 305 VAL B O 1
ATOM 6543 N N . PRO B 1 306 ? -15.648 -11.227 -1.894 1 97.12 306 PRO B N 1
ATOM 6544 C CA . PRO B 1 306 ? -15.086 -10.648 -0.669 1 97.12 306 PRO B CA 1
ATOM 6545 C C . PRO B 1 306 ? -14.82 -9.148 -0.794 1 97.12 306 PRO B C 1
ATOM 6547 O O . PRO B 1 306 ? -14.953 -8.414 0.185 1 97.12 306 PRO B O 1
ATOM 6550 N N . SER B 1 307 ? -14.477 -8.656 -1.962 1 96.5 307 SER B N 1
ATOM 6551 C CA . SER B 1 307 ? -14.156 -7.242 -2.125 1 96.5 307 SER B CA 1
ATOM 6552 C C . SER B 1 307 ? -15.398 -6.375 -1.963 1 96.5 307 SER B C 1
ATOM 6554 O O . SER B 1 307 ? -15.289 -5.16 -1.78 1 96.5 307 SER B O 1
ATOM 6556 N N . ALA B 1 308 ? -16.547 -6.977 -2.029 1 97.12 308 ALA B N 1
ATOM 6557 C CA . ALA B 1 308 ? -17.797 -6.227 -1.947 1 97.12 308 ALA B CA 1
ATOM 6558 C C . ALA B 1 308 ? -18.172 -5.949 -0.496 1 97.12 308 ALA B C 1
ATOM 6560 O O . ALA B 1 308 ? -19.031 -5.094 -0.221 1 97.12 308 ALA B O 1
ATOM 6561 N N . VAL B 1 309 ? -17.578 -6.637 0.465 1 97.81 309 VAL B N 1
ATOM 6562 C CA . VAL B 1 309 ? -17.984 -6.52 1.862 1 97.81 309 VAL B CA 1
ATOM 6563 C C . VAL B 1 309 ? -16.828 -5.93 2.684 1 97.81 309 VAL B C 1
ATOM 6565 O O . VAL B 1 309 ? -15.688 -5.895 2.229 1 97.81 309 VAL B O 1
ATOM 6568 N N . PRO B 1 310 ? -17.141 -5.434 3.949 1 98.06 310 PRO B N 1
ATOM 6569 C CA . PRO B 1 310 ? -16.094 -4.879 4.805 1 98.06 310 PRO B CA 1
ATOM 6570 C C . PRO B 1 310 ? -15 -5.895 5.141 1 98.06 310 PRO B C 1
ATOM 6572 O O . PRO B 1 310 ? -15.297 -7.074 5.348 1 98.06 310 PRO B O 1
ATOM 6575 N N . SER B 1 311 ? -13.734 -5.477 5.137 1 98.25 311 SER B N 1
ATOM 6576 C CA . SER B 1 311 ? -12.57 -6.277 5.512 1 98.25 311 SER B CA 1
ATOM 6577 C C . SER B 1 311 ? -12.25 -7.312 4.441 1 98.25 311 SER B C 1
ATOM 6579 O O . SER B 1 311 ? -11.469 -8.242 4.68 1 98.25 311 SER B O 1
ATOM 6581 N N . GLY B 1 312 ? -12.891 -7.203 3.303 1 97.94 312 GLY B N 1
ATOM 6582 C CA . GLY B 1 312 ? -12.719 -8.211 2.271 1 97.94 312 GLY B CA 1
ATOM 6583 C C . GLY B 1 312 ? -11.289 -8.32 1.776 1 97.94 312 GLY B C 1
ATOM 6584 O O . GLY B 1 312 ? -10.766 -9.422 1.601 1 97.94 312 GLY B O 1
ATOM 6585 N N . ILE B 1 313 ? -10.641 -7.195 1.487 1 97.88 313 ILE B N 1
ATOM 6586 C CA . ILE B 1 313 ? -9.266 -7.207 0.99 1 97.88 313 ILE B CA 1
ATOM 6587 C C . ILE B 1 313 ? -8.312 -7.598 2.115 1 97.88 313 ILE B C 1
ATOM 6589 O O . ILE B 1 313 ? -7.305 -8.273 1.878 1 97.88 313 ILE B O 1
ATOM 6593 N N . ARG B 1 314 ? -8.625 -7.227 3.336 1 98.38 314 ARG B N 1
ATOM 6594 C CA . ARG B 1 314 ? -7.898 -7.711 4.504 1 98.38 314 ARG B CA 1
ATOM 6595 C C . ARG B 1 314 ? -7.957 -9.234 4.598 1 98.38 314 ARG B C 1
ATOM 6597 O O . ARG B 1 314 ? -6.953 -9.875 4.906 1 98.38 314 ARG B O 1
ATOM 6604 N N . ALA B 1 315 ? -9.117 -9.812 4.32 1 98.31 315 ALA B N 1
ATOM 6605 C CA . ALA B 1 315 ? -9.305 -11.258 4.348 1 98.31 315 ALA B CA 1
ATOM 6606 C C . ALA B 1 315 ? -8.438 -11.938 3.289 1 98.31 315 ALA B C 1
ATOM 6608 O O . ALA B 1 315 ? -7.949 -13.055 3.5 1 98.31 315 ALA B O 1
ATOM 6609 N N . VAL B 1 316 ? -8.289 -11.312 2.189 1 97.75 316 VAL B N 1
ATOM 6610 C CA . VAL B 1 316 ? -7.465 -11.852 1.112 1 97.75 316 VAL B CA 1
ATOM 6611 C C . VAL B 1 316 ? -6.012 -11.961 1.573 1 97.75 316 VAL B C 1
ATOM 6613 O O . VAL B 1 316 ? -5.355 -12.977 1.346 1 97.75 316 VAL B O 1
ATOM 6616 N N . LEU B 1 317 ? -5.504 -10.898 2.227 1 98.12 317 LEU B N 1
ATOM 6617 C CA . LEU B 1 317 ? -4.16 -10.953 2.797 1 98.12 317 LEU B CA 1
ATOM 6618 C C . LEU B 1 317 ? -4.066 -12.047 3.855 1 98.12 317 LEU B C 1
ATOM 6620 O O . LEU B 1 317 ? -3.072 -12.773 3.916 1 98.12 317 LEU B O 1
ATOM 6624 N N . ALA B 1 318 ? -5.105 -12.227 4.629 1 98.69 318 ALA B N 1
ATOM 6625 C CA . ALA B 1 318 ? -5.125 -13.203 5.715 1 98.69 318 ALA B CA 1
ATOM 6626 C C . ALA B 1 318 ? -5.059 -14.625 5.172 1 98.69 318 ALA B C 1
ATOM 6628 O O . ALA B 1 318 ? -4.344 -15.477 5.715 1 98.69 318 ALA B O 1
ATOM 6629 N N . GLU B 1 319 ? -5.816 -14.906 4.156 1 98.44 319 GLU B N 1
ATOM 6630 C CA . GLU B 1 319 ? -5.797 -16.266 3.631 1 98.44 319 GLU B CA 1
ATOM 6631 C C . GLU B 1 319 ? -4.441 -16.609 3.016 1 98.44 319 GLU B C 1
ATOM 6633 O O . GLU B 1 319 ? -3.982 -17.75 3.102 1 98.44 319 GLU B O 1
ATOM 6638 N N . ASN B 1 320 ? -3.803 -15.641 2.369 1 98.38 320 ASN B N 1
ATOM 6639 C CA . ASN B 1 320 ? -2.451 -15.867 1.868 1 98.38 320 ASN B CA 1
ATOM 6640 C C . ASN B 1 320 ? -1.472 -16.141 3.006 1 98.38 320 ASN B C 1
ATOM 6642 O O . ASN B 1 320 ? -0.582 -16.984 2.873 1 98.38 320 ASN B O 1
ATOM 6646 N N . LEU B 1 321 ? -1.625 -15.383 4.078 1 98.75 321 LEU B N 1
ATOM 6647 C CA . LEU B 1 321 ? -0.766 -15.609 5.238 1 98.75 321 LEU B CA 1
ATOM 6648 C C . LEU B 1 321 ? -0.991 -17 5.82 1 98.75 321 LEU B C 1
ATOM 6650 O O . LEU B 1 321 ? -0.037 -17.672 6.211 1 98.75 321 LEU B O 1
ATOM 6654 N N . ILE B 1 322 ? -2.271 -17.438 5.891 1 98.81 322 ILE B N 1
ATOM 6655 C CA . ILE B 1 322 ? -2.58 -18.781 6.387 1 98.81 322 ILE B CA 1
ATOM 6656 C C . ILE B 1 322 ? -1.92 -19.828 5.496 1 98.81 322 ILE B C 1
ATOM 6658 O O . ILE B 1 322 ? -1.33 -20.797 5.992 1 98.81 322 ILE B O 1
ATOM 6662 N N . CYS B 1 323 ? -1.973 -19.609 4.195 1 98.38 323 CYS B N 1
ATOM 6663 C CA . CYS B 1 323 ? -1.351 -20.516 3.246 1 98.38 323 CYS B CA 1
ATOM 6664 C C . CYS B 1 323 ? 0.136 -20.688 3.539 1 98.38 323 CYS B C 1
ATOM 6666 O O . CYS B 1 323 ? 0.627 -21.797 3.688 1 98.38 323 CYS B O 1
ATOM 6668 N N . SER B 1 324 ? 0.827 -19.594 3.686 1 98.25 324 SER B N 1
ATOM 6669 C CA . SER B 1 324 ? 2.258 -19.625 3.969 1 98.25 324 SER B CA 1
ATOM 6670 C C . SER B 1 324 ? 2.533 -20.203 5.355 1 98.25 324 SER B C 1
ATOM 6672 O O . SER B 1 324 ? 3.539 -20.891 5.562 1 98.25 324 SER B O 1
ATOM 6674 N N . SER B 1 325 ? 1.625 -19.953 6.27 1 98.56 325 SER B N 1
ATOM 6675 C CA . SER B 1 325 ? 1.787 -20.422 7.645 1 98.56 325 SER B CA 1
ATOM 6676 C C . SER B 1 325 ? 1.65 -21.938 7.742 1 98.56 325 SER B C 1
ATOM 6678 O O . SER B 1 325 ? 2.143 -22.547 8.695 1 98.56 325 SER B O 1
ATOM 6680 N N . LEU B 1 326 ? 0.999 -22.531 6.777 1 98.19 326 LEU B N 1
ATOM 6681 C CA . LEU B 1 326 ? 0.864 -23.984 6.742 1 98.19 326 LEU B CA 1
ATOM 6682 C C . LEU B 1 326 ? 1.979 -24.609 5.914 1 98.19 326 LEU B C 1
ATOM 6684 O O . LEU B 1 326 ? 1.873 -25.766 5.5 1 98.19 326 LEU B O 1
ATOM 6688 N N . ASP B 1 327 ? 2.984 -23.781 5.605 1 96.62 327 ASP B N 1
ATOM 6689 C CA . ASP B 1 327 ? 4.211 -24.234 4.957 1 96.62 327 ASP B CA 1
ATOM 6690 C C . ASP B 1 327 ? 3.957 -24.594 3.494 1 96.62 327 ASP B C 1
ATOM 6692 O O . ASP B 1 327 ? 4.566 -25.531 2.965 1 96.62 327 ASP B O 1
ATOM 6696 N N . LEU B 1 328 ? 3.035 -23.906 2.906 1 97.31 328 LEU B N 1
ATOM 6697 C CA . LEU B 1 328 ? 2.699 -24.094 1.499 1 97.31 328 LEU B CA 1
ATOM 6698 C C . LEU B 1 328 ? 3.254 -22.953 0.653 1 97.31 328 LEU B C 1
ATOM 6700 O O . LEU B 1 328 ? 3.428 -21.828 1.146 1 97.31 328 LEU B O 1
ATOM 6704 N N . GLU B 1 329 ? 3.549 -23.297 -0.608 1 96.94 329 GLU B N 1
ATOM 6705 C CA . GLU B 1 329 ? 3.76 -22.25 -1.604 1 96.94 329 GLU B CA 1
ATOM 6706 C C . GLU B 1 329 ? 2.49 -21.438 -1.819 1 96.94 329 GLU B C 1
ATOM 6708 O O . GLU B 1 329 ? 1.404 -21.984 -1.99 1 96.94 329 GLU B O 1
ATOM 6713 N N . CYS B 1 330 ? 2.707 -20.156 -1.709 1 96.94 330 CYS B N 1
ATOM 6714 C CA . CYS B 1 330 ? 1.548 -19.281 -1.87 1 96.94 330 CYS B CA 1
ATOM 6715 C C . CYS B 1 330 ? 1.647 -18.469 -3.158 1 96.94 330 CYS B C 1
ATOM 6717 O O . CYS B 1 330 ? 2.475 -17.562 -3.266 1 96.94 330 CYS B O 1
ATOM 6719 N N . ALA B 1 331 ? 0.945 -18.875 -4.18 1 96.56 331 ALA B N 1
ATOM 6720 C CA . ALA B 1 331 ? 0.704 -18 -5.328 1 96.56 331 ALA B CA 1
ATOM 6721 C C . ALA B 1 331 ? -0.453 -17.047 -5.059 1 96.56 331 ALA B C 1
ATOM 6723 O O . ALA B 1 331 ? -1.609 -17.359 -5.348 1 96.56 331 ALA B O 1
ATOM 6724 N N . SER B 1 332 ? 0.03 -15.906 -4.574 1 94.12 332 SER B N 1
ATOM 6725 C CA . SER B 1 332 ? -0.934 -14.992 -3.965 1 94.12 332 SER B CA 1
ATOM 6726 C C . SER B 1 332 ? -1.646 -14.156 -5.02 1 94.12 332 SER B C 1
ATOM 6728 O O . SER B 1 332 ? -1.06 -13.812 -6.047 1 94.12 332 SER B O 1
ATOM 6730 N N . SER B 1 333 ? -2.828 -14.453 -5.078 1 78.88 333 SER B N 1
ATOM 6731 C CA . SER B 1 333 ? -3.641 -13.734 -6.051 1 78.88 333 SER B CA 1
ATOM 6732 C C . SER B 1 333 ? -3.221 -12.266 -6.141 1 78.88 333 SER B C 1
ATOM 6734 O O . SER B 1 333 ? -2.469 -11.781 -5.297 1 78.88 333 SER B O 1
ATOM 6736 N N . ASN B 1 334 ? -3.516 -11.727 -7.129 1 81.5 334 ASN B N 1
ATOM 6737 C CA . ASN B 1 334 ? -3.566 -10.438 -7.816 1 81.5 334 ASN B CA 1
ATOM 6738 C C . ASN B 1 334 ? -3.912 -10.602 -9.289 1 81.5 334 ASN B C 1
ATOM 6740 O O . ASN B 1 334 ? -3.295 -9.977 -10.156 1 81.5 334 ASN B O 1
ATOM 6744 N N . ASP B 1 335 ? -4.656 -11.523 -9.492 1 84.06 335 ASP B N 1
ATOM 6745 C CA . ASP B 1 335 ? -4.949 -12.008 -10.836 1 84.06 335 ASP B CA 1
ATOM 6746 C C . ASP B 1 335 ? -6.258 -11.422 -11.367 1 84.06 335 ASP B C 1
ATOM 6748 O O . ASP B 1 335 ? -6.32 -10.961 -12.508 1 84.06 335 ASP B O 1
ATOM 6752 N N . GLN B 1 336 ? -7.402 -11.594 -10.719 1 91.81 336 GLN B N 1
ATOM 6753 C CA . GLN B 1 336 ? -8.688 -11.172 -11.273 1 91.81 336 GLN B CA 1
ATOM 6754 C C . GLN B 1 336 ? -8.992 -9.719 -10.906 1 91.81 336 GLN B C 1
ATOM 6756 O O . GLN B 1 336 ? -8.734 -9.297 -9.781 1 91.81 336 GLN B O 1
ATOM 6761 N N . THR B 1 337 ? -9.438 -9.016 -12.016 1 92.5 337 THR B N 1
ATOM 6762 C CA . THR B 1 337 ? -9.867 -7.633 -11.812 1 92.5 337 THR B CA 1
ATOM 6763 C C . THR B 1 337 ? -11.141 -7.582 -10.969 1 92.5 337 THR B C 1
ATOM 6765 O O . THR B 1 337 ? -12.023 -8.43 -11.109 1 92.5 337 THR B O 1
ATOM 6768 N N . PHE B 1 338 ? -11.273 -6.527 -10.109 1 95 338 PHE B N 1
ATOM 6769 C CA . PHE B 1 338 ? -12.438 -6.473 -9.219 1 95 338 PHE B CA 1
ATOM 6770 C C . PHE B 1 338 ? -12.906 -5.035 -9.039 1 95 338 PHE B C 1
ATOM 6772 O O . PHE B 1 338 ? -13.969 -4.797 -8.453 1 95 338 PHE B O 1
ATOM 6779 N N . THR B 1 339 ? -12.18 -4.125 -9.547 1 97 339 THR B N 1
ATOM 6780 C CA . THR B 1 339 ? -12.484 -2.711 -9.359 1 97 339 THR B CA 1
ATOM 6781 C C . THR B 1 339 ? -12.078 -1.904 -10.586 1 97 339 THR B C 1
ATOM 6783 O O . THR B 1 339 ? -11.203 -2.314 -11.344 1 97 339 THR B O 1
ATOM 6786 N N . HIS B 1 340 ? -12.75 -0.834 -10.789 1 96 340 HIS B N 1
ATOM 6787 C CA . HIS B 1 340 ? -12.391 0.115 -11.836 1 96 340 HIS B CA 1
ATOM 6788 C C . HIS B 1 340 ? -11.422 1.173 -11.32 1 96 340 HIS B C 1
ATOM 6790 O O . HIS B 1 340 ? -10.891 1.965 -12.094 1 96 340 HIS B O 1
ATOM 6796 N N . SER B 1 341 ? -11.172 1.192 -10.023 1 98 341 SER B N 1
ATOM 6797 C CA . SER B 1 341 ? -10.344 2.205 -9.383 1 98 341 SER B CA 1
ATOM 6798 C C . SER B 1 341 ? -8.883 1.756 -9.305 1 98 341 SER B C 1
ATOM 6800 O O . SER B 1 341 ? -8.578 0.739 -8.68 1 98 341 SER B O 1
ATOM 6802 N N . ASP B 1 342 ? -7.984 2.561 -9.852 1 97.81 342 ASP B N 1
ATOM 6803 C CA . ASP B 1 342 ? -6.555 2.266 -9.773 1 97.81 342 ASP B CA 1
ATOM 6804 C C . ASP B 1 342 ? -6.051 2.357 -8.336 1 97.81 342 ASP B C 1
ATOM 6806 O O . ASP B 1 342 ? -5.129 1.635 -7.945 1 97.81 342 ASP B O 1
ATOM 6810 N N . MET B 1 343 ? -6.672 3.207 -7.562 1 98.31 343 MET B N 1
ATOM 6811 C CA . MET B 1 343 ? -6.266 3.322 -6.164 1 98.31 343 MET B CA 1
ATOM 6812 C C . MET B 1 343 ? -6.59 2.045 -5.395 1 98.31 343 MET B C 1
ATOM 6814 O O . MET B 1 343 ? -5.746 1.526 -4.664 1 98.31 343 MET B O 1
ATOM 6818 N N . ARG B 1 344 ? -7.773 1.535 -5.648 1 98.12 344 ARG B N 1
ATOM 6819 C CA . ARG B 1 344 ? -8.25 0.361 -4.926 1 98.12 344 ARG B CA 1
ATOM 6820 C C . ARG B 1 344 ? -7.477 -0.887 -5.336 1 98.12 344 ARG B C 1
ATOM 6822 O O . ARG B 1 344 ? -7.102 -1.696 -4.484 1 98.12 344 ARG B O 1
ATOM 6829 N N . ARG B 1 345 ? -7.219 -1.112 -6.574 1 97.56 345 ARG B N 1
ATOM 6830 C CA . ARG B 1 345 ? -6.488 -2.299 -7.004 1 97.56 345 ARG B CA 1
ATOM 6831 C C . ARG B 1 345 ? -5.023 -2.219 -6.59 1 97.56 345 ARG B C 1
ATOM 6833 O O . ARG B 1 345 ? -4.375 -3.246 -6.375 1 97.56 345 ARG B O 1
ATOM 6840 N N . THR B 1 346 ? -4.477 -0.944 -6.477 1 98.31 346 THR B N 1
ATOM 6841 C CA . THR B 1 346 ? -3.113 -0.782 -5.988 1 98.31 346 THR B CA 1
ATOM 6842 C C . THR B 1 346 ? -3.02 -1.167 -4.516 1 98.31 346 THR B C 1
ATOM 6844 O O . THR B 1 346 ? -2.043 -1.79 -4.09 1 98.31 346 THR B O 1
ATOM 6847 N N . ALA B 1 347 ? -4.012 -0.807 -3.789 1 98.25 347 ALA B N 1
ATOM 6848 C CA . ALA B 1 347 ? -4.035 -1.177 -2.377 1 98.25 347 ALA B CA 1
ATOM 6849 C C . ALA B 1 347 ? -3.998 -2.693 -2.207 1 98.25 347 ALA B C 1
ATOM 6851 O O . ALA B 1 347 ? -3.283 -3.211 -1.348 1 98.25 347 ALA B O 1
ATOM 6852 N N . ARG B 1 348 ? -4.742 -3.383 -2.992 1 97.44 348 ARG B N 1
ATOM 6853 C CA . ARG B 1 348 ? -4.73 -4.84 -2.953 1 97.44 348 ARG B CA 1
ATOM 6854 C C . ARG B 1 348 ? -3.35 -5.387 -3.305 1 97.44 348 ARG B C 1
ATOM 6856 O O . ARG B 1 348 ? -2.832 -6.273 -2.621 1 97.44 348 ARG B O 1
ATOM 6863 N N . LEU B 1 349 ? -2.777 -4.875 -4.359 1 97.81 349 LEU B N 1
ATOM 6864 C CA . LEU B 1 349 ? -1.471 -5.328 -4.824 1 97.81 349 LEU B CA 1
ATOM 6865 C C . LEU B 1 349 ? -0.422 -5.184 -3.727 1 97.81 349 LEU B C 1
ATOM 6867 O O . LEU B 1 349 ? 0.368 -6.102 -3.492 1 97.81 349 LEU B O 1
ATOM 6871 N N . LEU B 1 350 ? -0.425 -4.062 -3.029 1 98.31 350 LEU B N 1
ATOM 6872 C CA . LEU B 1 350 ? 0.66 -3.709 -2.119 1 98.31 350 LEU B CA 1
ATOM 6873 C C . LEU B 1 350 ? 0.661 -4.621 -0.896 1 98.31 350 LEU B C 1
ATOM 6875 O O . LEU B 1 350 ? 1.69 -4.781 -0.238 1 98.31 350 LEU B O 1
ATOM 6879 N N . MET B 1 351 ? -0.495 -5.312 -0.619 1 97.69 351 MET B N 1
ATOM 6880 C CA . MET B 1 351 ? -0.571 -6.234 0.511 1 97.69 351 MET B CA 1
ATOM 6881 C C . MET B 1 351 ? 0.345 -7.438 0.296 1 97.69 351 MET B C 1
ATOM 6883 O O . MET B 1 351 ? 0.817 -8.039 1.26 1 97.69 351 MET B O 1
ATOM 6887 N N . GLN B 1 352 ? 0.608 -7.75 -0.991 1 97.62 352 GLN B N 1
ATOM 6888 C CA . GLN B 1 352 ? 1.448 -8.891 -1.348 1 97.62 352 GLN B CA 1
ATOM 6889 C C . GLN B 1 352 ? 2.801 -8.43 -1.885 1 97.62 352 GLN B C 1
ATOM 6891 O O . GLN B 1 352 ? 3.824 -9.07 -1.634 1 97.62 352 GLN B O 1
ATOM 6896 N N . PHE B 1 353 ? 2.822 -7.25 -2.465 1 98.5 353 PHE B N 1
ATOM 6897 C CA . PHE B 1 353 ? 3.984 -6.68 -3.137 1 98.5 353 PHE B CA 1
ATOM 6898 C C . PHE B 1 353 ? 5.043 -6.266 -2.123 1 98.5 353 PHE B C 1
ATOM 6900 O O . PHE B 1 353 ? 6.227 -6.562 -2.299 1 98.5 353 PHE B O 1
ATOM 6907 N N . LEU B 1 354 ? 4.672 -5.633 -1.069 1 98.62 354 LEU B N 1
ATOM 6908 C CA . LEU B 1 354 ? 5.609 -5.055 -0.111 1 98.62 354 LEU B CA 1
ATOM 6909 C C . LEU B 1 354 ? 6.309 -6.148 0.69 1 98.62 354 LEU B C 1
ATOM 6911 O O . LEU B 1 354 ? 7.539 -6.172 0.773 1 98.62 354 LEU B O 1
ATOM 6915 N N . PRO B 1 355 ? 5.559 -7.137 1.247 1 97.88 355 PRO B N 1
ATOM 6916 C CA . PRO B 1 355 ? 6.262 -8.195 1.973 1 97.88 355 PRO B CA 1
ATOM 6917 C C . PRO B 1 355 ? 6.91 -9.219 1.042 1 97.88 355 PRO B C 1
ATOM 6919 O O . PRO B 1 355 ? 7.836 -9.93 1.445 1 97.88 355 PRO B O 1
ATOM 6922 N N . GLY B 1 356 ? 6.41 -9.297 -0.185 1 97.38 356 GLY B N 1
ATOM 6923 C CA . GLY B 1 356 ? 6.828 -10.375 -1.076 1 97.38 356 GLY B CA 1
ATOM 6924 C C . GLY B 1 356 ? 6.195 -11.711 -0.736 1 97.38 356 GLY B C 1
ATOM 6925 O O . GLY B 1 356 ? 6.066 -12.062 0.438 1 97.38 356 GLY B O 1
ATOM 6926 N N . THR B 1 357 ? 5.738 -12.406 -1.736 1 97.25 357 THR B N 1
ATOM 6927 C CA . THR B 1 357 ? 5.246 -13.773 -1.604 1 97.25 357 THR B CA 1
ATOM 6928 C C . THR B 1 357 ? 5.98 -14.711 -2.562 1 97.25 357 THR B C 1
ATOM 6930 O O . THR B 1 357 ? 6.895 -14.281 -3.277 1 97.25 357 THR B O 1
ATOM 6933 N N . ASP B 1 358 ? 5.672 -16.016 -2.518 1 97.31 358 ASP B N 1
ATOM 6934 C CA . ASP B 1 358 ? 6.328 -16.938 -3.445 1 97.31 358 ASP B CA 1
ATOM 6935 C C . ASP B 1 358 ? 6.078 -16.516 -4.895 1 97.31 358 ASP B C 1
ATOM 6937 O O . ASP B 1 358 ? 6.996 -16.531 -5.715 1 97.31 358 ASP B O 1
ATOM 6941 N N . PHE B 1 359 ? 4.844 -16.203 -5.129 1 97.19 359 PHE B N 1
ATOM 6942 C CA . PHE B 1 359 ? 4.422 -15.531 -6.352 1 97.19 359 PHE B CA 1
ATOM 6943 C C . PHE B 1 359 ? 3.463 -14.391 -6.039 1 97.19 359 PHE B C 1
ATOM 6945 O O . PHE B 1 359 ? 2.301 -14.625 -5.699 1 97.19 359 PHE B O 1
ATOM 6952 N N . ILE B 1 360 ? 3.855 -13.18 -6.199 1 97.56 360 ILE B N 1
ATOM 6953 C CA . ILE B 1 360 ? 3.129 -11.984 -5.789 1 97.56 360 ILE B CA 1
ATOM 6954 C C . ILE B 1 360 ? 1.792 -11.914 -6.523 1 97.56 360 ILE B C 1
ATOM 6956 O O . ILE B 1 360 ? 0.767 -11.578 -5.93 1 97.56 360 ILE B O 1
ATOM 6960 N N . SER B 1 361 ? 1.876 -12.203 -7.82 1 95.81 361 SER B N 1
ATOM 6961 C CA . SER B 1 361 ? 0.668 -12.422 -8.609 1 95.81 361 SER B CA 1
ATOM 6962 C C . SER B 1 361 ? 0.622 -13.844 -9.156 1 95.81 361 SER B C 1
ATOM 6964 O O . SER B 1 361 ? 1.625 -14.359 -9.664 1 95.81 361 SER B O 1
ATOM 6966 N N . SER B 1 362 ? -0.484 -14.469 -9.023 1 93.31 362 SER B N 1
ATOM 6967 C CA . SER B 1 362 ? -0.649 -15.789 -9.609 1 93.31 362 SER B CA 1
ATOM 6968 C C . SER B 1 362 ? -1.112 -15.695 -11.062 1 93.31 362 SER B C 1
ATOM 6970 O O . SER B 1 362 ? -1.402 -16.719 -11.695 1 93.31 362 SER B O 1
ATOM 6972 N N . GLY B 1 363 ? -1.102 -14.484 -11.539 1 94.88 363 GLY B N 1
ATOM 6973 C CA . GLY B 1 363 ? -1.52 -14.258 -12.914 1 94.88 363 GLY B CA 1
ATOM 6974 C C . GLY B 1 363 ? -1.505 -12.789 -13.305 1 94.88 363 GLY B C 1
ATOM 6975 O O . GLY B 1 363 ? -2.541 -12.227 -13.664 1 94.88 363 GLY B O 1
ATOM 6976 N N . TYR B 1 364 ? -0.326 -12.172 -13.195 1 97.38 364 TYR B N 1
ATOM 6977 C CA . TYR B 1 364 ? -0.135 -10.875 -13.828 1 97.38 364 TYR B CA 1
ATOM 6978 C C . TYR B 1 364 ? -0.37 -10.953 -15.328 1 97.38 364 TYR B C 1
ATOM 6980 O O . TYR B 1 364 ? 0.246 -11.773 -16.016 1 97.38 364 TYR B O 1
ATOM 6988 N N . SER B 1 365 ? -1.233 -10.164 -15.859 1 97.88 365 SER B N 1
ATOM 6989 C CA . SER B 1 365 ? -1.489 -10.297 -17.281 1 97.88 365 SER B CA 1
ATOM 6990 C C . SER B 1 365 ? -0.339 -9.719 -18.109 1 97.88 365 SER B C 1
ATOM 6992 O O . SER B 1 365 ? -0.101 -8.508 -18.094 1 97.88 365 SER B O 1
ATOM 6994 N N . ALA B 1 366 ? 0.314 -10.539 -18.781 1 98.19 366 ALA B N 1
ATOM 6995 C CA . ALA B 1 366 ? 1.395 -10.078 -19.656 1 98.19 366 ALA B CA 1
ATOM 6996 C C . ALA B 1 366 ? 0.847 -9.539 -20.969 1 98.19 366 ALA B C 1
ATOM 6998 O O . ALA B 1 366 ? 1.612 -9.211 -21.875 1 98.19 366 ALA B O 1
ATOM 6999 N N . VAL B 1 367 ? -0.441 -9.484 -21.125 1 98.56 367 VAL B N 1
ATOM 7000 C CA . VAL B 1 367 ? -1.18 -8.969 -22.266 1 98.56 367 VAL B CA 1
ATOM 7001 C C . VAL B 1 367 ? -2.23 -7.965 -21.797 1 98.56 367 VAL B C 1
ATOM 7003 O O . VAL B 1 367 ? -2.502 -7.859 -20.609 1 98.56 367 VAL B O 1
ATOM 7006 N N . PRO B 1 368 ? -2.727 -7.129 -22.719 1 98.19 368 PRO B N 1
ATOM 7007 C CA . PRO B 1 368 ? -3.834 -6.281 -22.266 1 98.19 368 PRO B CA 1
ATOM 7008 C C . PRO B 1 368 ? -5.035 -7.086 -21.781 1 98.19 368 PRO B C 1
ATOM 7010 O O . PRO B 1 368 ? -5.324 -8.156 -22.312 1 98.19 368 PRO B O 1
ATOM 7013 N N . ASN B 1 369 ? -5.777 -6.574 -20.875 1 97.25 369 ASN B N 1
ATOM 7014 C CA . ASN B 1 369 ? -6.832 -7.324 -20.203 1 97.25 369 ASN B CA 1
ATOM 7015 C C . ASN B 1 369 ? -7.906 -7.793 -21.172 1 97.25 369 ASN B C 1
ATOM 7017 O O . ASN B 1 369 ? -8.562 -8.812 -20.953 1 97.25 369 ASN B O 1
ATOM 7021 N N . TYR B 1 370 ? -8.094 -7.07 -22.25 1 97.12 370 TYR B N 1
ATOM 7022 C CA . TYR B 1 370 ? -9.109 -7.535 -23.188 1 97.12 370 TYR B CA 1
ATOM 7023 C C . TYR B 1 370 ? -8.695 -8.852 -23.828 1 97.12 370 TYR B C 1
ATOM 7025 O O . TYR B 1 370 ? -9.531 -9.578 -24.375 1 97.12 370 TYR B O 1
ATOM 7033 N N . ASP B 1 371 ? -7.391 -9.188 -23.781 1 97.94 371 ASP B N 1
ATOM 7034 C CA . ASP B 1 371 ? -6.855 -10.422 -24.344 1 97.94 371 ASP B CA 1
ATOM 7035 C C . ASP B 1 371 ? -6.645 -11.477 -23.266 1 97.94 371 ASP B C 1
ATOM 7037 O O . ASP B 1 371 ? -6.18 -12.578 -23.547 1 97.94 371 ASP B O 1
ATOM 7041 N N . ASN B 1 372 ? -6.859 -11.141 -22 1 97.06 372 ASN B N 1
ATOM 7042 C CA . ASN B 1 372 ? -6.715 -12.094 -20.891 1 97.06 372 ASN B CA 1
ATOM 7043 C C . ASN B 1 372 ? -7.957 -12.969 -20.75 1 97.06 372 ASN B C 1
ATOM 7045 O O . ASN B 1 372 ? -8.984 -12.523 -20.234 1 97.06 372 ASN B O 1
ATOM 7049 N N . MET B 1 373 ? -7.844 -14.172 -21.047 1 95 373 MET B N 1
ATOM 7050 C CA . MET B 1 373 ? -8.984 -15.086 -21.141 1 95 373 MET B CA 1
ATOM 7051 C C . MET B 1 373 ? -9.359 -15.617 -19.766 1 95 373 MET B C 1
ATOM 7053 O O . MET B 1 373 ? -10.359 -16.328 -19.609 1 95 373 MET B O 1
ATOM 7057 N N . PHE B 1 374 ? -8.602 -15.312 -18.625 1 91 374 PHE B N 1
ATOM 7058 C CA . PHE B 1 374 ? -8.93 -15.648 -17.234 1 91 374 PHE B CA 1
ATOM 7059 C C . PHE B 1 374 ? -9.867 -14.609 -16.641 1 91 374 PHE B C 1
ATOM 7061 O O . PHE B 1 374 ? -10.055 -14.57 -15.422 1 91 374 PHE B O 1
ATOM 7068 N N . ALA B 1 375 ? -10.414 -13.703 -17.328 1 86.75 375 ALA B N 1
ATOM 7069 C CA . ALA B 1 375 ? -11.312 -12.633 -16.891 1 86.75 375 ALA B CA 1
ATOM 7070 C C . ALA B 1 375 ? -10.523 -11.422 -16.406 1 86.75 375 ALA B C 1
ATOM 7072 O O . ALA B 1 375 ? -10.922 -10.773 -15.43 1 86.75 375 ALA B O 1
ATOM 7073 N N . GLY B 1 376 ? -9.383 -11.234 -16.969 1 92.19 376 GLY B N 1
ATOM 7074 C CA . GLY B 1 376 ? -8.57 -10.078 -16.641 1 92.19 376 GLY B CA 1
ATOM 7075 C C . GLY B 1 376 ? -7.797 -10.25 -15.344 1 92.19 376 GLY B C 1
ATOM 7076 O O . GLY B 1 376 ? -8.109 -11.133 -14.539 1 92.19 376 GLY B O 1
ATOM 7077 N N . SER B 1 377 ? -6.77 -9.398 -15.203 1 96.19 377 SER B N 1
ATOM 7078 C CA . SER B 1 377 ? -5.938 -9.43 -14 1 96.19 377 SER B CA 1
ATOM 7079 C C . SER B 1 377 ? -5.922 -8.07 -13.305 1 96.19 377 SER B C 1
ATOM 7081 O O . SER B 1 377 ? -6.289 -7.059 -13.891 1 96.19 377 SER B O 1
ATOM 7083 N N . ASN B 1 378 ? -5.547 -8.055 -12.055 1 96.88 378 ASN B N 1
ATOM 7084 C CA . ASN B 1 378 ? -5.379 -6.824 -11.289 1 96.88 378 ASN B CA 1
ATOM 7085 C C . ASN B 1 378 ? -4.379 -5.883 -11.953 1 96.88 378 ASN B C 1
ATOM 7087 O O . ASN B 1 378 ? -4.586 -4.668 -11.984 1 96.88 378 ASN B O 1
ATOM 7091 N N . GLU B 1 379 ? -3.26 -6.406 -12.453 1 97.31 379 GLU B N 1
ATOM 7092 C CA . GLU B 1 379 ? -2.299 -5.703 -13.297 1 97.31 379 GLU B CA 1
ATOM 7093 C C . GLU B 1 379 ? -2.201 -6.348 -14.68 1 97.31 379 GLU B C 1
ATOM 7095 O O . GLU B 1 379 ? -2.371 -7.559 -14.82 1 97.31 379 GLU B O 1
ATOM 7100 N N . ASP B 1 380 ? -1.951 -5.527 -15.641 1 97.69 380 ASP B N 1
ATOM 7101 C CA . ASP B 1 380 ? -1.784 -6.082 -16.984 1 97.69 380 ASP B CA 1
ATOM 7102 C C . ASP B 1 380 ? -0.599 -5.441 -17.703 1 97.69 380 ASP B C 1
ATOM 7104 O O . ASP B 1 380 ? 0.239 -4.793 -17.062 1 97.69 380 ASP B O 1
ATOM 7108 N N . ALA B 1 381 ? -0.469 -5.676 -18.953 1 98.31 381 ALA B N 1
ATOM 7109 C CA . ALA B 1 381 ? 0.71 -5.305 -19.734 1 98.31 381 ALA B CA 1
ATOM 7110 C C . ALA B 1 381 ? 0.886 -3.789 -19.781 1 98.31 381 ALA B C 1
ATOM 7112 O O . ALA B 1 381 ? 1.981 -3.293 -20.047 1 98.31 381 ALA B O 1
ATOM 7113 N N . GLU B 1 382 ? -0.118 -3.045 -19.5 1 97.81 382 GLU B N 1
ATOM 7114 C CA . GLU B 1 382 ? -0.029 -1.589 -19.531 1 97.81 382 GLU B CA 1
ATOM 7115 C C . GLU B 1 382 ? 0.455 -1.036 -18.203 1 97.81 382 GLU B C 1
ATOM 7117 O O . GLU B 1 382 ? 0.729 0.159 -18.078 1 97.81 382 GLU B O 1
ATOM 7122 N N . ASP B 1 383 ? 0.663 -1.901 -17.25 1 97.94 383 ASP B N 1
ATOM 7123 C CA . ASP B 1 383 ? 1.078 -1.471 -15.914 1 97.94 383 ASP B CA 1
ATOM 7124 C C . ASP B 1 383 ? 2.553 -1.782 -15.664 1 97.94 383 ASP B C 1
ATOM 7126 O O . ASP B 1 383 ? 3.064 -1.57 -14.562 1 97.94 383 ASP B O 1
ATOM 7130 N N . PHE B 1 384 ? 3.285 -2.285 -16.594 1 98.56 384 PHE B N 1
ATOM 7131 C CA . PHE B 1 384 ? 4.668 -2.703 -16.422 1 98.56 384 PHE B CA 1
ATOM 7132 C C . PHE B 1 384 ? 5.508 -1.564 -15.852 1 98.56 384 PHE B C 1
ATOM 7134 O O . PHE B 1 384 ? 6.297 -1.77 -14.93 1 98.56 384 PHE B O 1
ATOM 7141 N N . ASP B 1 385 ? 5.328 -0.396 -16.438 1 98.38 385 ASP B N 1
ATOM 7142 C CA . ASP B 1 385 ? 6.164 0.724 -16.016 1 98.38 385 ASP B CA 1
ATOM 7143 C C . ASP B 1 385 ? 5.816 1.17 -14.594 1 98.38 385 ASP B C 1
ATOM 7145 O O . ASP B 1 385 ? 6.711 1.473 -13.797 1 98.38 385 ASP B O 1
ATOM 7149 N N . ASP B 1 386 ? 4.516 1.249 -14.297 1 98.5 386 ASP B N 1
ATOM 7150 C CA . ASP B 1 386 ? 4.117 1.557 -12.922 1 98.5 386 ASP B CA 1
ATOM 7151 C C . ASP B 1 386 ? 4.758 0.583 -11.938 1 98.5 386 ASP B C 1
ATOM 7153 O O . ASP B 1 386 ? 5.258 0.995 -10.891 1 98.5 386 ASP B O 1
ATOM 7157 N N . TYR B 1 387 ? 4.676 -0.666 -12.281 1 98.5 387 TYR B N 1
ATOM 7158 C CA . TYR B 1 387 ? 5.211 -1.715 -11.422 1 98.5 387 TYR B CA 1
ATOM 7159 C C . TYR B 1 387 ? 6.707 -1.533 -11.203 1 98.5 387 TYR B C 1
ATOM 7161 O O . TYR B 1 387 ? 7.199 -1.656 -10.078 1 98.5 387 TYR B O 1
ATOM 7169 N N . ASN B 1 388 ? 7.477 -1.251 -12.242 1 98.69 388 ASN B N 1
ATOM 7170 C CA . ASN B 1 388 ? 8.914 -1.017 -12.148 1 98.69 388 ASN B CA 1
ATOM 7171 C C . ASN B 1 388 ? 9.227 0.206 -11.289 1 98.69 388 ASN B C 1
ATOM 7173 O O . ASN B 1 388 ? 10.172 0.188 -10.5 1 98.69 388 ASN B O 1
ATOM 7177 N N . VAL B 1 389 ? 8.445 1.211 -11.461 1 98.62 389 VAL B N 1
ATOM 7178 C CA . VAL B 1 389 ? 8.664 2.439 -10.703 1 98.62 389 VAL B CA 1
ATOM 7179 C C . VAL B 1 389 ? 8.406 2.188 -9.227 1 98.62 389 VAL B C 1
ATOM 7181 O O . VAL B 1 389 ? 9.141 2.686 -8.367 1 98.62 389 VAL B O 1
ATOM 7184 N N . LEU B 1 390 ? 7.375 1.423 -8.906 1 98.75 390 LEU B N 1
ATOM 7185 C CA . LEU B 1 390 ? 7.09 1.107 -7.512 1 98.75 390 LEU B CA 1
ATOM 7186 C C . LEU B 1 390 ? 8.25 0.339 -6.879 1 98.75 390 LEU B C 1
ATOM 7188 O O . LEU B 1 390 ? 8.625 0.605 -5.734 1 98.75 390 LEU B O 1
ATOM 7192 N N . GLN B 1 391 ? 8.812 -0.661 -7.648 1 98.75 391 GLN B N 1
ATOM 7193 C CA . GLN B 1 391 ? 9.984 -1.374 -7.16 1 98.75 391 GLN B CA 1
ATOM 7194 C C . GLN B 1 391 ? 11.117 -0.407 -6.836 1 98.75 391 GLN B C 1
ATOM 7196 O O . GLN B 1 391 ? 11.766 -0.529 -5.797 1 98.75 391 GLN B O 1
ATOM 7201 N N . ARG B 1 392 ? 11.336 0.53 -7.703 1 98.62 392 ARG B N 1
ATOM 7202 C CA . ARG B 1 392 ? 12.414 1.51 -7.617 1 98.62 392 ARG B CA 1
ATOM 7203 C C . ARG B 1 392 ? 12.18 2.484 -6.469 1 98.62 392 ARG B C 1
ATOM 7205 O O . ARG B 1 392 ? 13.094 2.771 -5.695 1 98.62 392 ARG B O 1
ATOM 7212 N N . ASP B 1 393 ? 10.953 3.023 -6.344 1 98.44 393 ASP B N 1
ATOM 7213 C CA . ASP B 1 393 ? 10.594 4.027 -5.344 1 98.44 393 ASP B CA 1
ATOM 7214 C C . ASP B 1 393 ? 10.734 3.469 -3.932 1 98.44 393 ASP B C 1
ATOM 7216 O O . ASP B 1 393 ? 11.156 4.184 -3.018 1 98.44 393 ASP B O 1
ATOM 7220 N N . LEU B 1 394 ? 10.367 2.166 -3.777 1 98.81 394 LEU B N 1
ATOM 7221 C CA . LEU B 1 394 ? 10.188 1.618 -2.436 1 98.81 394 LEU B CA 1
ATOM 7222 C C . LEU B 1 394 ? 11.305 0.633 -2.098 1 98.81 394 LEU B C 1
ATOM 7224 O O . LEU B 1 394 ? 11.367 0.125 -0.976 1 98.81 394 LEU B O 1
ATOM 7228 N N . LYS B 1 395 ? 12.242 0.395 -3.105 1 98.5 395 LYS B N 1
ATOM 7229 C CA . LYS B 1 395 ? 13.312 -0.595 -2.977 1 98.5 395 LYS B CA 1
ATOM 7230 C C . LYS B 1 395 ? 12.75 -1.963 -2.604 1 98.5 395 LYS B C 1
ATOM 7232 O O . LYS B 1 395 ? 13.117 -2.531 -1.574 1 98.5 395 LYS B O 1
ATOM 7237 N N . VAL B 1 396 ? 11.828 -2.457 -3.48 1 98.56 396 VAL B N 1
ATOM 7238 C CA . VAL B 1 396 ? 11.164 -3.746 -3.324 1 98.56 396 VAL B CA 1
ATOM 7239 C C . VAL B 1 396 ? 11.398 -4.605 -4.562 1 98.56 396 VAL B C 1
ATOM 7241 O O . VAL B 1 396 ? 11.383 -4.102 -5.688 1 98.56 396 VAL B O 1
ATOM 7244 N N . ASP B 1 397 ? 11.711 -5.824 -4.34 1 98.25 397 ASP B N 1
ATOM 7245 C CA . ASP B 1 397 ? 11.859 -6.758 -5.453 1 98.25 397 ASP B CA 1
ATOM 7246 C C . ASP B 1 397 ? 10.531 -7.449 -5.766 1 98.25 397 ASP B C 1
ATOM 7248 O O . ASP B 1 397 ? 10.188 -8.453 -5.141 1 98.25 397 ASP B O 1
ATOM 7252 N N . GLY B 1 398 ? 9.852 -6.949 -6.758 1 97.62 398 GLY B N 1
ATOM 7253 C CA . GLY B 1 398 ? 8.578 -7.516 -7.172 1 97.62 398 GLY B CA 1
ATOM 7254 C C . GLY B 1 398 ? 8.719 -8.562 -8.266 1 97.62 398 GLY B C 1
ATOM 7255 O O . GLY B 1 398 ? 7.723 -9.055 -8.789 1 97.62 398 GLY B O 1
ATOM 7256 N N . GLY B 1 399 ? 9.914 -8.859 -8.602 1 97.56 399 GLY B N 1
ATOM 7257 C CA . GLY B 1 399 ? 10.156 -9.953 -9.531 1 97.56 399 GLY B CA 1
ATOM 7258 C C . GLY B 1 399 ? 10.359 -9.484 -10.961 1 97.56 399 GLY B C 1
ATOM 7259 O O . GLY B 1 399 ? 10.852 -10.234 -11.805 1 97.56 399 GLY B O 1
ATOM 7260 N N . LEU B 1 400 ? 10.055 -8.219 -11.273 1 98.38 400 LEU B N 1
ATOM 7261 C CA . LEU B 1 400 ? 10.156 -7.754 -12.656 1 98.38 400 LEU B CA 1
ATOM 7262 C C . LEU B 1 400 ? 11.352 -6.82 -12.828 1 98.38 400 LEU B C 1
ATOM 7264 O O . LEU B 1 400 ? 11.961 -6.395 -11.844 1 98.38 400 LEU B O 1
ATOM 7268 N N . ARG B 1 401 ? 11.711 -6.566 -14.047 1 98 401 ARG B N 1
ATOM 7269 C CA . ARG B 1 401 ? 12.82 -5.664 -14.359 1 98 401 ARG B CA 1
ATOM 7270 C C . ARG B 1 401 ? 12.461 -4.727 -15.5 1 98 401 ARG B C 1
ATOM 7272 O O . ARG B 1 401 ? 11.625 -5.055 -16.344 1 98 401 ARG B O 1
ATOM 7279 N N . PRO B 1 402 ? 13.062 -3.572 -15.516 1 97.88 402 PRO B N 1
ATOM 7280 C CA . PRO B 1 402 ? 12.922 -2.697 -16.688 1 97.88 402 PRO B CA 1
ATOM 7281 C C . PRO B 1 402 ? 13.555 -3.283 -17.938 1 97.88 402 PRO B C 1
ATOM 7283 O O . PRO B 1 402 ? 14.586 -3.961 -17.859 1 97.88 402 PRO B O 1
ATOM 7286 N N . VAL B 1 403 ? 12.914 -2.982 -19.047 1 98 403 VAL B N 1
ATOM 7287 C CA . VAL B 1 403 ? 13.43 -3.525 -20.297 1 98 403 VAL B CA 1
ATOM 7288 C C . VAL B 1 403 ? 13.547 -2.412 -21.344 1 98 403 VAL B C 1
ATOM 7290 O O . VAL B 1 403 ? 12.938 -1.348 -21.188 1 98 403 VAL B O 1
ATOM 7293 N N . ARG B 1 404 ? 14.328 -2.6 -22.469 1 97.19 404 ARG B N 1
ATOM 7294 C CA . ARG B 1 404 ? 14.445 -1.69 -23.609 1 97.19 404 ARG B CA 1
ATOM 7295 C C . ARG B 1 404 ? 13.602 -2.178 -24.781 1 97.19 404 ARG B C 1
ATOM 7297 O O . ARG B 1 404 ? 13.484 -3.385 -25.016 1 97.19 404 ARG B O 1
ATOM 7304 N N . GLU B 1 405 ? 13 -1.259 -25.484 1 97.88 405 GLU B N 1
ATOM 7305 C CA . GLU B 1 405 ? 12.125 -1.564 -26.609 1 97.88 405 GLU B CA 1
ATOM 7306 C C . GLU B 1 405 ? 12.844 -2.439 -27.641 1 97.88 405 GLU B C 1
ATOM 7308 O O . GLU B 1 405 ? 12.273 -3.416 -28.125 1 97.88 405 GLU B O 1
ATOM 7313 N N . GLU B 1 406 ? 14.086 -2.143 -27.938 1 97.81 406 GLU B N 1
ATOM 7314 C CA . GLU B 1 406 ? 14.836 -2.873 -28.953 1 97.81 406 GLU B CA 1
ATOM 7315 C C . GLU B 1 406 ? 15.047 -4.328 -28.547 1 97.81 406 GLU B C 1
ATOM 7317 O O . GLU B 1 406 ? 15 -5.23 -29.391 1 97.81 406 GLU B O 1
ATOM 7322 N N . ASP B 1 407 ? 15.32 -4.527 -27.266 1 98.06 407 ASP B N 1
ATOM 7323 C CA . ASP B 1 407 ? 15.5 -5.887 -26.781 1 98.06 407 ASP B CA 1
ATOM 7324 C C . ASP B 1 407 ? 14.203 -6.68 -26.859 1 98.06 407 ASP B C 1
ATOM 7326 O O . ASP B 1 407 ? 14.211 -7.863 -27.203 1 98.06 407 ASP B O 1
ATOM 7330 N N . VAL B 1 408 ? 13.109 -6.062 -26.547 1 98.5 408 VAL B N 1
ATOM 7331 C CA . VAL B 1 408 ? 11.805 -6.711 -26.562 1 98.5 408 VAL B CA 1
ATOM 7332 C C . VAL B 1 408 ? 11.422 -7.07 -28 1 98.5 408 VAL B C 1
ATOM 7334 O O . VAL B 1 408 ? 10.922 -8.164 -28.266 1 98.5 408 VAL B O 1
ATOM 7337 N N . ILE B 1 409 ? 11.648 -6.145 -28.922 1 98.69 409 ILE B N 1
ATOM 7338 C CA . ILE B 1 409 ? 11.383 -6.402 -30.328 1 98.69 409 ILE B CA 1
ATOM 7339 C C . ILE B 1 409 ? 12.18 -7.617 -30.797 1 98.69 409 ILE B C 1
ATOM 7341 O O . ILE B 1 409 ? 11.648 -8.508 -31.453 1 98.69 409 ILE B O 1
ATOM 7345 N N . ALA B 1 410 ? 13.422 -7.66 -30.391 1 98.75 410 ALA B N 1
ATOM 7346 C CA . ALA B 1 410 ? 14.312 -8.742 -30.812 1 98.75 410 ALA B CA 1
ATOM 7347 C C . ALA B 1 410 ? 13.836 -10.086 -30.266 1 98.75 410 ALA B C 1
ATOM 7349 O O . ALA B 1 410 ? 13.812 -11.086 -30.984 1 98.75 410 ALA B O 1
ATOM 7350 N N . ILE B 1 411 ? 13.5 -10.148 -29.016 1 98.69 411 ILE B N 1
ATOM 7351 C CA . ILE B 1 411 ? 13.141 -11.414 -28.391 1 98.69 411 ILE B CA 1
ATOM 7352 C C . ILE B 1 411 ? 11.781 -11.875 -28.906 1 98.69 411 ILE B C 1
ATOM 7354 O O . ILE B 1 411 ? 11.531 -13.078 -29.047 1 98.69 411 ILE B O 1
ATOM 7358 N N . ARG B 1 412 ? 10.828 -10.977 -29.062 1 98.88 412 ARG B N 1
ATOM 7359 C CA . ARG B 1 412 ? 9.523 -11.328 -29.625 1 98.88 412 ARG B CA 1
ATOM 7360 C C . ARG B 1 412 ? 9.672 -11.891 -31.031 1 98.88 412 ARG B C 1
ATOM 7362 O O . ARG B 1 412 ? 9.016 -12.883 -31.391 1 98.88 412 ARG B O 1
ATOM 7369 N N . ASN B 1 413 ? 10.484 -11.211 -31.844 1 98.88 413 ASN B N 1
ATOM 7370 C CA . ASN B 1 413 ? 10.734 -11.703 -33.188 1 98.88 413 ASN B CA 1
ATOM 7371 C C . ASN B 1 413 ? 11.328 -13.109 -33.188 1 98.88 413 ASN B C 1
ATOM 7373 O O . ASN B 1 413 ? 10.898 -13.977 -33.938 1 98.88 413 ASN B O 1
ATOM 7377 N N . LYS B 1 414 ? 12.312 -13.281 -32.375 1 98.94 414 LYS B N 1
ATOM 7378 C CA . LYS B 1 414 ? 12.945 -14.594 -32.281 1 98.94 414 LYS B CA 1
ATOM 7379 C C . LYS B 1 414 ? 11.938 -15.672 -31.859 1 98.94 414 LYS B C 1
ATOM 7381 O O . LYS B 1 414 ? 11.969 -16.781 -32.406 1 98.94 414 LYS B O 1
ATOM 7386 N N . ALA B 1 415 ? 11.094 -15.375 -30.953 1 98.94 415 ALA B N 1
ATOM 7387 C CA . ALA B 1 415 ? 10.094 -16.328 -30.5 1 98.94 415 ALA B CA 1
ATOM 7388 C C . ALA B 1 415 ? 9.125 -16.688 -31.625 1 98.94 415 ALA B C 1
ATOM 7390 O O . ALA B 1 415 ? 8.773 -17.859 -31.812 1 98.94 415 ALA B O 1
ATOM 7391 N N . ALA B 1 416 ? 8.672 -15.672 -32.344 1 98.94 416 ALA B N 1
ATOM 7392 C CA . ALA B 1 416 ? 7.773 -15.906 -33.469 1 98.94 416 ALA B CA 1
ATOM 7393 C C . ALA B 1 416 ? 8.445 -16.781 -34.531 1 98.94 416 ALA B C 1
ATOM 7395 O O . ALA B 1 416 ? 7.824 -17.703 -35.062 1 98.94 416 ALA B O 1
ATOM 7396 N N . ARG B 1 417 ? 9.68 -16.516 -34.812 1 98.94 417 ARG B N 1
ATOM 7397 C CA . ARG B 1 417 ? 10.43 -17.297 -35.781 1 98.94 417 ARG B CA 1
ATOM 7398 C C . ARG B 1 417 ? 10.68 -18.719 -35.312 1 98.94 417 ARG B C 1
ATOM 7400 O O . ARG B 1 417 ? 10.648 -19.656 -36.094 1 98.94 417 ARG B O 1
ATOM 7407 N N . ALA B 1 418 ? 10.992 -18.828 -34.062 1 98.94 418 ALA B N 1
ATOM 7408 C CA . ALA B 1 418 ? 11.18 -20.156 -33.5 1 98.94 418 ALA B CA 1
ATOM 7409 C C . ALA B 1 418 ? 9.906 -20.984 -33.656 1 98.94 418 ALA B C 1
ATOM 7411 O O . ALA B 1 418 ? 9.969 -22.172 -34 1 98.94 418 ALA B O 1
ATOM 7412 N N . LEU B 1 419 ? 8.797 -20.375 -33.344 1 98.94 419 LEU B N 1
ATOM 7413 C CA . LEU B 1 419 ? 7.539 -21.125 -33.469 1 98.94 419 LEU B CA 1
ATOM 7414 C C . LEU B 1 419 ? 7.242 -21.438 -34.906 1 98.94 419 LEU B C 1
ATOM 7416 O O . LEU B 1 419 ? 6.68 -22.5 -35.219 1 98.94 419 LEU B O 1
ATOM 7420 N N . GLN B 1 420 ? 7.562 -20.484 -35.781 1 98.88 420 GLN B N 1
ATOM 7421 C CA . GLN B 1 420 ? 7.445 -20.75 -37.188 1 98.88 420 GLN B CA 1
ATOM 7422 C C . GLN B 1 420 ? 8.211 -22 -37.594 1 98.88 420 GLN B C 1
ATOM 7424 O O . GLN B 1 420 ? 7.711 -22.828 -38.375 1 98.88 420 GLN B O 1
ATOM 7429 N N . ALA B 1 421 ? 9.383 -22.188 -37.125 1 98.81 421 ALA B N 1
ATOM 7430 C CA . ALA B 1 421 ? 10.211 -23.359 -37.375 1 98.81 421 ALA B CA 1
ATOM 7431 C C . ALA B 1 421 ? 9.57 -24.625 -36.781 1 98.81 421 ALA B C 1
ATOM 7433 O O . ALA B 1 421 ? 9.625 -25.688 -37.406 1 98.81 421 ALA B O 1
ATOM 7434 N N . VAL B 1 422 ? 9.039 -24.531 -35.625 1 98.88 422 VAL B N 1
ATOM 7435 C CA . VAL B 1 422 ? 8.383 -25.672 -34.969 1 98.88 422 VAL B CA 1
ATOM 7436 C C . VAL B 1 422 ? 7.203 -26.125 -35.812 1 98.88 422 VAL B C 1
ATOM 7438 O O . VAL B 1 422 ? 7.059 -27.328 -36.094 1 98.88 422 VAL B O 1
ATOM 7441 N N . PHE B 1 423 ? 6.355 -25.156 -36.219 1 98.75 423 PHE B N 1
ATOM 7442 C CA . PHE B 1 423 ? 5.188 -25.5 -37.031 1 98.75 423 PHE B CA 1
ATOM 7443 C C . PHE B 1 423 ? 5.609 -26.156 -38.312 1 98.75 423 PHE B C 1
ATOM 7445 O O . PHE B 1 423 ? 5.012 -27.156 -38.75 1 98.75 423 PHE B O 1
ATOM 7452 N N . ALA B 1 424 ? 6.594 -25.609 -38.969 1 98.5 424 ALA B N 1
ATOM 7453 C CA . ALA B 1 424 ? 7.098 -26.172 -40.219 1 98.5 424 ALA B CA 1
ATOM 7454 C C . ALA B 1 424 ? 7.652 -27.578 -40 1 98.5 424 ALA B C 1
ATOM 7456 O O . ALA B 1 424 ? 7.344 -28.5 -40.75 1 98.5 424 ALA B O 1
ATOM 7457 N N . GLY B 1 425 ? 8.461 -27.734 -39 1 98.44 425 GLY B N 1
ATOM 7458 C CA . GLY B 1 425 ? 9.117 -29.016 -38.719 1 98.44 425 GLY B CA 1
ATOM 7459 C C . GLY B 1 425 ? 8.141 -30.109 -38.312 1 98.44 425 GLY B C 1
ATOM 7460 O O . GLY B 1 425 ? 8.383 -31.281 -38.562 1 98.44 425 GLY B O 1
ATOM 7461 N N . MET B 1 426 ? 7.07 -29.719 -37.719 1 98.25 426 MET B N 1
ATOM 7462 C CA . MET B 1 426 ? 6.094 -30.703 -37.25 1 98.25 426 MET B CA 1
ATOM 7463 C C . MET B 1 426 ? 4.973 -30.891 -38.25 1 98.25 426 MET B C 1
ATOM 7465 O O . MET B 1 426 ? 4.059 -31.688 -38.031 1 98.25 426 MET B O 1
ATOM 7469 N N . GLY B 1 427 ? 5.027 -30.188 -39.344 1 97.88 427 GLY B N 1
ATOM 7470 C CA . GLY B 1 427 ? 4.016 -30.297 -40.406 1 97.88 427 GLY B CA 1
ATOM 7471 C C . GLY B 1 427 ? 2.684 -29.688 -40 1 97.88 427 GLY B C 1
ATOM 7472 O O . GLY B 1 427 ? 1.627 -30.234 -40.344 1 97.88 427 GLY B O 1
ATOM 7473 N N . LEU B 1 428 ? 2.711 -28.703 -39.25 1 98.38 428 LEU B N 1
ATOM 7474 C CA . LEU B 1 428 ? 1.512 -27.984 -38.812 1 98.38 428 LEU B CA 1
ATOM 7475 C C . LEU B 1 428 ? 1.188 -26.844 -39.781 1 98.38 428 LEU B C 1
ATOM 7477 O O . LEU B 1 428 ? 1.985 -26.547 -40.688 1 98.38 428 LEU B O 1
ATOM 7481 N N . PRO B 1 429 ? -0.018 -26.234 -39.625 1 98.12 429 PRO B N 1
ATOM 7482 C CA . PRO B 1 429 ? -0.328 -25.125 -40.531 1 98.12 429 PRO B CA 1
ATOM 7483 C C . PRO B 1 429 ? 0.742 -24.031 -40.5 1 98.12 429 PRO B C 1
ATOM 7485 O O . PRO B 1 429 ? 1.157 -23.578 -39.438 1 98.12 429 PRO B O 1
ATOM 7488 N N . PRO B 1 430 ? 1.152 -23.578 -41.688 1 97.62 430 PRO B N 1
ATOM 7489 C CA . PRO B 1 430 ? 2.311 -22.688 -41.719 1 97.62 430 PRO B CA 1
ATOM 7490 C C . PRO B 1 430 ? 2.051 -21.344 -41.062 1 97.62 430 PRO B C 1
ATOM 7492 O O . PRO B 1 430 ? 0.943 -20.797 -41.156 1 97.62 430 PRO B O 1
ATOM 7495 N N . ILE B 1 431 ? 3.004 -20.828 -40.406 1 98.5 431 ILE B N 1
ATOM 7496 C CA . ILE B 1 431 ? 3.055 -19.469 -39.906 1 98.5 431 ILE B CA 1
ATOM 7497 C C . ILE B 1 431 ? 3.756 -18.562 -40.906 1 98.5 431 ILE B C 1
ATOM 7499 O O . ILE B 1 431 ? 4.918 -18.797 -41.281 1 98.5 431 ILE B O 1
ATOM 7503 N N . THR B 1 432 ? 3.109 -17.516 -41.406 1 98.19 432 THR B N 1
ATOM 7504 C CA . THR B 1 432 ? 3.641 -16.672 -42.469 1 98.19 432 THR B CA 1
ATOM 7505 C C . THR B 1 432 ? 4.59 -15.625 -41.906 1 98.19 432 THR B C 1
ATOM 7507 O O . THR B 1 432 ? 4.586 -15.367 -40.688 1 98.19 432 THR B O 1
ATOM 7510 N N . ASP B 1 433 ? 5.371 -15.039 -42.812 1 98.31 433 ASP B N 1
ATOM 7511 C CA . ASP B 1 433 ? 6.246 -13.945 -42.375 1 98.31 433 ASP B CA 1
ATOM 7512 C C . ASP B 1 433 ? 5.434 -12.742 -41.906 1 98.31 433 ASP B C 1
ATOM 7514 O O . ASP B 1 433 ? 5.871 -11.992 -41.031 1 98.31 433 ASP B O 1
ATOM 7518 N N . GLU B 1 434 ? 4.312 -12.602 -42.438 1 98.19 434 GLU B N 1
ATOM 7519 C CA . GLU B 1 434 ? 3.418 -11.531 -42.031 1 98.19 434 GLU B CA 1
ATOM 7520 C C . GLU B 1 434 ? 2.994 -11.703 -40.562 1 98.19 434 GLU B C 1
ATOM 7522 O O . GLU B 1 434 ? 2.943 -10.734 -39.812 1 98.19 434 GLU B O 1
ATOM 7527 N N . GLU B 1 435 ? 2.648 -12.906 -40.188 1 98.38 435 GLU B N 1
ATOM 7528 C CA . GLU B 1 435 ? 2.291 -13.211 -38.812 1 98.38 435 GLU B CA 1
ATOM 7529 C C . GLU B 1 435 ? 3.463 -12.945 -37.875 1 98.38 435 GLU B C 1
ATOM 7531 O O . GLU B 1 435 ? 3.275 -12.406 -36.781 1 98.38 435 GLU B O 1
ATOM 7536 N N . VAL B 1 436 ? 4.617 -13.336 -38.344 1 98.75 436 VAL B N 1
ATOM 7537 C CA . VAL B 1 436 ? 5.82 -13.133 -37.531 1 98.75 436 VAL B CA 1
ATOM 7538 C C . VAL B 1 436 ? 6.039 -11.641 -37.281 1 98.75 436 VAL B C 1
ATOM 7540 O O . VAL B 1 436 ? 6.301 -11.219 -36.156 1 98.75 436 VAL B O 1
ATOM 7543 N N . GLU B 1 437 ? 5.973 -10.859 -38.344 1 98.56 437 GLU B N 1
ATOM 7544 C CA . GLU B 1 437 ? 6.152 -9.414 -38.219 1 98.56 437 GLU B CA 1
ATOM 7545 C C . GLU B 1 437 ? 5.098 -8.797 -37.312 1 98.56 437 GLU B C 1
ATOM 7547 O O . GLU B 1 437 ? 5.414 -7.953 -36.469 1 98.56 437 GLU B O 1
ATOM 7552 N N . ALA B 1 438 ? 3.898 -9.188 -37.469 1 98.62 438 ALA B N 1
ATOM 7553 C CA . ALA B 1 438 ? 2.811 -8.656 -36.656 1 98.62 438 ALA B CA 1
ATOM 7554 C C . ALA B 1 438 ? 3.039 -8.953 -35.188 1 98.62 438 ALA B C 1
ATOM 7556 O O . ALA B 1 438 ? 2.914 -8.07 -34.344 1 98.62 438 ALA B O 1
ATOM 7557 N N . ALA B 1 439 ? 3.367 -10.172 -34.844 1 98.81 439 ALA B N 1
ATOM 7558 C CA . ALA B 1 439 ? 3.574 -10.594 -33.438 1 98.81 439 ALA B CA 1
ATOM 7559 C C . ALA B 1 439 ? 4.766 -9.867 -32.812 1 98.81 439 ALA B C 1
ATOM 7561 O O . ALA B 1 439 ? 4.773 -9.586 -31.625 1 98.81 439 ALA B O 1
ATOM 7562 N N . THR B 1 440 ? 5.758 -9.57 -33.656 1 98.88 440 THR B N 1
ATOM 7563 C CA . THR B 1 440 ? 6.961 -8.883 -33.219 1 98.88 440 THR B CA 1
ATOM 7564 C C . THR B 1 440 ? 6.613 -7.523 -32.625 1 98.88 440 THR B C 1
ATOM 7566 O O . THR B 1 440 ? 7.207 -7.109 -31.625 1 98.88 440 THR B O 1
ATOM 7569 N N . TYR B 1 441 ? 5.578 -6.863 -33.188 1 98.69 441 TYR B N 1
ATOM 7570 C CA . TYR B 1 441 ? 5.324 -5.477 -32.812 1 98.69 441 TYR B CA 1
ATOM 7571 C C . TYR B 1 441 ? 3.973 -5.336 -32.125 1 98.69 441 TYR B C 1
ATOM 7573 O O . TYR B 1 441 ? 3.602 -4.242 -31.688 1 98.69 441 TYR B O 1
ATOM 7581 N N . ALA B 1 442 ? 3.238 -6.355 -31.875 1 98.69 442 ALA B N 1
ATOM 7582 C CA . ALA B 1 442 ? 1.845 -6.32 -31.438 1 98.69 442 ALA B CA 1
ATOM 7583 C C . ALA B 1 442 ? 1.736 -5.895 -29.969 1 98.69 442 ALA B C 1
ATOM 7585 O O . ALA B 1 442 ? 2.588 -6.242 -29.156 1 98.69 442 ALA B O 1
ATOM 7586 N N . HIS B 1 443 ? 0.639 -5.227 -29.703 1 98.62 443 HIS B N 1
ATOM 7587 C CA . HIS B 1 443 ? 0.178 -5.02 -28.328 1 98.62 443 HIS B CA 1
ATOM 7588 C C . HIS B 1 443 ? -0.773 -6.129 -27.906 1 98.62 443 HIS B C 1
ATOM 7590 O O . HIS B 1 443 ? -0.745 -6.562 -26.75 1 98.62 443 HIS B O 1
ATOM 7596 N N . GLY B 1 444 ? -1.561 -6.555 -28.828 1 98.44 444 GLY B N 1
ATOM 7597 C CA . GLY B 1 444 ? -2.527 -7.609 -28.562 1 98.44 444 GLY B CA 1
ATOM 7598 C C . GLY B 1 444 ? -3.117 -8.211 -29.828 1 98.44 444 GLY B C 1
ATOM 7599 O O . GLY B 1 444 ? -2.592 -8 -30.922 1 98.44 444 GLY B O 1
ATOM 7600 N N . SER B 1 445 ? -4.203 -8.875 -29.656 1 98.38 445 SER B N 1
ATOM 7601 C CA . SER B 1 445 ? -4.793 -9.68 -30.719 1 98.38 445 SER B CA 1
ATOM 7602 C C . SER B 1 445 ? -5.352 -8.789 -31.828 1 98.38 445 SER B C 1
ATOM 7604 O O . SER B 1 445 ? -5.465 -9.219 -32.969 1 98.38 445 SER B O 1
ATOM 7606 N N . LYS B 1 446 ? -5.695 -7.516 -31.516 1 98.19 446 LYS B N 1
ATOM 7607 C CA . LYS B 1 446 ? -6.219 -6.578 -32.5 1 98.19 446 LYS B CA 1
ATOM 7608 C C . LYS B 1 446 ? -5.16 -6.23 -33.562 1 98.19 446 LYS B C 1
ATOM 7610 O O . LYS B 1 446 ? -5.484 -5.719 -34.625 1 98.19 446 LYS B O 1
ATOM 7615 N N . ASP B 1 447 ? -3.939 -6.586 -33.281 1 98.38 447 ASP B N 1
ATOM 7616 C CA . ASP B 1 447 ? -2.826 -6.266 -34.188 1 98.38 447 ASP B CA 1
ATOM 7617 C C . ASP B 1 447 ? -2.414 -7.48 -35 1 98.38 447 ASP B C 1
ATOM 7619 O O . ASP B 1 447 ? -1.474 -7.402 -35.812 1 98.38 447 ASP B O 1
ATOM 7623 N N . MET B 1 448 ? -3.055 -8.633 -34.875 1 98.38 448 MET B N 1
ATOM 7624 C CA . MET B 1 448 ? -2.65 -9.883 -35.531 1 98.38 448 MET B CA 1
ATOM 7625 C C . MET B 1 448 ? -3.555 -10.211 -36.719 1 98.38 448 MET B C 1
ATOM 7627 O O . MET B 1 448 ? -4.762 -9.961 -36.656 1 98.38 448 MET B O 1
ATOM 7631 N N . PRO B 1 449 ? -2.992 -10.727 -37.781 1 97.44 449 PRO B N 1
ATOM 7632 C CA . PRO B 1 449 ? -3.844 -11.219 -38.875 1 97.44 449 PRO B CA 1
ATOM 7633 C C . PRO B 1 449 ? -4.648 -12.453 -38.469 1 97.44 449 PRO B C 1
ATOM 7635 O O . PRO B 1 449 ? -4.324 -13.125 -37.5 1 97.44 449 PRO B O 1
ATOM 7638 N N . GLU B 1 450 ? -5.609 -12.789 -39.281 1 95.5 450 GLU B N 1
ATOM 7639 C CA . GLU B 1 450 ? -6.453 -13.953 -39 1 95.5 450 GLU B CA 1
ATOM 7640 C C . GLU B 1 450 ? -5.766 -15.242 -39.469 1 95.5 450 GLU B C 1
ATOM 7642 O O . GLU B 1 450 ? -5.055 -15.258 -40.469 1 95.5 450 GLU B O 1
ATOM 7647 N N . ARG B 1 451 ? -6.02 -16.297 -38.688 1 95.75 451 ARG B N 1
ATOM 7648 C CA . ARG B 1 451 ? -5.562 -17.625 -39.062 1 95.75 451 ARG B CA 1
ATOM 7649 C C . ARG B 1 451 ? -6.738 -18.516 -39.469 1 95.75 451 ARG B C 1
ATOM 7651 O O . ARG B 1 451 ? -7.895 -18.172 -39.188 1 95.75 451 ARG B O 1
ATOM 7658 N N . ASN B 1 452 ? -6.395 -19.594 -40.125 1 94.81 452 ASN B N 1
ATOM 7659 C CA . ASN B 1 452 ? -7.398 -20.609 -40.438 1 94.81 452 ASN B CA 1
ATOM 7660 C C . ASN B 1 452 ? -7.742 -21.438 -39.188 1 94.81 452 ASN B C 1
ATOM 7662 O O . ASN B 1 452 ? -7.125 -22.484 -38.969 1 94.81 452 ASN B O 1
ATOM 7666 N N . ILE B 1 453 ? -8.773 -21.156 -38.594 1 94.56 453 ILE B N 1
ATOM 7667 C CA . ILE B 1 453 ? -9.156 -21.719 -37.312 1 94.56 453 ILE B CA 1
ATOM 7668 C C . ILE B 1 453 ? -9.461 -23.203 -37.469 1 94.56 453 ILE B C 1
ATOM 7670 O O . ILE B 1 453 ? -9.078 -24.016 -36.625 1 94.56 453 ILE B O 1
ATOM 7674 N N . VAL B 1 454 ? -10.094 -23.5 -38.531 1 95.62 454 VAL B N 1
ATOM 7675 C CA . VAL B 1 454 ? -10.516 -24.891 -38.75 1 95.62 454 VAL B CA 1
ATOM 7676 C C . VAL B 1 454 ? -9.289 -25.781 -38.906 1 95.62 454 VAL B C 1
ATOM 7678 O O . VAL B 1 454 ? -9.211 -26.844 -38.312 1 95.62 454 VAL B O 1
ATOM 7681 N N . GLU B 1 455 ? -8.414 -25.344 -39.719 1 96.94 455 GLU B N 1
ATOM 7682 C CA . GLU B 1 455 ? -7.188 -26.109 -39.938 1 96.94 455 GLU B CA 1
ATOM 7683 C C . GLU B 1 455 ? -6.359 -26.188 -38.656 1 96.94 455 GLU B C 1
ATOM 7685 O O . GLU B 1 455 ? -5.805 -27.25 -38.312 1 96.94 455 GLU B O 1
ATOM 7690 N N . ASP B 1 456 ? -6.242 -25.125 -37.969 1 97.44 456 ASP B N 1
ATOM 7691 C CA . ASP B 1 456 ? -5.48 -25.078 -36.75 1 97.44 456 ASP B CA 1
ATOM 7692 C C . ASP B 1 456 ? -6.043 -26.078 -35.719 1 97.44 456 ASP B C 1
ATOM 7694 O O . ASP B 1 456 ? -5.289 -26.844 -35.094 1 97.44 456 ASP B O 1
ATOM 7698 N N . ILE B 1 457 ? -7.312 -26.031 -35.531 1 96.88 457 ILE B N 1
ATOM 7699 C CA . ILE B 1 457 ? -7.961 -26.875 -34.531 1 96.88 457 ILE B CA 1
ATOM 7700 C C . ILE B 1 457 ? -7.734 -28.344 -34.875 1 96.88 457 ILE B C 1
ATOM 7702 O O . ILE B 1 457 ? -7.461 -29.172 -34 1 96.88 457 ILE B O 1
ATOM 7706 N N . LYS B 1 458 ? -7.863 -28.641 -36.188 1 97.38 458 LYS B N 1
ATOM 7707 C CA . LYS B 1 458 ? -7.645 -30.016 -36.625 1 97.38 458 LYS B CA 1
ATOM 7708 C C . LYS B 1 458 ? -6.25 -30.5 -36.25 1 97.38 458 LYS B C 1
ATOM 7710 O O . LYS B 1 458 ? -6.105 -31.578 -35.688 1 97.38 458 LYS B O 1
ATOM 7715 N N . PHE B 1 459 ? -5.277 -29.766 -36.531 1 97.62 459 PHE B N 1
ATOM 7716 C CA . PHE B 1 459 ? -3.902 -30.188 -36.281 1 97.62 459 PHE B CA 1
ATOM 7717 C C . PHE B 1 459 ? -3.553 -30.109 -34.812 1 97.62 459 PHE B C 1
ATOM 7719 O O . PHE B 1 459 ? -2.725 -30.891 -34.312 1 97.62 459 PHE B O 1
ATOM 7726 N N . ALA B 1 460 ? -4.137 -29.141 -34.094 1 97.69 460 ALA B N 1
ATOM 7727 C CA . ALA B 1 460 ? -3.941 -29.109 -32.625 1 97.69 460 ALA B CA 1
ATOM 7728 C C . ALA B 1 460 ? -4.406 -30.406 -31.984 1 97.69 460 ALA B C 1
ATOM 7730 O O . ALA B 1 460 ? -3.725 -30.953 -31.125 1 97.69 460 ALA B O 1
ATOM 7731 N N . GLN B 1 461 ? -5.504 -30.906 -32.406 1 96.75 461 GLN B N 1
ATOM 7732 C CA . GLN B 1 461 ? -6.047 -32.125 -31.859 1 96.75 461 GLN B CA 1
ATOM 7733 C C . GLN B 1 461 ? -5.203 -33.344 -32.25 1 96.75 461 GLN B C 1
ATOM 7735 O O . GLN B 1 461 ? -5.129 -34.312 -31.531 1 96.75 461 GLN B O 1
ATOM 7740 N N . GLU B 1 462 ? -4.605 -33.25 -33.344 1 97.06 462 GLU B N 1
ATOM 7741 C CA . GLU B 1 462 ? -3.719 -34.344 -33.781 1 97.06 462 GLU B CA 1
ATOM 7742 C C . GLU B 1 462 ? -2.549 -34.5 -32.812 1 97.06 462 GLU B C 1
ATOM 7744 O O . GLU B 1 462 ? -2.045 -35.625 -32.656 1 97.06 462 GLU B O 1
ATOM 7749 N N . ILE B 1 463 ? -2.135 -33.469 -32.25 1 97.5 463 ILE B N 1
ATOM 7750 C CA . ILE B 1 463 ? -1.037 -33.531 -31.281 1 97.5 463 ILE B CA 1
ATOM 7751 C C . ILE B 1 463 ? -1.422 -34.438 -30.125 1 97.5 463 ILE B C 1
ATOM 7753 O O . ILE B 1 463 ? -0.626 -35.281 -29.703 1 97.5 463 ILE B O 1
ATOM 7757 N N . ILE B 1 464 ? -2.58 -34.281 -29.672 1 95.94 464 ILE B N 1
ATOM 7758 C CA . ILE B 1 464 ? -3.072 -35.062 -28.547 1 95.94 464 ILE B CA 1
ATOM 7759 C C . ILE B 1 464 ? -3.355 -36.5 -29.016 1 95.94 464 ILE B C 1
ATOM 7761 O O . ILE B 1 464 ? -2.912 -37.469 -28.391 1 95.94 464 ILE B O 1
ATOM 7765 N N . ASN B 1 465 ? -4.051 -36.625 -30.141 1 96.75 465 ASN B N 1
ATOM 7766 C CA . ASN B 1 465 ? -4.531 -37.906 -30.625 1 96.75 465 ASN B CA 1
ATOM 7767 C C . ASN B 1 465 ? -3.379 -38.812 -31.031 1 96.75 465 ASN B C 1
ATOM 7769 O O . ASN B 1 465 ? -3.471 -40.031 -30.891 1 96.75 465 ASN B O 1
ATOM 7773 N N . LYS B 1 466 ? -2.316 -38.25 -31.484 1 97.94 466 LYS B N 1
ATOM 7774 C CA . LYS B 1 466 ? -1.188 -39.031 -31.969 1 97.94 466 LYS B CA 1
ATOM 7775 C C . LYS B 1 466 ? -0.029 -39 -30.969 1 97.94 466 LYS B C 1
ATOM 7777 O O . LYS B 1 466 ? 1.07 -39.469 -31.281 1 97.94 466 LYS B O 1
ATOM 7782 N N . ASN B 1 467 ? -0.205 -38.438 -29.828 1 97.81 467 ASN B N 1
ATOM 7783 C CA . ASN B 1 467 ? 0.776 -38.344 -28.75 1 97.81 467 ASN B CA 1
ATOM 7784 C C . ASN B 1 467 ? 2.078 -37.719 -29.219 1 97.81 467 ASN B C 1
ATOM 7786 O O . ASN B 1 467 ? 3.16 -38.25 -28.984 1 97.81 467 ASN B O 1
ATOM 7790 N N . ARG B 1 468 ? 1.878 -36.625 -30 1 97.94 468 ARG B N 1
ATOM 7791 C CA . ARG B 1 468 ? 3.068 -35.906 -30.422 1 97.94 468 ARG B CA 1
ATOM 7792 C C . ARG B 1 468 ? 3.691 -35.156 -29.25 1 97.94 468 ARG B C 1
ATOM 7794 O O . ARG B 1 468 ? 3.029 -34.344 -28.609 1 97.94 468 ARG B O 1
ATOM 7801 N N . ASN B 1 469 ? 4.957 -35.406 -28.906 1 97.25 469 ASN B N 1
ATOM 7802 C CA . ASN B 1 469 ? 5.504 -35.031 -27.625 1 97.25 469 ASN B CA 1
ATOM 7803 C C . ASN B 1 469 ? 6.527 -33.906 -27.766 1 97.25 469 ASN B C 1
ATOM 7805 O O . ASN B 1 469 ? 6.781 -33.438 -28.875 1 97.25 469 ASN B O 1
ATOM 7809 N N . GLY B 1 470 ? 7.09 -33.531 -26.703 1 97.38 470 GLY B N 1
ATOM 7810 C CA . GLY B 1 470 ? 7.992 -32.375 -26.641 1 97.38 470 GLY B CA 1
ATOM 7811 C C . GLY B 1 470 ? 9.289 -32.594 -27.391 1 97.38 470 GLY B C 1
ATOM 7812 O O . GLY B 1 470 ? 9.922 -31.641 -27.844 1 97.38 470 GLY B O 1
ATOM 7813 N N . LEU B 1 471 ? 9.711 -33.781 -27.547 1 97.56 471 LEU B N 1
ATOM 7814 C CA . LEU B 1 471 ? 10.945 -34.062 -28.266 1 97.56 471 LEU B CA 1
ATOM 7815 C C . LEU B 1 471 ? 10.812 -33.719 -29.75 1 97.56 471 LEU B C 1
ATOM 7817 O O . LEU B 1 471 ? 11.789 -33.344 -30.391 1 97.56 471 LEU B O 1
ATOM 7821 N N . GLU B 1 472 ? 9.594 -33.906 -30.234 1 98.44 472 GLU B N 1
ATOM 7822 C CA . GLU B 1 472 ? 9.344 -33.469 -31.625 1 98.44 472 GLU B CA 1
ATOM 7823 C C . GLU B 1 472 ? 9.578 -31.984 -31.797 1 98.44 472 GLU B C 1
ATOM 7825 O O . GLU B 1 472 ? 10.109 -31.547 -32.812 1 98.44 472 GLU B O 1
ATOM 7830 N N . VAL B 1 473 ? 9.148 -31.234 -30.812 1 98.81 473 VAL B N 1
ATOM 7831 C CA . VAL B 1 473 ? 9.367 -29.781 -30.812 1 98.81 473 VAL B CA 1
ATOM 7832 C C . VAL B 1 473 ? 10.859 -29.484 -30.781 1 98.81 473 VAL B C 1
ATOM 7834 O O . VAL B 1 473 ? 11.352 -28.625 -31.531 1 98.81 473 VAL B O 1
ATOM 7837 N N . VAL B 1 474 ? 11.609 -30.172 -29.938 1 98.75 474 VAL B N 1
ATOM 7838 C CA . VAL B 1 474 ? 13.055 -30 -29.812 1 98.75 474 VAL B CA 1
ATOM 7839 C C . VAL B 1 474 ? 13.734 -30.266 -31.141 1 98.75 474 VAL B C 1
ATOM 7841 O O . VAL B 1 474 ? 14.586 -29.484 -31.578 1 98.75 474 VAL B O 1
ATOM 7844 N N . LYS B 1 475 ? 13.352 -31.297 -31.766 1 98.69 475 LYS B N 1
ATOM 7845 C CA . LYS B 1 475 ? 13.938 -31.672 -33.062 1 98.69 475 LYS B CA 1
ATOM 7846 C C . LYS B 1 475 ? 13.625 -30.609 -34.125 1 98.69 475 LYS B C 1
ATOM 7848 O O . LYS B 1 475 ? 14.5 -30.25 -34.906 1 98.69 475 LYS B O 1
ATOM 7853 N N . ALA B 1 476 ? 12.375 -30.188 -34.156 1 98.81 476 ALA B N 1
ATOM 7854 C CA . ALA B 1 476 ? 11.969 -29.172 -35.094 1 98.81 476 ALA B CA 1
ATOM 7855 C C . ALA B 1 476 ? 12.773 -27.891 -34.938 1 98.81 476 ALA B C 1
ATOM 7857 O O . ALA B 1 476 ? 13.18 -27.266 -35.906 1 98.81 476 ALA B O 1
ATOM 7858 N N . LEU B 1 477 ? 12.969 -27.469 -33.719 1 98.94 477 LEU B N 1
ATOM 7859 C CA . LEU B 1 477 ? 13.75 -26.281 -33.406 1 98.94 477 LEU B CA 1
ATOM 7860 C C . LEU B 1 477 ? 15.203 -26.453 -33.844 1 98.94 477 LEU B C 1
ATOM 7862 O O . LEU B 1 477 ? 15.781 -25.547 -34.469 1 98.94 477 LEU B O 1
ATOM 7866 N N . ALA B 1 478 ? 15.773 -27.562 -33.531 1 98.62 478 ALA B N 1
ATOM 7867 C CA . ALA B 1 478 ? 17.156 -27.844 -33.906 1 98.62 478 ALA B CA 1
ATOM 7868 C C . ALA B 1 478 ? 17.344 -27.828 -35.406 1 98.62 478 ALA B C 1
ATOM 7870 O O . ALA B 1 478 ? 18.297 -27.234 -35.906 1 98.62 478 ALA B O 1
ATOM 7871 N N . GLN B 1 479 ? 16.484 -28.422 -36.094 1 98.38 479 GLN B N 1
ATOM 7872 C CA . GLN B 1 479 ? 16.547 -28.484 -37.562 1 98.38 479 GLN B CA 1
ATOM 7873 C C . GLN B 1 479 ? 16.281 -27.125 -38.188 1 98.38 479 GLN B C 1
ATOM 7875 O O . GLN B 1 479 ? 16.781 -26.828 -39.281 1 98.38 479 GLN B O 1
ATOM 7880 N N . GLY B 1 480 ? 15.484 -26.406 -37.469 1 98.25 480 GLY B N 1
ATOM 7881 C CA . GLY B 1 480 ? 15.133 -25.078 -37.969 1 98.25 480 GLY B CA 1
ATOM 7882 C C . GLY B 1 480 ? 16.188 -24.031 -37.656 1 98.25 480 GLY B C 1
ATOM 7883 O O . GLY B 1 480 ? 16 -22.844 -37.969 1 98.25 480 GLY B O 1
ATOM 7884 N N . GLY B 1 481 ? 17.25 -24.344 -37 1 98.06 481 GLY B N 1
ATOM 7885 C CA . GLY B 1 481 ? 18.359 -23.422 -36.75 1 98.06 481 GLY B CA 1
ATOM 7886 C C . GLY B 1 481 ? 18.297 -22.766 -35.375 1 98.06 481 GLY B C 1
ATOM 7887 O O . GLY B 1 481 ? 19.078 -21.844 -35.094 1 98.06 481 GLY B O 1
ATOM 7888 N N . PHE B 1 482 ? 17.406 -23.141 -34.594 1 98.75 482 PHE B N 1
ATOM 7889 C CA . PHE B 1 482 ? 17.281 -22.594 -33.25 1 98.75 482 PHE B CA 1
ATOM 7890 C C . PHE B 1 482 ? 17.859 -23.562 -32.219 1 98.75 482 PHE B C 1
ATOM 7892 O O . PHE B 1 482 ? 17.156 -23.984 -31.297 1 98.75 482 PHE B O 1
ATOM 7899 N N . THR B 1 483 ? 19.141 -23.797 -32.219 1 98.5 483 THR B N 1
ATOM 7900 C CA . THR B 1 483 ? 19.781 -24.828 -31.422 1 98.5 483 THR B CA 1
ATOM 7901 C C . THR B 1 483 ? 19.812 -24.438 -29.953 1 98.5 483 THR B C 1
ATOM 7903 O O . THR B 1 483 ? 19.719 -25.297 -29.078 1 98.5 483 THR B O 1
ATOM 7906 N N . ASP B 1 484 ? 19.984 -23.188 -29.688 1 98 484 ASP B N 1
ATOM 7907 C CA . ASP B 1 484 ? 19.969 -22.719 -28.297 1 98 484 ASP B CA 1
ATOM 7908 C C . ASP B 1 484 ? 18.609 -22.953 -27.656 1 98 484 ASP B C 1
ATOM 7910 O O . ASP B 1 484 ? 18.516 -23.484 -26.547 1 98 484 ASP B O 1
ATOM 7914 N N . VAL B 1 485 ? 17.578 -22.641 -28.422 1 98.5 485 VAL B N 1
ATOM 7915 C CA . VAL B 1 485 ? 16.219 -22.812 -27.906 1 98.5 485 VAL B CA 1
ATOM 7916 C C . VAL B 1 485 ? 15.906 -24.312 -27.766 1 98.5 485 VAL B C 1
ATOM 7918 O O . VAL B 1 485 ? 15.25 -24.719 -26.812 1 98.5 485 VAL B O 1
ATOM 7921 N N . ALA B 1 486 ? 16.328 -25.094 -28.734 1 98.69 486 ALA B N 1
ATOM 7922 C CA . ALA B 1 486 ? 16.156 -26.547 -28.672 1 98.69 486 ALA B CA 1
ATOM 7923 C C . ALA B 1 486 ? 16.781 -27.109 -27.391 1 98.69 486 ALA B C 1
ATOM 7925 O O . ALA B 1 486 ? 16.188 -27.969 -26.734 1 98.69 486 ALA B O 1
ATOM 7926 N N . GLN B 1 487 ? 17.953 -26.625 -27.094 1 98.06 487 GLN B N 1
ATOM 7927 C CA . GLN B 1 487 ? 18.625 -27.078 -25.875 1 98.06 487 GLN B CA 1
ATOM 7928 C C . GLN B 1 487 ? 17.844 -26.672 -24.625 1 98.06 487 GLN B C 1
ATOM 7930 O O . GLN B 1 487 ? 17.734 -27.469 -23.688 1 98.06 487 GLN B O 1
ATOM 7935 N N . ASP B 1 488 ? 17.391 -25.484 -24.609 1 97.25 488 ASP B N 1
ATOM 7936 C CA . ASP B 1 488 ? 16.609 -25.016 -23.469 1 97.25 488 ASP B CA 1
ATOM 7937 C C . ASP B 1 488 ? 15.344 -25.859 -23.281 1 97.25 488 ASP B C 1
ATOM 7939 O O . ASP B 1 488 ? 14.969 -26.203 -22.172 1 97.25 488 ASP B O 1
ATOM 7943 N N . MET B 1 489 ? 14.672 -26.188 -24.406 1 97.31 489 MET B N 1
ATOM 7944 C CA . MET B 1 489 ? 13.492 -27.047 -24.391 1 97.31 489 MET B CA 1
ATOM 7945 C C . MET B 1 489 ? 13.836 -28.438 -23.859 1 97.31 489 MET B C 1
ATOM 7947 O O . MET B 1 489 ? 13.078 -29.016 -23.094 1 97.31 489 MET B O 1
ATOM 7951 N N . LEU B 1 490 ? 14.93 -28.922 -24.281 1 97.44 490 LEU B N 1
ATOM 7952 C CA . LEU B 1 490 ? 15.383 -30.234 -23.828 1 97.44 490 LEU B CA 1
ATOM 7953 C C . LEU B 1 490 ? 15.68 -30.203 -22.328 1 97.44 490 LEU B C 1
ATOM 7955 O O . LEU B 1 490 ? 15.383 -31.172 -21.625 1 97.44 490 LEU B O 1
ATOM 7959 N N . ASN B 1 491 ? 16.281 -29.156 -21.875 1 96.44 491 ASN B N 1
ATOM 7960 C CA . ASN B 1 491 ? 16.594 -29.016 -20.453 1 96.44 491 ASN B CA 1
ATOM 7961 C C . ASN B 1 491 ? 15.32 -29.047 -19.609 1 96.44 491 ASN B C 1
ATOM 7963 O O . ASN B 1 491 ? 15.328 -29.547 -18.484 1 96.44 491 ASN B O 1
ATOM 7967 N N . ILE B 1 492 ? 14.258 -28.484 -20.109 1 94.94 492 ILE B N 1
ATOM 7968 C CA . ILE B 1 492 ? 12.977 -28.531 -19.406 1 94.94 492 ILE B CA 1
ATOM 7969 C C . ILE B 1 492 ? 12.484 -29.969 -19.312 1 94.94 492 ILE B C 1
ATOM 7971 O O . ILE B 1 492 ? 11.961 -30.391 -18.281 1 94.94 492 ILE B O 1
ATOM 7975 N N . GLN B 1 493 ? 12.672 -30.75 -20.422 1 94.62 493 GLN B N 1
ATOM 7976 C CA . GLN B 1 493 ? 12.289 -32.156 -20.391 1 94.62 493 GLN B CA 1
ATOM 7977 C C . GLN B 1 493 ? 13.125 -32.938 -19.375 1 94.62 493 GLN B C 1
ATOM 7979 O O . GLN B 1 493 ? 12.602 -33.781 -18.672 1 94.62 493 GLN B O 1
ATOM 7984 N N . LYS B 1 494 ? 14.352 -32.562 -19.297 1 94.25 494 LYS B N 1
ATOM 7985 C CA . LYS B 1 494 ? 15.234 -33.219 -18.344 1 94.25 494 LYS B CA 1
ATOM 7986 C C . LYS B 1 494 ? 14.844 -32.875 -16.906 1 94.25 494 LYS B C 1
ATOM 7988 O O . LYS B 1 494 ? 14.922 -33.719 -16 1 94.25 494 LYS B O 1
ATOM 7993 N N . ALA B 1 495 ? 14.492 -31.641 -16.703 1 92.56 495 ALA B N 1
ATOM 7994 C CA . ALA B 1 495 ? 14.07 -31.188 -15.383 1 92.56 495 ALA B CA 1
ATOM 7995 C C . ALA B 1 495 ? 12.852 -31.969 -14.898 1 92.56 495 ALA B C 1
ATOM 7997 O O . ALA B 1 495 ? 12.727 -32.25 -13.711 1 92.56 495 ALA B O 1
ATOM 7998 N N . LYS B 1 496 ? 12 -32.312 -15.789 1 90.94 496 LYS B N 1
ATOM 7999 C CA . LYS B 1 496 ? 10.82 -33.094 -15.453 1 90.94 496 LYS B CA 1
ATOM 8000 C C . LYS B 1 496 ? 11.195 -34.5 -14.969 1 90.94 496 LYS B C 1
ATOM 8002 O O . LYS B 1 496 ? 10.531 -35.062 -14.094 1 90.94 496 LYS B O 1
ATOM 8007 N N . LEU B 1 497 ? 12.281 -35.031 -15.516 1 89 497 LEU B N 1
ATOM 8008 C CA . LEU B 1 497 ? 12.727 -36.406 -15.172 1 89 497 LEU B CA 1
ATOM 8009 C C . LEU B 1 497 ? 13.461 -36.406 -13.836 1 89 497 LEU B C 1
ATOM 8011 O O . LEU B 1 497 ? 13.305 -37.312 -13.039 1 89 497 LEU B O 1
ATOM 8015 N N . THR B 1 498 ? 14.242 -35.344 -13.617 1 88.94 498 THR B N 1
ATOM 8016 C CA . THR B 1 498 ? 15.008 -35.281 -12.383 1 88.94 498 THR B CA 1
ATOM 8017 C C . THR B 1 498 ? 14.102 -34.938 -11.203 1 88.94 498 THR B C 1
ATOM 8019 O O . THR B 1 498 ? 14.328 -35.375 -10.078 1 88.94 498 THR B O 1
ATOM 8022 N N . GLY B 1 499 ? 13.133 -34.062 -11.445 1 89.25 499 GLY B N 1
ATOM 8023 C CA . GLY B 1 499 ? 12.086 -33.812 -10.469 1 89.25 499 GLY B CA 1
ATOM 8024 C C . GLY B 1 499 ? 12.484 -32.781 -9.422 1 89.25 499 GLY B C 1
ATOM 8025 O O . GLY B 1 499 ? 11.734 -32.531 -8.469 1 89.25 499 GLY B O 1
ATOM 8026 N N . ASP B 1 500 ? 13.57 -32.094 -9.492 1 87.62 500 ASP B N 1
ATOM 8027 C CA . ASP B 1 500 ? 14.031 -31.141 -8.5 1 87.62 500 ASP B CA 1
ATOM 8028 C C . ASP B 1 500 ? 13.062 -29.969 -8.367 1 87.62 500 ASP B C 1
ATOM 8030 O O . ASP B 1 500 ? 12.938 -29.391 -7.289 1 87.62 500 ASP B O 1
ATOM 8034 N N . TYR B 1 501 ? 12.422 -29.672 -9.43 1 90.56 501 TYR B N 1
ATOM 8035 C CA . TYR B 1 501 ? 11.539 -28.5 -9.398 1 90.56 501 TYR B CA 1
ATOM 8036 C C . TYR B 1 501 ? 10.18 -28.859 -8.82 1 90.56 501 TYR B C 1
ATOM 8038 O O . TYR B 1 501 ? 9.273 -28.031 -8.781 1 90.56 501 TYR B O 1
ATOM 8046 N N . LEU B 1 502 ? 10.039 -30.125 -8.312 1 92.06 502 LEU B N 1
ATOM 8047 C CA . LEU B 1 502 ? 8.797 -30.547 -7.68 1 92.06 502 LEU B CA 1
ATOM 8048 C C . LEU B 1 502 ? 8.766 -30.125 -6.211 1 92.06 502 LEU B C 1
ATOM 8050 O O . LEU B 1 502 ? 7.758 -30.312 -5.527 1 92.06 502 LEU B O 1
ATOM 8054 N N . HIS B 1 503 ? 9.75 -29.484 -5.734 1 91.69 503 HIS B N 1
ATOM 8055 C CA . HIS B 1 503 ? 9.773 -28.984 -4.363 1 91.69 503 HIS B CA 1
ATOM 8056 C C . HIS B 1 503 ? 8.922 -27.734 -4.211 1 91.69 503 HIS B C 1
ATOM 8058 O O . HIS B 1 503 ? 8.648 -27.031 -5.195 1 91.69 503 HIS B O 1
ATOM 8064 N N . THR B 1 504 ? 8.57 -27.438 -3.025 1 94.38 504 THR B N 1
ATOM 8065 C CA . THR B 1 504 ? 7.754 -26.281 -2.676 1 94.38 504 THR B CA 1
ATOM 8066 C C . THR B 1 504 ? 8.398 -24.984 -3.174 1 94.38 504 THR B C 1
ATOM 8068 O O . THR B 1 504 ? 9.594 -24.766 -2.951 1 94.38 504 THR B O 1
ATOM 8071 N N . SER B 1 505 ? 7.641 -24.219 -3.936 1 95.75 505 SER B N 1
ATOM 8072 C CA . SER B 1 505 ? 7.98 -22.891 -4.418 1 95.75 505 SER B CA 1
ATOM 8073 C C . SER B 1 505 ? 9.18 -22.938 -5.359 1 95.75 505 SER B C 1
ATOM 8075 O O . SER B 1 505 ? 9.984 -22 -5.391 1 95.75 505 SER B O 1
ATOM 8077 N N . ALA B 1 506 ? 9.344 -23.969 -6.098 1 96.38 506 ALA B N 1
ATOM 8078 C CA . ALA B 1 506 ? 10.492 -24.125 -6.984 1 96.38 506 ALA B CA 1
ATOM 8079 C C . ALA B 1 506 ? 10.367 -23.234 -8.219 1 96.38 506 ALA B C 1
ATOM 8081 O O . ALA B 1 506 ? 9.281 -23.109 -8.789 1 96.38 506 ALA B O 1
ATOM 8082 N N . ILE B 1 507 ? 11.461 -22.625 -8.57 1 97 507 ILE B N 1
ATOM 8083 C CA . ILE B 1 507 ? 11.664 -21.922 -9.836 1 97 507 ILE B CA 1
ATOM 8084 C C . ILE B 1 507 ? 13.023 -22.281 -10.414 1 97 507 ILE B C 1
ATOM 8086 O O . ILE B 1 507 ? 13.883 -22.828 -9.719 1 97 507 ILE B O 1
ATOM 8090 N N . ILE B 1 508 ? 13.188 -22.094 -11.672 1 96.75 508 ILE B N 1
ATOM 8091 C CA . ILE B 1 508 ? 14.461 -22.359 -12.328 1 96.75 508 ILE B CA 1
ATOM 8092 C C . ILE B 1 508 ? 15.094 -21.047 -12.781 1 96.75 508 ILE B C 1
ATOM 8094 O O . ILE B 1 508 ? 14.477 -20.266 -13.508 1 96.75 508 ILE B O 1
ATOM 8098 N N . VAL B 1 509 ? 16.312 -20.812 -12.328 1 92.75 509 VAL B N 1
ATOM 8099 C CA . VAL B 1 509 ? 16.969 -19.547 -12.617 1 92.75 509 VAL B CA 1
ATOM 8100 C C . VAL B 1 509 ? 18.359 -19.797 -13.195 1 92.75 509 VAL B C 1
ATOM 8102 O O . VAL B 1 509 ? 18.891 -20.906 -13.086 1 92.75 509 VAL B O 1
ATOM 8105 N N . GLY B 1 510 ? 18.906 -18.828 -13.891 1 88.44 510 GLY B N 1
ATOM 8106 C CA . GLY B 1 510 ? 20.266 -18.891 -14.406 1 88.44 510 GLY B CA 1
ATOM 8107 C C . GLY B 1 510 ? 20.484 -20.031 -15.375 1 88.44 510 GLY B C 1
ATOM 8108 O O . GLY B 1 510 ? 19.734 -20.188 -16.344 1 88.44 510 GLY B O 1
ATOM 8109 N N . ASP B 1 511 ? 21.516 -20.797 -15.016 1 86.56 511 ASP B N 1
ATOM 8110 C CA . ASP B 1 511 ? 21.891 -21.922 -15.883 1 86.56 511 ASP B CA 1
ATOM 8111 C C . ASP B 1 511 ? 21.219 -23.219 -15.43 1 86.56 511 ASP B C 1
ATOM 8113 O O . ASP B 1 511 ? 21.875 -24.234 -15.219 1 86.56 511 ASP B O 1
ATOM 8117 N N . GLY B 1 512 ? 19.906 -23.062 -15.094 1 90.12 512 GLY B N 1
ATOM 8118 C CA . GLY B 1 512 ? 19.125 -24.25 -14.789 1 90.12 512 GLY B CA 1
ATOM 8119 C C . GLY B 1 512 ? 19.094 -24.578 -13.312 1 90.12 512 GLY B C 1
ATOM 8120 O O . GLY B 1 512 ? 18.734 -25.688 -12.922 1 90.12 512 GLY B O 1
ATOM 8121 N N . GLN B 1 513 ? 19.484 -23.641 -12.531 1 93.44 513 GLN B N 1
ATOM 8122 C CA . GLN B 1 513 ? 19.469 -23.875 -11.086 1 93.44 513 GLN B CA 1
ATOM 8123 C C . GLN B 1 513 ? 18.047 -23.797 -10.539 1 93.44 513 GLN B C 1
ATOM 8125 O O . GLN B 1 513 ? 17.297 -22.859 -10.852 1 93.44 513 GLN B O 1
ATOM 8130 N N . VAL B 1 514 ? 17.734 -24.828 -9.766 1 95.5 514 VAL B N 1
ATOM 8131 C CA . VAL B 1 514 ? 16.422 -24.828 -9.109 1 95.5 514 VAL B CA 1
ATOM 8132 C C . VAL B 1 514 ? 16.531 -24.141 -7.75 1 95.5 514 VAL B C 1
ATOM 8134 O O . VAL B 1 514 ? 17.375 -24.516 -6.922 1 95.5 514 VAL B O 1
ATOM 8137 N N . LEU B 1 515 ? 15.773 -23.094 -7.547 1 96.19 515 LEU B N 1
ATOM 8138 C CA . LEU B 1 515 ? 15.578 -22.453 -6.246 1 96.19 515 LEU B CA 1
ATOM 8139 C C . LEU B 1 515 ? 14.227 -22.844 -5.648 1 96.19 515 LEU B C 1
ATOM 8141 O O . LEU B 1 515 ? 13.203 -22.766 -6.328 1 96.19 515 LEU B O 1
ATOM 8145 N N . SER B 1 516 ? 14.25 -23.359 -4.473 1 96.38 516 SER B N 1
ATOM 8146 C CA . SER B 1 516 ? 13.023 -23.797 -3.818 1 96.38 516 SER B CA 1
ATOM 8147 C C . SER B 1 516 ? 13.078 -23.547 -2.314 1 96.38 516 SER B C 1
ATOM 8149 O O . SER B 1 516 ? 14.039 -22.953 -1.811 1 96.38 516 SER B O 1
ATOM 8151 N N . ALA B 1 517 ? 12.117 -23.969 -1.607 1 95.69 517 ALA B N 1
ATOM 8152 C CA . ALA B 1 517 ? 12.039 -23.844 -0.155 1 95.69 517 ALA B CA 1
ATOM 8153 C C . ALA B 1 517 ? 13.055 -24.75 0.534 1 95.69 517 ALA B C 1
ATOM 8155 O O . ALA B 1 517 ? 13.25 -24.656 1.748 1 95.69 517 ALA B O 1
ATOM 8156 N N . VAL B 1 518 ? 13.781 -25.5 -0.219 1 95.12 518 VAL B N 1
ATOM 8157 C CA . VAL B 1 518 ? 14.758 -26.422 0.345 1 95.12 518 VAL B CA 1
ATOM 8158 C C . VAL B 1 518 ? 16.141 -25.766 0.374 1 95.12 518 VAL B C 1
ATOM 8160 O O . VAL B 1 518 ? 16.844 -25.859 1.373 1 95.12 518 VAL B O 1
ATOM 8163 N N . ASN B 1 519 ? 16.531 -25.062 -0.672 1 96.38 519 ASN B N 1
ATOM 8164 C CA . ASN B 1 519 ? 17.875 -24.5 -0.764 1 96.38 519 ASN B CA 1
ATOM 8165 C C . ASN B 1 519 ? 17.859 -22.984 -0.75 1 96.38 519 ASN B C 1
ATOM 8167 O O . ASN B 1 519 ? 18.922 -22.344 -0.709 1 96.38 519 ASN B O 1
ATOM 8171 N N . ASP B 1 520 ? 16.797 -22.422 -0.794 1 97.06 520 ASP B N 1
ATOM 8172 C CA . ASP B 1 520 ? 16.578 -20.984 -0.637 1 97.06 520 ASP B CA 1
ATOM 8173 C C . ASP B 1 520 ? 15.562 -20.703 0.467 1 97.06 520 ASP B C 1
ATOM 8175 O O . ASP B 1 520 ? 14.57 -20 0.242 1 97.06 520 ASP B O 1
ATOM 8179 N N . VAL B 1 521 ? 15.867 -21.156 1.622 1 96.25 521 VAL B N 1
ATOM 8180 C CA . VAL B 1 521 ? 14.969 -21.156 2.773 1 96.25 521 VAL B CA 1
ATOM 8181 C C . VAL B 1 521 ? 14.82 -19.734 3.307 1 96.25 521 VAL B C 1
ATOM 8183 O O . VAL B 1 521 ? 15.812 -19.016 3.453 1 96.25 521 VAL B O 1
ATOM 8186 N N . ASN B 1 522 ? 13.609 -19.312 3.559 1 97.5 522 ASN B N 1
ATOM 8187 C CA . ASN B 1 522 ? 13.375 -18 4.141 1 97.5 522 ASN B CA 1
ATOM 8188 C C . ASN B 1 522 ? 13.906 -17.906 5.566 1 97.5 522 ASN B C 1
ATOM 8190 O O . ASN B 1 522 ? 13.438 -18.625 6.453 1 97.5 522 ASN B O 1
ATOM 8194 N N . ASP B 1 523 ? 14.844 -17.062 5.801 1 97.31 523 ASP B N 1
ATOM 8195 C CA . ASP B 1 523 ? 15.516 -16.938 7.09 1 97.31 523 ASP B CA 1
ATOM 8196 C C . ASP B 1 523 ? 15.289 -15.547 7.684 1 97.31 523 ASP B C 1
ATOM 8198 O O . ASP B 1 523 ? 16.109 -15.047 8.445 1 97.31 523 ASP B O 1
ATOM 8202 N N . TYR B 1 524 ? 14.219 -14.922 7.273 1 97.94 524 TYR B N 1
ATOM 8203 C CA . TYR B 1 524 ? 13.906 -13.594 7.785 1 97.94 524 TYR B CA 1
ATOM 8204 C C . TYR B 1 524 ? 13.859 -13.602 9.312 1 97.94 524 TYR B C 1
ATOM 8206 O O . TYR B 1 524 ? 13.148 -14.406 9.914 1 97.94 524 TYR B O 1
ATOM 8214 N N . ALA B 1 525 ? 14.578 -12.703 9.922 1 97.38 525 ALA B N 1
ATOM 8215 C CA . ALA B 1 525 ? 14.648 -12.547 11.375 1 97.38 525 ALA B CA 1
ATOM 8216 C C . ALA B 1 525 ? 14.773 -11.078 11.766 1 97.38 525 ALA B C 1
ATOM 8218 O O . ALA B 1 525 ? 15.469 -10.734 12.719 1 97.38 525 ALA B O 1
ATOM 8219 N N . GLY B 1 526 ? 14.141 -10.203 10.953 1 97.62 526 GLY B N 1
ATOM 8220 C CA . GLY B 1 526 ? 14.18 -8.773 11.242 1 97.62 526 GLY B CA 1
ATOM 8221 C C . GLY B 1 526 ? 15.078 -8 10.297 1 97.62 526 GLY B C 1
ATOM 8222 O O . GLY B 1 526 ? 15.562 -8.547 9.305 1 97.62 526 GLY B O 1
ATOM 8223 N N . PRO B 1 527 ? 15.32 -6.746 10.586 1 98.12 527 PRO B N 1
ATOM 8224 C CA . PRO B 1 527 ? 16.094 -5.867 9.711 1 98.12 527 PRO B CA 1
ATOM 8225 C C . PRO B 1 527 ? 17.453 -6.457 9.336 1 98.12 527 PRO B C 1
ATOM 8227 O O . PRO B 1 527 ? 18.125 -7.055 10.188 1 98.12 527 PRO B O 1
ATOM 8230 N N . ALA B 1 528 ? 17.859 -6.328 8.102 1 97.25 528 ALA B N 1
ATOM 8231 C CA . ALA B 1 528 ? 19.141 -6.727 7.543 1 97.25 528 ALA B CA 1
ATOM 8232 C C . ALA B 1 528 ? 19.219 -8.234 7.352 1 97.25 528 ALA B C 1
ATOM 8234 O O . ALA B 1 528 ? 20.266 -8.773 6.973 1 97.25 528 ALA B O 1
ATOM 8235 N N . THR B 1 529 ? 18.109 -8.977 7.57 1 97.62 529 THR B N 1
ATOM 8236 C CA . THR B 1 529 ? 18.078 -10.422 7.355 1 97.62 529 THR B CA 1
ATOM 8237 C C . THR B 1 529 ? 17.078 -10.781 6.266 1 97.62 529 THR B C 1
ATOM 8239 O O . THR B 1 529 ? 16.344 -9.922 5.773 1 97.62 529 THR B O 1
ATOM 8242 N N . GLY B 1 530 ? 17.078 -12.062 5.871 1 96.38 530 GLY B N 1
ATOM 8243 C CA . GLY B 1 530 ? 16.172 -12.492 4.816 1 96.38 530 GLY B CA 1
ATOM 8244 C C . GLY B 1 530 ? 16.594 -12.023 3.439 1 96.38 530 GLY B C 1
ATOM 8245 O O . GLY B 1 530 ? 17.781 -11.797 3.189 1 96.38 530 GLY B O 1
ATOM 8246 N N . TYR B 1 531 ? 15.656 -11.969 2.572 1 97 531 TYR B N 1
ATOM 8247 C CA . TYR B 1 531 ? 15.938 -11.445 1.238 1 97 531 TYR B CA 1
ATOM 8248 C C . TYR B 1 531 ? 16.047 -9.93 1.261 1 97 531 TYR B C 1
ATOM 8250 O O . TYR B 1 531 ? 15.117 -9.234 1.67 1 97 531 TYR B O 1
ATOM 8258 N N . ARG B 1 532 ? 17.141 -9.445 0.874 1 96.31 532 ARG B N 1
ATOM 8259 C CA . ARG B 1 532 ? 17.375 -8.008 0.782 1 96.31 532 ARG B CA 1
ATOM 8260 C C . ARG B 1 532 ? 17.781 -7.609 -0.635 1 96.31 532 ARG B C 1
ATOM 8262 O O . ARG B 1 532 ? 18.719 -8.18 -1.206 1 96.31 532 ARG B O 1
ATOM 8269 N N . LEU B 1 533 ? 17.094 -6.645 -1.156 1 97.25 533 LEU B N 1
ATOM 8270 C CA . LEU B 1 533 ? 17.391 -6.137 -2.488 1 97.25 533 LEU B CA 1
ATOM 8271 C C . LEU B 1 533 ? 18.672 -5.297 -2.471 1 97.25 533 LEU B C 1
ATOM 8273 O O . LEU B 1 533 ? 18.688 -4.191 -1.922 1 97.25 533 LEU B O 1
ATOM 8277 N N . GLN B 1 534 ? 19.719 -5.766 -3.035 1 95.75 534 GLN B N 1
ATOM 8278 C CA . GLN B 1 534 ? 21.031 -5.109 -3.041 1 95.75 534 GLN B CA 1
ATOM 8279 C C . GLN B 1 534 ? 21.859 -5.562 -4.238 1 95.75 534 GLN B C 1
ATOM 8281 O O . GLN B 1 534 ? 21.438 -6.406 -5.023 1 95.75 534 GLN B O 1
ATOM 8286 N N . GLY B 1 535 ? 22.938 -4.898 -4.449 1 96.19 535 GLY B N 1
ATOM 8287 C CA . GLY B 1 535 ? 23.906 -5.301 -5.461 1 96.19 535 GLY B CA 1
ATOM 8288 C C . GLY B 1 535 ? 23.391 -5.141 -6.879 1 96.19 535 GLY B C 1
ATOM 8289 O O . GLY B 1 535 ? 22.75 -4.133 -7.203 1 96.19 535 GLY B O 1
ATOM 8290 N N . GLU B 1 536 ? 23.656 -6.141 -7.684 1 97 536 GLU B N 1
ATOM 8291 C CA . GLU B 1 536 ? 23.375 -6.082 -9.109 1 97 536 GLU B CA 1
ATOM 8292 C C . GLU B 1 536 ? 21.875 -6.016 -9.367 1 97 536 GLU B C 1
ATOM 8294 O O . GLU B 1 536 ? 21.422 -5.328 -10.289 1 97 536 GLU B O 1
ATOM 8299 N N . ARG B 1 537 ? 21.172 -6.746 -8.555 1 97.62 537 ARG B N 1
ATOM 8300 C CA . ARG B 1 537 ? 19.719 -6.766 -8.727 1 97.62 537 ARG B CA 1
ATOM 8301 C C . ARG B 1 537 ? 19.125 -5.387 -8.461 1 97.62 537 ARG B C 1
ATOM 8303 O O . ARG B 1 537 ? 18.219 -4.949 -9.18 1 97.62 537 ARG B O 1
ATOM 8310 N N . TRP B 1 538 ? 19.609 -4.68 -7.473 1 97.94 538 TRP B N 1
ATOM 8311 C CA . TRP B 1 538 ? 19.141 -3.33 -7.172 1 97.94 538 TRP B CA 1
ATOM 8312 C C . TRP B 1 538 ? 19.516 -2.361 -8.289 1 97.94 538 TRP B C 1
ATOM 8314 O O . TRP B 1 538 ? 18.719 -1.51 -8.68 1 97.94 538 TRP B O 1
ATOM 8324 N N . GLU B 1 539 ? 20.688 -2.492 -8.844 1 97.5 539 GLU B N 1
ATOM 8325 C CA . GLU B 1 539 ? 21.094 -1.646 -9.961 1 97.5 539 GLU B CA 1
ATOM 8326 C C . GLU B 1 539 ? 20.203 -1.857 -11.18 1 97.5 539 GLU B C 1
ATOM 8328 O O . GLU B 1 539 ? 19.875 -0.903 -11.883 1 97.5 539 GLU B O 1
ATOM 8333 N N . GLU B 1 540 ? 19.875 -3.076 -11.336 1 97.75 540 GLU B N 1
ATOM 8334 C CA . GLU B 1 540 ? 18.969 -3.41 -12.445 1 97.75 540 GLU B CA 1
ATOM 8335 C C . GLU B 1 540 ? 17.625 -2.734 -12.281 1 97.75 540 GLU B C 1
ATOM 8337 O O . GLU B 1 540 ? 17.109 -2.131 -13.227 1 97.75 540 GLU B O 1
ATOM 8342 N N . ILE B 1 541 ? 17.062 -2.812 -11.117 1 97.88 541 ILE B N 1
ATOM 8343 C CA . ILE B 1 541 ? 15.719 -2.299 -10.836 1 97.88 541 ILE B CA 1
ATOM 8344 C C . ILE B 1 541 ? 15.734 -0.773 -10.891 1 97.88 541 ILE B C 1
ATOM 8346 O O . ILE B 1 541 ? 14.766 -0.158 -11.352 1 97.88 541 ILE B O 1
ATOM 8350 N N . LYS B 1 542 ? 16.828 -0.113 -10.594 1 96.69 542 LYS B N 1
ATOM 8351 C CA . LYS B 1 542 ? 16.953 1.342 -10.594 1 96.69 542 LYS B CA 1
ATOM 8352 C C . LYS B 1 542 ? 16.953 1.896 -12.016 1 96.69 542 LYS B C 1
ATOM 8354 O O . LYS B 1 542 ? 16.547 3.035 -12.242 1 96.69 542 LYS B O 1
ATOM 8359 N N . ASN B 1 543 ? 17.359 1.045 -12.875 1 96.25 543 ASN B N 1
ATOM 8360 C CA . ASN B 1 543 ? 17.719 1.542 -14.203 1 96.25 543 ASN B CA 1
ATOM 8361 C C . ASN B 1 543 ? 16.531 1.519 -15.148 1 96.25 543 ASN B C 1
ATOM 8363 O O . ASN B 1 543 ? 16.594 0.93 -16.234 1 96.25 543 ASN B O 1
ATOM 8367 N N . ILE B 1 544 ? 15.5 2.27 -14.812 1 97.06 544 ILE B N 1
ATOM 8368 C CA . ILE B 1 544 ? 14.344 2.361 -15.703 1 97.06 544 ILE B CA 1
ATOM 8369 C C . ILE B 1 544 ? 14.688 3.232 -16.906 1 97.06 544 ILE B C 1
ATOM 8371 O O . ILE B 1 544 ? 15.438 4.207 -16.781 1 97.06 544 ILE B O 1
ATOM 8375 N N . PRO B 1 545 ? 14.297 2.924 -18.141 1 91.62 545 PRO B N 1
ATOM 8376 C CA . PRO B 1 545 ? 14.672 3.639 -19.359 1 91.62 545 PRO B CA 1
ATOM 8377 C C . PRO B 1 545 ? 14.289 5.117 -19.328 1 91.62 545 PRO B C 1
ATOM 8379 O O . PRO B 1 545 ? 14.961 5.949 -19.938 1 91.62 545 PRO B O 1
ATOM 8382 N N . GLY B 1 546 ? 13.305 5.59 -18.688 1 88 546 GLY B N 1
ATOM 8383 C CA . GLY B 1 546 ? 12.844 6.973 -18.688 1 88 546 GLY B CA 1
ATOM 8384 C C . GLY B 1 546 ? 13.609 7.848 -17.703 1 88 546 GLY B C 1
ATOM 8385 O O . GLY B 1 546 ? 13.43 9.07 -17.703 1 88 546 GLY B O 1
ATOM 8386 N N . ALA B 1 547 ? 14.539 7.27 -16.984 1 94.31 547 ALA B N 1
ATOM 8387 C CA . ALA B 1 547 ? 15.297 8.062 -16.031 1 94.31 547 ALA B CA 1
ATOM 8388 C C . ALA B 1 547 ? 16.438 8.812 -16.703 1 94.31 547 ALA B C 1
ATOM 8390 O O . ALA B 1 547 ? 17.297 8.203 -17.344 1 94.31 547 ALA B O 1
ATOM 8391 N N . LEU B 1 548 ? 16.422 10.109 -16.531 1 94 548 LEU B N 1
ATOM 8392 C CA . LEU B 1 548 ? 17.438 10.969 -17.141 1 94 548 LEU B CA 1
ATOM 8393 C C . LEU B 1 548 ? 18.766 10.875 -16.391 1 94 548 LEU B C 1
ATOM 8395 O O . LEU B 1 548 ? 18.766 10.797 -15.164 1 94 548 LEU B O 1
ATOM 8399 N N . ASP B 1 549 ? 19.766 10.859 -17.125 1 90.75 549 ASP B N 1
ATOM 8400 C CA . ASP B 1 549 ? 21.109 10.922 -16.547 1 90.75 549 ASP B CA 1
ATOM 8401 C C . ASP B 1 549 ? 21.625 12.352 -16.5 1 90.75 549 ASP B C 1
ATOM 8403 O O . ASP B 1 549 ? 21.906 12.945 -17.531 1 90.75 549 ASP B O 1
ATOM 8407 N N . PRO B 1 550 ? 21.734 12.828 -15.344 1 85.38 550 PRO B N 1
ATOM 8408 C CA . PRO B 1 550 ? 22.172 14.227 -15.258 1 85.38 550 PRO B CA 1
ATOM 8409 C C . PRO B 1 550 ? 23.547 14.445 -15.914 1 85.38 550 PRO B C 1
ATOM 8411 O O . PRO B 1 550 ? 23.828 15.547 -16.375 1 85.38 550 PRO B O 1
ATOM 8414 N N . ASN B 1 551 ? 24.344 13.492 -15.938 1 81.38 551 ASN B N 1
ATOM 8415 C CA . ASN B 1 551 ? 25.672 13.617 -16.531 1 81.38 551 ASN B CA 1
ATOM 8416 C C . ASN B 1 551 ? 25.594 13.758 -18.047 1 81.38 551 ASN B C 1
ATOM 8418 O O . ASN B 1 551 ? 26.562 14.156 -18.703 1 81.38 551 ASN B O 1
ATOM 8422 N N . GLU B 1 552 ? 24.484 13.453 -18.594 1 78.81 552 GLU B N 1
ATOM 8423 C CA . GLU B 1 552 ? 24.328 13.531 -20.047 1 78.81 552 GLU B CA 1
ATOM 8424 C C . GLU B 1 552 ? 23.594 14.805 -20.453 1 78.81 552 GLU B C 1
ATOM 8426 O O . GLU B 1 552 ? 23.438 15.078 -21.641 1 78.81 552 GLU B O 1
ATOM 8431 N N . LEU B 1 553 ? 22.969 15.586 -19.562 1 69.44 553 LEU B N 1
ATOM 8432 C CA . LEU B 1 553 ? 22.219 16.797 -19.875 1 69.44 553 LEU B CA 1
ATOM 8433 C C . LEU B 1 553 ? 23.172 17.984 -20.062 1 69.44 553 LEU B C 1
ATOM 8435 O O . LEU B 1 553 ? 22.797 18.984 -20.688 1 69.44 553 LEU B O 1
ATOM 8439 N N . GLY B 1 554 ? 24.531 17.953 -19.859 1 48.75 554 GLY B N 1
ATOM 8440 C CA . GLY B 1 554 ? 25.453 19.031 -20.156 1 48.75 554 GLY B CA 1
ATOM 8441 C C . GLY B 1 554 ? 25.875 19.078 -21.609 1 48.75 554 GLY B C 1
ATOM 8442 O O . GLY B 1 554 ? 25.797 18.062 -22.312 1 48.75 554 GLY B O 1
#

Sequence (1108 aa):
MRSKRFEALAKRPVNQDGFVKEWIEEGFIAMESPNDPKPSIKIVNGTVTELDGKSASEFDLIDHFIARYGINLARAEEVMAMDSVKLANMLCDPNVKRKDIVPLTTAMTPAKIVEVVSHMNVVEMMMAMQKMRARRTPSQQAHVTNVKDNPVQIAADAAEGAWRGFDEQETTVAVARYAPFNAIALLVGSQVGRPGVLTQCSLEEATELKLGMLGHTCYAETISVYGTEPVFTDGDDTPWSKGFLASSYASRGLKMRFTSGSGSEVQMGYAEGKSMLYLEARCIYITKAAGVQGLQNGSVSCIGVPSAVPSGIRAVLAENLICSSLDLECASSNDQTFTHSDMRRTARLLMQFLPGTDFISSGYSAVPNYDNMFAGSNEDAEDFDDYNVLQRDLKVDGGLRPVREEDVIAIRNKAARALQAVFAGMGLPPITDEEVEAATYAHGSKDMPERNIVEDIKFAQEIINKNRNGLEVVKALAQGGFTDVAQDMLNIQKAKLTGDYLHTSAIIVGDGQVLSAVNDVNDYAGPATGYRLQGERWEEIKNIPGALDPNELGMRSKRFEALAKRPVNQDGFVKEWIEEGFIAMESPNDPKPSIKIVNGTVTELDGKSASEFDLIDHFIARYGINLARAEEVMAMDSVKLANMLCDPNVKRKDIVPLTTAMTPAKIVEVVSHMNVVEMMMAMQKMRARRTPSQQAHVTNVKDNPVQIAADAAEGAWRGFDEQETTVAVARYAPFNAIALLVGSQVGRPGVLTQCSLEEATELKLGMLGHTCYAETISVYGTEPVFTDGDDTPWSKGFLASSYASRGLKMRFTSGSGSEVQMGYAEGKSMLYLEARCIYITKAAGVQGLQNGSVSCIGVPSAVPSGIRAVLAENLICSSLDLECASSNDQTFTHSDMRRTARLLMQFLPGTDFISSGYSAVPNYDNMFAGSNEDAEDFDDYNVLQRDLKVDGGLRPVREEDVIAIRNKAARALQAVFAGMGLPPITDEEVEAATYAHGSKDMPERNIVEDIKFAQEIINKNRNGLEVVKALAQGGFTDVAQDMLNIQKAKLTGDYLHTSAIIVGDGQVLSAVNDVNDYAGPATGYRLQGERWEEIKNIPGALDPNELG

Nearest PDB structures (foldseek):
  7xrl-assembly1_D  TM=9.979E-01  e=4.448E-93  Klebsiella oxytoca
  5ysh-assembly1_A  TM=9.959E-01  e=5.932E-92  Klebsiella oxytoca
  1mmf-assembly2_L  TM=9.897E-01  e=2.503E-77  Klebsiella pneumoniae
  3abo-assembly1_A  TM=7.901E-01  e=2.920E-11  Escherichia coli K-12
  2qez-assembly2_F  TM=6.691E-01  e=1.880E-09  Listeria monocytogenes serotype 4b str. F2365

Foldseek 3Di:
DDDPVVVVVCPAQQVVFFADEADLQQQLFAADRPPQAAADWDADPRFTQDGRHDGPVRDDQLNRLLRVFQADQVCLVVLSPDDLCVLLCLLLALQNALVRNLNNLRSTGLSSLRSSLVVDDLVSLLSSQLRLFLFLDFAAEAEQFFLQLDLLLSLLLLLLVLLFFHQEYEYEYNDNLLQLSNLQSNLLSNCLNPFFRFYFYDDPLVVRLLQLLQLSGAAEARAEDWLDDVVQVVVPHGLVNSLVSLVSQLVSLHAYAYEYEFQPCSVVSRSSSHHSLSTLSSRLSSRSSSVHQAYEYQHALRLLSLVNYPCSLVSSSSSQSSRSSNVHAYQRAQFADRTSDLVVLVVSLCSCQVSGHLHSHNHEASAPQNGRPSHGGSHYVVCSVVSLVVCLVNVTCNRTFADDLVVSLVSSLVSSLLVQLLCVQVVADHDDVQQSNQSSDDRGDVSGDDDDPVRSSVVSNVCSVVSNHQLSSLVSSVVSPNPSSSVSSVLSVVSSVVSPQNHHSWGADDPGDIGHSVVRPAGRSDPPDGDGRDDPNSVRSNPHPPDDDPVVVD/DDDPVVVVVCPAQQVVFFADEADLQQQLFAADRPPQAAADWDADPRFTQDGRHDGPVRDDQLNRLLRVFQADQVCLVVLSPDDLCVLLCLLLALQNAQVRNLNNLRSTGLSSLRSSLVVDDLVSLLSSQLRLFLFLDFAAEAEQFFLQLDLLLSLLLLLLVLLFFHQEYEYEYNDNLLQLSNLQSNLLSNCLNPFFRFYFYDDPLVVRLLQLLQLSGAAEARAEDWLDDVVQVVVPHGLVNSLVSLVSQLVSLHAYAYEYEFQPCSVVRRSSSHHSLSTLSSRLSSRSSSVHQAYEYQHALRLQSLVNYPCSLVSSSSSQSSRSSNVHQYQRAQFADRTSDLVVLVVSLCSCQVSGHLHSHNHEASAPQNGRPSRGGSHYVVCSVVSLVVCLVNVTCNRTFADDLVVSLVSSLVSSLLVQLLCVQVVADHDDVQQSNQSSDDRGPVSGDDDDPVRSSVVSNVCSVVSNHQLSSLVSSVVSPNPSSSVSSVLSVVSSVVSPQNHRSWGADDPGDIRHSVVRPAGRSDPPDGDGRDDPNSVRSNPHPPDDDPVPVD

Radius of gyration: 30.72 Å; Cα contacts (8 Å, |Δi|>4): 2685; chains: 2; bounding box: 72×91×73 Å

Secondary structure (DSSP, 8-state):
---HHHHHHHTSGGGGS-EE--BGGGTB-SS--TTSPPP-EEEETTEEEEETTEEGGG--HHHHHHHHHTS-GGGHHHHHHS-HHHHHHHHH-TTS-HHHHHHHHTTS-HHHHHHHHHT--HHHHHHHHHHH-SBSS---EEE---TT--HHHHHHHHHHHHHHT-SEEEE--SSGGGHHHHHHHHHHHHHHHSTT-EEEE---HHHHHHHHHTTS-SEEEEEE--SSHHHHHHTT--HHHHHHHHHHHHTTT-EEEEE--TTHHHHTT--TT--HHHHHHHHHHHHHHHT-SEEEESS-TTTTTGGGSTTHHHHHHHHHHHHHHTT-EEEE---S---S-HHHHHHHHHHHHTT--SBS-S-EESS-GGG-TTT--SS-GGGHHHHHHHHHHHT---S-----HHHHHHHHHHHHHHHHHHHHHTTPSPPPHHHHHHHHH-SSGGGS----HHHHHHHHHHHHHTT--HHHHHHHHHHTT-HHHHHHHHHHHHHHHH-GGGSTT-EEETTTEEE-TTTSB----STT-SS---HHHHHHHH--TTEE-HHHH-/---HHHHHHHTSGGGGS-EE--BGGGTB-SS--TTSPPP-EEEETTEEEEETTEEGGG--HHHHHHHHHTS-GGGHHHHHHS-HHHHHHHHH-TTS-HHHHHHHHTTS-HHHHHHHHHT--HHHHHHHHHHH-SBSS---EEE---TT--HHHHHHHHHHHHHHT-SEEEE--SSGGGHHHHHHHHHHHHHHHSTT-EEEE---HHHHHHHHHTTS-SEEEEEE--SSHHHHHHTT--HHHHHHHHHHHHTTT-EEEEE--TTHHHHTT--TT--HHHHHHHHHHHHHHHT-SEEEESS-TTTTTGGGSTTHHHHHHHHHHHHHHTT-EEEE---S---S-HHHHHHHHHHHHTT--SBS-S-EESS-GGG-TTT--SS-GGGHHHHHHHHHHHT---S-----HHHHHHHHHHHHHHHHHHHHHHTPSPPPHHHHHHHHH-SSGGGS----HHHHHHHHHHHHHTT--HHHHHHHHHHTT-HHHHHHHHHHHHHHHH-GGGSTT-EEETTTEEE-TTTSB----STT-SS---HHHHHHHH--TTEE-GGG--

GO terms:
  GO:0031469 bacterial microcompartment (C, EXP)